Protein AF-0000000071017410 (afdb_homodimer)

Nearest PDB structures (foldseek):
  7uuz-assembly1_A  TM=9.069E-01  e=2.187E-22  Rattus norvegicus
  7sl9-assembly1_A  TM=8.962E-01  e=2.802E-22  Homo sapiens
  7uv0-assembly1_A  TM=9.048E-01  e=1.664E-20  Rattus norvegicus
  7uuy-assembly1_A  TM=8.857E-01  e=5.464E-21  Rattus norvegicus
  5nv9-assembly1_A  TM=8.971E-01  e=2.182E-17  Proteus mirabilis HI4320

Solvent-accessible surface area (backbone atoms only — not comparable to full-atom values): 42891 Å² total; per-residue (Å²): 124,83,79,53,55,72,46,73,48,14,52,49,42,30,50,48,58,51,45,52,42,36,47,45,5,50,52,37,23,62,71,52,43,93,74,39,46,56,54,37,37,62,25,37,63,29,60,41,57,41,67,52,44,8,40,19,50,16,21,35,68,45,23,21,56,45,64,40,38,41,14,30,48,18,46,75,69,18,45,41,72,50,56,49,41,58,36,29,65,54,38,33,59,53,33,42,71,66,35,46,56,58,50,45,73,66,66,50,80,42,68,50,58,55,38,35,76,74,55,36,62,65,59,26,50,53,44,52,51,52,51,46,54,49,50,43,54,49,43,5,44,48,45,31,54,52,30,46,33,36,22,75,48,34,64,48,56,49,66,56,46,43,48,52,46,33,50,44,32,26,48,16,35,38,53,15,23,34,55,18,45,32,54,36,11,41,54,26,41,52,38,34,52,48,28,46,48,48,51,36,53,54,36,29,56,73,50,66,12,64,69,48,31,49,52,44,25,43,77,69,68,34,55,58,60,75,40,81,57,80,58,81,81,50,88,80,22,50,55,52,41,52,52,53,42,33,54,52,49,41,45,46,62,53,57,34,49,52,49,47,33,50,38,44,12,22,60,40,72,68,39,21,34,49,18,46,38,48,8,32,42,45,35,29,52,56,48,44,48,20,34,50,34,7,48,32,54,35,35,59,32,63,90,61,44,45,64,82,71,57,78,35,94,52,63,66,30,50,52,44,38,48,42,38,73,73,28,56,73,30,74,31,51,42,12,45,41,52,32,15,44,49,29,16,31,32,28,27,46,34,38,49,43,52,34,47,30,43,40,46,40,59,65,44,46,36,65,76,42,69,80,61,50,63,65,61,48,34,52,48,38,34,51,47,26,39,50,51,29,50,48,32,42,52,38,19,62,48,40,68,71,56,61,73,41,66,69,43,46,58,56,43,53,62,52,60,42,47,64,46,44,54,63,45,43,42,73,74,35,78,81,67,49,65,66,56,53,49,48,47,53,64,61,68,95,125,82,80,52,55,72,47,72,48,13,52,50,42,30,51,49,57,51,46,52,41,35,48,44,5,50,53,37,23,60,71,52,44,92,74,38,45,57,55,37,37,61,26,37,63,29,59,41,57,43,66,52,45,9,40,20,50,15,18,37,68,46,21,22,57,44,64,40,40,41,16,29,49,18,45,75,69,18,47,40,70,52,56,48,40,58,36,31,64,52,37,32,59,53,33,38,71,65,34,47,56,58,49,46,74,67,66,49,80,41,68,52,59,53,40,32,76,72,54,34,64,65,58,25,50,51,45,51,52,53,52,46,53,49,50,43,53,49,45,4,45,48,46,31,53,53,31,46,32,38,21,76,46,33,64,47,55,49,66,55,46,44,48,51,46,31,51,43,30,26,50,15,35,38,53,15,23,34,55,15,45,33,54,36,11,42,55,25,40,52,39,35,52,49,27,45,47,48,52,36,52,54,37,27,57,73,51,66,11,64,69,48,30,48,50,46,26,44,75,69,68,35,55,60,60,74,39,81,58,81,59,80,82,52,89,80,22,50,54,51,42,55,52,54,41,32,52,51,49,41,44,46,62,53,54,33,48,52,48,48,32,50,39,43,12,22,60,40,69,67,40,20,34,49,18,47,38,49,9,32,43,44,35,28,52,55,48,45,48,20,32,51,35,7,48,33,54,37,35,59,30,63,90,61,45,45,65,82,74,57,79,34,93,52,64,64,29,50,52,44,38,48,41,37,74,74,29,55,74,30,73,32,51,41,12,47,42,51,34,14,45,49,28,16,31,32,27,26,47,34,38,48,44,52,34,49,28,45,41,46,40,59,65,44,46,37,66,76,43,69,81,60,51,62,65,61,48,33,51,49,38,33,50,47,27,39,50,52,29,52,49,32,41,53,39,19,63,48,38,69,70,59,56,73,42,64,69,44,44,56,54,43,50,62,50,60,43,45,64,45,44,54,62,45,43,42,73,73,36,78,79,67,49,64,66,58,53,49,48,47,52,64,62,68,93

Foldseek 3Di:
DPQLAADPLLVVLLVVLLVVLLVLLVVLLVVCPLLRFPCCQQQVVQADFLVLLLLLLLLQVCFLCLLLVLLLVCLVAALQLLLLLVLLQCLLVCQLPPFLCVLQVVLDSWLLVVCCVQANLVLSVVLLVLLLVLLLLLLLCRQQVSLVLLCVRHVDDSLCSLCSLLVSLLNSCLRNHPSSLSVLSVSLLVLSVVLLVVLLVLLQVLLPHVVLLQVLCVVVVRNDRAACDPDPVDPGHPCCSNPVVSVVVNLCCRHPGLNSSSLNSHNDSVSSSSSSSSSSSSNSVSSNSSSSSSSSLSSSCSPPDCCVVVVDVDSSNSSSNSLSVRCSVPHNSSSSNVSSNSSSSSSNVSSSLSRSLSSCLPSPVCVVVVPDDRSVSSVVSSVSSSVSSVSSSVSSVVVVVVPPCVVVSVVSVQLSCLSSVLVVVCVVPVPDHNVNSVCSNVVVD/DPQLAADPLLVVLLVVLLVVLLVLLVVLLVVCPLLRFPCCQQQVVQADFLVLLLLLLLLQVCFLCLLLVLLLVCLVAALQLLLLLVLLQCLLVCQLPPFLCVLQVVLDSWLLVVCCVQANLVLSVVLLVLLLVLLLLLLLCRQQVSLVLLCVRHVDDSLCSLCSLLVSLLNSCLRRHPSSLSVLSVSLLVLSVVLLVVLLVLLQVLLPHVVLLQVLCVVVVRNDRAACDPPPPDPGHPCCSNPVVSVVVNLCCRHPGLNSSSLNSHNDSVSSSSSSSSSSSSNSVSSVSSSSSSSSLSSSCSPPDCCVVVVDVDSSNSVSNSLSVRCSVPHNSSSSNVSSNSSSSSSNVSSSLSRSLSSCLPSPVCVVVVPDDRSVSSVVSSVSSSVSSVSSSVSSVVVVVVPPCVVVSVVSVQLSCLSSVLVVCCVVPVPDHNVNSVCSNVVVD

Radius of gyration: 28.23 Å; Cα contacts (8 Å, |Δi|>4): 1506; chains: 2; bounding box: 70×79×68 Å

Structure (mmCIF, N/CA/C/O backbone):
data_AF-0000000071017410-model_v1
#
loop_
_entity.id
_entity.type
_entity.pdbx_description
1 polymer 'Putative sodium-coupled monocarboxylate transporter 2'
#
loop_
_atom_site.group_PDB
_atom_site.id
_atom_site.type_symbol
_atom_site.label_atom_id
_atom_site.label_alt_id
_atom_site.label_comp_id
_atom_site.label_asym_id
_atom_site.label_entity_id
_atom_site.label_seq_id
_atom_site.pdbx_PDB_ins_code
_atom_site.Cartn_x
_atom_site.Cartn_y
_atom_site.Cartn_z
_atom_site.occupancy
_atom_site.B_iso_or_equiv
_atom_site.auth_seq_id
_atom_site.auth_comp_id
_atom_site.auth_asym_id
_atom_site.auth_atom_id
_atom_site.pdbx_PDB_model_num
ATOM 1 N N . MET A 1 1 ? 35.125 -17.141 0.703 1 38.59 1 MET A N 1
ATOM 2 C CA . MET A 1 1 ? 34 -16.234 0.546 1 38.59 1 MET A CA 1
ATOM 3 C C . MET A 1 1 ? 33.312 -15.984 1.883 1 38.59 1 MET A C 1
ATOM 5 O O . MET A 1 1 ? 33 -16.922 2.613 1 38.59 1 MET A O 1
ATOM 9 N N . GLU A 1 2 ? 33.531 -15.008 2.498 1 49.72 2 GLU A N 1
ATOM 10 C CA . GLU A 1 2 ? 32.969 -14.734 3.805 1 49.72 2 GLU A CA 1
ATOM 11 C C . GLU A 1 2 ? 31.469 -15.055 3.816 1 49.72 2 GLU A C 1
ATOM 13 O O . GLU A 1 2 ? 30.75 -14.742 2.863 1 49.72 2 GLU A O 1
ATOM 18 N N . THR A 1 3 ? 31.078 -16.047 4.531 1 60.47 3 THR A N 1
ATOM 19 C CA . THR A 1 3 ? 29.719 -16.562 4.617 1 60.47 3 THR A CA 1
ATOM 20 C C . THR A 1 3 ? 28.734 -15.43 4.879 1 60.47 3 THR A C 1
ATOM 22 O O . THR A 1 3 ? 28.875 -14.688 5.855 1 60.47 3 THR A O 1
ATOM 25 N N . LEU A 1 4 ? 27.984 -14.969 3.805 1 78.94 4 LEU A N 1
ATOM 26 C CA . LEU A 1 4 ? 26.953 -13.938 3.881 1 78.94 4 LEU A CA 1
ATOM 27 C C . LEU A 1 4 ? 25.797 -14.383 4.762 1 78.94 4 LEU A C 1
ATOM 29 O O . LEU A 1 4 ? 25.016 -15.258 4.371 1 78.94 4 LEU A O 1
ATOM 33 N N . VAL A 1 5 ? 25.953 -13.906 6.129 1 83.88 5 VAL A N 1
ATOM 34 C CA . VAL A 1 5 ? 24.891 -14.336 7.031 1 83.88 5 VAL A CA 1
ATOM 35 C C . VAL A 1 5 ? 24.016 -13.141 7.41 1 83.88 5 VAL A C 1
ATOM 37 O O . VAL A 1 5 ? 24.484 -12 7.438 1 83.88 5 VAL A O 1
ATOM 40 N N . LEU A 1 6 ? 22.812 -13.445 7.656 1 91.88 6 LEU A N 1
ATOM 41 C CA . LEU A 1 6 ? 21.828 -12.438 8.047 1 91.88 6 LEU A CA 1
ATOM 42 C C . LEU A 1 6 ? 22.156 -11.867 9.422 1 91.88 6 LEU A C 1
ATOM 44 O O . LEU A 1 6 ? 22.594 -12.602 10.312 1 91.88 6 LEU A O 1
ATOM 48 N N . SER A 1 7 ? 21.969 -10.68 9.641 1 88.19 7 SER A N 1
ATOM 49 C CA . SER A 1 7 ? 22.125 -10.039 10.945 1 88.19 7 SER A CA 1
ATOM 50 C C . SER A 1 7 ? 20.859 -10.18 11.781 1 88.19 7 SER A C 1
ATOM 52 O O . SER A 1 7 ? 19.812 -10.594 11.266 1 88.19 7 SER A O 1
ATOM 54 N N . ILE A 1 8 ? 20.953 -9.875 13 1 87.38 8 ILE A N 1
ATOM 55 C CA . ILE A 1 8 ? 19.812 -9.953 13.898 1 87.38 8 ILE A CA 1
ATOM 56 C C . ILE A 1 8 ? 18.719 -8.992 13.438 1 87.38 8 ILE A C 1
ATOM 58 O O . ILE A 1 8 ? 17.516 -9.289 13.57 1 87.38 8 ILE A O 1
ATOM 62 N N . PHE A 1 9 ? 19.094 -7.906 12.812 1 87.25 9 PHE A N 1
ATOM 63 C CA . PHE A 1 9 ? 18.125 -6.906 12.344 1 87.25 9 PHE A CA 1
ATOM 64 C C . PHE A 1 9 ? 17.312 -7.445 11.18 1 87.25 9 PHE A C 1
ATOM 66 O O . PHE A 1 9 ? 16.141 -7.105 11.023 1 87.25 9 PHE A O 1
ATOM 73 N N . ASP A 1 10 ? 17.953 -8.25 10.422 1 93 10 ASP A N 1
ATOM 74 C CA . ASP A 1 10 ? 17.234 -8.883 9.32 1 93 10 ASP A CA 1
ATOM 75 C C . ASP A 1 10 ? 16.141 -9.805 9.836 1 93 10 ASP A C 1
ATOM 77 O O . ASP A 1 10 ? 15 -9.758 9.352 1 93 10 ASP A O 1
ATOM 81 N N . TYR A 1 11 ? 16.438 -10.492 10.891 1 91.81 11 TYR A N 1
ATOM 82 C CA . TYR A 1 11 ? 15.461 -11.391 11.492 1 91.81 11 TYR A CA 1
ATOM 83 C C . TYR A 1 11 ? 14.32 -10.609 12.133 1 91.81 11 TYR A C 1
ATOM 85 O O . TYR A 1 11 ? 13.156 -11.016 12.047 1 91.81 11 TYR A O 1
ATOM 93 N N . ILE A 1 12 ? 14.648 -9.562 12.664 1 90.69 12 ILE A N 1
ATOM 94 C CA . ILE A 1 12 ? 13.641 -8.734 13.32 1 90.69 12 ILE A CA 1
ATOM 95 C C . ILE A 1 12 ? 12.648 -8.211 12.281 1 90.69 12 ILE A C 1
ATOM 97 O O . ILE A 1 12 ? 11.438 -8.234 12.5 1 90.69 12 ILE A O 1
ATOM 101 N N . ILE A 1 13 ? 13.141 -7.781 11.18 1 91.75 13 ILE A N 1
ATOM 102 C CA . ILE A 1 13 ? 12.289 -7.242 10.117 1 91.75 13 ILE A CA 1
ATOM 103 C C . ILE A 1 13 ? 11.406 -8.352 9.555 1 91.75 13 ILE A C 1
ATOM 105 O O . ILE A 1 13 ? 10.203 -8.156 9.352 1 91.75 13 ILE A O 1
ATOM 109 N N . ILE A 1 14 ? 11.984 -9.484 9.367 1 94.88 14 ILE A N 1
ATOM 110 C CA . ILE A 1 14 ? 11.227 -10.625 8.844 1 94.88 14 ILE A CA 1
ATOM 111 C C . ILE A 1 14 ? 10.102 -10.977 9.812 1 94.88 14 ILE A C 1
ATOM 113 O O . ILE A 1 14 ? 8.945 -11.125 9.406 1 94.88 14 ILE A O 1
ATOM 117 N N . VAL A 1 15 ? 10.383 -11.039 11.047 1 93.31 15 VAL A N 1
ATOM 118 C CA . VAL A 1 15 ? 9.406 -11.406 12.062 1 93.31 15 VAL A CA 1
ATOM 119 C C . VAL A 1 15 ? 8.336 -10.32 12.18 1 93.31 15 VAL A C 1
ATOM 121 O O . VAL A 1 15 ? 7.156 -10.617 12.367 1 93.31 15 VAL A O 1
ATOM 124 N N . ALA A 1 16 ? 8.75 -9.133 12.047 1 92.12 16 ALA A N 1
ATOM 125 C CA . ALA A 1 16 ? 7.801 -8.023 12.094 1 92.12 16 ALA A CA 1
ATOM 126 C C . ALA A 1 16 ? 6.805 -8.102 10.945 1 92.12 16 ALA A C 1
ATOM 128 O O . ALA A 1 16 ? 5.605 -7.891 11.133 1 92.12 16 ALA A O 1
ATOM 129 N N . MET A 1 17 ? 7.328 -8.359 9.805 1 93.88 17 MET A N 1
ATOM 130 C CA . MET A 1 17 ? 6.461 -8.469 8.641 1 93.88 17 MET A CA 1
ATOM 131 C C . MET A 1 17 ? 5.492 -9.641 8.789 1 93.88 17 MET A C 1
ATOM 133 O O . MET A 1 17 ? 4.316 -9.523 8.445 1 93.88 17 MET A O 1
ATOM 137 N N . LEU A 1 18 ? 5.977 -10.734 9.352 1 95.62 18 LEU A N 1
ATOM 138 C CA . LEU A 1 18 ? 5.117 -11.883 9.617 1 95.62 18 LEU A CA 1
ATOM 139 C C . LEU A 1 18 ? 4.09 -11.555 10.695 1 95.62 18 LEU A C 1
ATOM 141 O O . LEU A 1 18 ? 2.932 -11.969 10.602 1 95.62 18 LEU A O 1
ATOM 145 N N . ALA A 1 19 ? 4.488 -10.82 11.648 1 93.69 19 ALA A N 1
ATOM 146 C CA . ALA A 1 19 ? 3.613 -10.438 12.758 1 93.69 19 ALA A CA 1
ATOM 147 C C . ALA A 1 19 ? 2.486 -9.531 12.281 1 93.69 19 ALA A C 1
ATOM 149 O O . ALA A 1 19 ? 1.368 -9.594 12.797 1 93.69 19 ALA A O 1
ATOM 150 N N . VAL A 1 20 ? 2.789 -8.68 11.344 1 93.19 20 VAL A N 1
ATOM 151 C CA . VAL A 1 20 ? 1.753 -7.82 10.781 1 93.19 20 VAL A CA 1
ATOM 152 C C . VAL A 1 20 ? 0.662 -8.68 10.141 1 93.19 20 VAL A C 1
ATOM 154 O O . VAL A 1 20 ? -0.529 -8.422 10.336 1 93.19 20 VAL A O 1
ATOM 157 N N . SER A 1 21 ? 1.058 -9.672 9.398 1 94.5 21 SER A N 1
ATOM 158 C CA . SER A 1 21 ? 0.088 -10.57 8.781 1 94.5 21 SER A CA 1
ATOM 159 C C . SER A 1 21 ? -0.729 -11.312 9.836 1 94.5 21 SER A C 1
ATOM 161 O O . SER A 1 21 ? -1.949 -11.43 9.711 1 94.5 21 SER A O 1
ATOM 163 N N . ALA A 1 22 ? -0.053 -11.773 10.852 1 95.19 22 ALA A N 1
ATOM 164 C CA . ALA A 1 22 ? -0.756 -12.438 11.945 1 95.19 22 ALA A CA 1
ATOM 165 C C . ALA A 1 22 ? -1.719 -11.477 12.641 1 95.19 22 ALA A C 1
ATOM 167 O O . ALA A 1 22 ? -2.828 -11.867 13.016 1 95.19 22 ALA A O 1
ATOM 168 N N . GLY A 1 23 ? -1.283 -10.273 12.805 1 93.31 23 GLY A N 1
ATOM 169 C CA . GLY A 1 23 ? -2.115 -9.266 13.453 1 93.31 23 GLY A CA 1
ATOM 170 C C . GLY A 1 23 ? -3.385 -8.961 12.68 1 93.31 23 GLY A C 1
ATOM 171 O O . GLY A 1 23 ? -4.453 -8.789 13.273 1 93.31 23 GLY A O 1
ATOM 172 N N . ILE A 1 24 ? -3.307 -8.875 11.406 1 92.38 24 ILE A N 1
ATOM 173 C CA . ILE A 1 24 ? -4.48 -8.68 10.562 1 92.38 24 ILE A CA 1
ATOM 174 C C . ILE A 1 24 ? -5.445 -9.852 10.742 1 92.38 24 ILE A C 1
ATOM 176 O O . ILE A 1 24 ? -6.66 -9.656 10.812 1 92.38 24 ILE A O 1
ATOM 180 N N . GLY A 1 25 ? -4.898 -11.062 10.789 1 92.12 25 GLY A N 1
ATOM 181 C CA . GLY A 1 25 ? -5.719 -12.234 11.047 1 92.12 25 GLY A CA 1
ATOM 182 C C . GLY A 1 25 ? -6.469 -12.148 12.359 1 92.12 25 GLY A C 1
ATOM 183 O O . GLY A 1 25 ? -7.668 -12.438 12.414 1 92.12 25 GLY A O 1
ATOM 184 N N . VAL A 1 26 ? -5.797 -11.75 13.359 1 89.75 26 VAL A N 1
ATOM 185 C CA . VAL A 1 26 ? -6.402 -11.609 14.68 1 89.75 26 VAL A CA 1
ATOM 186 C C . VAL A 1 26 ? -7.484 -10.531 14.641 1 89.75 26 VAL A C 1
ATOM 188 O O . VAL A 1 26 ? -8.562 -10.703 15.219 1 89.75 26 VAL A O 1
ATOM 191 N N . PHE A 1 27 ? -7.176 -9.492 14.031 1 90.44 27 PHE A N 1
ATOM 192 C CA . PHE A 1 27 ? -8.109 -8.383 13.93 1 90.44 27 PHE A CA 1
ATOM 193 C C . PHE A 1 27 ? -9.438 -8.836 13.344 1 90.44 27 PHE A C 1
ATOM 195 O O . PHE A 1 27 ? -10.5 -8.602 13.922 1 90.44 27 PHE A O 1
ATOM 202 N N . PHE A 1 28 ? -9.414 -9.492 12.258 1 90.12 28 PHE A N 1
ATOM 203 C CA . PHE A 1 28 ? -10.648 -9.906 11.594 1 90.12 28 PHE A CA 1
ATOM 204 C C . PHE A 1 28 ? -11.258 -11.125 12.289 1 90.12 28 PHE A C 1
ATOM 206 O O . PHE A 1 28 ? -12.477 -11.312 12.266 1 90.12 28 PHE A O 1
ATOM 213 N N . GLY A 1 29 ? -10.438 -11.938 12.914 1 88.69 29 GLY A N 1
ATOM 214 C CA . GLY A 1 29 ? -10.961 -13.039 13.719 1 88.69 29 GLY A CA 1
ATOM 215 C C . GLY A 1 29 ? -11.797 -12.578 14.891 1 88.69 29 GLY A C 1
ATOM 216 O O . GLY A 1 29 ? -12.891 -13.102 15.125 1 88.69 29 GLY A O 1
ATOM 217 N N . VAL A 1 30 ? -11.359 -11.594 15.539 1 84.19 30 VAL A N 1
ATOM 218 C CA . VAL A 1 30 ? -12.07 -11.055 16.703 1 84.19 30 VAL A CA 1
ATOM 219 C C . VAL A 1 30 ? -13.32 -10.312 16.234 1 84.19 30 VAL A C 1
ATOM 221 O O . VAL A 1 30 ? -14.367 -10.383 16.891 1 84.19 30 VAL A O 1
ATOM 224 N N . ARG A 1 31 ? -13.219 -9.625 15.195 1 82.12 31 ARG A N 1
ATOM 225 C CA . ARG A 1 31 ? -14.336 -8.844 14.68 1 82.12 31 ARG A CA 1
ATOM 226 C C . ARG A 1 31 ? -15.477 -9.758 14.234 1 82.12 31 ARG A C 1
ATOM 228 O O . ARG A 1 31 ? -16.656 -9.414 14.391 1 82.12 31 ARG A O 1
ATOM 235 N N . SER A 1 32 ? -15.102 -10.758 13.547 1 81.94 32 SER A N 1
ATOM 236 C CA . SER A 1 32 ? -16.125 -11.68 13.07 1 81.94 32 SER A CA 1
ATOM 237 C C . SER A 1 32 ? -16.719 -12.484 14.219 1 81.94 32 SER A C 1
ATOM 239 O O . SER A 1 32 ? -17.891 -12.891 14.156 1 81.94 32 SER A O 1
ATOM 241 N N . GLY A 1 33 ? -16.016 -12.711 15.25 1 77.75 33 GLY A N 1
ATOM 242 C CA . GLY A 1 33 ? -16.516 -13.383 16.438 1 77.75 33 GLY A CA 1
ATOM 243 C C . GLY A 1 33 ? -16.672 -14.883 16.25 1 77.75 33 GLY A C 1
ATOM 244 O O . GLY A 1 33 ? -16.391 -15.414 15.172 1 77.75 33 GLY A O 1
ATOM 245 N N . ARG A 1 34 ? -17.234 -15.422 17.234 1 69.38 34 ARG A N 1
ATOM 246 C CA . ARG A 1 34 ? -17.375 -16.875 17.312 1 69.38 34 ARG A CA 1
ATOM 247 C C . ARG A 1 34 ? -18.531 -17.359 16.453 1 69.38 34 ARG A C 1
ATOM 249 O O . ARG A 1 34 ? -18.578 -18.516 16.047 1 69.38 34 ARG A O 1
ATOM 256 N N . HIS A 1 35 ? -19.344 -16.516 16.109 1 73.94 35 HIS A N 1
ATOM 257 C CA . HIS A 1 35 ? -20.531 -16.922 15.359 1 73.94 35 HIS A CA 1
ATOM 258 C C . HIS A 1 35 ? -20.438 -16.5 13.898 1 73.94 35 HIS A C 1
ATOM 260 O O . HIS A 1 35 ? -21.469 -16.266 13.25 1 73.94 35 HIS A O 1
ATOM 266 N N . GLN A 1 36 ? -19.281 -16.5 13.477 1 83.56 36 GLN A N 1
ATOM 267 C CA . GLN A 1 36 ? -19.078 -16.125 12.078 1 83.56 36 GLN A CA 1
ATOM 268 C C . GLN A 1 36 ? -19.75 -17.125 11.141 1 83.56 36 GLN A C 1
ATOM 270 O O . GLN A 1 36 ? -19.562 -18.344 11.289 1 83.56 36 GLN A O 1
ATOM 275 N N . SER A 1 37 ? -20.594 -16.625 10.258 1 84.56 37 SER A N 1
ATOM 276 C CA . SER A 1 37 ? -21.219 -17.5 9.273 1 84.56 37 SER A CA 1
ATOM 277 C C . SER A 1 37 ? -20.219 -17.984 8.234 1 84.56 37 SER A C 1
ATOM 279 O O . SER A 1 37 ? -19.172 -17.359 8.039 1 84.56 37 SER A O 1
ATOM 281 N N . SER A 1 38 ? -20.578 -19.094 7.621 1 84.06 38 SER A N 1
ATOM 282 C CA . SER A 1 38 ? -19.719 -19.625 6.578 1 84.06 38 SER A CA 1
ATOM 283 C C . SER A 1 38 ? -19.625 -18.672 5.395 1 84.06 38 SER A C 1
ATOM 285 O O . SER A 1 38 ? -18.578 -18.578 4.738 1 84.06 38 SER A O 1
ATOM 287 N N . ASN A 1 39 ? -20.656 -18 5.156 1 87.25 39 ASN A N 1
ATOM 288 C CA . ASN A 1 39 ? -20.641 -17.016 4.086 1 87.25 39 ASN A CA 1
ATOM 289 C C . ASN A 1 39 ? -19.672 -15.875 4.379 1 87.25 39 ASN A C 1
ATOM 291 O O . ASN A 1 39 ? -18.984 -15.383 3.477 1 87.25 39 ASN A O 1
ATOM 295 N N . ASP A 1 40 ? -19.672 -15.523 5.535 1 89.75 40 ASP A N 1
ATOM 296 C CA . ASP A 1 40 ? -18.703 -14.508 5.953 1 89.75 40 ASP A CA 1
ATOM 297 C C . ASP A 1 40 ? -17.281 -15.047 5.914 1 89.75 40 ASP A C 1
ATOM 299 O O . ASP A 1 40 ? -16.375 -14.375 5.438 1 89.75 40 ASP A O 1
ATOM 303 N N . TYR A 1 41 ? -17.125 -16.203 6.352 1 90.69 41 TYR A N 1
ATOM 304 C CA . TYR A 1 41 ? -15.812 -16.828 6.445 1 90.69 41 TYR A CA 1
ATOM 305 C C . TYR A 1 41 ? -15.219 -17.047 5.062 1 90.69 41 TYR A C 1
ATOM 307 O O . TYR A 1 41 ? -14.023 -16.797 4.844 1 90.69 41 TYR A O 1
ATOM 315 N N . PHE A 1 42 ? -16.016 -17.469 4.094 1 91.19 42 PHE A N 1
ATOM 316 C CA . PHE A 1 42 ? -15.477 -17.875 2.797 1 91.19 42 PHE A CA 1
ATOM 317 C C . PHE A 1 42 ? -15.578 -16.719 1.798 1 91.19 42 PHE A C 1
ATOM 319 O O . PHE A 1 42 ? -14.773 -16.641 0.864 1 91.19 42 PHE A O 1
ATOM 326 N N . LEU A 1 43 ? -16.562 -15.805 2.014 1 91.31 43 LEU A N 1
ATOM 327 C CA . LEU A 1 43 ? -16.812 -14.82 0.964 1 91.31 43 LEU A CA 1
ATOM 328 C C . LEU A 1 43 ? -16.797 -13.406 1.531 1 91.31 43 LEU A C 1
ATOM 330 O O . LEU A 1 43 ? -17 -12.438 0.794 1 91.31 43 LEU A O 1
ATOM 334 N N . GLY A 1 44 ? -16.625 -13.234 2.824 1 89.75 44 GLY A N 1
ATOM 335 C CA . GLY A 1 44 ? -16.672 -11.914 3.434 1 89.75 44 GLY A CA 1
ATOM 336 C C . GLY A 1 44 ? -18.031 -11.242 3.301 1 89.75 44 GLY A C 1
ATOM 337 O O . GLY A 1 44 ? -18.109 -10.039 3.033 1 89.75 44 GLY A O 1
ATOM 338 N N . ASN A 1 45 ? -19.047 -11.984 3.314 1 87.94 45 ASN A N 1
ATOM 339 C CA . ASN A 1 45 ? -20.438 -11.547 3.186 1 87.94 45 ASN A CA 1
ATOM 340 C C . ASN A 1 45 ? -20.672 -10.836 1.856 1 87.94 45 ASN A C 1
ATOM 342 O O . ASN A 1 45 ? -21.5 -9.922 1.776 1 87.94 45 ASN A O 1
ATOM 346 N N . ARG A 1 46 ? -19.875 -11.141 0.867 1 90.88 46 ARG A N 1
ATOM 347 C CA . ARG A 1 46 ? -19.984 -10.57 -0.47 1 90.88 46 ARG A CA 1
ATOM 348 C C . ARG A 1 46 ? -20.047 -9.047 -0.408 1 90.88 46 ARG A C 1
ATOM 350 O O . ARG A 1 46 ? -20.875 -8.422 -1.066 1 90.88 46 ARG A O 1
ATOM 357 N N . GLY A 1 47 ? -19.281 -8.523 0.431 1 89.88 47 GLY A N 1
ATOM 358 C CA . GLY A 1 47 ? -19.281 -7.09 0.648 1 89.88 47 GLY A CA 1
ATOM 359 C C . GLY A 1 47 ? -17.906 -6.465 0.48 1 89.88 47 GLY A C 1
ATOM 360 O O . GLY A 1 47 ? -17.688 -5.332 0.908 1 89.88 47 GLY A O 1
ATOM 361 N N . MET A 1 48 ? -17.078 -7.203 -0.169 1 91.44 48 MET A N 1
ATOM 362 C CA . MET A 1 48 ? -15.703 -6.703 -0.302 1 91.44 48 MET A CA 1
ATOM 363 C C . MET A 1 48 ? -15.609 -5.668 -1.418 1 91.44 48 MET A C 1
ATOM 365 O O . MET A 1 48 ? -16.297 -5.777 -2.432 1 91.44 48 MET A O 1
ATOM 369 N N . SER A 1 49 ? -14.703 -4.695 -1.207 1 90.25 49 SER A N 1
ATOM 370 C CA . SER A 1 49 ? -14.531 -3.625 -2.182 1 90.25 49 SER A CA 1
ATOM 371 C C . SER A 1 49 ? -13.602 -4.059 -3.314 1 90.25 49 SER A C 1
ATOM 373 O O . SER A 1 49 ? -12.805 -4.977 -3.15 1 90.25 49 SER A O 1
ATOM 375 N N . VAL A 1 50 ? -13.68 -3.359 -4.41 1 93.06 50 VAL A N 1
ATOM 376 C CA . VAL A 1 50 ? -13.008 -3.701 -5.66 1 93.06 50 VAL A CA 1
ATOM 377 C C . VAL A 1 50 ? -11.5 -3.666 -5.465 1 93.06 50 VAL A C 1
ATOM 379 O O . VAL A 1 50 ? -10.789 -4.598 -5.855 1 93.06 50 VAL A O 1
ATOM 382 N N . ILE A 1 51 ? -10.938 -2.664 -4.797 1 91.38 51 ILE A N 1
ATOM 383 C CA . ILE A 1 51 ? -9.5 -2.406 -4.781 1 91.38 51 ILE A CA 1
ATOM 384 C C . ILE A 1 51 ? -8.789 -3.477 -3.955 1 91.38 51 ILE A C 1
ATOM 386 O O . ILE A 1 51 ? -7.855 -4.125 -4.434 1 91.38 51 ILE A O 1
ATOM 390 N N . PRO A 1 52 ? -9.312 -3.764 -2.744 1 94.12 52 PRO A N 1
ATOM 391 C CA . PRO A 1 52 ? -8.641 -4.832 -1.996 1 94.12 52 PRO A CA 1
ATOM 392 C C . PRO A 1 52 ? -8.734 -6.188 -2.691 1 94.12 52 PRO A C 1
ATOM 394 O O . PRO A 1 52 ? -7.781 -6.969 -2.662 1 94.12 52 PRO A O 1
ATOM 397 N N . VAL A 1 53 ? -9.812 -6.477 -3.33 1 96.88 53 VAL A N 1
ATOM 398 C CA . VAL A 1 53 ? -9.992 -7.754 -4.016 1 96.88 53 VAL A CA 1
ATOM 399 C C . VAL A 1 53 ? -9.047 -7.832 -5.215 1 96.88 53 VAL A C 1
ATOM 401 O O . VAL A 1 53 ? -8.445 -8.875 -5.465 1 96.88 53 VAL A O 1
ATOM 404 N N . ALA A 1 54 ? -8.938 -6.727 -5.926 1 96.81 54 ALA A N 1
ATOM 405 C CA . ALA A 1 54 ? -8.039 -6.695 -7.074 1 96.81 54 ALA A CA 1
ATOM 406 C C . ALA A 1 54 ? -6.598 -6.949 -6.652 1 96.81 54 ALA A C 1
ATOM 408 O O . ALA A 1 54 ? -5.883 -7.73 -7.289 1 96.81 54 ALA A O 1
ATOM 409 N N . ILE A 1 55 ? -6.203 -6.336 -5.613 1 96.31 55 ILE A N 1
ATOM 410 C CA . ILE A 1 55 ? -4.836 -6.492 -5.125 1 96.31 55 ILE A CA 1
ATOM 411 C C . ILE A 1 55 ? -4.629 -7.918 -4.625 1 96.31 55 ILE A C 1
ATOM 413 O O . ILE A 1 55 ? -3.568 -8.508 -4.84 1 96.31 55 ILE A O 1
ATOM 417 N N . SER A 1 56 ? -5.605 -8.445 -3.982 1 97.38 56 SER A N 1
ATOM 418 C CA . SER A 1 56 ? -5.543 -9.828 -3.51 1 97.38 56 SER A CA 1
ATOM 419 C C . SER A 1 56 ? -5.398 -10.805 -4.672 1 97.38 56 SER A C 1
ATOM 421 O O . SER A 1 56 ? -4.648 -11.781 -4.578 1 97.38 56 SER A O 1
ATOM 423 N N . LEU A 1 57 ? -6.109 -10.523 -5.738 1 96.25 57 LEU A N 1
ATOM 424 C CA . LEU A 1 57 ? -5.996 -11.367 -6.926 1 96.25 57 LEU A CA 1
ATOM 425 C C . LEU A 1 57 ? -4.57 -11.359 -7.461 1 96.25 57 LEU A C 1
ATOM 427 O O . LEU A 1 57 ? -4.027 -12.414 -7.801 1 96.25 57 LEU A O 1
ATOM 431 N N . ALA A 1 58 ? -4 -10.242 -7.473 1 95.75 58 ALA A N 1
ATOM 432 C CA . ALA A 1 58 ? -2.627 -10.117 -7.953 1 95.75 58 ALA A CA 1
ATOM 433 C C . ALA A 1 58 ? -1.655 -10.852 -7.031 1 95.75 58 ALA A C 1
ATOM 435 O O . ALA A 1 58 ? -0.785 -11.586 -7.496 1 95.75 58 ALA A O 1
ATOM 436 N N . ALA A 1 59 ? -1.83 -10.664 -5.77 1 94.44 59 ALA A N 1
ATOM 437 C CA . ALA A 1 59 ? -0.923 -11.242 -4.785 1 94.44 59 ALA A CA 1
ATOM 438 C C . ALA A 1 59 ? -1.049 -12.766 -4.758 1 94.44 59 ALA A C 1
ATOM 440 O O . ALA A 1 59 ? -0.063 -13.477 -4.531 1 94.44 59 ALA A O 1
ATOM 441 N N . THR A 1 60 ? -2.203 -13.25 -4.957 1 90.38 60 THR A N 1
ATOM 442 C CA . THR A 1 60 ? -2.484 -14.68 -4.91 1 90.38 60 THR A CA 1
ATOM 443 C C . THR A 1 60 ? -1.738 -15.414 -6.02 1 90.38 60 THR A C 1
ATOM 445 O O . THR A 1 60 ? -1.184 -16.5 -5.797 1 90.38 60 THR A O 1
ATOM 448 N N . ILE A 1 61 ? -1.73 -14.766 -7.078 1 87.75 61 ILE A N 1
ATOM 449 C CA . ILE A 1 61 ? -1.196 -15.445 -8.25 1 87.75 61 ILE A CA 1
ATOM 450 C C . ILE A 1 61 ? 0.315 -15.242 -8.32 1 87.75 61 ILE A C 1
ATOM 452 O O . ILE A 1 61 ? 1.047 -16.141 -8.766 1 87.75 61 ILE A O 1
ATOM 456 N N . MET A 1 62 ? 0.725 -14.078 -7.867 1 88.75 62 MET A N 1
ATOM 457 C CA . MET A 1 62 ? 2.158 -13.797 -7.891 1 88.75 62 MET A CA 1
ATOM 458 C C . MET A 1 62 ? 2.848 -14.398 -6.672 1 88.75 62 MET A C 1
ATOM 460 O O . MET A 1 62 ? 3.139 -13.688 -5.703 1 88.75 62 MET A O 1
ATOM 464 N N . SER A 1 63 ? 3.291 -15.594 -6.812 1 87.69 63 SER A N 1
ATOM 465 C CA . SER A 1 63 ? 3.893 -16.359 -5.723 1 87.69 63 SER A CA 1
ATOM 466 C C . SER A 1 63 ? 5.387 -16.078 -5.605 1 87.69 63 SER A C 1
ATOM 468 O O . SER A 1 63 ? 5.93 -15.273 -6.367 1 87.69 63 SER A O 1
ATOM 470 N N . ALA A 1 64 ? 5.926 -16.703 -4.586 1 88.25 64 ALA A N 1
ATOM 471 C CA . ALA A 1 64 ? 7.367 -16.562 -4.395 1 88.25 64 ALA A CA 1
ATOM 472 C C . ALA A 1 64 ? 8.141 -17.156 -5.578 1 88.25 64 ALA A C 1
ATOM 474 O O . ALA A 1 64 ? 9.266 -16.734 -5.855 1 88.25 64 ALA A O 1
ATOM 475 N N . ILE A 1 65 ? 7.504 -18.031 -6.258 1 80 65 ILE A N 1
ATOM 476 C CA . ILE A 1 65 ? 8.117 -18.594 -7.457 1 80 65 ILE A CA 1
ATOM 477 C C . ILE A 1 65 ? 8.242 -17.516 -8.531 1 80 65 ILE A C 1
ATOM 479 O O . ILE A 1 65 ? 9.266 -17.438 -9.219 1 80 65 ILE A O 1
ATOM 483 N N . THR A 1 66 ? 7.227 -16.688 -8.586 1 83.25 66 THR A N 1
ATOM 484 C CA . THR A 1 66 ? 7.293 -15.578 -9.531 1 83.25 66 THR A CA 1
ATOM 485 C C . THR A 1 66 ? 8.234 -14.484 -9.031 1 83.25 66 THR A C 1
ATOM 487 O O . THR A 1 66 ? 9.039 -13.953 -9.797 1 83.25 66 THR A O 1
ATOM 490 N N . TYR A 1 67 ? 8.172 -14.242 -7.848 1 89.5 67 TYR A N 1
ATOM 491 C CA . TYR A 1 67 ? 8.93 -13.156 -7.234 1 89.5 67 TYR A CA 1
ATOM 492 C C . TYR A 1 67 ? 10.43 -13.422 -7.32 1 89.5 67 TYR A C 1
ATOM 494 O O . TYR A 1 67 ? 11.211 -12.5 -7.562 1 89.5 67 TYR A O 1
ATOM 502 N N . LEU A 1 68 ? 10.867 -14.672 -7.195 1 91.06 68 LEU A N 1
ATOM 503 C CA . LEU A 1 68 ? 12.281 -15.039 -7.242 1 91.06 68 LEU A CA 1
ATOM 504 C C . LEU A 1 68 ? 12.625 -15.727 -8.555 1 91.06 68 LEU A C 1
ATOM 506 O O . LEU A 1 68 ? 13.719 -15.547 -9.094 1 91.06 68 LEU A O 1
ATOM 510 N N . GLY A 1 69 ? 11.711 -16.5 -9.047 1 89.88 69 GLY A N 1
ATOM 511 C CA . GLY A 1 69 ? 11.953 -17.328 -10.219 1 89.88 69 GLY A CA 1
ATOM 512 C C . GLY A 1 69 ? 11.961 -16.547 -11.516 1 89.88 69 GLY A C 1
ATOM 513 O O . GLY A 1 69 ? 12.773 -16.812 -12.406 1 89.88 69 GLY A O 1
ATOM 514 N N . THR A 1 70 ? 11.07 -15.578 -11.609 1 91.44 70 THR A N 1
ATOM 515 C CA . THR A 1 70 ? 10.992 -14.805 -12.844 1 91.44 70 THR A CA 1
ATOM 516 C C . THR A 1 70 ? 12.273 -14.008 -13.062 1 91.44 70 THR A C 1
ATOM 518 O O . THR A 1 70 ? 12.836 -14.008 -14.164 1 91.44 70 THR A O 1
ATOM 521 N N . PRO A 1 71 ? 12.742 -13.375 -12.055 1 95.5 71 PRO A N 1
ATOM 522 C CA . PRO A 1 71 ? 14.023 -12.688 -12.25 1 95.5 71 PRO A CA 1
ATOM 523 C C . PRO A 1 71 ? 15.148 -13.648 -12.648 1 95.5 71 PRO A C 1
ATOM 525 O O . PRO A 1 71 ? 15.992 -13.297 -13.477 1 95.5 71 PRO A O 1
ATOM 528 N N . ALA A 1 72 ? 15.156 -14.789 -12.07 1 93.88 72 ALA A N 1
ATOM 529 C CA . ALA A 1 72 ? 16.172 -15.789 -12.43 1 93.88 72 ALA A CA 1
ATOM 530 C C . ALA A 1 72 ? 16.031 -16.203 -13.891 1 93.88 72 ALA A C 1
ATOM 532 O O . ALA A 1 72 ? 17.031 -16.359 -14.586 1 93.88 72 ALA A O 1
ATOM 533 N N . GLU A 1 73 ? 14.805 -16.406 -14.32 1 90.81 73 GLU A N 1
ATOM 534 C CA . GLU A 1 73 ? 14.547 -16.719 -15.719 1 90.81 73 GLU A CA 1
ATOM 535 C C . GLU A 1 73 ? 15.047 -15.617 -16.641 1 90.81 73 GLU A C 1
ATOM 537 O O . GLU A 1 73 ? 15.648 -15.898 -17.688 1 90.81 73 GLU A O 1
ATOM 542 N N . VAL A 1 74 ? 14.797 -14.43 -16.281 1 93.5 74 VAL A N 1
ATOM 543 C CA . VAL A 1 74 ? 15.195 -13.281 -17.078 1 93.5 74 VAL A CA 1
ATOM 544 C C . VAL A 1 74 ? 16.719 -13.156 -17.078 1 93.5 74 VAL A C 1
ATOM 546 O O . VAL A 1 74 ? 17.312 -12.812 -18.109 1 93.5 74 VAL A O 1
ATOM 549 N N . TYR A 1 75 ? 17.297 -13.477 -15.969 1 95.56 75 TYR A N 1
ATOM 550 C CA . TYR A 1 75 ? 18.75 -13.469 -15.836 1 95.56 75 TYR A CA 1
ATOM 551 C C . TYR A 1 75 ? 19.391 -14.414 -16.844 1 95.56 75 TYR A C 1
ATOM 553 O O . TYR A 1 75 ? 20.422 -14.086 -17.453 1 95.56 75 TYR A O 1
ATOM 561 N N . ILE A 1 76 ? 18.797 -15.531 -17.047 1 92.88 76 ILE A N 1
ATOM 562 C CA . ILE A 1 76 ? 19.375 -16.578 -17.875 1 92.88 76 ILE A CA 1
ATOM 563 C C . ILE A 1 76 ? 19 -16.344 -19.344 1 92.88 76 ILE A C 1
ATOM 565 O O . ILE A 1 76 ? 19.828 -16.5 -20.234 1 92.88 76 ILE A O 1
ATOM 569 N N . HIS A 1 77 ? 17.75 -15.875 -19.578 1 90.56 77 HIS A N 1
ATOM 570 C CA . HIS A 1 77 ? 17.266 -15.984 -20.953 1 90.56 77 HIS A CA 1
ATOM 571 C C . HIS A 1 77 ? 16.938 -14.609 -21.531 1 90.56 77 HIS A C 1
ATOM 573 O O . HIS A 1 77 ? 16.734 -14.469 -22.734 1 90.56 77 HIS A O 1
ATOM 579 N N . GLY A 1 78 ? 16.844 -13.602 -20.719 1 92.94 78 GLY A N 1
ATOM 580 C CA . GLY A 1 78 ? 16.516 -12.273 -21.203 1 92.94 78 GLY A CA 1
ATOM 581 C C . GLY A 1 78 ? 15.102 -11.836 -20.875 1 92.94 78 GLY A C 1
ATOM 582 O O . GLY A 1 78 ? 14.359 -12.578 -20.219 1 92.94 78 GLY A O 1
ATOM 583 N N . PRO A 1 79 ? 14.688 -10.68 -21.297 1 94.81 79 PRO A N 1
ATOM 584 C CA . PRO A 1 79 ? 13.469 -10.039 -20.797 1 94.81 79 PRO A CA 1
ATOM 585 C C . PRO A 1 79 ? 12.227 -10.422 -21.594 1 94.81 79 PRO A C 1
ATOM 587 O O . PRO A 1 79 ? 11.148 -9.852 -21.391 1 94.81 79 PRO A O 1
ATOM 590 N N . GLN A 1 80 ? 12.25 -11.328 -22.484 1 91.94 80 GLN A N 1
ATOM 591 C CA . GLN A 1 80 ? 11.148 -11.648 -23.391 1 91.94 80 GLN A CA 1
ATOM 592 C C . GLN A 1 80 ? 9.906 -12.062 -22.609 1 91.94 80 GLN A C 1
ATOM 594 O O . GLN A 1 80 ? 8.781 -11.852 -23.062 1 91.94 80 GLN A O 1
ATOM 599 N N . TYR A 1 81 ? 10.078 -12.578 -21.469 1 90.31 81 TYR A N 1
ATOM 600 C CA . TYR A 1 81 ? 8.961 -12.961 -20.609 1 90.31 81 TYR A CA 1
ATOM 601 C C . TYR A 1 81 ? 8.102 -11.75 -20.266 1 90.31 81 TYR A C 1
ATOM 603 O O . TYR A 1 81 ? 6.922 -11.898 -19.922 1 90.31 81 TYR A O 1
ATOM 611 N N . GLY A 1 82 ? 8.617 -10.57 -20.375 1 92.19 82 GLY A N 1
ATOM 612 C CA . GLY A 1 82 ? 7.898 -9.336 -20.094 1 92.19 82 GLY A CA 1
ATOM 613 C C . GLY A 1 82 ? 6.715 -9.117 -21.031 1 92.19 82 GLY A C 1
ATOM 614 O O . GLY A 1 82 ? 5.781 -8.391 -20.688 1 92.19 82 GLY A O 1
ATOM 615 N N . LEU A 1 83 ? 6.688 -9.836 -22.109 1 92.06 83 LEU A N 1
ATOM 616 C CA . LEU A 1 83 ? 5.578 -9.734 -23.047 1 92.06 83 LEU A CA 1
ATOM 617 C C . LEU A 1 83 ? 4.285 -10.234 -22.422 1 92.06 83 LEU A C 1
ATOM 619 O O . LEU A 1 83 ? 3.193 -9.945 -22.922 1 92.06 83 LEU A O 1
ATOM 623 N N . MET A 1 84 ? 4.414 -10.914 -21.312 1 91.25 84 MET A N 1
ATOM 624 C CA . MET A 1 84 ? 3.246 -11.414 -20.594 1 91.25 84 MET A CA 1
ATOM 625 C C . MET A 1 84 ? 2.359 -10.258 -20.141 1 91.25 84 MET A C 1
ATOM 627 O O . MET A 1 84 ? 1.163 -10.445 -19.906 1 91.25 84 MET A O 1
ATOM 631 N N . PHE A 1 85 ? 2.891 -9.109 -20.094 1 91.69 85 PHE A N 1
ATOM 632 C CA . PHE A 1 85 ? 2.119 -7.938 -19.688 1 91.69 85 PHE A CA 1
ATOM 633 C C . PHE A 1 85 ? 0.997 -7.66 -20.672 1 91.69 85 PHE A C 1
ATOM 635 O O . PHE A 1 85 ? -0.081 -7.199 -20.281 1 91.69 85 PHE A O 1
ATOM 642 N N . VAL A 1 86 ? 1.253 -7.984 -21.906 1 92.19 86 VAL A N 1
ATOM 643 C CA . VAL A 1 86 ? 0.228 -7.789 -22.922 1 92.19 86 VAL A CA 1
ATOM 644 C C . VAL A 1 86 ? -0.919 -8.773 -22.703 1 92.19 86 VAL A C 1
ATOM 646 O O . VAL A 1 86 ? -2.09 -8.414 -22.844 1 92.19 86 VAL A O 1
ATOM 649 N N . VAL A 1 87 ? -0.495 -9.969 -22.312 1 92.19 87 VAL A N 1
ATOM 650 C CA . VAL A 1 87 ? -1.492 -10.984 -22 1 92.19 87 VAL A CA 1
ATOM 651 C C . VAL A 1 87 ? -2.332 -10.531 -20.797 1 92.19 87 VAL A C 1
ATOM 653 O O . VAL A 1 87 ? -3.549 -10.727 -20.781 1 92.19 87 VAL A O 1
ATOM 656 N N . ARG A 1 88 ? -1.702 -9.859 -19.828 1 92.81 88 ARG A N 1
ATOM 657 C CA . ARG A 1 88 ? -2.383 -9.375 -18.641 1 92.81 88 ARG A CA 1
ATOM 658 C C . ARG A 1 88 ? -3.361 -8.258 -18.969 1 92.81 88 ARG A C 1
ATOM 660 O O . ARG A 1 88 ? -4.309 -8.008 -18.234 1 92.81 88 ARG A O 1
ATOM 667 N N . ALA A 1 89 ? -3.209 -7.695 -20.125 1 91.25 89 ALA A N 1
ATOM 668 C CA . ALA A 1 89 ? -4.043 -6.562 -20.516 1 91.25 89 ALA A CA 1
ATOM 669 C C . ALA A 1 89 ? -5.32 -7.035 -21.203 1 91.25 89 ALA A C 1
ATOM 671 O O . ALA A 1 89 ? -6.391 -6.461 -21 1 91.25 89 ALA A O 1
ATOM 672 N N . HIS A 1 90 ? -5.25 -8.102 -21.938 1 93 90 HIS A N 1
ATOM 673 C CA . HIS A 1 90 ? -6.426 -8.398 -22.734 1 93 90 HIS A CA 1
ATOM 674 C C . HIS A 1 90 ? -7.18 -9.609 -22.203 1 93 90 HIS A C 1
ATOM 676 O O . HIS A 1 90 ? -8.383 -9.742 -22.406 1 93 90 HIS A O 1
ATOM 682 N N . VAL A 1 91 ? -6.574 -10.5 -21.469 1 92.75 91 VAL A N 1
ATOM 683 C CA . VAL A 1 91 ? -7.199 -11.727 -21 1 92.75 91 VAL A CA 1
ATOM 684 C C . VAL A 1 91 ? -8.352 -11.391 -20.047 1 92.75 91 VAL A C 1
ATOM 686 O O . VAL A 1 91 ? -9.383 -12.062 -20.062 1 92.75 91 VAL A O 1
ATOM 689 N N . PRO A 1 92 ? -8.234 -10.352 -19.219 1 94.06 92 PRO A N 1
ATOM 690 C CA . PRO A 1 92 ? -9.336 -10.047 -18.312 1 94.06 92 PRO A CA 1
ATOM 691 C C . PRO A 1 92 ? -10.633 -9.688 -19.047 1 94.06 92 PRO A C 1
ATOM 693 O O . PRO A 1 92 ? -11.727 -9.867 -18.516 1 94.06 92 PRO A O 1
ATOM 696 N N . LEU A 1 93 ? -10.523 -9.242 -20.266 1 93.12 93 LEU A N 1
ATOM 697 C CA . LEU A 1 93 ? -11.727 -8.953 -21.047 1 93.12 93 LEU A CA 1
ATOM 698 C C . LEU A 1 93 ? -12.539 -10.227 -21.266 1 93.12 93 LEU A C 1
ATOM 700 O O . LEU A 1 93 ? -13.766 -10.203 -21.203 1 93.12 93 LEU A O 1
ATOM 704 N N . ILE A 1 94 ? -11.852 -11.289 -21.469 1 90.62 94 ILE A N 1
ATOM 705 C CA . ILE A 1 94 ? -12.516 -12.578 -21.656 1 90.62 94 ILE A CA 1
ATOM 706 C C . ILE A 1 94 ? -13.117 -13.039 -20.328 1 90.62 94 ILE A C 1
ATOM 708 O O . ILE A 1 94 ? -14.266 -13.477 -20.281 1 90.62 94 ILE A O 1
ATOM 712 N N . ILE A 1 95 ? -12.43 -12.883 -19.297 1 91.94 95 ILE A N 1
ATOM 713 C CA . ILE A 1 95 ? -12.852 -13.328 -17.969 1 91.94 95 ILE A CA 1
ATOM 714 C C . ILE A 1 95 ? -14.078 -12.531 -17.531 1 91.94 95 ILE A C 1
ATOM 716 O O . ILE A 1 95 ? -15.039 -13.102 -17.016 1 91.94 95 ILE A O 1
ATOM 720 N N . MET A 1 96 ? -14.047 -11.273 -17.75 1 93.56 96 MET A N 1
ATOM 721 C CA . MET A 1 96 ? -15.094 -10.344 -17.328 1 93.56 96 MET A CA 1
ATOM 722 C C . MET A 1 96 ? -16.422 -10.68 -18 1 93.56 96 MET A C 1
ATOM 724 O O . MET A 1 96 ? -17.484 -10.609 -17.359 1 93.56 96 MET A O 1
ATOM 728 N N . TYR A 1 97 ? -16.391 -11.055 -19.219 1 90.5 97 TYR A N 1
ATOM 729 C CA . TYR A 1 97 ? -17.641 -11.172 -19.969 1 90.5 97 TYR A CA 1
ATOM 730 C C . TYR A 1 97 ? -18.062 -12.625 -20.109 1 90.5 97 TYR A C 1
ATOM 732 O O . TYR A 1 97 ? -19.25 -12.93 -20.25 1 90.5 97 TYR A O 1
ATOM 740 N N . CYS A 1 98 ? -17.109 -13.531 -19.938 1 87.06 98 CYS A N 1
ATOM 741 C CA . CYS A 1 98 ? -17.453 -14.93 -20.203 1 87.06 98 CYS A CA 1
ATOM 742 C C . CYS A 1 98 ? -17.516 -15.719 -18.906 1 87.06 98 CYS A C 1
ATOM 744 O O . CYS A 1 98 ? -18.281 -16.688 -18.797 1 87.06 98 CYS A O 1
ATOM 746 N N . PHE A 1 99 ? -16.828 -15.375 -17.922 1 88.62 99 PHE A N 1
ATOM 747 C CA . PHE A 1 99 ? -16.703 -16.25 -16.75 1 88.62 99 PHE A CA 1
ATOM 748 C C . PHE A 1 99 ? -17.344 -15.594 -15.523 1 88.62 99 PHE A C 1
ATOM 750 O O . PHE A 1 99 ? -18.188 -16.203 -14.867 1 88.62 99 PHE A O 1
ATOM 757 N N . VAL A 1 100 ? -17.047 -14.375 -15.227 1 91.94 100 VAL A N 1
ATOM 758 C CA . VAL A 1 100 ? -17.469 -13.703 -14.008 1 91.94 100 VAL A CA 1
ATOM 759 C C . VAL A 1 100 ? -19 -13.711 -13.914 1 91.94 100 VAL A C 1
ATOM 761 O O . VAL A 1 100 ? -19.562 -14.047 -12.875 1 91.94 100 VAL A O 1
ATOM 764 N N . PRO A 1 101 ? -19.734 -13.406 -15.008 1 90.38 101 PRO A N 1
ATOM 765 C CA . PRO A 1 101 ? -21.203 -13.383 -14.891 1 90.38 101 PRO A CA 1
ATOM 766 C C . PRO A 1 101 ? -21.781 -14.75 -14.523 1 90.38 101 PRO A C 1
ATOM 768 O O . PRO A 1 101 ? -22.75 -14.828 -13.773 1 90.38 101 PRO A O 1
ATOM 771 N N . VAL A 1 102 ? -21.203 -15.773 -14.984 1 86 102 VAL A N 1
ATOM 772 C CA . VAL A 1 102 ? -21.719 -17.109 -14.742 1 86 102 VAL A CA 1
ATOM 773 C C . VAL A 1 102 ? -21.594 -17.453 -13.258 1 86 102 VAL A C 1
ATOM 775 O O . VAL A 1 102 ? -22.562 -17.859 -12.617 1 86 102 VAL A O 1
ATOM 778 N N . PHE A 1 103 ? -20.5 -17.234 -12.727 1 87.12 103 PHE A N 1
ATOM 779 C CA . PHE A 1 103 ? -20.25 -17.656 -11.352 1 87.12 103 PHE A CA 1
ATOM 780 C C . PHE A 1 103 ? -20.891 -16.672 -10.375 1 87.12 103 PHE A C 1
ATOM 782 O O . PHE A 1 103 ? -21.359 -17.078 -9.312 1 87.12 103 PHE A O 1
ATOM 789 N N . TYR A 1 104 ? -20.875 -15.469 -10.703 1 92.06 104 TYR A N 1
ATOM 790 C CA . TYR A 1 104 ? -21.438 -14.469 -9.797 1 92.06 104 TYR A CA 1
ATOM 791 C C . TYR A 1 104 ? -22.953 -14.562 -9.742 1 92.06 104 TYR A C 1
ATOM 793 O O . TYR A 1 104 ? -23.547 -14.508 -8.656 1 92.06 104 TYR A O 1
ATOM 801 N N . ARG A 1 105 ? -23.625 -14.734 -10.836 1 90.94 105 ARG A N 1
ATOM 802 C CA . ARG A 1 105 ? -25.078 -14.758 -10.883 1 90.94 105 ARG A CA 1
ATOM 803 C C . ARG A 1 105 ? -25.641 -16.031 -10.242 1 90.94 105 ARG A C 1
ATOM 805 O O . ARG A 1 105 ? -26.734 -16.016 -9.68 1 90.94 105 ARG A O 1
ATOM 812 N N . LEU A 1 106 ? -24.875 -17.062 -10.273 1 88.06 106 LEU A N 1
ATOM 813 C CA . LEU A 1 106 ? -25.312 -18.312 -9.672 1 88.06 106 LEU A CA 1
ATOM 814 C C . LEU A 1 106 ? -25.062 -18.312 -8.172 1 88.06 106 LEU A C 1
ATOM 816 O O . LEU A 1 106 ? -25.516 -19.219 -7.461 1 88.06 106 LEU A O 1
ATOM 820 N N . LYS A 1 107 ? -24.312 -17.281 -7.68 1 87.12 107 LYS A N 1
ATOM 821 C CA . LYS A 1 107 ? -24.016 -17.078 -6.258 1 87.12 107 LYS A CA 1
ATOM 822 C C . LYS A 1 107 ? -23.375 -18.328 -5.652 1 87.12 107 LYS A C 1
ATOM 824 O O . LYS A 1 107 ? -23.812 -18.797 -4.602 1 87.12 107 LYS A O 1
ATOM 829 N N . LEU A 1 108 ? -22.5 -18.859 -6.414 1 84.56 108 LEU A N 1
ATOM 830 C CA . LEU A 1 108 ? -21.828 -20.078 -5.977 1 84.56 108 LEU A CA 1
ATOM 831 C C . LEU A 1 108 ? -20.719 -19.766 -4.977 1 84.56 108 LEU A C 1
ATOM 833 O O . LEU A 1 108 ? -20.062 -18.719 -5.074 1 84.56 108 LEU A O 1
ATOM 837 N N . THR A 1 109 ? -20.531 -20.625 -4 1 85.62 109 THR A N 1
ATOM 838 C CA . THR A 1 109 ? -19.422 -20.5 -3.055 1 85.62 109 THR A CA 1
ATOM 839 C C . THR A 1 109 ? -18.156 -21.109 -3.635 1 85.62 109 THR A C 1
ATOM 841 O O . THR A 1 109 ? -17.047 -20.609 -3.383 1 85.62 109 THR A O 1
ATOM 844 N N . THR A 1 110 ? -18.375 -22.172 -4.32 1 90.31 110 THR A N 1
ATOM 845 C CA . THR A 1 110 ? -17.25 -22.828 -4.977 1 90.31 110 THR A CA 1
ATOM 846 C C . THR A 1 110 ? -17.531 -23.031 -6.461 1 90.31 110 THR A C 1
ATOM 848 O O . THR A 1 110 ? -18.688 -23.203 -6.863 1 90.31 110 THR A O 1
ATOM 851 N N . MET A 1 111 ? -16.531 -23.031 -7.199 1 86.5 111 MET A N 1
ATOM 852 C CA . MET A 1 111 ? -16.688 -23.234 -8.641 1 86.5 111 MET A CA 1
ATOM 853 C C . MET A 1 111 ? -17.125 -24.656 -8.938 1 86.5 111 MET A C 1
ATOM 855 O O . MET A 1 111 ? -17.719 -24.922 -9.984 1 86.5 111 MET A O 1
ATOM 859 N N . PHE A 1 112 ? -16.984 -25.531 -8.055 1 87.56 112 PHE A N 1
ATOM 860 C CA . PHE A 1 112 ? -17.266 -26.938 -8.266 1 87.56 112 PHE A CA 1
ATOM 861 C C . PHE A 1 112 ? -18.766 -27.219 -8.219 1 87.56 112 PHE A C 1
ATOM 863 O O . PHE A 1 112 ? -19.234 -28.219 -8.75 1 87.56 112 PHE A O 1
ATOM 870 N N . GLU A 1 113 ? -19.422 -26.328 -7.547 1 86.75 113 GLU A N 1
ATOM 871 C CA . GLU A 1 113 ? -20.875 -26.438 -7.543 1 86.75 113 GLU A CA 1
ATOM 872 C C . GLU A 1 113 ? -21.438 -26.391 -8.961 1 86.75 113 GLU A C 1
ATOM 874 O O . GLU A 1 113 ? -22.469 -27 -9.25 1 86.75 113 GLU A O 1
ATOM 879 N N . TYR A 1 114 ? -20.781 -25.672 -9.75 1 84.44 114 TYR A N 1
ATOM 880 C CA . TYR A 1 114 ? -21.203 -25.547 -11.141 1 84.44 114 TYR A CA 1
ATOM 881 C C . TYR A 1 114 ? -21.156 -26.891 -11.852 1 84.44 114 TYR A C 1
ATOM 883 O O . TYR A 1 114 ? -21.984 -27.156 -12.727 1 84.44 114 TYR A O 1
ATOM 891 N N . LEU A 1 115 ? -20.297 -27.734 -11.516 1 81.88 115 LEU A N 1
ATOM 892 C CA . LEU A 1 115 ? -20.156 -29.047 -12.141 1 81.88 115 LEU A CA 1
ATOM 893 C C . LEU A 1 115 ? -21.328 -29.953 -11.797 1 81.88 115 LEU A C 1
ATOM 895 O O . LEU A 1 115 ? -21.719 -30.812 -12.594 1 81.88 115 LEU A O 1
ATOM 899 N N . GLU A 1 116 ? -21.828 -29.688 -10.578 1 82.81 116 GLU A N 1
ATOM 900 C CA . GLU A 1 116 ? -23.016 -30.438 -10.219 1 82.81 116 GLU A CA 1
ATOM 901 C C . GLU A 1 116 ? -24.219 -30 -11.055 1 82.81 116 GLU A C 1
ATOM 903 O O . GLU A 1 116 ? -25.047 -30.828 -11.445 1 82.81 116 GLU A O 1
ATOM 908 N N . LEU A 1 117 ? -24.328 -28.734 -11.25 1 81.31 117 LEU A N 1
ATOM 909 C CA . LEU A 1 117 ? -25.422 -28.203 -12.039 1 81.31 117 LEU A CA 1
ATOM 910 C C . LEU A 1 117 ? -25.344 -28.672 -13.484 1 81.31 117 LEU A C 1
ATOM 912 O O . LEU A 1 117 ? -26.375 -28.891 -14.133 1 81.31 117 LEU A O 1
ATOM 916 N N . ARG A 1 118 ? -24.234 -28.938 -13.969 1 79.25 118 ARG A N 1
ATOM 917 C CA . ARG A 1 118 ? -24.047 -29.25 -15.383 1 79.25 118 ARG A CA 1
ATOM 918 C C . ARG A 1 118 ? -23.922 -30.766 -15.586 1 79.25 118 ARG A C 1
ATOM 920 O O . ARG A 1 118 ? -24.297 -31.281 -16.641 1 79.25 118 ARG A O 1
ATOM 927 N N . PHE A 1 119 ? -23.328 -31.391 -14.633 1 82.88 119 PHE A N 1
ATOM 928 C CA . PHE A 1 119 ? -23.109 -32.844 -14.719 1 82.88 119 PHE A CA 1
ATOM 929 C C . PHE A 1 119 ? -23.797 -33.562 -13.547 1 82.88 119 PHE A C 1
ATOM 931 O O . PHE A 1 119 ? -25.016 -33.594 -13.461 1 82.88 119 PHE A O 1
ATOM 938 N N . ASN A 1 120 ? -23.031 -34.031 -12.602 1 83.12 120 ASN A N 1
ATOM 939 C CA . ASN A 1 120 ? -23.609 -34.688 -11.43 1 83.12 120 ASN A CA 1
ATOM 940 C C . ASN A 1 120 ? -22.672 -34.594 -10.227 1 83.12 120 ASN A C 1
ATOM 942 O O . ASN A 1 120 ? -21.594 -34 -10.32 1 83.12 120 ASN A O 1
ATOM 946 N N . ASN A 1 121 ? -23.109 -35.094 -9.195 1 84.12 121 ASN A N 1
ATOM 947 C CA . ASN A 1 121 ? -22.406 -35 -7.926 1 84.12 121 ASN A CA 1
ATOM 948 C C . ASN A 1 121 ? -21.109 -35.781 -7.938 1 84.12 121 ASN A C 1
ATOM 950 O O . ASN A 1 121 ? -20.125 -35.406 -7.289 1 84.12 121 ASN A O 1
ATOM 954 N N . THR A 1 122 ? -21.125 -36.812 -8.641 1 82.94 122 THR A N 1
ATOM 955 C CA . THR A 1 122 ? -19.938 -37.625 -8.719 1 82.94 122 THR A CA 1
ATOM 956 C C . THR A 1 122 ? -18.797 -36.875 -9.391 1 82.94 122 THR A C 1
ATOM 958 O O . THR A 1 122 ? -17.656 -36.906 -8.906 1 82.94 122 THR A O 1
ATOM 961 N N . VAL A 1 123 ? -19.109 -36.25 -10.477 1 81.44 123 VAL A N 1
ATOM 962 C CA . VAL A 1 123 ? -18.109 -35.438 -11.18 1 81.44 123 VAL A CA 1
ATOM 963 C C . VAL A 1 123 ? -17.609 -34.344 -10.266 1 81.44 123 VAL A C 1
ATOM 965 O O . VAL A 1 123 ? -16.406 -34.062 -10.227 1 81.44 123 VAL A O 1
ATOM 968 N N . ARG A 1 124 ? -18.516 -33.688 -9.594 1 85.5 124 ARG A N 1
ATOM 969 C CA . ARG A 1 124 ? -18.156 -32.656 -8.648 1 85.5 124 ARG A CA 1
ATOM 970 C C . ARG A 1 124 ? -17.172 -33.156 -7.609 1 85.5 124 ARG A C 1
ATOM 972 O O . ARG A 1 124 ? -16.109 -32.562 -7.402 1 85.5 124 ARG A O 1
ATOM 979 N N . PHE A 1 125 ? -17.438 -34.312 -7.062 1 86.44 125 PHE A N 1
ATOM 980 C CA . PHE A 1 125 ? -16.609 -34.875 -6.004 1 86.44 125 PHE A CA 1
ATOM 981 C C . PHE A 1 125 ? -15.227 -35.25 -6.535 1 86.44 125 PHE A C 1
ATOM 983 O O . PHE A 1 125 ? -14.219 -35 -5.875 1 86.44 125 PHE A O 1
ATOM 990 N N . VAL A 1 126 ? -15.18 -35.812 -7.652 1 83.31 126 VAL A N 1
ATOM 991 C CA . VAL A 1 126 ? -13.922 -36.25 -8.234 1 83.31 126 VAL A CA 1
ATOM 992 C C . VAL A 1 126 ? -13.031 -35.062 -8.562 1 83.31 126 VAL A C 1
ATOM 994 O O . VAL A 1 126 ? -11.828 -35.094 -8.305 1 83.31 126 VAL A O 1
ATOM 997 N N . VAL A 1 127 ? -13.633 -34.031 -9.102 1 84.12 127 VAL A N 1
ATOM 998 C CA . VAL A 1 127 ? -12.859 -32.875 -9.492 1 84.12 127 VAL A CA 1
ATOM 999 C C . VAL A 1 127 ? -12.328 -32.156 -8.25 1 84.12 127 VAL A C 1
ATOM 1001 O O . VAL A 1 127 ? -11.203 -31.656 -8.242 1 84.12 127 VAL A O 1
ATOM 1004 N N . VAL A 1 128 ? -13.117 -32.094 -7.207 1 87.81 128 VAL A N 1
ATOM 1005 C CA . VAL A 1 128 ? -12.688 -31.484 -5.949 1 87.81 128 VAL A CA 1
ATOM 1006 C C . VAL A 1 128 ? -11.492 -32.25 -5.387 1 87.81 128 VAL A C 1
ATOM 1008 O O . VAL A 1 128 ? -10.516 -31.656 -4.934 1 87.81 128 VAL A O 1
ATOM 1011 N N . ALA A 1 129 ? -11.586 -33.531 -5.43 1 86 129 ALA A N 1
ATOM 1012 C CA . ALA A 1 129 ? -10.531 -34.375 -4.883 1 86 129 ALA A CA 1
ATOM 1013 C C . ALA A 1 129 ? -9.234 -34.219 -5.672 1 86 129 ALA A C 1
ATOM 1015 O O . ALA A 1 129 ? -8.156 -34.031 -5.09 1 86 129 ALA A O 1
ATOM 1016 N N . ILE A 1 130 ? -9.352 -34.25 -6.961 1 83.25 130 ILE A N 1
ATOM 1017 C CA . ILE A 1 130 ? -8.172 -34.156 -7.812 1 83.25 130 ILE A CA 1
ATOM 1018 C C . ILE A 1 130 ? -7.547 -32.75 -7.668 1 83.25 130 ILE A C 1
ATOM 1020 O O . ILE A 1 130 ? -6.328 -32.625 -7.535 1 83.25 130 ILE A O 1
ATOM 1024 N N . THR A 1 131 ? -8.383 -31.75 -7.719 1 83.94 131 THR A N 1
ATOM 1025 C CA . THR A 1 131 ? -7.898 -30.375 -7.586 1 83.94 131 THR A CA 1
ATOM 1026 C C . THR A 1 131 ? -7.254 -30.156 -6.223 1 83.94 131 THR A C 1
ATOM 1028 O O . THR A 1 131 ? -6.227 -29.484 -6.113 1 83.94 131 THR A O 1
ATOM 1031 N N . GLY A 1 132 ? -7.855 -30.75 -5.227 1 87.62 132 GLY A N 1
ATOM 1032 C CA . GLY A 1 132 ? -7.301 -30.625 -3.887 1 87.62 132 GLY A CA 1
ATOM 1033 C C . GLY A 1 132 ? -5.926 -31.25 -3.754 1 87.62 132 GLY A C 1
ATOM 1034 O O . GLY A 1 132 ? -5.004 -30.625 -3.215 1 87.62 132 GLY A O 1
ATOM 1035 N N . ILE A 1 133 ? -5.773 -32.375 -4.238 1 86.69 133 ILE A N 1
ATOM 1036 C CA . ILE A 1 133 ? -4.492 -33.062 -4.176 1 86.69 133 ILE A CA 1
ATOM 1037 C C . ILE A 1 133 ? -3.43 -32.281 -4.926 1 86.69 133 ILE A C 1
ATOM 1039 O O . ILE A 1 133 ? -2.328 -32.062 -4.414 1 86.69 133 ILE A O 1
ATOM 1043 N N . ASN A 1 134 ? -3.771 -31.828 -6.074 1 84.56 134 ASN A N 1
ATOM 1044 C CA . ASN A 1 134 ? -2.836 -31.047 -6.879 1 84.56 134 ASN A CA 1
ATOM 1045 C C . ASN A 1 134 ? -2.441 -29.75 -6.176 1 84.56 134 ASN A C 1
ATOM 1047 O O . ASN A 1 134 ? -1.272 -29.359 -6.195 1 84.56 134 ASN A O 1
ATOM 1051 N N . ASP A 1 135 ? -3.387 -29.109 -5.605 1 88.88 135 ASP A N 1
ATOM 1052 C CA . ASP A 1 135 ? -3.125 -27.828 -4.953 1 88.88 135 ASP A CA 1
ATOM 1053 C C . ASP A 1 135 ? -2.242 -28 -3.723 1 88.88 135 ASP A C 1
ATOM 1055 O O . ASP A 1 135 ? -1.379 -27.172 -3.443 1 88.88 135 ASP A O 1
ATOM 1059 N N . PHE A 1 136 ? -2.443 -29.094 -3.031 1 88.81 136 PHE A N 1
ATOM 1060 C CA . PHE A 1 136 ? -1.632 -29.344 -1.845 1 88.81 136 PHE A CA 1
ATOM 1061 C C . PHE A 1 136 ? -0.18 -29.609 -2.229 1 88.81 136 PHE A C 1
ATOM 1063 O O . PHE A 1 136 ? 0.739 -29.062 -1.61 1 88.81 136 PHE A O 1
ATOM 1070 N N . ILE A 1 137 ? -0.031 -30.375 -3.184 1 84.5 137 ILE A N 1
ATOM 1071 C CA . ILE A 1 137 ? 1.318 -30.688 -3.641 1 84.5 137 ILE A CA 1
ATOM 1072 C C . ILE A 1 137 ? 1.995 -29.422 -4.156 1 84.5 137 ILE A C 1
ATOM 1074 O O . ILE A 1 137 ? 3.143 -29.141 -3.805 1 84.5 137 ILE A O 1
ATOM 1078 N N . TYR A 1 138 ? 1.266 -28.719 -4.898 1 84.19 138 TYR A N 1
ATOM 1079 C CA . TYR A 1 138 ? 1.8 -27.469 -5.453 1 84.19 138 TYR A CA 1
ATOM 1080 C C . TYR A 1 138 ? 2.18 -26.5 -4.344 1 84.19 138 TYR A C 1
ATOM 1082 O O . TYR A 1 138 ? 3.221 -25.844 -4.418 1 84.19 138 TYR A O 1
ATOM 1090 N N . MET A 1 139 ? 1.393 -26.422 -3.336 1 89.06 139 MET A N 1
ATOM 1091 C CA . MET A 1 139 ? 1.677 -25.484 -2.256 1 89.06 139 MET A CA 1
ATOM 1092 C C . MET A 1 139 ? 2.904 -25.922 -1.464 1 89.06 139 MET A C 1
ATOM 1094 O O . MET A 1 139 ? 3.666 -25.078 -0.98 1 89.06 139 MET A O 1
ATOM 1098 N N . GLY A 1 140 ? 3.049 -27.203 -1.335 1 88.69 140 GLY A N 1
ATOM 1099 C CA . GLY A 1 140 ? 4.281 -27.672 -0.726 1 88.69 140 GLY A CA 1
ATOM 1100 C C . GLY A 1 140 ? 5.527 -27.188 -1.441 1 88.69 140 GLY A C 1
ATOM 1101 O O . GLY A 1 140 ? 6.48 -26.75 -0.803 1 88.69 140 GLY A O 1
ATOM 1102 N N . ILE A 1 141 ? 5.41 -27.203 -2.699 1 84.06 141 ILE A N 1
ATOM 1103 C CA . ILE A 1 141 ? 6.531 -26.781 -3.531 1 84.06 141 ILE A CA 1
ATOM 1104 C C . ILE A 1 141 ? 6.707 -25.266 -3.434 1 84.06 141 ILE A C 1
ATOM 1106 O O . ILE A 1 141 ? 7.828 -24.766 -3.332 1 84.06 141 ILE A O 1
ATOM 1110 N N . VAL A 1 142 ? 5.641 -24.578 -3.451 1 85.94 142 VAL A N 1
ATOM 1111 C CA . VAL A 1 142 ? 5.645 -23.125 -3.441 1 85.94 142 VAL A CA 1
ATOM 1112 C C . VAL A 1 142 ? 6.238 -22.609 -2.129 1 85.94 142 VAL A C 1
ATOM 1114 O O . VAL A 1 142 ? 6.875 -21.547 -2.098 1 85.94 142 VAL A O 1
ATOM 1117 N N . VAL A 1 143 ? 6.082 -23.375 -1.097 1 90.88 143 VAL A N 1
ATOM 1118 C CA . VAL A 1 143 ? 6.625 -22.984 0.199 1 90.88 143 VAL A CA 1
ATOM 1119 C C . VAL A 1 143 ? 8.078 -23.422 0.311 1 90.88 143 VAL A C 1
ATOM 1121 O O . VAL A 1 143 ? 8.938 -22.672 0.753 1 90.88 143 VAL A O 1
ATOM 1124 N N . TYR A 1 144 ? 8.438 -24.484 -0.202 1 90.06 144 TYR A N 1
ATOM 1125 C CA . TYR A 1 144 ? 9.742 -25.125 -0.002 1 90.06 144 TYR A CA 1
ATOM 1126 C C . TYR A 1 144 ? 10.797 -24.484 -0.897 1 90.06 144 TYR A C 1
ATOM 1128 O O . TYR A 1 144 ? 11.891 -24.141 -0.436 1 90.06 144 TYR A O 1
ATOM 1136 N N . THR A 1 145 ? 10.484 -24.359 -2.152 1 84.56 145 THR A N 1
ATOM 1137 C CA . THR A 1 145 ? 11.484 -24 -3.148 1 84.56 145 THR A CA 1
ATOM 1138 C C . THR A 1 145 ? 12.086 -22.641 -2.846 1 84.56 145 THR A C 1
ATOM 1140 O O . THR A 1 145 ? 13.312 -22.484 -2.785 1 84.56 145 THR A O 1
ATOM 1143 N N . PRO A 1 146 ? 11.258 -21.641 -2.59 1 86.38 146 PRO A N 1
ATOM 1144 C CA . PRO A 1 146 ? 11.859 -20.344 -2.246 1 86.38 146 PRO A CA 1
ATOM 1145 C C . PRO A 1 146 ? 12.578 -20.375 -0.899 1 86.38 146 PRO A C 1
ATOM 1147 O O . PRO A 1 146 ? 13.609 -19.719 -0.736 1 86.38 146 PRO A O 1
ATOM 1150 N N . ALA A 1 147 ? 12.07 -21.156 -0.013 1 90.62 147 ALA A N 1
ATOM 1151 C CA . ALA A 1 147 ? 12.727 -21.297 1.287 1 90.62 147 ALA A CA 1
ATOM 1152 C C . ALA A 1 147 ? 14.102 -21.922 1.145 1 90.62 147 ALA A C 1
ATOM 1154 O O . ALA A 1 147 ? 15.055 -21.5 1.803 1 90.62 147 ALA A O 1
ATOM 1155 N N . LEU A 1 148 ? 14.211 -22.844 0.288 1 86 148 LEU A N 1
ATOM 1156 C CA . LEU A 1 148 ? 15.484 -23.516 0.051 1 86 148 LEU A CA 1
ATOM 1157 C C . LEU A 1 148 ? 16.469 -22.578 -0.623 1 86 148 LEU A C 1
ATOM 1159 O O . LEU A 1 148 ? 17.641 -22.516 -0.225 1 86 148 LEU A O 1
ATOM 1163 N N . ALA A 1 149 ? 16.047 -21.938 -1.629 1 84.56 149 ALA A N 1
ATOM 1164 C CA . ALA A 1 149 ? 16.906 -21 -2.34 1 84.56 149 ALA A CA 1
ATOM 1165 C C . ALA A 1 149 ? 17.438 -19.938 -1.396 1 84.56 149 ALA A C 1
ATOM 1167 O O . ALA A 1 149 ? 18.625 -19.578 -1.459 1 84.56 149 ALA A O 1
ATOM 1168 N N . LEU A 1 150 ? 16.641 -19.531 -0.51 1 89.25 150 LEU A N 1
ATOM 1169 C CA . LEU A 1 150 ? 17.031 -18.5 0.444 1 89.25 150 LEU A CA 1
ATOM 1170 C C . LEU A 1 150 ? 17.984 -19.078 1.492 1 89.25 150 LEU A C 1
ATOM 1172 O O . LEU A 1 150 ? 19 -18.469 1.813 1 89.25 150 LEU A O 1
ATOM 1176 N N . SER A 1 151 ? 17.688 -20.234 1.926 1 90.62 151 SER A N 1
ATOM 1177 C CA . SER A 1 151 ? 18.484 -20.844 2.99 1 90.62 151 SER A CA 1
ATOM 1178 C C . SER A 1 151 ? 19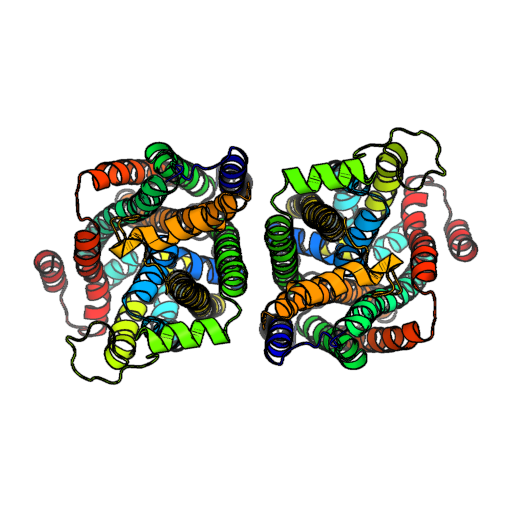.891 -21.156 2.516 1 90.62 151 SER A C 1
ATOM 1180 O O . SER A 1 151 ? 20.859 -21.062 3.289 1 90.62 151 SER A O 1
ATOM 1182 N N . THR A 1 152 ? 20.109 -21.422 1.339 1 85.94 152 THR A N 1
ATOM 1183 C CA . THR A 1 152 ? 21.391 -21.859 0.824 1 85.94 152 THR A CA 1
ATOM 1184 C C . THR A 1 152 ? 22.344 -20.688 0.663 1 85.94 152 THR A C 1
ATOM 1186 O O . THR A 1 152 ? 23.578 -20.859 0.69 1 85.94 152 THR A O 1
ATOM 1189 N N . VAL A 1 153 ? 21.766 -19.531 0.583 1 87.38 153 VAL A N 1
ATOM 1190 C CA . VAL A 1 153 ? 22.656 -18.422 0.254 1 87.38 153 VAL A CA 1
ATOM 1191 C C . VAL A 1 153 ? 22.688 -17.422 1.408 1 87.38 153 VAL A C 1
ATOM 1193 O O . VAL A 1 153 ? 23.641 -16.641 1.552 1 87.38 153 VAL A O 1
ATOM 1196 N N . THR A 1 154 ? 21.688 -17.406 2.209 1 87.5 154 THR A N 1
ATOM 1197 C CA . THR A 1 154 ? 21.594 -16.359 3.221 1 87.5 154 THR A CA 1
ATOM 1198 C C . THR A 1 154 ? 21.953 -16.906 4.602 1 87.5 154 THR A C 1
ATOM 1200 O O . THR A 1 154 ? 22.156 -16.141 5.543 1 87.5 154 THR A O 1
ATOM 1203 N N . GLY A 1 155 ? 21.984 -18.266 4.762 1 86.06 155 GLY A N 1
ATOM 1204 C CA . GLY A 1 155 ? 22.25 -18.891 6.051 1 86.06 155 GLY A CA 1
ATOM 1205 C C . GLY A 1 155 ? 21 -19.047 6.902 1 86.06 155 GLY A C 1
ATOM 1206 O O . GLY A 1 155 ? 21.062 -19.609 8 1 86.06 155 GLY A O 1
ATOM 1207 N N . ILE A 1 156 ? 19.875 -18.562 6.395 1 90.5 156 ILE A N 1
ATOM 1208 C CA . ILE A 1 156 ? 18.641 -18.734 7.152 1 90.5 156 ILE A CA 1
ATOM 1209 C C . ILE A 1 156 ? 18.281 -20.219 7.223 1 90.5 156 ILE A C 1
ATOM 1211 O O . ILE A 1 156 ? 18.438 -20.953 6.246 1 90.5 156 ILE A O 1
ATOM 1215 N N . ASN A 1 157 ? 17.859 -20.609 8.445 1 92.31 157 ASN A N 1
ATOM 1216 C CA . ASN A 1 157 ? 17.484 -22.016 8.641 1 92.31 157 ASN A CA 1
ATOM 1217 C C . ASN A 1 157 ? 16.266 -22.375 7.816 1 92.31 157 ASN A C 1
ATOM 1219 O O . ASN A 1 157 ? 15.25 -21.672 7.844 1 92.31 157 ASN A O 1
ATOM 1223 N N . LEU A 1 158 ? 16.422 -23.453 7.039 1 92.69 158 LEU A N 1
ATOM 1224 C CA . LEU A 1 158 ? 15.344 -23.906 6.168 1 92.69 158 LEU A CA 1
ATOM 1225 C C . LEU A 1 158 ? 14.094 -24.219 6.973 1 92.69 158 LEU A C 1
ATOM 1227 O O . LEU A 1 158 ? 12.984 -23.812 6.59 1 92.69 158 LEU A O 1
ATOM 1231 N N . SER A 1 159 ? 14.227 -24.891 8.086 1 92.94 159 SER A N 1
ATOM 1232 C CA . SER A 1 159 ? 13.094 -25.234 8.93 1 92.94 159 SER A CA 1
ATOM 1233 C C . SER A 1 159 ? 12.406 -23.984 9.477 1 92.94 159 SER A C 1
ATOM 1235 O O . SER A 1 159 ? 11.18 -23.938 9.57 1 92.94 159 SER A O 1
ATOM 1237 N N . PHE A 1 160 ? 13.18 -23.047 9.812 1 92.5 160 PHE A N 1
ATOM 1238 C CA . PHE A 1 160 ? 12.617 -21.797 10.289 1 92.5 160 PHE A CA 1
ATOM 1239 C C . PHE A 1 160 ? 11.758 -21.141 9.211 1 92.5 160 PHE A C 1
ATOM 1241 O O . PHE A 1 160 ? 10.664 -20.656 9.5 1 92.5 160 PHE A O 1
ATOM 1248 N N . SER A 1 161 ? 12.258 -21.125 8.031 1 94.25 161 SER A N 1
ATOM 1249 C CA . SER A 1 161 ? 11.531 -20.5 6.93 1 94.25 161 SER A CA 1
ATOM 1250 C C . SER A 1 161 ? 10.211 -21.203 6.66 1 94.25 161 SER A C 1
ATOM 1252 O O . SER A 1 161 ? 9.156 -20.562 6.605 1 94.25 161 SER A O 1
ATOM 1254 N N . ILE A 1 162 ? 10.25 -22.469 6.551 1 94.38 162 ILE A N 1
ATOM 1255 C CA . ILE A 1 162 ? 9.062 -23.25 6.223 1 94.38 162 ILE A CA 1
ATOM 1256 C C . ILE A 1 162 ? 8.039 -23.141 7.352 1 94.38 162 ILE A C 1
ATOM 1258 O O . ILE A 1 162 ? 6.859 -22.891 7.102 1 94.38 162 ILE A O 1
ATOM 1262 N N . LEU A 1 163 ? 8.484 -23.266 8.57 1 95.31 163 LEU A N 1
ATOM 1263 C CA . LEU A 1 163 ? 7.586 -23.25 9.719 1 95.31 163 LEU A CA 1
ATOM 1264 C C . LEU A 1 163 ? 6.992 -21.859 9.93 1 95.31 163 LEU A C 1
ATOM 1266 O O . LEU A 1 163 ? 5.809 -21.734 10.25 1 95.31 163 LEU A O 1
ATOM 1270 N N . SER A 1 164 ? 7.785 -20.844 9.781 1 95.56 164 SER A N 1
ATOM 1271 C CA . SER A 1 164 ? 7.273 -19.484 9.992 1 95.56 164 SER A CA 1
ATOM 1272 C C . SER A 1 164 ? 6.199 -19.141 8.961 1 95.56 164 SER A C 1
ATOM 1274 O O . SER A 1 164 ? 5.133 -18.641 9.32 1 95.56 164 SER A O 1
ATOM 1276 N N . ILE A 1 165 ? 6.465 -19.453 7.73 1 95.25 165 ILE A N 1
ATOM 1277 C CA . ILE A 1 165 ? 5.496 -19.203 6.668 1 95.25 165 ILE A CA 1
ATOM 1278 C C . ILE A 1 165 ? 4.234 -20.016 6.914 1 95.25 165 ILE A C 1
ATOM 1280 O O . ILE A 1 165 ? 3.123 -19.484 6.898 1 95.25 165 ILE A O 1
ATOM 1284 N N . GLY A 1 166 ? 4.457 -21.328 7.16 1 96.25 166 GLY A N 1
ATOM 1285 C CA . GLY A 1 166 ? 3.334 -22.234 7.32 1 96.25 166 GLY A CA 1
ATOM 1286 C C . GLY A 1 166 ? 2.479 -21.922 8.531 1 96.25 166 GLY A C 1
ATOM 1287 O O . GLY A 1 166 ? 1.251 -21.875 8.438 1 96.25 166 GLY A O 1
ATOM 1288 N N . ILE A 1 167 ? 3.072 -21.656 9.641 1 96.31 167 ILE A N 1
ATOM 1289 C CA . ILE A 1 167 ? 2.35 -21.453 10.891 1 96.31 167 ILE A CA 1
ATOM 1290 C C . ILE A 1 167 ? 1.606 -20.125 10.844 1 96.31 167 ILE A C 1
ATOM 1292 O O . ILE A 1 167 ? 0.428 -20.047 11.203 1 96.31 167 ILE A O 1
ATOM 1296 N N . ILE A 1 168 ? 2.295 -19.125 10.398 1 96.44 168 ILE A N 1
ATOM 1297 C CA . ILE A 1 168 ? 1.68 -17.812 10.367 1 96.44 168 ILE A CA 1
ATOM 1298 C C . ILE A 1 168 ? 0.528 -17.797 9.359 1 96.44 168 ILE A C 1
ATOM 1300 O O . ILE A 1 168 ? -0.545 -17.266 9.641 1 96.44 168 ILE A O 1
ATOM 1304 N N . CYS A 1 169 ? 0.752 -18.391 8.242 1 96.81 169 CYS A N 1
ATOM 1305 C CA . CYS A 1 169 ? -0.288 -18.469 7.219 1 96.81 169 CYS A CA 1
ATOM 1306 C C . CYS A 1 169 ? -1.502 -19.234 7.734 1 96.81 169 CYS A C 1
ATOM 1308 O O . CYS A 1 169 ? -2.639 -18.781 7.559 1 96.81 169 CYS A O 1
ATOM 1310 N N . THR A 1 170 ? -1.226 -20.344 8.32 1 96.94 170 THR A N 1
ATOM 1311 C CA . THR A 1 170 ? -2.301 -21.172 8.859 1 96.94 170 THR A CA 1
ATOM 1312 C C . THR A 1 170 ? -3.078 -20.422 9.938 1 96.94 170 THR A C 1
ATOM 1314 O O . THR A 1 170 ? -4.309 -20.453 9.953 1 96.94 170 THR A O 1
ATOM 1317 N N . PHE A 1 171 ? -2.367 -19.75 10.711 1 96.38 171 PHE A N 1
ATOM 1318 C CA . PHE A 1 171 ? -2.945 -19.031 11.836 1 96.38 171 PHE A CA 1
ATOM 1319 C C . PHE A 1 171 ? -3.898 -17.938 11.359 1 96.38 171 PHE A C 1
ATOM 1321 O O . PHE A 1 171 ? -5.078 -17.938 11.719 1 96.38 171 PHE A O 1
ATOM 1328 N N . TYR A 1 172 ? -3.449 -17.047 10.461 1 95.44 172 TYR A N 1
ATOM 1329 C CA . TYR A 1 172 ? -4.305 -15.922 10.133 1 95.44 172 TYR A CA 1
ATOM 1330 C C . TYR A 1 172 ? -5.426 -16.344 9.188 1 95.44 172 TYR A C 1
ATOM 1332 O O . TYR A 1 172 ? -6.492 -15.734 9.164 1 95.44 172 TYR A O 1
ATOM 1340 N N . THR A 1 173 ? -5.211 -17.375 8.422 1 95.62 173 THR A N 1
ATOM 1341 C CA . THR A 1 173 ? -6.254 -17.859 7.527 1 95.62 173 THR A CA 1
ATOM 1342 C C . THR A 1 173 ? -7.371 -18.531 8.312 1 95.62 173 THR A C 1
ATOM 1344 O O . THR A 1 173 ? -8.555 -18.328 8.031 1 95.62 173 THR A O 1
ATOM 1347 N N . THR A 1 174 ? -6.977 -19.344 9.273 1 94.94 174 THR A N 1
ATOM 1348 C CA . THR A 1 174 ? -7.938 -20.109 10.07 1 94.94 174 THR A CA 1
ATOM 1349 C C . THR A 1 174 ? -8.797 -19.172 10.914 1 94.94 174 THR A C 1
ATOM 1351 O O . THR A 1 174 ? -10.016 -19.328 10.984 1 94.94 174 THR A O 1
ATOM 1354 N N . ILE A 1 175 ? -8.211 -18.203 11.406 1 92.06 175 ILE A N 1
ATOM 1355 C CA . ILE A 1 175 ? -8.914 -17.375 12.383 1 92.06 175 ILE A CA 1
ATOM 1356 C C . ILE A 1 175 ? -9.688 -16.266 11.656 1 92.06 175 ILE A C 1
ATOM 1358 O O . ILE A 1 175 ? -10.797 -15.914 12.055 1 92.06 175 ILE A O 1
ATOM 1362 N N . GLY A 1 176 ? -9.156 -15.758 10.633 1 92.06 176 GLY A N 1
ATOM 1363 C CA . GLY A 1 176 ? -9.703 -14.539 10.062 1 92.06 176 GLY A CA 1
ATOM 1364 C C . GLY A 1 176 ? -10.523 -14.781 8.805 1 92.06 176 GLY A C 1
ATOM 1365 O O . GLY A 1 176 ? -11.305 -13.922 8.391 1 92.06 176 GLY A O 1
ATOM 1366 N N . GLY A 1 177 ? -10.359 -15.883 8.117 1 93.81 177 GLY A N 1
ATOM 1367 C CA . GLY A 1 177 ? -11.141 -16.188 6.93 1 93.81 177 GLY A CA 1
ATOM 1368 C C . GLY A 1 177 ? -10.789 -15.289 5.75 1 93.81 177 GLY A C 1
ATOM 1369 O O . GLY A 1 177 ? -9.656 -14.82 5.637 1 93.81 177 GLY A O 1
ATOM 1370 N N . MET A 1 178 ? -11.781 -15.055 4.91 1 94.5 178 MET A N 1
ATOM 1371 C CA . MET A 1 178 ? -11.586 -14.375 3.631 1 94.5 178 MET A CA 1
ATOM 1372 C C . MET A 1 178 ? -11.148 -12.93 3.846 1 94.5 178 MET A C 1
ATOM 1374 O O . MET A 1 178 ? -10.266 -12.43 3.143 1 94.5 178 MET A O 1
ATOM 1378 N N . LYS A 1 179 ? -11.742 -12.242 4.777 1 94.25 179 LYS A N 1
ATOM 1379 C CA . LYS A 1 179 ? -11.391 -10.844 5.02 1 94.25 179 LYS A CA 1
ATOM 1380 C C . LYS A 1 179 ? -9.922 -10.711 5.426 1 94.25 179 LYS A C 1
ATOM 1382 O O . LYS A 1 179 ? -9.211 -9.836 4.934 1 94.25 179 LYS A O 1
ATOM 1387 N N . ALA A 1 180 ? -9.539 -11.609 6.289 1 94.94 180 ALA A N 1
ATOM 1388 C CA . ALA A 1 180 ? -8.133 -11.609 6.695 1 94.94 180 ALA A CA 1
ATOM 1389 C C . ALA A 1 180 ? -7.219 -11.906 5.508 1 94.94 180 ALA A C 1
ATOM 1391 O O . ALA A 1 180 ? -6.191 -11.258 5.328 1 94.94 180 ALA A O 1
ATOM 1392 N N . VAL A 1 181 ? -7.602 -12.812 4.75 1 96.56 181 VAL A N 1
ATOM 1393 C CA . VAL A 1 181 ? -6.793 -13.227 3.609 1 96.56 181 VAL A CA 1
ATOM 1394 C C . VAL A 1 181 ? -6.633 -12.062 2.637 1 96.56 181 VAL A C 1
ATOM 1396 O O . VAL A 1 181 ? -5.52 -11.75 2.211 1 96.56 181 VAL A O 1
ATOM 1399 N N . ILE A 1 182 ? -7.695 -11.422 2.332 1 96.56 182 ILE A N 1
ATOM 1400 C CA . ILE A 1 182 ? -7.676 -10.336 1.354 1 96.56 182 ILE A CA 1
ATOM 1401 C C . ILE A 1 182 ? -6.84 -9.18 1.886 1 96.56 182 ILE A C 1
ATOM 1403 O O . ILE A 1 182 ? -5.996 -8.633 1.169 1 96.56 182 ILE A O 1
ATOM 1407 N N . TRP A 1 183 ? -6.949 -8.867 3.086 1 94.81 183 TRP A N 1
ATOM 1408 C CA . TRP A 1 183 ? -6.254 -7.695 3.617 1 94.81 183 TRP A CA 1
ATOM 1409 C C . TRP A 1 183 ? -4.789 -8.016 3.891 1 94.81 183 TRP A C 1
ATOM 1411 O O . TRP A 1 183 ? -3.928 -7.137 3.791 1 94.81 183 TRP A O 1
ATOM 1421 N N . THR A 1 184 ? -4.488 -9.234 4.285 1 96.69 184 THR A N 1
ATOM 1422 C CA . THR A 1 184 ? -3.078 -9.609 4.355 1 96.69 184 THR A CA 1
ATOM 1423 C C . THR A 1 184 ? -2.436 -9.562 2.975 1 96.69 184 THR A C 1
ATOM 1425 O O . THR A 1 184 ? -1.278 -9.164 2.834 1 96.69 184 THR A O 1
ATOM 1428 N N . ASP A 1 185 ? -3.186 -9.945 1.986 1 97.44 185 ASP A N 1
ATOM 1429 C CA . ASP A 1 185 ? -2.705 -9.875 0.609 1 97.44 185 ASP A CA 1
ATOM 1430 C C . ASP A 1 185 ? -2.32 -8.453 0.231 1 97.44 185 ASP A C 1
ATOM 1432 O O . ASP A 1 185 ? -1.35 -8.234 -0.497 1 97.44 185 ASP A O 1
ATOM 1436 N N . VAL A 1 186 ? -3.121 -7.523 0.678 1 95.25 186 VAL A N 1
ATOM 1437 C CA . VAL A 1 186 ? -2.83 -6.125 0.382 1 95.25 186 VAL A CA 1
ATOM 1438 C C . VAL A 1 186 ? -1.472 -5.742 0.968 1 95.25 186 VAL A C 1
ATOM 1440 O O . VAL A 1 186 ? -0.622 -5.184 0.271 1 95.25 186 VAL A O 1
ATOM 1443 N N . PHE A 1 187 ? -1.278 -6.07 2.211 1 95 187 PHE A N 1
ATOM 1444 C CA . PHE A 1 187 ? -0.005 -5.793 2.865 1 95 187 PHE A CA 1
ATOM 1445 C C . PHE A 1 187 ? 1.134 -6.527 2.168 1 95 187 PHE A C 1
ATOM 1447 O O . PHE A 1 187 ? 2.205 -5.957 1.948 1 95 187 PHE A O 1
ATOM 1454 N N . GLN A 1 188 ? 0.909 -7.715 1.868 1 96.69 188 GLN A N 1
ATOM 1455 C CA . GLN A 1 188 ? 1.937 -8.562 1.278 1 96.69 188 GLN A CA 1
ATOM 1456 C C . GLN A 1 188 ? 2.297 -8.102 -0.129 1 96.69 188 GLN A C 1
ATOM 1458 O O . GLN A 1 188 ? 3.461 -8.156 -0.53 1 96.69 188 GLN A O 1
ATOM 1463 N N . ALA A 1 189 ? 1.314 -7.625 -0.892 1 95.75 189 ALA A N 1
ATOM 1464 C CA . ALA A 1 189 ? 1.602 -7.055 -2.205 1 95.75 189 ALA A CA 1
ATOM 1465 C C . ALA A 1 189 ? 2.49 -5.82 -2.086 1 95.75 189 ALA A C 1
ATOM 1467 O O . ALA A 1 189 ? 3.445 -5.66 -2.85 1 95.75 189 ALA A O 1
ATOM 1468 N N . VAL A 1 190 ? 2.232 -4.969 -1.146 1 93.75 190 VAL A N 1
ATOM 1469 C CA . VAL A 1 190 ? 3.021 -3.764 -0.915 1 93.75 190 VAL A CA 1
ATOM 1470 C C . VAL A 1 190 ? 4.453 -4.145 -0.542 1 93.75 190 VAL A C 1
ATOM 1472 O O . VAL A 1 190 ? 5.406 -3.521 -1.012 1 93.75 190 VAL A O 1
ATOM 1475 N N . SER A 1 191 ? 4.551 -5.129 0.29 1 94.19 191 SER A N 1
ATOM 1476 C CA . SER A 1 191 ? 5.867 -5.59 0.72 1 94.19 191 SER A CA 1
ATOM 1477 C C . SER A 1 191 ? 6.684 -6.109 -0.459 1 94.19 191 SER A C 1
ATOM 1479 O O . SER A 1 191 ? 7.887 -5.859 -0.544 1 94.19 191 SER A O 1
ATOM 1481 N N . MET A 1 192 ? 6.02 -6.812 -1.367 1 94.94 192 MET A N 1
ATOM 1482 C CA . MET A 1 192 ? 6.699 -7.332 -2.551 1 94.94 192 MET A CA 1
ATOM 1483 C C . MET A 1 192 ? 7.188 -6.195 -3.441 1 94.94 192 MET A C 1
ATOM 1485 O O . MET A 1 192 ? 8.312 -6.234 -3.949 1 94.94 192 MET A O 1
ATOM 1489 N N . ILE A 1 193 ? 6.348 -5.227 -3.6 1 93.94 193 ILE A N 1
ATOM 1490 C CA . ILE A 1 193 ? 6.684 -4.094 -4.453 1 93.94 193 ILE A CA 1
ATOM 1491 C C . ILE A 1 193 ? 7.836 -3.305 -3.838 1 93.94 193 ILE A C 1
ATOM 1493 O O . ILE A 1 193 ? 8.758 -2.887 -4.543 1 93.94 193 ILE A O 1
ATOM 1497 N N . LEU A 1 194 ? 7.785 -3.146 -2.527 1 92.75 194 LEU A N 1
ATOM 1498 C CA . LEU A 1 194 ? 8.852 -2.453 -1.812 1 92.75 194 LEU A CA 1
ATOM 1499 C C . LEU A 1 194 ? 10.188 -3.166 -2.002 1 92.75 194 LEU A C 1
ATOM 1501 O O . LEU A 1 194 ? 11.195 -2.529 -2.316 1 92.75 194 LEU A O 1
ATOM 1505 N N . GLY A 1 195 ? 10.211 -4.457 -1.814 1 94.25 195 GLY A N 1
ATOM 1506 C CA . GLY A 1 195 ? 11.43 -5.23 -1.988 1 94.25 195 GLY A CA 1
ATOM 1507 C C . GLY A 1 195 ? 11.977 -5.168 -3.4 1 94.25 195 GLY A C 1
ATOM 1508 O O . GLY A 1 195 ? 13.18 -4.957 -3.596 1 94.25 195 GLY A O 1
ATOM 1509 N N . ALA A 1 196 ? 11.086 -5.32 -4.367 1 95.06 196 ALA A N 1
ATOM 1510 C CA . ALA A 1 196 ? 11.508 -5.27 -5.766 1 95.06 196 ALA A CA 1
ATOM 1511 C C . ALA A 1 196 ? 12.07 -3.896 -6.117 1 95.06 196 ALA A C 1
ATOM 1513 O O . ALA A 1 196 ? 13.086 -3.795 -6.812 1 95.06 196 ALA A O 1
ATOM 1514 N N . THR A 1 197 ? 11.469 -2.855 -5.613 1 92.56 197 THR A N 1
ATOM 1515 C CA . THR A 1 197 ? 11.906 -1.493 -5.906 1 92.56 197 THR A CA 1
ATOM 1516 C C . THR A 1 197 ? 13.289 -1.226 -5.312 1 92.56 197 THR A C 1
ATOM 1518 O O . THR A 1 197 ? 14.141 -0.628 -5.969 1 92.56 197 THR A O 1
ATOM 1521 N N . VAL A 1 198 ? 13.484 -1.679 -4.145 1 91.88 198 VAL A N 1
ATOM 1522 C CA . VAL A 1 198 ? 14.773 -1.499 -3.492 1 91.88 198 VAL A CA 1
ATOM 1523 C C . VAL A 1 198 ? 15.867 -2.195 -4.305 1 91.88 198 VAL A C 1
ATOM 1525 O O . VAL A 1 198 ? 16.922 -1.62 -4.551 1 91.88 198 VAL A O 1
ATOM 1528 N N . MET A 1 199 ? 15.617 -3.402 -4.75 1 94.88 199 MET A N 1
ATOM 1529 C CA . MET A 1 199 ? 16.594 -4.152 -5.531 1 94.88 199 MET A CA 1
ATOM 1530 C C . MET A 1 199 ? 16.891 -3.451 -6.855 1 94.88 199 MET A C 1
ATOM 1532 O O . MET A 1 199 ? 18.047 -3.346 -7.266 1 94.88 199 MET A O 1
ATOM 1536 N N . ILE A 1 200 ? 15.836 -2.959 -7.469 1 94.12 200 ILE A N 1
ATOM 1537 C CA . ILE A 1 200 ? 15.977 -2.318 -8.773 1 94.12 200 ILE A CA 1
ATOM 1538 C C . ILE A 1 200 ? 16.766 -1.019 -8.625 1 94.12 200 ILE A C 1
ATOM 1540 O O . ILE A 1 200 ? 17.703 -0.768 -9.375 1 94.12 200 ILE A O 1
ATOM 1544 N N . VAL A 1 201 ? 16.422 -0.253 -7.633 1 89.75 201 VAL A N 1
ATOM 1545 C CA . VAL A 1 201 ? 17.016 1.068 -7.48 1 89.75 201 VAL A CA 1
ATOM 1546 C C . VAL A 1 201 ? 18.484 0.927 -7.07 1 89.75 201 VAL A C 1
ATOM 1548 O O . VAL A 1 201 ? 19.375 1.504 -7.703 1 89.75 201 VAL A O 1
ATOM 1551 N N . VAL A 1 202 ? 18.797 0.122 -6.098 1 88.06 202 VAL A N 1
ATOM 1552 C CA . VAL A 1 202 ? 20.156 -0.04 -5.613 1 88.06 202 VAL A CA 1
ATOM 1553 C C . VAL A 1 202 ? 21 -0.75 -6.672 1 88.06 202 VAL A C 1
ATOM 1555 O O . VAL A 1 202 ? 22.156 -0.387 -6.902 1 88.06 202 VAL A O 1
ATOM 1558 N N . GLY A 1 203 ? 20.391 -1.82 -7.312 1 91.25 203 GLY A N 1
ATOM 1559 C CA . GLY A 1 203 ? 21.094 -2.494 -8.391 1 91.25 203 GLY A CA 1
ATOM 1560 C C . GLY A 1 203 ? 21.453 -1.571 -9.539 1 91.25 203 GLY A C 1
ATOM 1561 O O . GLY A 1 203 ? 22.578 -1.598 -10.047 1 91.25 203 GLY A O 1
ATOM 1562 N N . THR A 1 204 ? 20.562 -0.739 -9.945 1 88.19 204 THR A N 1
ATOM 1563 C CA . THR A 1 204 ? 20.766 0.168 -11.07 1 88.19 204 THR A CA 1
ATOM 1564 C C . THR A 1 204 ? 21.828 1.217 -10.734 1 88.19 204 THR A C 1
ATOM 1566 O O . THR A 1 204 ? 22.656 1.553 -11.578 1 88.19 204 THR A O 1
ATOM 1569 N N . VAL A 1 205 ? 21.766 1.632 -9.508 1 81.31 205 VAL A N 1
ATOM 1570 C CA . VAL A 1 205 ? 22.766 2.607 -9.055 1 81.31 205 VAL A CA 1
ATOM 1571 C C . VAL A 1 205 ? 24.141 1.965 -9.031 1 81.31 205 VAL A C 1
ATOM 1573 O O . VAL A 1 205 ? 25.125 2.586 -9.43 1 81.31 205 VAL A O 1
ATOM 1576 N N . SER A 1 206 ? 24.203 0.785 -8.641 1 84.38 206 SER A N 1
ATOM 1577 C CA . SER A 1 206 ? 25.469 0.073 -8.516 1 84.38 206 SER A CA 1
ATOM 1578 C C . SER A 1 206 ? 26.078 -0.198 -9.883 1 84.38 206 SER A C 1
ATOM 1580 O O . SER A 1 206 ? 27.312 -0.295 -10.008 1 84.38 206 SER A O 1
ATOM 1582 N N . ILE A 1 207 ? 25.281 -0.241 -10.93 1 90.69 207 ILE A N 1
ATOM 1583 C CA . ILE A 1 207 ? 25.75 -0.571 -12.266 1 90.69 207 ILE A CA 1
ATOM 1584 C C . ILE A 1 207 ? 26.109 0.709 -13.016 1 90.69 207 ILE A C 1
ATOM 1586 O O . ILE A 1 207 ? 26.781 0.663 -14.055 1 90.69 207 ILE A O 1
ATOM 1590 N N . GLY A 1 208 ? 25.766 1.794 -12.555 1 82.75 208 GLY A N 1
ATOM 1591 C CA . GLY A 1 208 ? 26.078 3.055 -13.203 1 82.75 208 GLY A CA 1
ATOM 1592 C C . GLY A 1 208 ? 24.906 3.635 -13.984 1 82.75 208 GLY A C 1
ATOM 1593 O O . GLY A 1 208 ? 25.094 4.473 -14.867 1 82.75 208 GLY A O 1
ATOM 1594 N N . GLY A 1 209 ? 23.734 3.045 -13.828 1 84.25 209 GLY A N 1
ATOM 1595 C CA . GLY A 1 209 ? 22.547 3.617 -14.453 1 84.25 209 GLY A CA 1
ATOM 1596 C C . GLY A 1 209 ? 21.844 2.654 -15.391 1 84.25 209 GLY A C 1
ATOM 1597 O O . GLY A 1 209 ? 22.375 1.588 -15.711 1 84.25 209 GLY A O 1
ATOM 1598 N N . PRO A 1 210 ? 20.656 3.053 -15.852 1 86.38 210 PRO A N 1
ATOM 1599 C CA . PRO A 1 210 ? 19.891 2.152 -16.719 1 86.38 210 PRO A CA 1
ATOM 1600 C C . PRO A 1 210 ? 20.516 1.992 -18.094 1 86.38 210 PRO A C 1
ATOM 1602 O O . PRO A 1 210 ? 20.406 0.921 -18.703 1 86.38 210 PRO A O 1
ATOM 1605 N N . SER A 1 211 ? 21.109 3.059 -18.609 1 89.38 211 SER A N 1
ATOM 1606 C CA . SER A 1 211 ? 21.75 2.984 -19.922 1 89.38 211 SER A CA 1
ATOM 1607 C C . SER A 1 211 ? 22.875 1.961 -19.938 1 89.38 211 SER A C 1
ATOM 1609 O O . SER A 1 211 ? 23.016 1.181 -20.875 1 89.38 211 SER A O 1
ATOM 1611 N N . GLU A 1 212 ? 23.609 2.012 -18.844 1 92.12 212 GLU A N 1
ATOM 1612 C CA . GLU A 1 212 ? 24.672 1.031 -18.734 1 92.12 212 GLU A CA 1
ATOM 1613 C C . GLU A 1 212 ? 24.125 -0.381 -18.578 1 92.12 212 GLU A C 1
ATOM 1615 O O . GLU A 1 212 ? 24.672 -1.333 -19.141 1 92.12 212 GLU A O 1
ATOM 1620 N N . GLY A 1 213 ? 23.078 -0.488 -17.875 1 93.5 213 GLY A N 1
ATOM 1621 C CA . GLY A 1 213 ? 22.422 -1.782 -17.75 1 93.5 213 GLY A CA 1
ATOM 1622 C C . GLY A 1 213 ? 21.953 -2.355 -19.062 1 93.5 213 GLY A C 1
ATOM 1623 O O . GLY A 1 213 ? 22.156 -3.543 -19.344 1 93.5 213 GLY A O 1
ATOM 1624 N N . TRP A 1 214 ? 21.422 -1.475 -19.859 1 93.06 214 TRP A N 1
ATOM 1625 C CA . TRP A 1 214 ? 20.906 -1.929 -21.141 1 93.06 214 TRP A CA 1
ATOM 1626 C C . TRP A 1 214 ? 22.062 -2.291 -22.078 1 93.06 214 TRP A C 1
ATOM 1628 O O . TRP A 1 214 ? 21.969 -3.26 -22.844 1 93.06 214 TRP A O 1
ATOM 1638 N N . ARG A 1 215 ? 23.078 -1.497 -22.094 1 95.94 215 ARG A N 1
ATOM 1639 C CA . ARG A 1 215 ? 24.25 -1.794 -22.906 1 95.94 215 ARG A CA 1
ATOM 1640 C C . ARG A 1 215 ? 24.812 -3.174 -22.578 1 95.94 215 ARG A C 1
ATOM 1642 O O . ARG A 1 215 ? 25.078 -3.969 -23.484 1 95.94 215 ARG A O 1
ATOM 1649 N N . ARG A 1 216 ? 24.891 -3.494 -21.344 1 96.44 216 ARG A N 1
ATOM 1650 C CA . ARG A 1 216 ? 25.406 -4.781 -20.891 1 96.44 216 ARG A CA 1
ATOM 1651 C C . ARG A 1 216 ? 24.484 -5.918 -21.297 1 96.44 216 ARG A C 1
ATOM 1653 O O . ARG A 1 216 ? 24.938 -7.004 -21.656 1 96.44 216 ARG A O 1
ATOM 1660 N N . ALA A 1 217 ? 23.234 -5.641 -21.188 1 95.5 217 ALA A N 1
ATOM 1661 C CA . ALA A 1 217 ? 22.25 -6.648 -21.594 1 95.5 217 ALA A CA 1
ATOM 1662 C C . ALA A 1 217 ? 22.359 -6.945 -23.094 1 95.5 217 ALA A C 1
ATOM 1664 O O . ALA A 1 217 ? 22.312 -8.109 -23.5 1 95.5 217 ALA A O 1
ATOM 1665 N N . GLU A 1 218 ? 22.531 -5.93 -23.859 1 94.94 218 GLU A N 1
ATOM 1666 C CA . GLU A 1 218 ? 22.641 -6.094 -25.312 1 94.94 218 GLU A CA 1
ATOM 1667 C C . GLU A 1 218 ? 23.922 -6.836 -25.672 1 94.94 218 GLU A C 1
ATOM 1669 O O . GLU A 1 218 ? 23.906 -7.762 -26.484 1 94.94 218 GLU A O 1
ATOM 1674 N N . GLU A 1 219 ? 24.984 -6.418 -25.094 1 96.38 219 GLU A N 1
ATOM 1675 C CA . GLU A 1 219 ? 26.281 -7.031 -25.359 1 96.38 219 GLU A CA 1
ATOM 1676 C C . GLU A 1 219 ? 26.312 -8.484 -24.906 1 96.38 219 GLU A C 1
ATOM 1678 O O . GLU A 1 219 ? 27 -9.32 -25.5 1 96.38 219 GLU A O 1
ATOM 1683 N N . GLY A 1 220 ? 25.578 -8.734 -23.859 1 94.69 220 GLY A N 1
ATOM 1684 C CA . GLY A 1 220 ? 25.547 -10.078 -23.312 1 94.69 220 GLY A CA 1
ATOM 1685 C C . GLY A 1 220 ? 24.5 -10.969 -23.969 1 94.69 220 GLY A C 1
ATOM 1686 O O . GLY A 1 220 ? 24.312 -12.109 -23.547 1 94.69 220 GLY A O 1
ATOM 1687 N N . GLY A 1 221 ? 23.797 -10.445 -24.938 1 92.38 221 GLY A N 1
ATOM 1688 C CA . GLY A 1 221 ? 22.828 -11.242 -25.688 1 92.38 221 GLY A CA 1
ATOM 1689 C C . GLY A 1 221 ? 21.469 -11.281 -25.016 1 92.38 221 GLY A C 1
ATOM 1690 O O . GLY A 1 221 ? 20.656 -12.164 -25.312 1 92.38 221 GLY A O 1
ATOM 1691 N N . ARG A 1 222 ? 21.219 -10.422 -24.062 1 92.75 222 ARG A N 1
ATOM 1692 C CA . ARG A 1 222 ? 19.938 -10.383 -23.359 1 92.75 222 ARG A CA 1
ATOM 1693 C C . ARG A 1 222 ? 19.141 -9.156 -23.766 1 92.75 222 ARG A C 1
ATOM 1695 O O . ARG A 1 222 ? 18.25 -8.719 -23.031 1 92.75 222 ARG A O 1
ATOM 1702 N N . GLY A 1 223 ? 19.438 -8.656 -24.906 1 90.38 223 GLY A N 1
ATOM 1703 C CA . GLY A 1 223 ? 18.797 -7.41 -25.297 1 90.38 223 GLY A CA 1
ATOM 1704 C C . GLY A 1 223 ? 17.562 -7.613 -26.141 1 90.38 223 GLY A C 1
ATOM 1705 O O . GLY A 1 223 ? 16.859 -6.656 -26.469 1 90.38 223 GLY A O 1
ATOM 1706 N N . LYS A 1 224 ? 17.25 -8.82 -26.5 1 90.31 224 LYS A N 1
ATOM 1707 C CA . LYS A 1 224 ? 16.109 -9.086 -27.375 1 90.31 224 LYS A CA 1
ATOM 1708 C C . LYS A 1 224 ? 14.797 -9.031 -26.594 1 90.31 224 LYS A C 1
ATOM 1710 O O . LYS A 1 224 ? 14.547 -9.867 -25.719 1 90.31 224 LYS A O 1
ATOM 1715 N N . LEU A 1 225 ? 13.875 -8.117 -26.922 1 91 225 LEU A N 1
ATOM 1716 C CA . LEU A 1 225 ? 12.625 -7.902 -26.203 1 91 225 LEU A CA 1
ATOM 1717 C C . LEU A 1 225 ? 11.516 -8.781 -26.766 1 91 225 LEU A C 1
ATOM 1719 O O . LEU A 1 225 ? 10.633 -9.227 -26.031 1 91 225 LEU A O 1
ATOM 1723 N N . VAL A 1 226 ? 11.594 -8.969 -28.125 1 91.94 226 VAL A N 1
ATOM 1724 C CA . VAL A 1 226 ? 10.547 -9.742 -28.781 1 91.94 226 VAL A CA 1
ATOM 1725 C C . VAL A 1 226 ? 11.172 -10.695 -29.812 1 91.94 226 VAL A C 1
ATOM 1727 O O . VAL A 1 226 ? 12.07 -10.305 -30.562 1 91.94 226 VAL A O 1
ATOM 1730 N N . ASP A 1 227 ? 10.82 -11.891 -29.734 1 90 227 ASP A N 1
ATOM 1731 C CA . ASP A 1 227 ? 11.18 -12.914 -30.719 1 90 227 ASP A CA 1
ATOM 1732 C C . ASP A 1 227 ? 9.945 -13.391 -31.484 1 90 227 ASP A C 1
ATOM 1734 O O . ASP A 1 227 ? 9.055 -14.023 -30.906 1 90 227 ASP A O 1
ATOM 1738 N N . PHE A 1 228 ? 9.906 -13.172 -32.812 1 91.19 228 PHE A N 1
ATOM 1739 C CA . PHE A 1 228 ? 8.719 -13.484 -33.594 1 91.19 228 PHE A CA 1
ATOM 1740 C C . PHE A 1 228 ? 8.844 -14.852 -34.25 1 91.19 228 PHE A C 1
ATOM 1742 O O . PHE A 1 228 ? 8.148 -15.156 -35.219 1 91.19 228 PHE A O 1
ATOM 1749 N N . ASN A 1 229 ? 9.805 -15.602 -33.719 1 89.31 229 ASN A N 1
ATOM 1750 C CA . ASN A 1 229 ? 9.961 -16.953 -34.25 1 89.31 229 ASN A CA 1
ATOM 1751 C C . ASN A 1 229 ? 8.672 -17.75 -34.125 1 89.31 229 ASN A C 1
ATOM 1753 O O . ASN A 1 229 ? 8.094 -17.859 -33.062 1 89.31 229 ASN A O 1
ATOM 1757 N N . ILE A 1 230 ? 8.219 -18.422 -35.188 1 88.12 230 ILE A N 1
ATOM 1758 C CA . ILE A 1 230 ? 6.93 -19.109 -35.219 1 88.12 230 ILE A CA 1
ATOM 1759 C C . ILE A 1 230 ? 7.09 -20.547 -34.75 1 88.12 230 ILE A C 1
ATOM 1761 O O . ILE A 1 230 ? 6.098 -21.219 -34.469 1 88.12 230 ILE A O 1
ATOM 1765 N N . ASP A 1 231 ? 8.398 -21 -34.562 1 85.88 231 ASP A N 1
ATOM 1766 C CA . ASP A 1 231 ? 8.656 -22.344 -34.062 1 85.88 231 ASP A CA 1
ATOM 1767 C C . ASP A 1 231 ? 8.102 -22.547 -32.656 1 85.88 231 ASP A C 1
ATOM 1769 O O . ASP A 1 231 ? 8.547 -21.891 -31.719 1 85.88 231 ASP A O 1
ATOM 1773 N N . PRO A 1 232 ? 7.215 -23.484 -32.562 1 80 232 PRO A N 1
ATOM 1774 C CA . PRO A 1 232 ? 6.57 -23.656 -31.266 1 80 232 PRO A CA 1
ATOM 1775 C C . PRO A 1 232 ? 7.488 -24.312 -30.234 1 80 232 PRO A C 1
ATOM 1777 O O . PRO A 1 232 ? 7.168 -24.328 -29.047 1 80 232 PRO A O 1
ATOM 1780 N N . THR A 1 233 ? 8.609 -24.719 -30.625 1 77.5 233 THR A N 1
ATOM 1781 C CA . THR A 1 233 ? 9.508 -25.422 -29.703 1 77.5 233 THR A CA 1
ATOM 1782 C C . THR A 1 233 ? 10.422 -24.422 -29 1 77.5 233 THR A C 1
ATOM 1784 O O . THR A 1 233 ? 11.094 -24.766 -28.016 1 77.5 233 THR A O 1
ATOM 1787 N N . VAL A 1 234 ? 10.289 -23.266 -29.562 1 79 234 VAL A N 1
ATOM 1788 C CA . VAL A 1 234 ? 11.086 -22.234 -28.922 1 79 234 VAL A CA 1
ATOM 1789 C C . VAL A 1 234 ? 10.484 -21.891 -27.562 1 79 234 VAL A C 1
ATOM 1791 O O . VAL A 1 234 ? 9.266 -21.844 -27.406 1 79 234 VAL A O 1
ATOM 1794 N N . ARG A 1 235 ? 11.219 -21.797 -26.578 1 78.25 235 ARG A N 1
ATOM 1795 C CA . ARG A 1 235 ? 10.797 -21.609 -25.188 1 78.25 235 ARG A CA 1
ATOM 1796 C C . ARG A 1 235 ? 9.914 -20.391 -25.031 1 78.25 235 ARG A C 1
ATOM 1798 O O . ARG A 1 235 ? 8.812 -20.469 -24.5 1 78.25 235 ARG A O 1
ATOM 1805 N N . ILE A 1 236 ? 10.453 -19.203 -25.5 1 84.5 236 ILE A N 1
ATOM 1806 C CA . ILE A 1 236 ? 9.68 -17.969 -25.359 1 84.5 236 ILE A CA 1
ATOM 1807 C C . ILE A 1 236 ? 9.68 -17.203 -26.688 1 84.5 236 ILE A C 1
ATOM 1809 O O . ILE A 1 236 ? 10.734 -16.859 -27.203 1 84.5 236 ILE A O 1
ATOM 1813 N N . SER A 1 237 ? 8.578 -17.141 -27.344 1 89 237 SER A N 1
ATOM 1814 C CA . SER A 1 237 ? 8.344 -16.312 -28.531 1 89 237 SER A CA 1
ATOM 1815 C C . SER A 1 237 ? 7.082 -15.477 -28.375 1 89 237 SER A C 1
ATOM 1817 O O . SER A 1 237 ? 6.293 -15.695 -27.453 1 89 237 SER A O 1
ATOM 1819 N N . PHE A 1 238 ? 7 -14.523 -29.188 1 91.88 238 PHE A N 1
ATOM 1820 C CA . PHE A 1 238 ? 5.812 -13.672 -29.188 1 91.88 238 PHE A CA 1
ATOM 1821 C C . PHE A 1 238 ? 4.547 -14.516 -29.281 1 91.88 238 PHE A C 1
ATOM 1823 O O . PHE A 1 238 ? 3.594 -14.305 -28.531 1 91.88 238 PHE A O 1
ATOM 1830 N N . TRP A 1 239 ? 4.551 -15.469 -30.078 1 89.75 239 TRP A N 1
ATOM 1831 C CA . TRP A 1 239 ? 3.371 -16.281 -30.359 1 89.75 239 TRP A CA 1
ATOM 1832 C C . TRP A 1 239 ? 3.074 -17.234 -29.188 1 89.75 239 TRP A C 1
ATOM 1834 O O . TRP A 1 239 ? 1.916 -17.391 -28.797 1 89.75 239 TRP A O 1
ATOM 1844 N N . ASN A 1 240 ? 4.102 -17.781 -28.672 1 86.88 240 ASN A N 1
ATOM 1845 C CA . ASN A 1 240 ? 3.92 -18.656 -27.516 1 86.88 240 ASN A CA 1
ATOM 1846 C C . ASN A 1 240 ? 3.334 -17.906 -26.328 1 86.88 240 ASN A C 1
ATOM 1848 O O . ASN A 1 240 ? 2.486 -18.438 -25.609 1 86.88 240 ASN A O 1
ATOM 1852 N N . ILE A 1 241 ? 3.736 -16.734 -26.156 1 89.88 241 ILE A N 1
ATOM 1853 C CA . ILE A 1 241 ? 3.254 -15.945 -25.031 1 89.88 241 ILE A CA 1
ATOM 1854 C C . ILE A 1 241 ? 1.833 -15.461 -25.297 1 89.88 241 ILE A C 1
ATOM 1856 O O . ILE A 1 241 ? 0.947 -15.594 -24.453 1 89.88 241 ILE A O 1
ATOM 1860 N N . MET A 1 242 ? 1.618 -14.992 -26.5 1 90.69 242 MET A N 1
ATOM 1861 C CA . MET A 1 242 ? 0.318 -14.406 -26.812 1 90.69 242 MET A CA 1
ATOM 1862 C C . MET A 1 242 ? -0.765 -15.484 -26.859 1 90.69 242 MET A C 1
ATOM 1864 O O . MET A 1 242 ? -1.841 -15.305 -26.281 1 90.69 242 MET A O 1
ATOM 1868 N N . ILE A 1 243 ? -0.503 -16.578 -27.484 1 88.25 243 ILE A N 1
ATOM 1869 C CA . ILE A 1 243 ? -1.515 -17.625 -27.625 1 88.25 243 ILE A CA 1
ATOM 1870 C C . ILE A 1 243 ? -1.505 -18.531 -26.406 1 88.25 243 ILE A C 1
ATOM 1872 O O . ILE A 1 243 ? -2.529 -18.688 -25.734 1 88.25 243 ILE A O 1
ATOM 1876 N N . GLY A 1 244 ? -0.293 -19.094 -26.172 1 85.31 244 GLY A N 1
ATOM 1877 C CA . GLY A 1 244 ? -0.177 -19.969 -25.031 1 85.31 244 GLY A CA 1
ATOM 1878 C C . GLY A 1 244 ? -0.477 -19.281 -23.719 1 85.31 244 GLY A C 1
ATOM 1879 O O . GLY A 1 244 ? -1.178 -19.828 -22.859 1 85.31 244 GLY A O 1
ATOM 1880 N N . GLY A 1 245 ? 0.026 -18.109 -23.531 1 87.75 245 GLY A N 1
ATOM 1881 C CA . GLY A 1 245 ? -0.242 -17.344 -22.328 1 87.75 245 GLY A CA 1
ATOM 1882 C C . GLY A 1 245 ? -1.703 -16.953 -22.172 1 87.75 245 GLY A C 1
ATOM 1883 O O . GLY A 1 245 ? -2.254 -17.031 -21.062 1 87.75 245 GLY A O 1
ATOM 1884 N N . SER A 1 246 ? -2.338 -16.594 -23.234 1 89.62 246 SER A N 1
ATOM 1885 C CA . SER A 1 246 ? -3.746 -16.219 -23.172 1 89.62 246 SER A CA 1
ATOM 1886 C C . SER A 1 246 ? -4.621 -17.406 -22.766 1 89.62 246 SER A C 1
ATOM 1888 O O . SER A 1 246 ? -5.535 -17.25 -21.953 1 89.62 246 SER A O 1
ATOM 1890 N N . ILE A 1 247 ? -4.324 -18.516 -23.297 1 85.31 247 ILE A N 1
ATOM 1891 C CA . ILE A 1 247 ? -5.09 -19.719 -22.969 1 85.31 247 ILE A CA 1
ATOM 1892 C C . ILE A 1 247 ? -4.863 -20.094 -21.5 1 85.31 247 ILE A C 1
ATOM 1894 O O . ILE A 1 247 ? -5.82 -20.328 -20.766 1 85.31 247 ILE A O 1
ATOM 1898 N N . LEU A 1 248 ? -3.666 -20.078 -21.125 1 84.69 248 LEU A N 1
ATOM 1899 C CA . LEU A 1 248 ? -3.303 -20.453 -19.766 1 84.69 248 LEU A CA 1
ATOM 1900 C C . LEU A 1 248 ? -3.971 -19.531 -18.734 1 84.69 248 LEU A C 1
ATOM 1902 O O . LEU A 1 248 ? -4.59 -20.016 -17.781 1 84.69 248 LEU A O 1
ATOM 1906 N N . TRP A 1 249 ? -3.965 -18.312 -19 1 89.06 249 TRP A N 1
ATOM 1907 C CA . TRP A 1 249 ? -4.414 -17.375 -17.984 1 89.06 249 TRP A CA 1
ATOM 1908 C C . TRP A 1 249 ? -5.93 -17.203 -18.031 1 89.06 249 TRP A C 1
ATOM 1910 O O . TRP A 1 249 ? -6.551 -16.812 -17.031 1 89.06 249 TRP A O 1
ATOM 1920 N N . THR A 1 250 ? -6.461 -17.469 -19.172 1 87.69 250 THR A N 1
ATOM 1921 C CA . THR A 1 250 ? -7.918 -17.578 -19.203 1 87.69 250 THR A CA 1
ATOM 1922 C C . THR A 1 250 ? -8.391 -18.75 -18.359 1 8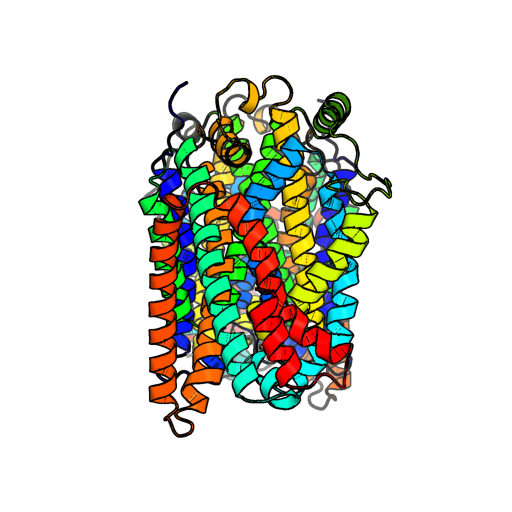7.69 250 THR A C 1
ATOM 1924 O O . THR A 1 250 ? -9.367 -18.641 -17.609 1 87.69 250 THR A O 1
ATOM 1927 N N . MET A 1 251 ? -7.625 -19.781 -18.438 1 83.75 251 MET A N 1
ATOM 1928 C CA . MET A 1 251 ? -7.973 -20.984 -17.672 1 83.75 251 MET A CA 1
ATOM 1929 C C . MET A 1 251 ? -7.797 -20.75 -16.172 1 83.75 251 MET A C 1
ATOM 1931 O O . MET A 1 251 ? -8.672 -21.109 -15.383 1 83.75 251 MET A O 1
ATOM 1935 N N . ILE A 1 252 ? -6.797 -20.141 -15.82 1 85.19 252 ILE A N 1
ATOM 1936 C CA . ILE A 1 252 ? -6.523 -19.891 -14.414 1 85.19 252 ILE A CA 1
ATOM 1937 C C . ILE A 1 252 ? -7.504 -18.859 -13.867 1 85.19 252 ILE A C 1
ATOM 1939 O O . ILE A 1 252 ? -8.125 -19.062 -12.82 1 85.19 252 ILE A O 1
ATOM 1943 N N . GLY A 1 253 ? -7.684 -17.812 -14.625 1 87.94 253 GLY A N 1
ATOM 1944 C CA . GLY A 1 253 ? -8.562 -16.719 -14.195 1 87.94 253 GLY A CA 1
ATOM 1945 C C . GLY A 1 253 ? -10.031 -17.094 -14.227 1 87.94 253 GLY A C 1
ATOM 1946 O O . GLY A 1 253 ? -10.844 -16.5 -13.531 1 87.94 253 GLY A O 1
ATOM 1947 N N . GLY A 1 254 ? -10.312 -18.141 -14.969 1 85.81 254 GLY A N 1
ATOM 1948 C CA . GLY A 1 254 ? -11.719 -18.469 -15.148 1 85.81 254 GLY A CA 1
ATOM 1949 C C . GLY A 1 254 ? -12.148 -19.703 -14.375 1 85.81 254 GLY A C 1
ATOM 1950 O O . GLY A 1 254 ? -13.344 -19.938 -14.203 1 85.81 254 GLY A O 1
ATOM 1951 N N . THR A 1 255 ? -11.148 -20.438 -13.844 1 82.31 255 THR A N 1
ATOM 1952 C CA . THR A 1 255 ? -11.617 -21.703 -13.297 1 82.31 255 THR A CA 1
ATOM 1953 C C . THR A 1 255 ? -10.93 -22 -11.961 1 82.31 255 THR A C 1
ATOM 1955 O O . THR A 1 255 ? -11.32 -22.922 -11.25 1 82.31 255 THR A O 1
ATOM 1958 N N . LYS A 1 256 ? -9.906 -21.312 -11.625 1 88.12 256 LYS A N 1
ATOM 1959 C CA . LYS A 1 256 ? -9.227 -21.578 -10.359 1 88.12 256 LYS A CA 1
ATOM 1960 C C . LYS A 1 256 ? -10.086 -21.125 -9.172 1 88.12 256 LYS A C 1
ATOM 1962 O O . LYS A 1 256 ? -10.555 -19.984 -9.125 1 88.12 256 LYS A O 1
ATOM 1967 N N . GLN A 1 257 ? -10.242 -22.031 -8.266 1 90.5 257 GLN A N 1
ATOM 1968 C CA . GLN A 1 257 ? -11.141 -21.812 -7.145 1 90.5 257 GLN A CA 1
ATOM 1969 C C . GLN A 1 257 ? -10.75 -20.578 -6.352 1 90.5 257 GLN A C 1
ATOM 1971 O O . GLN A 1 257 ? -11.617 -19.781 -5.965 1 90.5 257 GLN A O 1
ATOM 1976 N N . SER A 1 258 ? -9.469 -20.406 -6.082 1 92.25 258 SER A N 1
ATOM 1977 C CA . SER A 1 258 ? -9.008 -19.281 -5.277 1 92.25 258 SER A CA 1
ATOM 1978 C C . SER A 1 258 ? -9.281 -17.953 -5.977 1 92.25 258 SER A C 1
ATOM 1980 O O . SER A 1 258 ? -9.445 -16.922 -5.32 1 92.25 258 SER A O 1
ATOM 1982 N N . VAL A 1 259 ? -9.391 -17.969 -7.266 1 92.88 259 VAL A N 1
ATOM 1983 C CA . VAL A 1 259 ? -9.641 -16.766 -8.047 1 92.88 259 VAL A CA 1
ATOM 1984 C C . VAL A 1 259 ? -11.141 -16.484 -8.117 1 92.88 259 VAL A C 1
ATOM 1986 O O . VAL A 1 259 ? -11.578 -15.359 -7.852 1 92.88 259 VAL A O 1
ATOM 1989 N N . ILE A 1 260 ? -11.922 -17.484 -8.367 1 91.5 260 ILE A N 1
ATOM 1990 C CA . ILE A 1 260 ? -13.367 -17.344 -8.5 1 91.5 260 ILE A CA 1
ATOM 1991 C C . ILE A 1 260 ? -13.961 -16.906 -7.164 1 91.5 260 ILE A C 1
ATOM 1993 O O . ILE A 1 260 ? -14.898 -16.109 -7.129 1 91.5 260 ILE A O 1
ATOM 1997 N N . GLN A 1 261 ? -13.414 -17.469 -6.191 1 93.56 261 GLN A N 1
ATOM 1998 C CA . GLN A 1 261 ? -13.875 -17.109 -4.852 1 93.56 261 GLN A CA 1
ATOM 1999 C C . GLN A 1 261 ? -13.719 -15.617 -4.59 1 93.56 261 GLN A C 1
ATOM 2001 O O . GLN A 1 261 ? -14.555 -15.016 -3.914 1 93.56 261 GLN A O 1
ATOM 2006 N N . ARG A 1 262 ? -12.766 -14.992 -5.078 1 94.94 262 ARG A N 1
ATOM 2007 C CA . ARG A 1 262 ? -12.531 -13.562 -4.914 1 94.94 262 ARG A CA 1
ATOM 2008 C C . ARG A 1 262 ? -13.531 -12.742 -5.727 1 94.94 262 ARG A C 1
ATOM 2010 O O . ARG A 1 262 ? -14.023 -11.711 -5.258 1 94.94 262 ARG A O 1
ATOM 2017 N N . TYR A 1 263 ? -13.844 -13.273 -6.887 1 94.62 263 TYR A N 1
ATOM 2018 C CA . TYR A 1 263 ? -14.891 -12.594 -7.648 1 94.62 263 TYR A CA 1
ATOM 2019 C C . TYR A 1 263 ? -16.203 -12.547 -6.867 1 94.62 263 TYR A C 1
ATOM 2021 O O . TYR A 1 263 ? -16.844 -11.508 -6.785 1 94.62 263 TYR A O 1
ATOM 2029 N N . ASN A 1 264 ? -16.469 -13.625 -6.25 1 94.31 264 ASN A N 1
ATOM 2030 C CA . ASN A 1 264 ? -17.766 -13.789 -5.582 1 94.31 264 ASN A CA 1
ATOM 2031 C C . ASN A 1 264 ? -17.781 -13.086 -4.23 1 94.31 264 ASN A C 1
ATOM 2033 O O . ASN A 1 264 ? -18.844 -12.969 -3.607 1 94.31 264 ASN A O 1
ATOM 2037 N N . SER A 1 265 ? -16.656 -12.633 -3.803 1 95.12 265 SER A N 1
ATOM 2038 C CA . SER A 1 265 ? -16.609 -11.898 -2.541 1 95.12 265 SER A CA 1
ATOM 2039 C C . SER A 1 265 ? -16.984 -10.438 -2.732 1 95.12 265 SER A C 1
ATOM 2041 O O . SER A 1 265 ? -17.234 -9.719 -1.761 1 95.12 265 SER A O 1
ATOM 2043 N N . CYS A 1 266 ? -17.078 -10 -3.967 1 95 266 CYS A N 1
ATOM 2044 C CA . CYS A 1 266 ? -17.438 -8.617 -4.266 1 95 266 CYS A CA 1
ATOM 2045 C C . CYS A 1 266 ? -18.922 -8.367 -4.023 1 95 266 CYS A C 1
ATOM 2047 O O . CYS A 1 266 ? -19.719 -9.305 -4.043 1 95 266 CYS A O 1
ATOM 2049 N N . ALA A 1 267 ? -19.25 -7.133 -3.885 1 91.94 267 ALA A N 1
ATOM 2050 C CA . ALA A 1 267 ? -20.625 -6.77 -3.543 1 91.94 267 ALA A CA 1
ATOM 2051 C C . ALA A 1 267 ? -21.531 -6.852 -4.766 1 91.94 267 ALA A C 1
ATOM 2053 O O . ALA A 1 267 ? -22.703 -7.195 -4.648 1 91.94 267 ALA A O 1
ATOM 2054 N N . THR A 1 268 ? -20.984 -6.469 -5.949 1 93.75 268 THR A N 1
ATOM 2055 C CA . THR A 1 268 ? -21.781 -6.488 -7.172 1 93.75 268 THR A CA 1
ATOM 2056 C C . THR A 1 268 ? -21.016 -7.18 -8.305 1 93.75 268 THR A C 1
ATOM 2058 O O . THR A 1 268 ? -19.797 -7.332 -8.234 1 93.75 268 THR A O 1
ATOM 2061 N N . GLU A 1 269 ? -21.844 -7.621 -9.281 1 94.88 269 GLU A N 1
ATOM 2062 C CA . GLU A 1 269 ? -21.234 -8.219 -10.461 1 94.88 269 GLU A CA 1
ATOM 2063 C C . GLU A 1 269 ? -20.281 -7.246 -11.141 1 94.88 269 GLU A C 1
ATOM 2065 O O . GLU A 1 269 ? -19.219 -7.641 -11.625 1 94.88 269 GLU A O 1
ATOM 2070 N N . ARG A 1 270 ? -20.672 -6.027 -11.211 1 94.31 270 ARG A N 1
ATOM 2071 C CA . ARG A 1 270 ? -19.828 -4.992 -11.805 1 94.31 270 ARG A CA 1
ATOM 2072 C C . ARG A 1 270 ? -18.5 -4.863 -11.062 1 94.31 270 ARG A C 1
ATOM 2074 O O . ARG A 1 270 ? -17.453 -4.723 -11.68 1 94.31 270 ARG A O 1
ATOM 2081 N N . ASP A 1 271 ? -18.562 -4.906 -9.758 1 94.5 271 ASP A N 1
ATOM 2082 C CA . ASP A 1 271 ? -17.359 -4.848 -8.938 1 94.5 271 ASP A CA 1
ATOM 2083 C C . ASP A 1 271 ? -16.469 -6.062 -9.18 1 94.5 271 ASP A C 1
ATOM 2085 O O . ASP A 1 271 ? -15.25 -5.941 -9.227 1 94.5 271 ASP A O 1
ATOM 2089 N N . ALA A 1 272 ? -17.094 -7.16 -9.336 1 96.44 272 ALA A N 1
ATOM 2090 C CA . ALA A 1 272 ? -16.328 -8.383 -9.602 1 96.44 272 ALA A CA 1
ATOM 2091 C C . ALA A 1 272 ? -15.594 -8.289 -10.93 1 96.44 272 ALA A C 1
ATOM 2093 O O . ALA A 1 272 ? -14.43 -8.68 -11.023 1 96.44 272 ALA A O 1
ATOM 2094 N N . LYS A 1 273 ? -16.25 -7.766 -11.945 1 95.56 273 LYS A N 1
ATOM 2095 C CA . LYS A 1 273 ? -15.641 -7.586 -13.258 1 95.56 273 LYS A CA 1
ATOM 2096 C C . LYS A 1 273 ? -14.453 -6.629 -13.18 1 95.56 273 LYS A C 1
ATOM 2098 O O . LYS A 1 273 ? -13.391 -6.906 -13.734 1 95.56 273 LYS A O 1
ATOM 2103 N N . ARG A 1 274 ? -14.648 -5.57 -12.492 1 94.62 274 ARG A N 1
ATOM 2104 C CA . ARG A 1 274 ? -13.578 -4.598 -12.336 1 94.62 274 ARG A CA 1
ATOM 2105 C C . ARG A 1 274 ? -12.406 -5.191 -11.547 1 94.62 274 ARG A C 1
ATOM 2107 O O . ARG A 1 274 ? -11.25 -4.941 -11.875 1 94.62 274 ARG A O 1
ATOM 2114 N N . ALA A 1 275 ? -12.75 -5.918 -10.516 1 96.06 275 ALA A N 1
ATOM 2115 C CA . ALA A 1 275 ? -11.703 -6.559 -9.727 1 96.06 275 ALA A CA 1
ATOM 2116 C C . ALA A 1 275 ? -10.875 -7.512 -10.586 1 96.06 275 ALA A C 1
ATOM 2118 O O . ALA A 1 275 ? -9.648 -7.59 -10.438 1 96.06 275 ALA A O 1
ATOM 2119 N N . ALA A 1 276 ? -11.531 -8.227 -11.445 1 95.38 276 ALA A N 1
ATOM 2120 C CA . ALA A 1 276 ? -10.82 -9.133 -12.352 1 95.38 276 ALA A CA 1
ATOM 2121 C C . ALA A 1 276 ? -9.859 -8.367 -13.258 1 95.38 276 ALA A C 1
ATOM 2123 O O . ALA A 1 276 ? -8.711 -8.781 -13.438 1 95.38 276 ALA A O 1
ATOM 2124 N N . TRP A 1 277 ? -10.32 -7.312 -13.734 1 94.5 277 TRP A N 1
ATOM 2125 C CA . TRP A 1 277 ? -9.492 -6.523 -14.648 1 94.5 277 TRP A CA 1
ATOM 2126 C C . TRP A 1 277 ? -8.32 -5.891 -13.906 1 94.5 277 TRP A C 1
ATOM 2128 O O . TRP A 1 277 ? -7.168 -6.027 -14.328 1 94.5 277 TRP A O 1
ATOM 2138 N N . PHE A 1 278 ? -8.57 -5.223 -12.844 1 93.88 278 PHE A N 1
ATOM 2139 C CA . PHE A 1 278 ? -7.52 -4.547 -12.094 1 93.88 278 PHE A CA 1
ATOM 2140 C C . PHE A 1 278 ? -6.574 -5.562 -11.461 1 93.88 278 PHE A C 1
ATOM 2142 O O . PHE A 1 278 ? -5.379 -5.293 -11.312 1 93.88 278 PHE A O 1
ATOM 2149 N N . GLY A 1 279 ? -7.137 -6.688 -11.117 1 95.88 279 GLY A N 1
ATOM 2150 C CA . GLY A 1 279 ? -6.285 -7.738 -10.586 1 95.88 279 GLY A CA 1
ATOM 2151 C C . GLY A 1 279 ? -5.242 -8.219 -11.57 1 95.88 279 GLY A C 1
ATOM 2152 O O . GLY A 1 279 ? -4.074 -8.398 -11.219 1 95.88 279 GLY A O 1
ATOM 2153 N N . MET A 1 280 ? -5.668 -8.352 -12.766 1 94.56 280 MET A N 1
ATOM 2154 C CA . MET A 1 280 ? -4.75 -8.805 -13.812 1 94.56 280 MET A CA 1
ATOM 2155 C C . MET A 1 280 ? -3.719 -7.723 -14.125 1 94.56 280 MET A C 1
ATOM 2157 O O . MET A 1 280 ? -2.553 -8.031 -14.383 1 94.56 280 MET A O 1
ATOM 2161 N N . ILE A 1 281 ? -4.133 -6.574 -14.078 1 90.69 281 ILE A N 1
ATOM 2162 C CA . ILE A 1 281 ? -3.203 -5.469 -14.297 1 90.69 281 ILE A CA 1
ATOM 2163 C C . ILE A 1 281 ? -2.182 -5.43 -13.164 1 90.69 281 ILE A C 1
ATOM 2165 O O . ILE A 1 281 ? -0.99 -5.219 -13.398 1 90.69 281 ILE A O 1
ATOM 2169 N N . GLY A 1 282 ? -2.695 -5.59 -11.953 1 93.44 282 GLY A N 1
ATOM 2170 C CA . GLY A 1 282 ? -1.791 -5.66 -10.812 1 93.44 282 GLY A CA 1
ATOM 2171 C C . GLY A 1 282 ? -0.763 -6.77 -10.938 1 93.44 282 GLY A C 1
ATOM 2172 O O . GLY A 1 282 ? 0.405 -6.578 -10.586 1 93.44 282 GLY A O 1
ATOM 2173 N N . MET A 1 283 ? -1.194 -7.879 -11.445 1 94.19 283 MET A N 1
ATOM 2174 C CA . MET A 1 283 ? -0.271 -8.977 -11.719 1 94.19 283 MET A CA 1
ATOM 2175 C C . MET A 1 283 ? 0.804 -8.562 -12.711 1 94.19 283 MET A C 1
ATOM 2177 O O . MET A 1 283 ? 1.979 -8.891 -12.539 1 94.19 283 MET A O 1
ATOM 2181 N N . GLY A 1 284 ? 0.331 -7.902 -13.703 1 93.12 284 GLY A N 1
ATOM 2182 C CA . GLY A 1 284 ? 1.27 -7.418 -14.703 1 93.12 284 GLY A CA 1
ATOM 2183 C C . GLY A 1 284 ? 2.322 -6.488 -14.133 1 93.12 284 GLY A C 1
ATOM 2184 O O . GLY A 1 284 ? 3.494 -6.559 -14.508 1 93.12 284 GLY A O 1
ATOM 2185 N N . VAL A 1 285 ? 1.958 -5.688 -13.227 1 91.88 285 VAL A N 1
ATOM 2186 C CA . VAL A 1 285 ? 2.879 -4.734 -12.617 1 91.88 285 VAL A CA 1
ATOM 2187 C C . VAL A 1 285 ? 3.943 -5.48 -11.812 1 91.88 285 VAL A C 1
ATOM 2189 O O . VAL A 1 285 ? 5.137 -5.199 -11.938 1 91.88 285 VAL A O 1
ATOM 2192 N N . ILE A 1 286 ? 3.525 -6.398 -11.031 1 92.69 286 ILE A N 1
ATOM 2193 C CA . ILE A 1 286 ? 4.469 -7.168 -10.227 1 92.69 286 ILE A CA 1
ATOM 2194 C C . ILE A 1 286 ? 5.395 -7.969 -11.141 1 92.69 286 ILE A C 1
ATOM 2196 O O . ILE A 1 286 ? 6.598 -8.062 -10.883 1 92.69 286 ILE A O 1
ATOM 2200 N N . GLU A 1 287 ? 4.84 -8.453 -12.188 1 93.19 287 GLU A N 1
ATOM 2201 C CA . GLU A 1 287 ? 5.625 -9.211 -13.156 1 93.19 287 GLU A CA 1
ATOM 2202 C C . GLU A 1 287 ? 6.656 -8.32 -13.844 1 93.19 287 GLU A C 1
ATOM 2204 O O . GLU A 1 287 ? 7.797 -8.734 -14.062 1 93.19 287 GLU A O 1
ATOM 2209 N N . LEU A 1 288 ? 6.246 -7.191 -14.227 1 94.06 288 LEU A N 1
ATOM 2210 C CA . LEU A 1 288 ? 7.172 -6.258 -14.859 1 94.06 288 LEU A CA 1
ATOM 2211 C C . LEU A 1 288 ? 8.305 -5.887 -13.914 1 94.06 288 LEU A C 1
ATOM 2213 O O . LEU A 1 288 ? 9.461 -5.777 -14.328 1 94.06 288 LEU A O 1
ATOM 2217 N N . LEU A 1 289 ? 7.977 -5.695 -12.695 1 94.75 289 LEU A N 1
ATOM 2218 C CA . LEU A 1 289 ? 9.008 -5.41 -11.703 1 94.75 289 LEU A CA 1
ATOM 2219 C C . LEU A 1 289 ? 9.977 -6.582 -11.57 1 94.75 289 LEU A C 1
ATOM 2221 O O . LEU A 1 289 ? 11.18 -6.383 -11.414 1 94.75 289 LEU A O 1
ATOM 2225 N N . ALA A 1 290 ? 9.43 -7.758 -11.664 1 95.12 290 ALA A N 1
ATOM 2226 C CA . ALA A 1 290 ? 10.281 -8.945 -11.602 1 95.12 290 ALA A CA 1
ATOM 2227 C C . ALA A 1 290 ? 11.211 -9.008 -12.812 1 95.12 290 ALA A C 1
ATOM 2229 O O . ALA A 1 290 ? 12.391 -9.359 -12.672 1 95.12 290 ALA A O 1
ATOM 2230 N N . VAL A 1 291 ? 10.711 -8.672 -13.953 1 95 291 VAL A N 1
ATOM 2231 C CA . VAL A 1 291 ? 11.508 -8.672 -15.18 1 95 291 VAL A CA 1
ATOM 2232 C C . VAL A 1 291 ? 12.625 -7.641 -15.062 1 95 291 VAL A C 1
ATOM 2234 O O . VAL A 1 291 ? 13.781 -7.93 -15.375 1 95 291 VAL A O 1
ATOM 2237 N N . ILE A 1 292 ? 12.273 -6.48 -14.578 1 95.94 292 ILE A N 1
ATOM 2238 C CA . ILE A 1 292 ? 13.266 -5.422 -14.43 1 95.94 292 ILE A CA 1
ATOM 2239 C C . ILE A 1 292 ? 14.305 -5.832 -13.391 1 95.94 292 ILE A C 1
ATOM 2241 O O . ILE A 1 292 ? 15.492 -5.543 -13.547 1 95.94 292 ILE A O 1
ATOM 2245 N N . THR A 1 293 ? 13.859 -6.488 -12.375 1 96.75 293 THR A N 1
ATOM 2246 C CA . THR A 1 293 ? 14.789 -6.996 -11.375 1 96.75 293 THR A CA 1
ATOM 2247 C C . THR A 1 293 ? 15.781 -7.973 -12 1 96.75 293 THR A C 1
ATOM 2249 O O . THR A 1 293 ? 16.984 -7.875 -11.766 1 96.75 293 THR A O 1
ATOM 2252 N N . GLY A 1 294 ? 15.281 -8.898 -12.805 1 96.94 294 GLY A N 1
ATOM 2253 C CA . GLY A 1 294 ? 16.141 -9.859 -13.469 1 96.94 294 GLY A CA 1
ATOM 2254 C C . GLY A 1 294 ? 17.172 -9.211 -14.375 1 96.94 294 GLY A C 1
ATOM 2255 O O . GLY A 1 294 ? 18.344 -9.594 -14.375 1 96.94 294 GLY A O 1
ATOM 2256 N N . MET A 1 295 ? 16.734 -8.211 -15.078 1 97.31 295 MET A N 1
ATOM 2257 C CA . MET A 1 295 ? 17.641 -7.48 -15.961 1 97.31 295 MET A CA 1
ATOM 2258 C C . MET A 1 295 ? 18.703 -6.734 -15.156 1 97.31 295 MET A C 1
ATOM 2260 O O . MET A 1 295 ? 19.859 -6.668 -15.555 1 97.31 295 MET A O 1
ATOM 2264 N N . THR A 1 296 ? 18.266 -6.184 -14.086 1 96.56 296 THR A N 1
ATOM 2265 C CA . THR A 1 296 ? 19.172 -5.449 -13.211 1 96.56 296 THR A CA 1
ATOM 2266 C C . THR A 1 296 ? 20.219 -6.379 -12.609 1 96.56 296 THR A C 1
ATOM 2268 O O . THR A 1 296 ? 21.406 -6.055 -12.586 1 96.56 296 THR A O 1
ATOM 2271 N N . VAL A 1 297 ? 19.797 -7.523 -12.172 1 97.44 297 VAL A N 1
ATOM 2272 C CA . VAL A 1 297 ? 20.703 -8.5 -11.586 1 97.44 297 VAL A CA 1
ATOM 2273 C C . VAL A 1 297 ? 21.672 -9 -12.641 1 97.44 297 VAL A C 1
ATOM 2275 O O . VAL A 1 297 ? 22.859 -9.172 -12.367 1 97.44 297 VAL A O 1
ATOM 2278 N N . TYR A 1 298 ? 21.219 -9.211 -13.812 1 97.81 298 TYR A N 1
ATOM 2279 C CA . TYR A 1 298 ? 22.109 -9.641 -14.898 1 97.81 298 TYR A CA 1
ATOM 2280 C C . TYR A 1 298 ? 23.188 -8.602 -15.172 1 97.81 298 TYR A C 1
ATOM 2282 O O . TYR A 1 298 ? 24.359 -8.938 -15.273 1 97.81 298 TYR A O 1
ATOM 2290 N N . ALA A 1 299 ? 22.75 -7.395 -15.289 1 97.19 299 ALA A N 1
ATOM 2291 C CA . ALA A 1 299 ? 23.688 -6.316 -15.586 1 97.19 299 ALA A CA 1
ATOM 2292 C C . ALA A 1 299 ? 24.719 -6.164 -14.461 1 97.19 299 ALA A C 1
ATOM 2294 O O . ALA A 1 299 ? 25.875 -5.836 -14.719 1 97.19 299 ALA A O 1
ATOM 2295 N N . TYR A 1 300 ? 24.25 -6.402 -13.305 1 96.69 300 TYR A N 1
ATOM 2296 C CA . TYR A 1 300 ? 25.141 -6.285 -12.148 1 96.69 300 TYR A CA 1
ATOM 2297 C C . TYR A 1 300 ? 26.234 -7.336 -12.203 1 96.69 300 TYR A C 1
ATOM 2299 O O . TYR A 1 300 ? 27.391 -7.051 -11.883 1 96.69 300 TYR A O 1
ATOM 2307 N N . TYR A 1 301 ? 25.922 -8.484 -12.641 1 97.19 301 TYR A N 1
ATOM 2308 C CA . TYR A 1 301 ? 26.875 -9.586 -12.641 1 97.19 301 TYR A CA 1
ATOM 2309 C C . TYR A 1 301 ? 27.438 -9.82 -14.039 1 97.19 301 TYR A C 1
ATOM 2311 O O . TYR A 1 301 ? 27.938 -10.914 -14.328 1 97.19 301 TYR A O 1
ATOM 2319 N N . TYR A 1 302 ? 27.328 -8.883 -14.859 1 96.75 302 TYR A N 1
ATOM 2320 C CA . TYR A 1 302 ? 27.766 -8.984 -16.25 1 96.75 302 TYR A CA 1
ATOM 2321 C C . TYR A 1 302 ? 29.25 -9.344 -16.328 1 96.75 302 TYR A C 1
ATOM 2323 O O . TYR A 1 302 ? 29.641 -10.18 -17.141 1 96.75 302 TYR A O 1
ATOM 2331 N N . ASP A 1 303 ? 30.078 -8.797 -15.461 1 94.94 303 ASP A N 1
ATOM 2332 C CA . ASP A 1 303 ? 31.531 -8.984 -15.508 1 94.94 303 ASP A CA 1
ATOM 2333 C C . ASP A 1 303 ? 31.938 -10.289 -14.828 1 94.94 303 ASP A C 1
ATOM 2335 O O . ASP A 1 303 ? 32.938 -10.906 -15.203 1 94.94 303 ASP A O 1
ATOM 2339 N N . CYS A 1 304 ? 31.219 -10.664 -13.82 1 94.69 304 CYS A N 1
ATOM 2340 C CA . CYS A 1 304 ? 31.516 -11.875 -13.062 1 94.69 304 CYS A CA 1
ATOM 2341 C C . CYS A 1 304 ? 30.234 -12.617 -12.695 1 94.69 304 CYS A C 1
ATOM 2343 O O . CYS A 1 304 ? 29.656 -12.375 -11.641 1 94.69 304 CYS A O 1
ATOM 2345 N N . ASP A 1 305 ? 29.906 -13.594 -13.422 1 95.5 305 ASP A N 1
ATOM 2346 C CA . ASP A 1 305 ? 28.703 -14.383 -13.242 1 95.5 305 ASP A CA 1
ATOM 2347 C C . ASP A 1 305 ? 28.859 -15.391 -12.102 1 95.5 305 ASP A C 1
ATOM 2349 O O . ASP A 1 305 ? 29.688 -16.297 -12.18 1 95.5 305 ASP A O 1
ATOM 2353 N N . PRO A 1 306 ? 28 -15.312 -11.156 1 95 306 PRO A N 1
ATOM 2354 C CA . PRO A 1 306 ? 28.141 -16.188 -9.992 1 95 306 PRO A CA 1
ATOM 2355 C C . PRO A 1 306 ? 27.797 -17.641 -10.305 1 95 306 PRO A C 1
ATOM 2357 O O . PRO A 1 306 ? 28.234 -18.547 -9.594 1 95 306 PRO A O 1
ATOM 2360 N N . LEU A 1 307 ? 27.031 -17.859 -11.273 1 92.69 307 LEU A N 1
ATOM 2361 C CA . LEU A 1 307 ? 26.703 -19.219 -11.672 1 92.69 307 LEU A CA 1
ATOM 2362 C C . LEU A 1 307 ? 27.906 -19.922 -12.289 1 92.69 307 LEU A C 1
ATOM 2364 O O . LEU A 1 307 ? 28.219 -21.062 -11.953 1 92.69 307 LEU A O 1
ATOM 2368 N N . THR A 1 308 ? 28.609 -19.234 -13.125 1 93.19 308 THR A N 1
ATOM 2369 C CA . THR A 1 308 ? 29.75 -19.812 -13.82 1 93.19 308 THR A CA 1
ATOM 2370 C C . THR A 1 308 ? 30.984 -19.812 -12.914 1 93.19 308 THR A C 1
ATOM 2372 O O . THR A 1 308 ? 31.828 -20.703 -13.016 1 93.19 308 THR A O 1
ATOM 2375 N N . SER A 1 309 ? 31.062 -18.859 -12 1 94.19 309 SER A N 1
ATOM 2376 C CA . SER A 1 309 ? 32.188 -18.781 -11.094 1 94.19 309 SER A CA 1
ATOM 2377 C C . SER A 1 309 ? 32.062 -19.766 -9.938 1 94.19 309 SER A C 1
ATOM 2379 O O . SER A 1 309 ? 33 -20.016 -9.203 1 94.19 309 SER A O 1
ATOM 2381 N N . GLY A 1 310 ? 30.844 -20.281 -9.758 1 92.12 310 GLY A N 1
ATOM 2382 C CA . GLY A 1 310 ? 30.656 -21.328 -8.766 1 92.12 310 GLY A CA 1
ATOM 2383 C C . GLY A 1 310 ? 30.25 -20.781 -7.406 1 92.12 310 GLY A C 1
ATOM 2384 O O . GLY A 1 310 ? 30.219 -21.531 -6.422 1 92.12 310 GLY A O 1
ATOM 2385 N N . GLU A 1 311 ? 29.984 -19.562 -7.348 1 91.81 311 GLU A N 1
ATOM 2386 C CA . GLU A 1 311 ? 29.516 -18.984 -6.09 1 91.81 311 GLU A CA 1
ATOM 2387 C C . GLU A 1 311 ? 28.125 -19.516 -5.734 1 91.81 311 GLU A C 1
ATOM 2389 O O . GLU A 1 311 ? 27.766 -19.594 -4.559 1 91.81 311 GLU A O 1
ATOM 2394 N N . ILE A 1 312 ? 27.406 -19.703 -6.812 1 92.12 312 ILE A N 1
ATOM 2395 C CA . ILE A 1 312 ? 26.125 -20.375 -6.641 1 92.12 312 ILE A CA 1
ATOM 2396 C C . ILE A 1 312 ? 26.047 -21.578 -7.562 1 92.12 312 ILE A C 1
ATOM 2398 O O . ILE A 1 312 ? 26.75 -21.656 -8.57 1 92.12 312 ILE A O 1
ATOM 2402 N N . SER A 1 313 ? 25.188 -22.562 -7.168 1 89.06 313 SER A N 1
ATOM 2403 C CA . SER A 1 313 ? 25.156 -23.828 -7.895 1 89.06 313 SER A CA 1
ATOM 2404 C C . SER A 1 313 ? 23.922 -23.922 -8.797 1 89.06 313 SER A C 1
ATOM 2406 O O . SER A 1 313 ? 23.922 -24.688 -9.75 1 89.06 313 SER A O 1
ATOM 2408 N N . ARG A 1 314 ? 22.875 -23.078 -8.438 1 89.94 314 ARG A N 1
ATOM 2409 C CA . ARG A 1 314 ? 21.609 -23.156 -9.18 1 89.94 314 ARG A CA 1
ATOM 2410 C C . ARG A 1 314 ? 21.109 -21.766 -9.562 1 89.94 314 ARG A C 1
ATOM 2412 O O . ARG A 1 314 ? 21.328 -20.797 -8.828 1 89.94 314 ARG A O 1
ATOM 2419 N N . PRO A 1 315 ? 20.359 -21.734 -10.648 1 89 315 PRO A N 1
ATOM 2420 C CA . PRO A 1 315 ? 19.859 -20.438 -11.109 1 89 315 PRO A CA 1
ATOM 2421 C C . PRO A 1 315 ? 18.875 -19.812 -10.125 1 89 315 PRO A C 1
ATOM 2423 O O . PRO A 1 315 ? 18.812 -18.578 -10.008 1 89 315 PRO A O 1
ATOM 2426 N N . ASP A 1 316 ? 18.125 -20.609 -9.422 1 87.94 316 ASP A N 1
ATOM 2427 C CA . ASP A 1 316 ? 17.109 -20.078 -8.523 1 87.94 316 ASP A CA 1
ATOM 2428 C C . ASP A 1 316 ? 17.75 -19.375 -7.328 1 87.94 316 ASP A C 1
ATOM 2430 O O . ASP A 1 316 ? 17.078 -18.641 -6.598 1 87.94 316 ASP A O 1
ATOM 2434 N N . GLN A 1 317 ? 19.031 -19.453 -7.25 1 92.44 317 GLN A N 1
ATOM 2435 C CA . GLN A 1 317 ? 19.75 -18.844 -6.137 1 92.44 317 GLN A CA 1
ATOM 2436 C C . GLN A 1 317 ? 20.25 -17.438 -6.496 1 92.44 317 GLN A C 1
ATOM 2438 O O . GLN A 1 317 ? 20.719 -16.703 -5.629 1 92.44 317 GLN A O 1
ATOM 2443 N N . ILE A 1 318 ? 20.047 -17.031 -7.688 1 95 318 ILE A N 1
ATOM 2444 C CA . ILE A 1 318 ? 20.703 -15.828 -8.172 1 95 318 ILE A CA 1
ATOM 2445 C C . ILE A 1 318 ? 20.141 -14.609 -7.449 1 95 318 ILE A C 1
ATOM 2447 O O . ILE A 1 318 ? 20.891 -13.711 -7.051 1 95 318 ILE A O 1
ATOM 2451 N N . VAL A 1 319 ? 18.828 -14.547 -7.242 1 95.31 319 VAL A N 1
ATOM 2452 C CA . VAL A 1 319 ? 18.219 -13.383 -6.617 1 95.31 319 VAL A CA 1
ATOM 2453 C C . VAL A 1 319 ? 18.547 -13.367 -5.125 1 95.31 319 VAL A C 1
ATOM 2455 O O . VAL A 1 319 ? 18.984 -12.344 -4.586 1 95.31 319 VAL A O 1
ATOM 2458 N N . PRO A 1 320 ? 18.406 -14.523 -4.477 1 94.56 320 PRO A N 1
ATOM 2459 C CA . PRO A 1 320 ? 18.844 -14.555 -3.08 1 94.56 320 PRO A CA 1
ATOM 2460 C C . PRO A 1 320 ? 20.312 -14.164 -2.91 1 94.56 320 PRO A C 1
ATOM 2462 O O . PRO A 1 320 ? 20.656 -13.453 -1.96 1 94.56 320 PRO A O 1
ATOM 2465 N N . TYR A 1 321 ? 21.141 -14.602 -3.803 1 95 321 TYR A N 1
ATOM 2466 C CA . TYR A 1 321 ? 22.547 -14.25 -3.75 1 95 321 TYR A CA 1
ATOM 2467 C C . TYR A 1 321 ? 22.75 -12.75 -3.92 1 95 321 TYR A C 1
ATOM 2469 O O . TYR A 1 321 ? 23.547 -12.133 -3.207 1 95 321 TYR A O 1
ATOM 2477 N N . PHE A 1 322 ? 22.062 -12.211 -4.824 1 95.75 322 PHE A N 1
ATOM 2478 C CA . PHE A 1 322 ? 22.125 -10.773 -5.055 1 95.75 322 PHE A CA 1
ATOM 2479 C C . PHE A 1 322 ? 21.703 -10.008 -3.807 1 95.75 322 PHE A C 1
ATOM 2481 O O . PHE A 1 322 ? 22.328 -9 -3.453 1 95.75 322 PHE A O 1
ATOM 2488 N N . MET A 1 323 ? 20.672 -10.461 -3.096 1 93.94 323 MET A N 1
ATOM 2489 C CA . MET A 1 323 ? 20.188 -9.828 -1.872 1 93.94 323 MET A CA 1
ATOM 2490 C C . MET A 1 323 ? 21.281 -9.75 -0.824 1 93.94 323 MET A C 1
ATOM 2492 O O . MET A 1 323 ? 21.391 -8.758 -0.101 1 93.94 323 MET A O 1
ATOM 2496 N N . MET A 1 324 ? 22.031 -10.75 -0.798 1 93 324 MET A N 1
ATOM 2497 C CA . MET A 1 324 ? 23.062 -10.805 0.226 1 93 324 MET A CA 1
ATOM 2498 C C . MET A 1 324 ? 24.328 -10.102 -0.249 1 93 324 MET A C 1
ATOM 2500 O O . MET A 1 324 ? 24.984 -9.391 0.521 1 93 324 MET A O 1
ATOM 2504 N N . ASP A 1 325 ? 24.656 -10.297 -1.449 1 92.75 325 ASP A N 1
ATOM 2505 C CA . ASP A 1 325 ? 25.891 -9.742 -1.997 1 92.75 325 ASP A CA 1
ATOM 2506 C C . ASP A 1 325 ? 25.875 -8.219 -1.954 1 92.75 325 ASP A C 1
ATOM 2508 O O . ASP A 1 325 ? 26.875 -7.59 -1.608 1 92.75 325 ASP A O 1
ATOM 2512 N N . VAL A 1 326 ? 24.781 -7.68 -2.225 1 89.31 326 VAL A N 1
ATOM 2513 C CA . VAL A 1 326 ? 24.703 -6.23 -2.361 1 89.31 326 VAL A CA 1
ATOM 2514 C C . VAL A 1 326 ? 24.312 -5.605 -1.022 1 89.31 326 VAL A C 1
ATOM 2516 O O . VAL A 1 326 ? 24.781 -4.52 -0.676 1 89.31 326 VAL A O 1
ATOM 2519 N N . PHE A 1 327 ? 23.531 -6.352 -0.214 1 89.19 327 PHE A N 1
ATOM 2520 C CA . PHE A 1 327 ? 22.859 -5.656 0.88 1 89.19 327 PHE A CA 1
ATOM 2521 C C . PHE A 1 327 ? 23.328 -6.199 2.227 1 89.19 327 PHE A C 1
ATOM 2523 O O . PHE A 1 327 ? 22.922 -5.695 3.277 1 89.19 327 PHE A O 1
ATOM 2530 N N . HIS A 1 328 ? 24.172 -7.176 2.297 1 85.94 328 HIS A N 1
ATOM 2531 C CA . HIS A 1 328 ? 24.547 -7.812 3.553 1 85.94 328 HIS A CA 1
ATOM 2532 C C . HIS A 1 328 ? 25.156 -6.801 4.52 1 85.94 328 HIS A C 1
ATOM 2534 O O . HIS A 1 328 ? 25.016 -6.941 5.738 1 85.94 328 HIS A O 1
ATOM 2540 N N . SER A 1 329 ? 25.828 -5.844 4.047 1 80.44 329 SER A N 1
ATOM 2541 C CA . SER A 1 329 ? 26.484 -4.852 4.887 1 80.44 329 SER A CA 1
ATOM 2542 C C . SER A 1 329 ? 25.5 -3.818 5.406 1 80.44 329 SER A C 1
ATOM 2544 O O . SER A 1 329 ? 25.859 -2.922 6.168 1 80.44 329 SER A O 1
ATOM 2546 N N . TYR A 1 330 ? 24.281 -3.969 5.023 1 82.88 330 TYR A N 1
ATOM 2547 C CA . TYR A 1 330 ? 23.234 -3.062 5.473 1 82.88 330 TYR A CA 1
ATOM 2548 C C . TYR A 1 330 ? 22.172 -3.805 6.289 1 82.88 330 TYR A C 1
ATOM 2550 O O . TYR A 1 330 ? 21.109 -4.16 5.773 1 82.88 330 TYR A O 1
ATOM 2558 N N . PRO A 1 331 ? 22.422 -3.832 7.59 1 84 331 PRO A N 1
ATOM 2559 C CA . PRO A 1 331 ? 21.516 -4.609 8.422 1 84 331 PRO A CA 1
ATOM 2560 C C . PRO A 1 331 ? 20.062 -4.137 8.312 1 84 331 PRO A C 1
ATOM 2562 O O . PRO A 1 331 ? 19.797 -2.934 8.344 1 84 331 PRO A O 1
ATOM 2565 N N . GLY A 1 332 ? 19.203 -5.125 8.117 1 87.44 332 GLY A N 1
ATOM 2566 C CA . GLY A 1 332 ? 17.797 -4.816 8 1 87.44 332 GLY A CA 1
ATOM 2567 C C . GLY A 1 332 ? 17.281 -4.906 6.574 1 87.44 332 GLY A C 1
ATOM 2568 O O . GLY A 1 332 ? 16.141 -5.344 6.348 1 87.44 332 GLY A O 1
ATOM 2569 N N . VAL A 1 333 ? 18.094 -4.496 5.621 1 90.62 333 VAL A N 1
ATOM 2570 C CA . VAL A 1 333 ? 17.656 -4.434 4.234 1 90.62 333 VAL A CA 1
ATOM 2571 C C . VAL A 1 333 ? 17.438 -5.848 3.697 1 90.62 333 VAL A C 1
ATOM 2573 O O . VAL A 1 333 ? 16.391 -6.137 3.113 1 90.62 333 VAL A O 1
ATOM 2576 N N . PRO A 1 334 ? 18.406 -6.797 3.914 1 93.44 334 PRO A N 1
ATOM 2577 C CA . PRO A 1 334 ? 18.109 -8.164 3.475 1 93.44 334 PRO A CA 1
ATOM 2578 C C . PRO A 1 334 ? 16.812 -8.703 4.09 1 93.44 334 PRO A C 1
ATOM 2580 O O . PRO A 1 334 ? 16.094 -9.477 3.445 1 93.44 334 PRO A O 1
ATOM 2583 N N . GLY A 1 335 ? 16.547 -8.266 5.285 1 92.94 335 GLY A N 1
ATOM 2584 C CA . GLY A 1 335 ? 15.305 -8.672 5.934 1 92.94 335 GLY A CA 1
ATOM 2585 C C . GLY A 1 335 ? 14.07 -8.219 5.188 1 92.94 335 GLY A C 1
ATOM 2586 O O . GLY A 1 335 ? 13.094 -8.969 5.074 1 92.94 335 GLY A O 1
ATOM 2587 N N . ILE A 1 336 ? 14.086 -6.977 4.672 1 92.69 336 ILE A N 1
ATOM 2588 C CA . ILE A 1 336 ? 12.984 -6.434 3.889 1 92.69 336 ILE A CA 1
ATOM 2589 C C . ILE A 1 336 ? 12.805 -7.258 2.615 1 92.69 336 ILE A C 1
ATOM 2591 O O . ILE A 1 336 ? 11.68 -7.609 2.25 1 92.69 336 ILE A O 1
ATOM 2595 N N . LEU A 1 337 ? 13.883 -7.602 2 1 95 337 LEU A N 1
ATOM 2596 C CA . LEU A 1 337 ? 13.859 -8.305 0.721 1 95 337 LEU A CA 1
ATOM 2597 C C . LEU A 1 337 ? 13.391 -9.742 0.902 1 95 337 LEU A C 1
ATOM 2599 O O . LEU A 1 337 ? 12.5 -10.211 0.186 1 95 337 LEU A O 1
ATOM 2603 N N . ILE A 1 338 ? 13.93 -10.406 1.908 1 94.69 338 ILE A N 1
ATOM 2604 C CA . ILE A 1 338 ? 13.539 -11.781 2.211 1 94.69 338 ILE A CA 1
ATOM 2605 C C . ILE A 1 338 ? 12.102 -11.812 2.719 1 94.69 338 ILE A C 1
ATOM 2607 O O . ILE A 1 338 ? 11.336 -12.719 2.385 1 94.69 338 ILE A O 1
ATOM 2611 N N . GLY A 1 339 ? 11.789 -10.844 3.496 1 94.69 339 GLY A N 1
ATOM 2612 C CA . GLY A 1 339 ? 10.406 -10.711 3.93 1 94.69 339 GLY A CA 1
ATOM 2613 C C . GLY A 1 339 ? 9.422 -10.602 2.777 1 94.69 339 GLY A C 1
ATOM 2614 O O . GLY A 1 339 ? 8.312 -11.133 2.844 1 94.69 339 GLY A O 1
ATOM 2615 N N . GLY A 1 340 ? 9.828 -9.867 1.738 1 94.25 340 GLY A N 1
ATOM 2616 C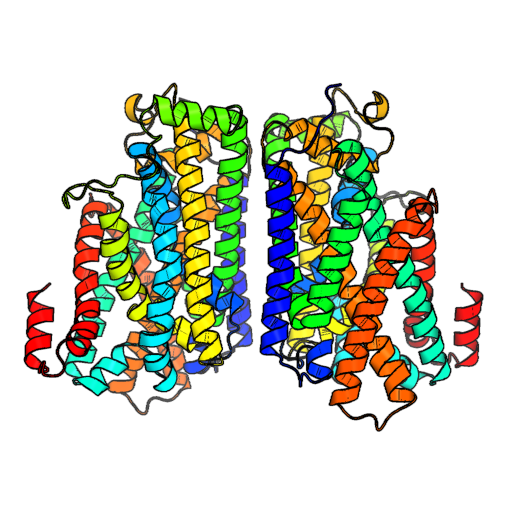 CA . GLY A 1 340 ? 9.008 -9.797 0.541 1 94.25 340 GLY A CA 1
ATOM 2617 C C . GLY A 1 340 ? 8.742 -11.148 -0.089 1 94.25 340 GLY A C 1
ATOM 2618 O O . GLY A 1 340 ? 7.625 -11.438 -0.513 1 94.25 340 GLY A O 1
ATOM 2619 N N . ALA A 1 341 ? 9.719 -12 -0.122 1 94.31 341 ALA A N 1
ATOM 2620 C CA . ALA A 1 341 ? 9.57 -13.352 -0.652 1 94.31 341 ALA A CA 1
ATOM 2621 C C . ALA A 1 341 ? 8.641 -14.188 0.224 1 94.31 341 ALA A C 1
ATOM 2623 O O . ALA A 1 341 ? 7.805 -14.938 -0.286 1 94.31 341 ALA A O 1
ATOM 2624 N N . PHE A 1 342 ? 8.781 -14.016 1.53 1 95.12 342 PHE A N 1
ATOM 2625 C CA . PHE A 1 342 ? 7.902 -14.719 2.455 1 95.12 342 PHE A CA 1
ATOM 2626 C C . PHE A 1 342 ? 6.457 -14.281 2.27 1 95.12 342 PHE A C 1
ATOM 2628 O O . PHE A 1 342 ? 5.543 -15.109 2.279 1 95.12 342 PHE A O 1
ATOM 2635 N N . CYS A 1 343 ? 6.328 -13.023 2.059 1 95.62 343 CYS A N 1
ATOM 2636 C CA . CYS A 1 343 ? 4.992 -12.477 1.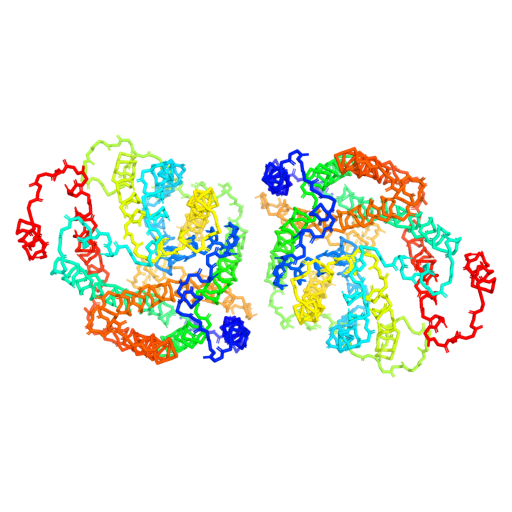861 1 95.62 343 CYS A CA 1
ATOM 2637 C C . CYS A 1 343 ? 4.359 -13.016 0.586 1 95.62 343 CYS A C 1
ATOM 2639 O O . CYS A 1 343 ? 3.158 -13.289 0.551 1 95.62 343 CYS A O 1
ATOM 2641 N N . ALA A 1 344 ? 5.137 -13.188 -0.411 1 95 344 ALA A N 1
ATOM 2642 C CA . ALA A 1 344 ? 4.637 -13.773 -1.649 1 95 344 ALA A CA 1
ATOM 2643 C C . ALA A 1 344 ? 4.164 -15.211 -1.422 1 95 344 ALA A C 1
ATOM 2645 O O . ALA A 1 344 ? 3.125 -15.617 -1.948 1 95 344 ALA A O 1
ATOM 2646 N N . SER A 1 345 ? 4.848 -15.961 -0.635 1 94.62 345 SER A N 1
ATOM 2647 C CA . SER A 1 345 ? 4.457 -17.328 -0.309 1 94.62 345 SER A CA 1
ATOM 2648 C C . SER A 1 345 ? 3.189 -17.359 0.536 1 94.62 345 SER A C 1
ATOM 2650 O O . SER A 1 345 ? 2.303 -18.188 0.308 1 94.62 345 SER A O 1
ATOM 2652 N N . LEU A 1 346 ? 3.133 -16.438 1.481 1 95.69 346 LEU A N 1
ATOM 2653 C CA . LEU A 1 346 ? 1.991 -16.359 2.385 1 95.69 346 LEU A CA 1
ATOM 2654 C C . LEU A 1 346 ? 0.703 -16.094 1.613 1 95.69 346 LEU A C 1
ATOM 2656 O O . LEU A 1 346 ? -0.323 -16.734 1.872 1 95.69 346 LEU A O 1
ATOM 2660 N N . SER A 1 347 ? 0.768 -15.172 0.677 1 96.5 347 SER A N 1
ATOM 2661 C CA . SER A 1 347 ? -0.441 -14.766 -0.036 1 96.5 347 SER A CA 1
ATOM 2662 C C . SER A 1 347 ? -0.973 -15.906 -0.903 1 96.5 347 SER A C 1
ATOM 2664 O O . SER A 1 347 ? -2.186 -16.125 -0.981 1 96.5 347 SER A O 1
ATOM 2666 N N . SER A 1 348 ? -0.07 -16.688 -1.455 1 94.19 348 SER A N 1
ATOM 2667 C CA . SER A 1 348 ? -0.477 -17.812 -2.291 1 94.19 348 SER A CA 1
ATOM 2668 C C . SER A 1 348 ? -1.013 -18.969 -1.445 1 94.19 348 SER A C 1
ATOM 2670 O O . SER A 1 348 ? -2.053 -19.547 -1.765 1 94.19 348 SER A O 1
ATOM 2672 N N . MET A 1 349 ? -0.349 -19.234 -0.421 1 95.06 349 MET A N 1
ATOM 2673 C CA . MET A 1 349 ? -0.731 -20.359 0.429 1 95.06 349 MET A CA 1
ATOM 2674 C C . MET A 1 349 ? -2.086 -20.109 1.085 1 95.06 349 MET A C 1
ATOM 2676 O O . MET A 1 349 ? -2.934 -21 1.13 1 95.06 349 MET A O 1
ATOM 2680 N N . SER A 1 350 ? -2.268 -18.922 1.591 1 96.56 350 SER A N 1
ATOM 2681 C CA . SER A 1 350 ? -3.512 -18.625 2.295 1 96.56 350 SER A CA 1
ATOM 2682 C C . SER A 1 350 ? -4.711 -18.719 1.357 1 96.56 350 SER A C 1
ATOM 2684 O O . SER A 1 350 ? -5.781 -19.188 1.753 1 96.56 350 SER A O 1
ATOM 2686 N N . SER A 1 351 ? -4.543 -18.312 0.159 1 94.75 351 SER A N 1
ATOM 2687 C CA . SER A 1 351 ? -5.621 -18.344 -0.821 1 94.75 351 SER A CA 1
ATOM 2688 C C . SER A 1 351 ? -6.012 -19.781 -1.18 1 94.75 351 SER A C 1
ATOM 2690 O O . SER A 1 351 ? -7.195 -20.094 -1.304 1 94.75 351 SER A O 1
ATOM 2692 N N . VAL A 1 352 ? -5.02 -20.578 -1.36 1 93.25 352 VAL A N 1
ATOM 2693 C CA . VAL A 1 352 ? -5.281 -21.969 -1.688 1 93.25 352 VAL A CA 1
ATOM 2694 C C . VAL A 1 352 ? -5.91 -22.672 -0.489 1 93.25 352 VAL A C 1
ATOM 2696 O O . VAL A 1 352 ? -6.855 -23.453 -0.642 1 93.25 352 VAL A O 1
ATOM 2699 N N . LEU A 1 353 ? -5.414 -22.344 0.669 1 94.81 353 LEU A N 1
ATOM 2700 C CA . LEU A 1 353 ? -5.961 -22.922 1.891 1 94.81 353 LEU A CA 1
ATOM 2701 C C . LEU A 1 353 ? -7.434 -22.562 2.057 1 94.81 353 LEU A C 1
ATOM 2703 O O . LEU A 1 353 ? -8.258 -23.438 2.338 1 94.81 353 LEU A O 1
ATOM 2707 N N . ASN A 1 354 ? -7.691 -21.344 1.887 1 94.69 354 ASN A N 1
ATOM 2708 C CA . ASN A 1 354 ? -9.062 -20.875 2.021 1 94.69 354 ASN A CA 1
ATOM 2709 C C . ASN A 1 354 ? -9.977 -21.484 0.954 1 94.69 354 ASN A C 1
ATOM 2711 O O . ASN A 1 354 ? -11.109 -21.859 1.24 1 94.69 354 ASN A O 1
ATOM 2715 N N . GLY A 1 355 ? -9.508 -21.578 -0.243 1 94.06 355 GLY A N 1
ATOM 2716 C CA . GLY A 1 355 ? -10.273 -22.172 -1.331 1 94.06 355 GLY A CA 1
ATOM 2717 C C . GLY A 1 355 ? -10.555 -23.641 -1.13 1 94.06 355 GLY A C 1
ATOM 2718 O O . GLY A 1 355 ? -11.672 -24.109 -1.372 1 94.06 355 GLY A O 1
ATOM 2719 N N . LEU A 1 356 ? -9.586 -24.328 -0.69 1 93.44 356 LEU A N 1
ATOM 2720 C CA . LEU A 1 356 ? -9.742 -25.75 -0.474 1 93.44 356 LEU A CA 1
ATOM 2721 C C . LEU A 1 356 ? -10.664 -26.031 0.709 1 93.44 356 LEU A C 1
ATOM 2723 O O . LEU A 1 356 ? -11.438 -27 0.692 1 93.44 356 LEU A O 1
ATOM 2727 N N . ALA A 1 357 ? -10.516 -25.25 1.718 1 94.56 357 ALA A N 1
ATOM 2728 C CA . ALA A 1 357 ? -11.43 -25.391 2.85 1 94.56 357 ALA A CA 1
ATOM 2729 C C . ALA A 1 357 ? -12.875 -25.141 2.42 1 94.56 357 ALA A C 1
ATOM 2731 O O . ALA A 1 357 ? -13.789 -25.844 2.867 1 94.56 357 ALA A O 1
ATOM 2732 N N . ALA A 1 358 ? -13.055 -24.188 1.618 1 94.19 358 ALA A N 1
ATOM 2733 C CA . ALA A 1 358 ? -14.391 -23.906 1.096 1 94.19 358 ALA A CA 1
ATOM 2734 C C . ALA A 1 358 ? -14.914 -25.062 0.267 1 94.19 358 ALA A C 1
ATOM 2736 O O . ALA A 1 358 ? -16.094 -25.422 0.366 1 94.19 358 ALA A O 1
ATOM 2737 N N . ALA A 1 359 ? -14.07 -25.594 -0.54 1 93.06 359 ALA A N 1
ATOM 2738 C CA . ALA A 1 359 ? -14.461 -26.719 -1.373 1 93.06 359 ALA A CA 1
ATOM 2739 C C . ALA A 1 359 ? -14.844 -27.922 -0.516 1 93.06 359 ALA A C 1
ATOM 2741 O O . ALA A 1 359 ? -15.859 -28.578 -0.768 1 93.06 359 ALA A O 1
ATOM 2742 N N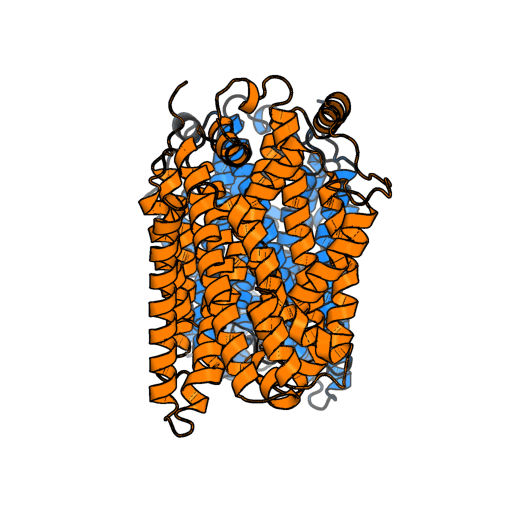 . THR A 1 360 ? -14.078 -28.203 0.467 1 93.44 360 THR A N 1
ATOM 2743 C CA . THR A 1 360 ? -14.375 -29.328 1.347 1 93.44 360 THR A CA 1
ATOM 2744 C C . THR A 1 360 ? -15.656 -29.062 2.141 1 93.44 360 THR A C 1
ATOM 2746 O O . THR A 1 360 ? -16.484 -29.969 2.314 1 93.44 360 THR A O 1
ATOM 2749 N N . GLY A 1 361 ? -15.797 -27.938 2.635 1 92.62 361 GLY A N 1
ATOM 2750 C CA . GLY A 1 361 ? -16.984 -27.578 3.408 1 92.62 361 GLY A CA 1
ATOM 2751 C C . GLY A 1 361 ? -18.266 -27.609 2.592 1 92.62 361 GLY A C 1
ATOM 2752 O O . GLY A 1 361 ? -19.203 -28.328 2.924 1 92.62 361 GLY A O 1
ATOM 2753 N N . GLN A 1 362 ? -18.219 -26.953 1.511 1 90.94 362 GLN A N 1
ATOM 2754 C CA . GLN A 1 362 ? -19.438 -26.766 0.722 1 90.94 362 GLN A CA 1
ATOM 2755 C C . GLN A 1 362 ? -19.719 -27.984 -0.146 1 90.94 362 GLN A C 1
ATOM 2757 O O . GLN A 1 362 ? -20.875 -28.359 -0.329 1 90.94 362 GLN A O 1
ATOM 2762 N N . ASP A 1 363 ? -18.734 -28.531 -0.64 1 90.5 363 ASP A N 1
ATOM 2763 C CA . ASP A 1 363 ? -18.953 -29.547 -1.668 1 90.5 363 ASP A CA 1
ATOM 2764 C C . ASP A 1 363 ? -18.938 -30.953 -1.064 1 90.5 363 ASP A C 1
ATOM 2766 O O . ASP A 1 363 ? -19.484 -31.891 -1.657 1 90.5 363 ASP A O 1
ATOM 2770 N N . ILE A 1 364 ? -18.375 -31.094 0.038 1 90.75 364 ILE A N 1
ATOM 2771 C CA . ILE A 1 364 ? -18.312 -32.438 0.625 1 90.75 364 ILE A CA 1
ATOM 2772 C C . ILE A 1 364 ? -19.156 -32.469 1.905 1 90.75 364 ILE A C 1
ATOM 2774 O O . ILE A 1 364 ? -20.172 -33.156 1.974 1 90.75 364 ILE A O 1
ATOM 2778 N N . ILE A 1 365 ? -18.906 -31.641 2.791 1 91.44 365 ILE A N 1
ATOM 2779 C CA . ILE A 1 365 ? -19.516 -31.719 4.117 1 91.44 365 ILE A CA 1
ATOM 2780 C C . ILE A 1 365 ? -21 -31.375 4.031 1 91.44 365 ILE A C 1
ATOM 2782 O O . ILE A 1 365 ? -21.844 -32.125 4.52 1 91.44 365 ILE A O 1
ATOM 2786 N N . LYS A 1 366 ? -21.281 -30.297 3.436 1 89.75 366 LYS A N 1
ATOM 2787 C CA . LYS A 1 366 ? -22.688 -29.875 3.352 1 89.75 366 LYS A CA 1
ATOM 2788 C C . LYS A 1 366 ? -23.484 -30.828 2.461 1 89.75 366 LYS A C 1
ATOM 2790 O O . LYS A 1 366 ? -24.703 -30.953 2.627 1 89.75 366 LYS A O 1
ATOM 2795 N N . THR A 1 367 ? -22.828 -31.453 1.538 1 86.5 367 THR A N 1
ATOM 2796 C CA . THR A 1 367 ? -23.5 -32.438 0.693 1 86.5 367 THR A CA 1
ATOM 2797 C C . THR A 1 367 ? -23.812 -33.688 1.479 1 86.5 367 THR A C 1
ATOM 2799 O O . THR A 1 367 ? -24.875 -34.281 1.302 1 86.5 367 THR A O 1
ATOM 2802 N N . ILE A 1 368 ? -22.984 -34.094 2.383 1 88.81 368 ILE A N 1
ATOM 2803 C CA . ILE A 1 368 ? -23.156 -35.312 3.182 1 88.81 368 ILE A CA 1
ATOM 2804 C C . ILE A 1 368 ? -24.062 -35 4.375 1 88.81 368 ILE A C 1
ATOM 2806 O O . ILE A 1 368 ? -24.906 -35.844 4.75 1 88.81 368 ILE A O 1
ATOM 2810 N N . TRP A 1 369 ? -23.844 -33.875 4.953 1 93.75 369 TRP A N 1
ATOM 2811 C CA . TRP A 1 369 ? -24.641 -33.438 6.098 1 93.75 369 TRP A CA 1
ATOM 2812 C C . TRP A 1 369 ? -25.297 -32.094 5.832 1 93.75 369 TRP A C 1
ATOM 2814 O O . TRP A 1 369 ? -24.906 -31.078 6.418 1 93.75 369 TRP A O 1
ATOM 2824 N N . PRO A 1 370 ? -26.375 -32.094 5.066 1 90.31 370 PRO A N 1
ATOM 2825 C CA . PRO A 1 370 ? -27.016 -30.828 4.656 1 90.31 370 PRO A CA 1
ATOM 2826 C C . PRO A 1 370 ? -27.656 -30.094 5.828 1 90.31 370 PRO A C 1
ATOM 2828 O O . PRO A 1 370 ? -27.812 -28.875 5.777 1 90.31 370 PRO A O 1
ATOM 2831 N N . ASP A 1 371 ? -28 -30.75 6.965 1 92.81 371 ASP A N 1
ATOM 2832 C CA . ASP A 1 371 ? -28.75 -30.141 8.055 1 92.81 371 ASP A CA 1
ATOM 2833 C C . ASP A 1 371 ? -27.812 -29.703 9.188 1 92.81 371 ASP A C 1
ATOM 2835 O O . ASP A 1 371 ? -28.281 -29.406 10.297 1 92.81 371 ASP A O 1
ATOM 2839 N N . MET A 1 372 ? -26.594 -29.75 8.891 1 91.75 372 MET A N 1
ATOM 2840 C CA . MET A 1 372 ? -25.625 -29.359 9.914 1 91.75 372 MET A CA 1
ATOM 2841 C C . MET A 1 372 ? -25.844 -27.906 10.328 1 91.75 372 MET A C 1
ATOM 2843 O O . MET A 1 372 ? -26.094 -27.047 9.484 1 91.75 372 MET A O 1
ATOM 2847 N N . SER A 1 373 ? -25.828 -27.625 11.602 1 89.75 373 SER A N 1
ATOM 2848 C CA . SER A 1 373 ? -26.031 -26.281 12.109 1 89.75 373 SER A CA 1
ATOM 2849 C C . SER A 1 373 ? -24.906 -25.344 11.68 1 89.75 373 SER A C 1
ATOM 2851 O O . SER A 1 373 ? -23.766 -25.781 11.492 1 89.75 373 SER A O 1
ATOM 2853 N N . ASP A 1 374 ? -25.172 -24.078 11.578 1 86.06 374 ASP A N 1
ATOM 2854 C CA . ASP A 1 374 ? -24.203 -23.078 11.125 1 86.06 374 ASP A CA 1
ATOM 2855 C C . ASP A 1 374 ? -23 -23.016 12.07 1 86.06 374 ASP A C 1
ATOM 2857 O O . ASP A 1 374 ? -21.859 -22.828 11.625 1 86.06 374 ASP A O 1
ATOM 2861 N N . MET A 1 375 ? -23.312 -23.141 13.289 1 86.19 375 MET A N 1
ATOM 2862 C CA . MET A 1 375 ? -22.25 -23.047 14.281 1 86.19 375 MET A CA 1
ATOM 2863 C C . MET A 1 375 ? -21.281 -24.234 14.156 1 86.19 375 MET A C 1
ATOM 2865 O O . MET A 1 375 ? -20.062 -24.031 14.148 1 86.19 375 MET A O 1
ATOM 2869 N N . LYS A 1 376 ? -21.797 -25.391 14.102 1 90.62 376 LYS A N 1
ATOM 2870 C CA . LYS A 1 376 ? -20.969 -26.578 13.938 1 90.62 376 LYS A CA 1
ATOM 2871 C C . LYS A 1 376 ? -20.219 -26.547 12.617 1 90.62 376 LYS A C 1
ATOM 2873 O O . LYS A 1 376 ? -19.031 -26.922 12.562 1 90.62 376 LYS A O 1
ATOM 2878 N N . TYR A 1 377 ? -20.891 -26.141 11.633 1 92.31 377 TYR A N 1
ATOM 2879 C CA . TYR A 1 377 ? -20.281 -26.047 10.312 1 92.31 377 TYR A CA 1
ATOM 2880 C C . TYR A 1 377 ? -19.125 -25.047 10.32 1 92.31 377 TYR A C 1
ATOM 2882 O O . TYR A 1 377 ? -18.047 -25.344 9.781 1 92.31 377 TYR A O 1
ATOM 2890 N N . SER A 1 378 ? -19.359 -23.922 10.922 1 88.5 378 SER A N 1
ATOM 2891 C CA . SER A 1 378 ? -18.328 -22.891 10.992 1 88.5 378 SER A CA 1
ATOM 2892 C C . SER A 1 378 ? -17.094 -23.406 11.719 1 88.5 378 SER A C 1
ATOM 2894 O O . SER A 1 378 ? -15.961 -23.156 11.281 1 88.5 378 SER A O 1
ATOM 2896 N N . MET A 1 379 ? -17.266 -24.094 12.75 1 90.38 379 MET A N 1
ATOM 2897 C CA . MET A 1 379 ? -16.141 -24.625 13.523 1 90.38 379 MET A CA 1
ATOM 2898 C C . MET A 1 379 ? -15.414 -25.719 12.734 1 90.38 379 MET A C 1
ATOM 2900 O O . MET A 1 379 ? -14.188 -25.781 12.758 1 90.38 379 MET A O 1
ATOM 2904 N N . LEU A 1 380 ? -16.156 -26.5 12.094 1 92.62 380 LEU A N 1
ATOM 2905 C CA . LEU A 1 380 ? -15.57 -27.594 11.32 1 92.62 380 LEU A CA 1
ATOM 2906 C C . LEU A 1 380 ? -14.703 -27.047 10.188 1 92.62 380 LEU A C 1
ATOM 2908 O O . LEU A 1 380 ? -13.625 -27.578 9.922 1 92.62 380 LEU A O 1
ATOM 2912 N N . VAL A 1 381 ? -15.172 -26.094 9.523 1 92.38 381 VAL A N 1
ATOM 2913 C CA . VAL A 1 381 ? -14.422 -25.531 8.398 1 92.38 381 VAL A CA 1
ATOM 2914 C C . VAL A 1 381 ? -13.133 -24.906 8.906 1 92.38 381 VAL A C 1
ATOM 2916 O O . VAL A 1 381 ? -12.102 -24.969 8.234 1 92.38 381 VAL A O 1
ATOM 2919 N N . LYS A 1 382 ? -13.18 -24.266 10.039 1 93 382 LYS A N 1
ATOM 2920 C CA . LYS A 1 382 ? -11.977 -23.703 10.633 1 93 382 LYS A CA 1
ATOM 2921 C C . LYS A 1 382 ? -10.969 -24.797 10.984 1 93 382 LYS A C 1
ATOM 2923 O O . LYS A 1 382 ? -9.766 -24.641 10.758 1 93 382 LYS A O 1
ATOM 2928 N N . ILE A 1 383 ? -11.484 -25.844 11.492 1 94.38 383 ILE A N 1
ATOM 2929 C CA . ILE A 1 383 ? -10.633 -26.969 11.836 1 94.38 383 ILE A CA 1
ATOM 2930 C C . ILE A 1 383 ? -10.008 -27.547 10.562 1 94.38 383 ILE A C 1
ATOM 2932 O O . ILE A 1 383 ? -8.82 -27.891 10.547 1 94.38 383 ILE A O 1
ATOM 2936 N N . ILE A 1 384 ? -10.781 -27.672 9.555 1 95.38 384 ILE A N 1
ATOM 2937 C CA . ILE A 1 384 ? -10.289 -28.188 8.281 1 95.38 384 ILE A CA 1
ATOM 2938 C C . ILE A 1 384 ? -9.211 -27.266 7.73 1 95.38 384 ILE A C 1
ATOM 2940 O O . ILE A 1 384 ? -8.18 -27.734 7.234 1 95.38 384 ILE A O 1
ATOM 2944 N N . SER A 1 385 ? -9.477 -25.969 7.797 1 95.25 385 SER A N 1
ATOM 2945 C CA . SER A 1 385 ? -8.477 -25 7.367 1 95.25 385 SER A CA 1
ATOM 2946 C C . SER A 1 385 ? -7.16 -25.203 8.117 1 95.25 385 SER A C 1
ATOM 2948 O O . SER A 1 385 ? -6.086 -25.172 7.512 1 95.25 385 SER A O 1
ATOM 2950 N N . ALA A 1 386 ? -7.254 -25.422 9.391 1 96.12 386 ALA A N 1
ATOM 2951 C CA . ALA A 1 386 ? -6.062 -25.641 10.211 1 96.12 386 ALA A CA 1
ATOM 2952 C C . ALA A 1 386 ? -5.344 -26.922 9.797 1 96.12 386 ALA A C 1
ATOM 2954 O O . ALA A 1 386 ? -4.113 -26.953 9.695 1 96.12 386 ALA A O 1
ATOM 2955 N N . ILE A 1 387 ? -6.074 -27.906 9.594 1 96.56 387 ILE A N 1
ATOM 2956 C CA . ILE A 1 387 ? -5.52 -29.203 9.195 1 96.56 387 ILE A CA 1
ATOM 2957 C C . ILE A 1 387 ? -4.824 -29.062 7.84 1 96.56 387 ILE A C 1
ATOM 2959 O O . ILE A 1 387 ? -3.73 -29.609 7.641 1 96.56 387 ILE A O 1
ATOM 2963 N N . TYR A 1 388 ? -5.43 -28.406 6.926 1 96.12 388 TYR A N 1
ATOM 2964 C CA . TYR A 1 388 ? -4.848 -28.203 5.602 1 96.12 388 TYR A CA 1
ATOM 2965 C C . TYR A 1 388 ? -3.568 -27.391 5.68 1 96.12 388 TYR A C 1
ATOM 2967 O O . TYR A 1 388 ? -2.639 -27.594 4.902 1 96.12 388 TYR A O 1
ATOM 2975 N N . GLY A 1 389 ? -3.57 -26.406 6.57 1 96.75 389 GLY A N 1
ATOM 2976 C CA . GLY A 1 389 ? -2.33 -25.672 6.805 1 96.75 389 GLY A CA 1
ATOM 2977 C C . GLY A 1 389 ? -1.203 -26.562 7.293 1 96.75 389 GLY A C 1
ATOM 2978 O O . GLY A 1 389 ? -0.079 -26.484 6.793 1 96.75 389 GLY A O 1
ATOM 2979 N N . ILE A 1 390 ? -1.515 -27.391 8.203 1 96 390 ILE A N 1
ATOM 2980 C CA . ILE A 1 390 ? -0.533 -28.328 8.734 1 96 390 ILE A CA 1
ATOM 2981 C C . ILE A 1 390 ? -0.088 -29.281 7.641 1 96 390 ILE A C 1
ATOM 2983 O O . ILE A 1 390 ? 1.101 -29.594 7.523 1 96 390 ILE A O 1
ATOM 2987 N N . LEU A 1 391 ? -1.003 -29.734 6.898 1 95.44 391 LEU A N 1
ATOM 2988 C CA . LEU A 1 391 ? -0.689 -30.641 5.793 1 95.44 391 LEU A CA 1
ATOM 2989 C C . LEU A 1 391 ? 0.276 -29.969 4.812 1 95.44 391 LEU A C 1
ATOM 2991 O O . LEU A 1 391 ? 1.196 -30.625 4.309 1 95.44 391 LEU A O 1
ATOM 2995 N N . THR A 1 392 ? 0.045 -28.75 4.539 1 94.38 392 THR A N 1
ATOM 2996 C CA . THR A 1 392 ? 0.924 -28.031 3.627 1 94.38 392 THR A CA 1
ATOM 2997 C C . THR A 1 392 ? 2.338 -27.938 4.195 1 94.38 392 THR A C 1
ATOM 2999 O O . THR A 1 392 ? 3.318 -28.062 3.457 1 94.38 392 THR A O 1
ATOM 3002 N N . ILE A 1 393 ? 2.424 -27.734 5.473 1 94.81 393 ILE A N 1
ATOM 3003 C CA . ILE A 1 393 ? 3.725 -27.688 6.133 1 94.81 393 ILE A CA 1
ATOM 3004 C C . ILE A 1 393 ? 4.434 -29.031 5.984 1 94.81 393 ILE A C 1
ATOM 3006 O O . ILE A 1 393 ? 5.613 -29.078 5.641 1 94.81 393 ILE A O 1
ATOM 3010 N N . VAL A 1 394 ? 3.742 -30.047 6.207 1 94.25 394 VAL A N 1
ATOM 3011 C CA . VAL A 1 394 ? 4.297 -31.391 6.109 1 94.25 394 VAL A CA 1
ATOM 3012 C C . VAL A 1 394 ? 4.762 -31.656 4.68 1 94.25 394 VAL A C 1
ATOM 3014 O O . VAL A 1 394 ? 5.859 -32.188 4.461 1 94.25 394 VAL A O 1
ATOM 3017 N N . LEU A 1 395 ? 3.98 -31.328 3.762 1 92.38 395 LEU A N 1
ATOM 3018 C CA . LEU A 1 395 ? 4.324 -31.562 2.363 1 92.38 395 LEU A CA 1
ATOM 3019 C C . LEU A 1 395 ? 5.523 -30.719 1.951 1 92.38 395 LEU A C 1
ATOM 3021 O O . LEU A 1 395 ? 6.328 -31.141 1.115 1 92.38 395 LEU A O 1
ATOM 3025 N N . ALA A 1 396 ? 5.594 -29.547 2.516 1 93.31 396 ALA A N 1
ATOM 3026 C CA . ALA A 1 396 ? 6.766 -28.719 2.238 1 93.31 396 ALA A CA 1
ATOM 3027 C C . ALA A 1 396 ? 8.047 -29.406 2.707 1 93.31 396 ALA A C 1
ATOM 3029 O O . ALA A 1 396 ? 9.055 -29.406 2 1 93.31 396 ALA A O 1
ATOM 3030 N N . PHE A 1 397 ? 8 -30.031 3.84 1 91.25 397 PHE A N 1
ATOM 3031 C CA . PHE A 1 397 ? 9.164 -30.75 4.344 1 91.25 397 PHE A CA 1
ATOM 3032 C C . PHE A 1 397 ? 9.438 -32 3.502 1 91.25 397 PHE A C 1
ATOM 3034 O O . PHE A 1 397 ? 10.586 -32.375 3.314 1 91.25 397 PHE A O 1
ATOM 3041 N N . LEU A 1 398 ? 8.461 -32.531 2.959 1 88.12 398 LEU A N 1
ATOM 3042 C CA . LEU A 1 398 ? 8.625 -33.719 2.119 1 88.12 398 LEU A CA 1
ATOM 3043 C C . LEU A 1 398 ? 9.141 -33.344 0.738 1 88.12 398 LEU A C 1
ATOM 3045 O O . LEU A 1 398 ? 9.734 -34.156 0.046 1 88.12 398 LEU A O 1
ATOM 3049 N N . ALA A 1 399 ? 8.82 -32.188 0.323 1 84 399 ALA A N 1
ATOM 3050 C CA . ALA A 1 399 ? 9.32 -31.719 -0.969 1 84 399 ALA A CA 1
ATOM 3051 C C . ALA A 1 399 ? 10.844 -31.734 -1.012 1 84 399 ALA A C 1
ATOM 3053 O O . ALA A 1 399 ? 11.438 -31.891 -2.082 1 84 399 ALA A O 1
ATOM 3054 N N . SER A 1 400 ? 11.492 -31.562 0.111 1 73.62 400 SER A N 1
ATOM 3055 C CA . SER A 1 400 ? 12.945 -31.578 0.22 1 73.62 400 SER A CA 1
ATOM 3056 C C . SER A 1 400 ? 13.516 -32.906 -0.245 1 73.62 400 SER A C 1
ATOM 3058 O O . SER A 1 400 ? 14.656 -32.969 -0.714 1 73.62 400 SER A O 1
ATOM 3060 N N . VAL A 1 401 ? 12.766 -33.812 0.065 1 71.5 401 VAL A N 1
ATOM 3061 C CA . VAL A 1 401 ? 13.258 -35.156 -0.26 1 71.5 401 VAL A CA 1
ATOM 3062 C C . VAL A 1 401 ? 12.883 -35.5 -1.7 1 71.5 401 VAL A C 1
ATOM 3064 O O . VAL A 1 401 ? 13.477 -36.406 -2.299 1 71.5 401 VAL A O 1
ATOM 3067 N N . LEU A 1 402 ? 11.844 -34.812 -2.07 1 59.81 402 LEU A N 1
ATOM 3068 C CA . LEU A 1 402 ? 11.414 -35.156 -3.424 1 59.81 402 LEU A CA 1
ATOM 3069 C C . LEU A 1 402 ? 12.328 -34.5 -4.461 1 59.81 402 LEU A C 1
ATOM 3071 O O . LEU A 1 402 ? 12.234 -34.812 -5.652 1 59.81 402 LEU A O 1
ATOM 3075 N N . GLY A 1 403 ? 13.539 -34.438 -4.387 1 50.28 403 GLY A N 1
ATOM 3076 C CA . GLY A 1 403 ? 14.594 -33.906 -5.25 1 50.28 403 GLY A CA 1
ATOM 3077 C C . GLY A 1 403 ? 14.141 -32.75 -6.105 1 50.28 403 GLY A C 1
ATOM 3078 O O . GLY A 1 403 ? 13.812 -31.688 -5.582 1 50.28 403 GLY A O 1
ATOM 3079 N N . ASP A 1 404 ? 14.203 -32.906 -7.562 1 46.19 404 ASP A N 1
ATOM 3080 C CA . ASP A 1 404 ? 13.969 -32.031 -8.703 1 46.19 404 ASP A CA 1
ATOM 3081 C C . ASP A 1 404 ? 12.516 -31.547 -8.734 1 46.19 404 ASP A C 1
ATOM 3083 O O . ASP A 1 404 ? 11.742 -31.969 -9.594 1 46.19 404 ASP A O 1
ATOM 3087 N N . VAL A 1 405 ? 11.953 -31.25 -7.867 1 41.78 405 VAL A N 1
ATOM 3088 C CA . VAL A 1 405 ? 10.562 -30.844 -7.656 1 41.78 405 VAL A CA 1
ATOM 3089 C C . VAL A 1 405 ? 10.195 -29.734 -8.625 1 41.78 405 VAL A C 1
ATOM 3091 O O . VAL A 1 405 ? 9.016 -29.422 -8.812 1 41.78 405 VAL A O 1
ATOM 3094 N N . LEU A 1 406 ? 11.094 -28.844 -8.898 1 44.81 406 LEU A N 1
ATOM 3095 C CA . LEU A 1 406 ? 10.781 -27.844 -9.914 1 44.81 406 LEU A CA 1
ATOM 3096 C C . LEU A 1 406 ? 10.258 -28.5 -11.188 1 44.81 406 LEU A C 1
ATOM 3098 O O . LEU A 1 406 ? 9.273 -28.047 -11.773 1 44.81 406 LEU A O 1
ATOM 3102 N N . GLN A 1 407 ? 11.109 -29.422 -11.695 1 42.34 407 GLN A N 1
ATOM 3103 C CA . GLN A 1 407 ? 10.664 -30.188 -12.859 1 42.34 407 GLN A CA 1
ATOM 3104 C C . GLN A 1 407 ? 9.352 -30.906 -12.57 1 42.34 407 GLN A C 1
ATOM 3106 O O . GLN A 1 407 ? 8.523 -31.078 -13.469 1 42.34 407 GLN A O 1
ATOM 3111 N N . THR A 1 408 ? 9.125 -31.141 -11.414 1 42 408 THR A N 1
ATOM 3112 C CA . THR A 1 408 ? 7.891 -31.781 -10.969 1 42 408 THR A CA 1
ATOM 3113 C C . THR A 1 408 ? 6.746 -30.781 -10.906 1 42 408 THR A C 1
ATOM 3115 O O . THR A 1 408 ? 5.602 -31.109 -11.219 1 42 408 THR A O 1
ATOM 3118 N N . SER A 1 409 ? 6.984 -29.594 -10.516 1 43 409 SER A N 1
ATOM 3119 C CA . SER A 1 409 ? 5.953 -28.578 -10.414 1 43 409 SER A CA 1
ATOM 3120 C C . SER A 1 409 ? 5.359 -28.25 -11.781 1 43 409 SER A C 1
ATOM 3122 O O . SER A 1 409 ? 4.152 -28.047 -11.906 1 43 409 SER A O 1
ATOM 3124 N N . ILE A 1 410 ? 6.367 -28.016 -12.75 1 44.31 410 ILE A N 1
ATOM 3125 C CA . ILE A 1 410 ? 5.836 -27.797 -14.094 1 44.31 410 ILE A CA 1
ATOM 3126 C C . ILE A 1 410 ? 5.027 -29.016 -14.531 1 44.31 410 ILE A C 1
ATOM 3128 O O . ILE A 1 410 ? 3.977 -28.875 -15.164 1 44.31 410 ILE A O 1
ATOM 3132 N N . ALA A 1 411 ? 5.566 -30.172 -14.25 1 40.19 411 ALA A N 1
ATOM 3133 C CA . ALA A 1 411 ? 4.855 -31.406 -14.609 1 40.19 411 ALA A CA 1
ATOM 3134 C C . ALA A 1 411 ? 3.502 -31.484 -13.906 1 40.19 411 ALA A C 1
ATOM 3136 O O . ALA A 1 411 ? 2.518 -31.938 -14.484 1 40.19 411 ALA A O 1
ATOM 3137 N N . ILE A 1 412 ? 3.465 -31.016 -12.805 1 42.25 412 ILE A N 1
ATOM 3138 C CA . ILE A 1 412 ? 2.215 -31.062 -12.055 1 42.25 412 ILE A CA 1
ATOM 3139 C C . ILE A 1 412 ? 1.3 -29.922 -12.516 1 42.25 412 ILE A C 1
ATOM 3141 O O . ILE A 1 412 ? 0.075 -30.062 -12.516 1 42.25 412 ILE A O 1
ATOM 3145 N N . GLY A 1 413 ? 1.832 -28.797 -12.797 1 45.91 413 GLY A N 1
ATOM 3146 C CA . GLY A 1 413 ? 1.008 -27.75 -13.383 1 45.91 413 GLY A CA 1
ATOM 3147 C C . GLY A 1 413 ? 0.227 -28.219 -14.594 1 45.91 413 GLY A C 1
ATOM 3148 O O . GLY A 1 413 ? -0.899 -27.766 -14.828 1 45.91 413 GLY A O 1
ATOM 3149 N N . GLY A 1 414 ? 0.942 -29.031 -15.461 1 41.34 414 GLY A N 1
ATOM 3150 C CA . GLY A 1 414 ? 0.214 -29.688 -16.531 1 41.34 414 GLY A CA 1
ATOM 3151 C C . GLY A 1 414 ? -0.973 -30.5 -16.031 1 41.34 414 GLY A C 1
ATOM 3152 O O . GLY A 1 414 ? -2.002 -30.578 -16.703 1 41.34 414 GLY A O 1
ATOM 3153 N N . ILE A 1 415 ? -0.803 -31.109 -14.992 1 40.69 415 ILE A N 1
ATOM 3154 C CA . ILE A 1 415 ? -1.833 -31.938 -14.383 1 40.69 415 ILE A CA 1
ATOM 3155 C C . ILE A 1 415 ? -2.969 -31.062 -13.867 1 40.69 415 ILE A C 1
ATOM 3157 O O . ILE A 1 415 ? -4.133 -31.469 -13.867 1 40.69 415 ILE A O 1
ATOM 3161 N N . LEU A 1 416 ? -2.621 -29.844 -13.383 1 46.94 416 LEU A N 1
ATOM 3162 C CA . LEU A 1 416 ? -3.541 -28.906 -12.758 1 46.94 416 LEU A CA 1
ATOM 3163 C C . LEU A 1 416 ? -4.578 -28.422 -13.758 1 46.94 416 LEU A C 1
ATOM 3165 O O . LEU A 1 416 ? -5.605 -27.859 -13.367 1 46.94 416 LEU A O 1
ATOM 3169 N N . GLY A 1 417 ? -4.191 -28.719 -15.023 1 50.78 417 GLY A N 1
ATOM 3170 C CA . GLY A 1 417 ? -5.051 -28.234 -16.094 1 50.78 417 GLY A CA 1
ATOM 3171 C C . GLY A 1 417 ? -6.242 -29.125 -16.359 1 50.78 417 GLY A C 1
ATOM 3172 O O . GLY A 1 417 ? -7.184 -28.734 -17.047 1 50.78 417 GLY A O 1
ATOM 3173 N N . GLY A 1 418 ? -6.184 -30.297 -15.742 1 49.69 418 GLY A N 1
ATOM 3174 C CA . GLY A 1 418 ? -7.23 -31.25 -16.062 1 49.69 418 GLY A CA 1
ATOM 3175 C C . GLY A 1 418 ? -8.617 -30.781 -15.68 1 49.69 418 GLY A C 1
ATOM 3176 O O . GLY A 1 418 ? -9.5 -30.672 -16.531 1 49.69 418 GLY A O 1
ATOM 3177 N N . PRO A 1 419 ? -8.742 -30.469 -14.414 1 52.91 419 PRO A N 1
ATOM 3178 C CA . PRO A 1 419 ? -10.078 -30.047 -14 1 52.91 419 PRO A CA 1
ATOM 3179 C C . PRO A 1 419 ? -10.539 -28.766 -14.711 1 52.91 419 PRO A C 1
ATOM 3181 O O . PRO A 1 419 ? -11.727 -28.609 -14.992 1 52.91 419 PRO A O 1
ATOM 3184 N N . ILE A 1 420 ? -9.5 -27.953 -15.062 1 57.34 420 ILE A N 1
ATOM 3185 C CA . ILE A 1 420 ? -9.836 -26.734 -15.781 1 57.34 420 ILE A CA 1
ATOM 3186 C C . ILE A 1 420 ? -10.414 -27.078 -17.156 1 57.34 420 ILE A C 1
ATOM 3188 O O . ILE A 1 420 ? -11.375 -26.453 -17.609 1 57.34 420 ILE A O 1
ATOM 3192 N N . LEU A 1 421 ? -9.914 -28.219 -17.641 1 58 421 LEU A N 1
ATOM 3193 C CA . LEU A 1 421 ? -10.328 -28.625 -18.984 1 58 421 LEU A CA 1
ATOM 3194 C C . LEU A 1 421 ? -11.766 -29.125 -18.969 1 58 421 LEU A C 1
ATOM 3196 O O . LEU A 1 421 ? -12.477 -28.984 -19.969 1 58 421 LEU A O 1
ATOM 3200 N N . VAL A 1 422 ? -12.141 -29.594 -17.875 1 56.28 422 VAL A N 1
ATOM 3201 C CA . VAL A 1 422 ? -13.5 -30.125 -17.797 1 56.28 422 VAL A CA 1
ATOM 3202 C C . VAL A 1 422 ? -14.5 -28.969 -17.922 1 56.28 422 VAL A C 1
ATOM 3204 O O . VAL A 1 422 ? -15.531 -29.109 -18.594 1 56.28 422 VAL A O 1
ATOM 3207 N N . TYR A 1 423 ? -14.133 -27.922 -17.281 1 61.12 423 TYR A N 1
ATOM 3208 C CA . TYR A 1 423 ? -15.023 -26.781 -17.344 1 61.12 423 TYR A CA 1
ATOM 3209 C C . TYR A 1 423 ? -15.164 -26.25 -18.766 1 61.12 423 TYR A C 1
ATOM 3211 O O . TYR A 1 423 ? -16.266 -25.922 -19.203 1 61.12 423 TYR A O 1
ATOM 3219 N N . TYR A 1 424 ? -14.102 -26.344 -19.422 1 58.12 424 TYR A N 1
ATOM 3220 C CA . TYR A 1 424 ? -14.109 -25.797 -20.766 1 58.12 424 TYR A CA 1
ATOM 3221 C C . TYR A 1 424 ? -14.641 -26.828 -21.766 1 58.12 424 TYR A C 1
ATOM 3223 O O . TYR A 1 424 ? -15.195 -26.469 -22.812 1 58.12 424 TYR A O 1
ATOM 3231 N N . PHE A 1 425 ? -14.422 -28 -21.469 1 58.78 425 PHE A N 1
ATOM 3232 C CA . PHE A 1 425 ? -14.906 -29.047 -22.344 1 58.78 425 PHE A CA 1
ATOM 3233 C C . PHE A 1 425 ? -16.422 -28.938 -22.562 1 58.78 425 PHE A C 1
ATOM 3235 O O . PHE A 1 425 ? -16.906 -29.078 -23.672 1 58.78 425 PHE A O 1
ATOM 3242 N N . ARG A 1 426 ? -16.969 -28.625 -21.516 1 57.56 426 ARG A N 1
ATOM 3243 C CA . ARG A 1 426 ? -18.422 -28.516 -21.672 1 57.56 426 ARG A CA 1
ATOM 3244 C C . ARG A 1 426 ? -18.797 -27.219 -22.406 1 57.56 426 ARG A C 1
ATOM 3246 O O . ARG A 1 426 ? -19.828 -27.156 -23.062 1 57.56 426 ARG A O 1
ATOM 3253 N N . LEU A 1 427 ? -18.047 -26.266 -22.109 1 56.41 427 LEU A N 1
ATOM 3254 C CA . LEU A 1 427 ? -18.312 -25.031 -22.828 1 56.41 427 LEU A CA 1
ATOM 3255 C C . LEU A 1 427 ? -18.141 -25.219 -24.328 1 56.41 427 LEU A C 1
ATOM 3257 O O . LEU A 1 427 ? -18.906 -24.656 -25.125 1 56.41 427 LEU A O 1
ATOM 3261 N N . VAL A 1 428 ? -17.219 -26.125 -24.672 1 54.72 428 VAL A N 1
ATOM 3262 C CA . VAL A 1 428 ? -16.906 -26.359 -26.078 1 54.72 428 VAL A CA 1
ATOM 3263 C C . VAL A 1 428 ? -17.75 -27.516 -26.609 1 54.72 428 VAL A C 1
ATOM 3265 O O . VAL A 1 428 ? -18.188 -27.5 -27.766 1 54.72 428 VAL A O 1
ATOM 3268 N N . PHE A 1 429 ? -17.984 -28.484 -25.797 1 57.78 429 PHE A N 1
ATOM 3269 C CA . PHE A 1 429 ? -18.781 -29.625 -26.219 1 57.78 429 PHE A CA 1
ATOM 3270 C C . PHE A 1 429 ? -20.016 -29.797 -25.328 1 57.78 429 PHE A C 1
ATOM 3272 O O . PHE A 1 429 ? -19.984 -30.578 -24.375 1 57.78 429 PHE A O 1
ATOM 3279 N N . PRO A 1 430 ? -21.031 -29.125 -25.656 1 58.94 430 PRO A N 1
ATOM 3280 C CA . PRO A 1 430 ? -22.234 -29.156 -24.828 1 58.94 430 PRO A CA 1
ATOM 3281 C C . PRO A 1 430 ? -22.812 -30.562 -24.672 1 58.94 430 PRO A C 1
ATOM 3283 O O . PRO A 1 430 ? -23.578 -30.812 -23.734 1 58.94 430 PRO A O 1
ATOM 3286 N N . ARG A 1 431 ? -22.438 -31.562 -25.562 1 62.69 431 ARG A N 1
ATOM 3287 C CA . ARG A 1 431 ? -23.031 -32.875 -25.531 1 62.69 431 ARG A CA 1
ATOM 3288 C C . ARG A 1 431 ? -22.156 -33.844 -24.734 1 62.69 431 ARG A C 1
ATOM 3290 O O . ARG A 1 431 ? -22.453 -35.062 -24.672 1 62.69 431 ARG A O 1
ATOM 3297 N N . ALA A 1 432 ? -21.172 -33.281 -24.156 1 60.62 432 ALA A N 1
ATOM 3298 C CA . ALA A 1 432 ? -20.297 -34.188 -23.406 1 60.62 432 ALA A CA 1
ATOM 3299 C C . ALA A 1 432 ? -21.016 -34.781 -22.188 1 60.62 432 ALA A C 1
ATOM 3301 O O . ALA A 1 432 ? -21.672 -34.031 -21.438 1 60.62 432 ALA A O 1
ATOM 3302 N N . ASN A 1 433 ? -21.172 -36.094 -22.156 1 67.12 433 ASN A N 1
ATOM 3303 C CA . ASN A 1 433 ? -21.859 -36.812 -21.078 1 67.12 433 ASN A CA 1
ATOM 3304 C C . ASN A 1 433 ? -20.953 -37.031 -19.875 1 67.12 433 ASN A C 1
ATOM 3306 O O . ASN A 1 433 ? -19.734 -36.938 -20 1 67.12 433 ASN A O 1
ATOM 3310 N N . SER A 1 434 ? -21.484 -37.156 -18.672 1 68.56 434 SER A N 1
ATOM 3311 C CA . SER A 1 434 ? -20.797 -37.344 -17.391 1 68.56 434 SER A CA 1
ATOM 3312 C C . SER A 1 434 ? -19.75 -38.438 -17.469 1 68.56 434 SER A C 1
ATOM 3314 O O . SER A 1 434 ? -18.656 -38.312 -16.906 1 68.56 434 SER A O 1
ATOM 3316 N N . SER A 1 435 ? -20.078 -39.406 -18.156 1 67.94 435 SER A N 1
ATOM 3317 C CA . SER A 1 435 ? -19.172 -40.531 -18.234 1 67.94 435 SER A CA 1
ATOM 3318 C C . SER A 1 435 ? -17.906 -40.188 -19.016 1 67.94 435 SER A C 1
ATOM 3320 O O . SER A 1 435 ? -16.812 -40.625 -18.656 1 67.94 435 SER A O 1
ATOM 3322 N N . GLY A 1 436 ? -18.062 -39.562 -20 1 61.41 436 GLY A N 1
ATOM 3323 C CA . GLY A 1 436 ? -16.922 -39.156 -20.797 1 61.41 436 GLY A CA 1
ATOM 3324 C C . GLY A 1 436 ? -15.977 -38.219 -20.062 1 61.41 436 GLY A C 1
ATOM 3325 O O . GLY A 1 436 ? -14.758 -38.344 -20.156 1 61.41 436 GLY A O 1
ATOM 3326 N N . VAL A 1 437 ? -16.547 -37.406 -19.297 1 64.31 437 VAL A N 1
ATOM 3327 C CA . VAL A 1 437 ? -15.766 -36.406 -18.547 1 64.31 437 VAL A CA 1
ATOM 3328 C C . VAL A 1 437 ? -14.969 -37.125 -17.453 1 64.31 437 VAL A C 1
ATOM 3330 O O . VAL A 1 437 ? -13.797 -36.812 -17.234 1 64.31 437 VAL A O 1
ATOM 3333 N N . LEU A 1 438 ? -15.648 -38.062 -16.938 1 66.81 438 LEU A N 1
ATOM 3334 C CA . LEU A 1 438 ? -14.992 -38.781 -15.852 1 66.81 438 LEU A CA 1
ATOM 3335 C C . LEU A 1 438 ? -13.82 -39.594 -16.375 1 66.81 438 LEU A C 1
ATOM 3337 O O . LEU A 1 438 ? -12.766 -39.656 -15.75 1 66.81 438 LEU A O 1
ATOM 3341 N N . VAL A 1 439 ? -14 -40.094 -17.547 1 60.22 439 VAL A N 1
ATOM 3342 C CA . VAL A 1 439 ? -12.953 -40.906 -18.156 1 60.22 439 VAL A CA 1
ATOM 3343 C C . VAL A 1 439 ? -11.789 -40 -18.578 1 60.22 439 VAL A C 1
ATOM 3345 O O . VAL A 1 439 ? -10.625 -40.375 -18.422 1 60.22 439 VAL A O 1
ATOM 3348 N N . GLY A 1 440 ? -12.109 -38.969 -19.078 1 60.97 440 GLY A N 1
ATOM 3349 C CA . GLY A 1 440 ? -11.086 -38 -19.453 1 60.97 440 GLY A CA 1
ATOM 3350 C C . GLY A 1 440 ? -10.289 -37.5 -18.281 1 60.97 440 GLY A C 1
ATOM 3351 O O . GLY A 1 440 ? -9.07 -37.344 -18.359 1 60.97 440 GLY A O 1
ATOM 3352 N N . LEU A 1 441 ? -11 -37.312 -17.297 1 62.91 441 LEU A N 1
ATOM 3353 C CA . LEU A 1 441 ? -10.375 -36.812 -16.078 1 62.91 441 LEU A CA 1
ATOM 3354 C C . LEU A 1 441 ? -9.43 -37.844 -15.477 1 62.91 441 LEU A C 1
ATOM 3356 O O . LEU A 1 441 ? -8.312 -37.5 -15.07 1 62.91 441 LEU A O 1
ATOM 3360 N N . ILE A 1 442 ? -10.023 -39.031 -15.43 1 57.41 442 ILE A N 1
ATOM 3361 C CA . ILE A 1 442 ? -9.227 -40.094 -14.82 1 57.41 442 ILE A CA 1
ATOM 3362 C C . ILE A 1 442 ? -8.086 -40.5 -15.758 1 57.41 442 ILE A C 1
ATOM 3364 O O . ILE A 1 442 ? -6.977 -40.781 -15.305 1 57.41 442 ILE A O 1
ATOM 3368 N N . GLY A 1 443 ? -8.336 -40.438 -17.062 1 49.88 443 GLY A N 1
ATOM 3369 C CA . GLY A 1 443 ? -7.332 -40.812 -18.062 1 49.88 443 GLY A CA 1
ATOM 3370 C C . GLY A 1 443 ? -6.305 -39.719 -18.297 1 49.88 443 GLY A C 1
ATOM 3371 O O . GLY A 1 443 ? -5.211 -40 -18.797 1 49.88 443 GLY A O 1
ATOM 3372 N N . GLY A 1 444 ? -6.719 -38.594 -18.266 1 48.66 444 GLY A N 1
ATOM 3373 C CA . GLY A 1 444 ? -5.809 -37.5 -18.547 1 48.66 444 GLY A CA 1
ATOM 3374 C C . GLY A 1 444 ? -4.844 -37.219 -17.406 1 48.66 444 GLY A C 1
ATOM 3375 O O . GLY A 1 444 ? -3.998 -36.344 -17.516 1 48.66 444 GLY A O 1
ATOM 3376 N N . PHE A 1 445 ? -5.148 -37.75 -16.312 1 44.12 445 PHE A N 1
ATOM 3377 C CA . PHE A 1 445 ? -4.105 -37.719 -15.297 1 44.12 445 PHE A CA 1
ATOM 3378 C C . PHE A 1 445 ? -2.969 -38.656 -15.633 1 44.12 445 PHE A C 1
ATOM 3380 O O . PHE A 1 445 ? -3.207 -39.781 -16.094 1 44.12 445 PHE A O 1
ATOM 3387 N N . MET B 1 1 ? 29.031 23.641 -10.43 1 38.62 1 MET B N 1
ATOM 3388 C CA . MET B 1 1 ? 28.219 22.531 -9.938 1 38.62 1 MET B CA 1
ATOM 3389 C C . MET B 1 1 ? 27.234 22.062 -11 1 38.62 1 MET B C 1
ATOM 3391 O O . MET B 1 1 ? 26.531 22.891 -11.602 1 38.62 1 MET B O 1
ATOM 3395 N N . GLU B 1 2 ? 27.453 21.109 -11.672 1 49.66 2 GLU B N 1
ATOM 3396 C CA . GLU B 1 2 ? 26.578 20.641 -12.734 1 49.66 2 GLU B CA 1
ATOM 3397 C C . GLU B 1 2 ? 25.109 20.688 -12.297 1 49.66 2 GLU B C 1
ATOM 3399 O O . GLU B 1 2 ? 24.781 20.297 -11.172 1 49.66 2 GLU B O 1
ATOM 3404 N N . THR B 1 3 ? 24.328 21.547 -12.875 1 61.03 3 THR B N 1
ATOM 3405 C CA . THR B 1 3 ? 22.938 21.781 -12.547 1 61.03 3 THR B CA 1
ATOM 3406 C C . THR B 1 3 ? 22.156 20.469 -12.516 1 61.03 3 THR B C 1
ATOM 3408 O O . THR B 1 3 ? 22.156 19.719 -13.492 1 61.03 3 THR B O 1
ATOM 3411 N N . LEU B 1 4 ? 21.859 19.922 -11.281 1 79.5 4 LEU B N 1
ATOM 3412 C CA . LEU B 1 4 ? 21.094 18.703 -11.055 1 79.5 4 LEU B CA 1
ATOM 3413 C C . LEU B 1 4 ? 19.656 18.859 -11.531 1 79.5 4 LEU B C 1
ATOM 3415 O O . LEU B 1 4 ? 18.859 19.547 -10.891 1 79.5 4 LEU B O 1
ATOM 3419 N N . VAL B 1 5 ? 19.5 18.406 -12.914 1 84.31 5 VAL B N 1
ATOM 3420 C CA . VAL B 1 5 ? 18.156 18.578 -13.445 1 84.31 5 VAL B CA 1
ATOM 3421 C C . VAL B 1 5 ? 17.484 17.203 -13.602 1 84.31 5 VAL B C 1
ATOM 3423 O O . VAL B 1 5 ? 18.172 16.203 -13.812 1 84.31 5 VAL B O 1
ATOM 3426 N N . LEU B 1 6 ? 16.219 17.234 -13.484 1 92.12 6 LEU B N 1
ATOM 3427 C CA . LEU B 1 6 ? 15.414 16.031 -13.617 1 92.12 6 LEU B CA 1
ATOM 3428 C C . LEU B 1 6 ? 15.453 15.5 -15.047 1 92.12 6 LEU B C 1
ATOM 3430 O O . LEU B 1 6 ? 15.453 16.281 -16 1 92.12 6 LEU B O 1
ATOM 3434 N N . SER B 1 7 ? 15.469 14.289 -15.234 1 88.31 7 SER B N 1
ATOM 3435 C CA . SER B 1 7 ? 15.367 13.664 -16.547 1 88.31 7 SER B CA 1
ATOM 3436 C C . SER B 1 7 ? 13.914 13.5 -16.969 1 88.31 7 SER B C 1
ATOM 3438 O O . SER B 1 7 ? 13 13.688 -16.172 1 88.31 7 SER B O 1
ATOM 3440 N N . ILE B 1 8 ? 13.711 13.188 -18.188 1 87.94 8 ILE B N 1
ATOM 3441 C CA . ILE B 1 8 ? 12.367 12.984 -18.719 1 87.94 8 ILE B CA 1
ATOM 3442 C C . ILE B 1 8 ? 11.688 11.828 -17.984 1 87.94 8 ILE B C 1
ATOM 3444 O O . ILE B 1 8 ? 10.477 11.852 -17.766 1 87.94 8 ILE B O 1
ATOM 3448 N N . PHE B 1 9 ? 12.469 10.852 -17.531 1 87.62 9 PHE B N 1
ATOM 3449 C CA . PHE B 1 9 ? 11.93 9.688 -16.844 1 87.62 9 PHE B CA 1
ATOM 3450 C C . PHE B 1 9 ? 11.391 10.07 -15.469 1 87.62 9 PHE B C 1
ATOM 3452 O O . PHE B 1 9 ? 10.406 9.492 -15 1 87.62 9 PHE B O 1
ATOM 3459 N N . ASP B 1 10 ? 12.023 11.039 -14.906 1 93.12 10 ASP B N 1
ATOM 3460 C CA . ASP B 1 10 ? 11.531 11.531 -13.617 1 93.12 10 ASP B CA 1
ATOM 3461 C C . ASP B 1 10 ? 10.156 12.172 -13.766 1 93.12 10 ASP B C 1
ATOM 3463 O O . ASP B 1 10 ? 9.25 11.906 -12.969 1 93.12 10 ASP B O 1
ATOM 3467 N N . TYR B 1 11 ? 9.992 12.875 -14.844 1 92.12 11 TYR B N 1
ATOM 3468 C CA . TYR B 1 11 ? 8.711 13.523 -15.102 1 92.12 11 TYR B CA 1
ATOM 3469 C C . TYR B 1 11 ? 7.629 12.492 -15.414 1 92.12 11 TYR B C 1
ATOM 3471 O O . TYR B 1 11 ? 6.484 12.641 -14.977 1 92.12 11 TYR B O 1
ATOM 3479 N N . ILE B 1 12 ? 8.008 11.531 -16.062 1 91.12 12 ILE B N 1
ATOM 3480 C CA . ILE B 1 12 ? 7.062 10.484 -16.422 1 91.12 12 ILE B CA 1
ATOM 3481 C C . ILE B 1 12 ? 6.555 9.789 -15.148 1 91.12 12 ILE B C 1
ATOM 3483 O O . ILE B 1 12 ? 5.355 9.539 -15.008 1 91.12 12 ILE B O 1
ATOM 3487 N N . ILE B 1 13 ? 7.414 9.5 -14.25 1 91.75 13 ILE B N 1
ATOM 3488 C CA . ILE B 1 13 ? 7.043 8.828 -13.016 1 91.75 13 ILE B CA 1
ATOM 3489 C C . ILE B 1 13 ? 6.141 9.734 -12.18 1 91.75 13 ILE B C 1
ATOM 3491 O O . ILE B 1 13 ? 5.125 9.289 -11.648 1 91.75 13 ILE B O 1
ATOM 3495 N N . ILE B 1 14 ? 6.484 10.977 -12.125 1 94.94 14 ILE B N 1
ATOM 3496 C CA . ILE B 1 14 ? 5.684 11.938 -11.375 1 94.94 14 ILE B CA 1
ATOM 3497 C C . ILE B 1 14 ? 4.277 12.008 -11.961 1 94.94 14 ILE B C 1
ATOM 3499 O O . ILE B 1 14 ? 3.285 11.914 -11.234 1 94.94 14 ILE B O 1
ATOM 3503 N N . VAL B 1 15 ? 4.172 12.086 -13.219 1 93.62 15 VAL B N 1
ATOM 3504 C CA . VAL B 1 15 ? 2.887 12.203 -13.898 1 93.62 15 VAL B CA 1
ATOM 3505 C C . VAL B 1 15 ? 2.094 10.906 -13.734 1 93.62 15 VAL B C 1
ATOM 3507 O O . VAL B 1 15 ? 0.874 10.938 -13.562 1 93.62 15 VAL B O 1
ATOM 3510 N N . ALA B 1 16 ? 2.777 9.852 -13.773 1 92.44 16 ALA B N 1
ATOM 3511 C CA . ALA B 1 16 ? 2.119 8.555 -13.578 1 92.44 16 ALA B CA 1
ATOM 3512 C C . ALA B 1 16 ? 1.504 8.453 -12.188 1 92.44 16 ALA B C 1
ATOM 3514 O O . ALA B 1 16 ? 0.378 7.977 -12.031 1 92.44 16 ALA B O 1
ATOM 3515 N N . MET B 1 17 ? 2.268 8.852 -11.242 1 94 17 MET B N 1
ATOM 3516 C CA . MET B 1 17 ? 1.772 8.812 -9.867 1 94 17 MET B CA 1
ATOM 3517 C C . MET B 1 17 ? 0.573 9.742 -9.695 1 94 17 MET B C 1
ATOM 3519 O O . MET B 1 17 ? -0.402 9.383 -9.031 1 94 17 MET B O 1
ATOM 3523 N N . LEU B 1 18 ? 0.616 10.891 -10.336 1 95.69 18 LEU B N 1
ATOM 3524 C CA . LEU B 1 18 ? -0.511 11.82 -10.305 1 95.69 18 LEU B CA 1
ATOM 3525 C C . LEU B 1 18 ? -1.71 11.242 -11.047 1 95.69 18 LEU B C 1
ATOM 3527 O O . LEU B 1 18 ? -2.852 11.398 -10.609 1 95.69 18 LEU B O 1
ATOM 3531 N N . ALA B 1 19 ? -1.454 10.57 -12.102 1 93.94 19 ALA B N 1
ATOM 3532 C CA . ALA B 1 19 ? -2.51 9.977 -12.914 1 93.94 19 ALA B CA 1
ATOM 3533 C C . ALA B 1 19 ? -3.225 8.859 -12.156 1 93.94 19 ALA B C 1
ATOM 3535 O O . ALA B 1 19 ? -4.43 8.664 -12.328 1 93.94 19 ALA B O 1
ATOM 3536 N N . VAL B 1 20 ? -2.482 8.133 -11.375 1 93.19 20 VAL B N 1
ATOM 3537 C CA . VAL B 1 20 ? -3.098 7.094 -10.562 1 93.19 20 VAL B CA 1
ATOM 3538 C C . VAL B 1 20 ? -4.113 7.715 -9.609 1 93.19 20 VAL B C 1
ATOM 3540 O O . VAL B 1 20 ? -5.223 7.199 -9.453 1 93.19 20 VAL B O 1
ATOM 3543 N N . SER B 1 21 ? -3.748 8.797 -8.977 1 94.56 21 SER B N 1
ATOM 3544 C CA . SER B 1 21 ? -4.668 9.492 -8.078 1 94.56 21 SER B CA 1
ATOM 3545 C C . SER B 1 21 ? -5.895 10 -8.828 1 94.56 21 SER B C 1
ATOM 3547 O O . SER B 1 21 ? -7.023 9.859 -8.352 1 94.56 21 SER B O 1
ATOM 3549 N N . ALA B 1 22 ? -5.664 10.555 -9.992 1 95.25 22 ALA B N 1
ATOM 3550 C CA . ALA B 1 22 ? -6.781 11.016 -10.812 1 95.25 22 ALA B CA 1
ATOM 3551 C C . ALA B 1 22 ? -7.676 9.844 -11.227 1 95.25 22 ALA B C 1
ATOM 3553 O O . ALA B 1 22 ? -8.898 9.969 -11.25 1 95.25 22 ALA B O 1
ATOM 3554 N N . GLY B 1 23 ? -7.059 8.758 -11.547 1 93.38 23 GLY B N 1
ATOM 3555 C CA . GLY B 1 23 ? -7.801 7.578 -11.945 1 93.38 23 GLY B CA 1
ATOM 3556 C C . GLY B 1 23 ? -8.703 7.039 -10.852 1 93.38 23 GLY B C 1
ATOM 3557 O O . GLY B 1 23 ? -9.828 6.621 -11.117 1 93.38 23 GLY B O 1
ATOM 3558 N N . ILE B 1 24 ? -8.234 7.016 -9.648 1 92.31 24 ILE B N 1
ATOM 3559 C CA . ILE B 1 24 ? -9.039 6.598 -8.508 1 92.31 24 ILE B CA 1
ATOM 3560 C C . ILE B 1 24 ? -10.242 7.527 -8.367 1 92.31 24 ILE B C 1
ATOM 3562 O O . ILE B 1 24 ? -11.359 7.074 -8.094 1 92.31 24 ILE B O 1
ATOM 3566 N N . GLY B 1 25 ? -10.008 8.828 -8.539 1 92.38 25 GLY B N 1
ATOM 3567 C CA . GLY B 1 25 ? -11.102 9.781 -8.516 1 92.38 25 GLY B CA 1
ATOM 3568 C C . GLY B 1 25 ? -12.164 9.5 -9.555 1 92.38 25 GLY B C 1
ATOM 3569 O O . GLY B 1 25 ? -13.359 9.516 -9.258 1 92.38 25 GLY B O 1
ATOM 3570 N N . VAL B 1 26 ? -11.734 9.211 -10.719 1 90.12 26 VAL B N 1
ATOM 3571 C CA . VAL B 1 26 ? -12.656 8.898 -11.812 1 90.12 26 VAL B CA 1
ATOM 3572 C C . VAL B 1 26 ? -13.422 7.617 -11.492 1 90.12 26 VAL B C 1
ATOM 3574 O O . VAL B 1 26 ? -14.633 7.535 -11.727 1 90.12 26 VAL B O 1
ATOM 3577 N N . PHE B 1 27 ? -12.727 6.684 -11.023 1 90.69 27 PHE B N 1
ATOM 3578 C CA . PHE B 1 27 ? -13.328 5.398 -10.688 1 90.69 27 PHE B CA 1
ATOM 3579 C C . PHE B 1 27 ? -14.5 5.578 -9.727 1 90.69 27 PHE B C 1
ATOM 3581 O O . PHE B 1 27 ? -15.602 5.102 -9.984 1 90.69 27 PHE B O 1
ATOM 3588 N N . PHE B 1 28 ? -14.305 6.277 -8.68 1 90.19 28 PHE B N 1
ATOM 3589 C CA . PHE B 1 28 ? -15.352 6.438 -7.676 1 90.19 28 PHE B CA 1
ATOM 3590 C C . PHE B 1 28 ? -16.375 7.469 -8.133 1 90.19 28 PHE B C 1
ATOM 3592 O O . PHE B 1 28 ? -17.547 7.398 -7.746 1 90.19 28 PHE B O 1
ATOM 3599 N N . GLY B 1 29 ? -15.977 8.422 -8.945 1 89 29 GLY B N 1
ATOM 3600 C CA . GLY B 1 29 ? -16.922 9.352 -9.531 1 89 29 GLY B CA 1
ATOM 3601 C C . GLY B 1 29 ? -17.953 8.68 -10.422 1 89 29 GLY B C 1
ATOM 3602 O O . GLY B 1 29 ? -19.141 8.945 -10.32 1 89 29 GLY B O 1
ATOM 3603 N N . VAL B 1 30 ? -17.531 7.797 -11.203 1 84.88 30 VAL B N 1
ATOM 3604 C CA . VAL B 1 30 ? -18.391 7.078 -12.125 1 84.88 30 VAL B CA 1
ATOM 3605 C C . VAL B 1 30 ? -19.266 6.094 -11.344 1 84.88 30 VAL B C 1
ATOM 3607 O O . VAL B 1 30 ? -20.453 5.918 -11.664 1 84.88 30 VAL B O 1
ATOM 3610 N N . ARG B 1 31 ? -18.734 5.477 -10.398 1 82.31 31 ARG B N 1
ATOM 3611 C CA . ARG B 1 31 ? -19.453 4.492 -9.602 1 82.31 31 ARG B CA 1
ATOM 3612 C C . ARG B 1 31 ? -20.578 5.148 -8.82 1 82.31 31 ARG B C 1
ATOM 3614 O O . ARG B 1 31 ? -21.656 4.559 -8.641 1 82.31 31 ARG B O 1
ATOM 3621 N N . SER B 1 32 ? -20.25 6.234 -8.234 1 82.06 32 SER B N 1
ATOM 3622 C CA . SER B 1 32 ? -21.281 6.93 -7.453 1 82.06 32 SER B CA 1
ATOM 3623 C C . SER B 1 32 ? -22.344 7.547 -8.352 1 82.06 32 SER B C 1
ATOM 3625 O O . SER B 1 32 ? -23.5 7.691 -7.953 1 82.06 32 SER B O 1
ATOM 3627 N N . GLY B 1 33 ? -22.016 7.891 -9.547 1 77.75 33 GLY B N 1
ATOM 3628 C CA . GLY B 1 33 ? -22.969 8.398 -10.516 1 77.75 33 GLY B CA 1
ATOM 3629 C C . GLY B 1 33 ? -23.391 9.836 -10.25 1 77.75 33 GLY B C 1
ATOM 3630 O O . GLY B 1 33 ? -22.938 10.453 -9.281 1 77.75 33 GLY B O 1
ATOM 3631 N N . ARG B 1 34 ? -24.328 10.219 -11.008 1 69.56 34 ARG B N 1
ATOM 3632 C CA . ARG B 1 34 ? -24.781 11.602 -10.992 1 69.56 34 ARG B CA 1
ATOM 3633 C C . ARG B 1 34 ? -25.734 11.852 -9.82 1 69.56 34 ARG B C 1
ATOM 3635 O O . ARG B 1 34 ? -25.891 12.992 -9.383 1 69.56 34 ARG B O 1
ATOM 3642 N N . HIS B 1 35 ? -26.188 10.859 -9.281 1 73.81 35 HIS B N 1
ATOM 3643 C CA . HIS B 1 35 ? -27.172 11.023 -8.219 1 73.81 35 HIS B CA 1
ATOM 3644 C C . HIS B 1 35 ? -26.578 10.68 -6.855 1 73.81 35 HIS B C 1
ATOM 3646 O O . HIS B 1 35 ? -27.297 10.266 -5.945 1 73.81 35 HIS B O 1
ATOM 3652 N N . GLN B 1 36 ? -25.359 10.93 -6.793 1 83.69 36 GLN B N 1
ATOM 3653 C CA . GLN B 1 36 ? -24.703 10.664 -5.523 1 83.69 36 GLN B CA 1
ATOM 3654 C C . GLN B 1 36 ? -25.281 11.523 -4.406 1 83.69 36 GLN B C 1
ATOM 3656 O O . GLN B 1 36 ? -25.406 12.742 -4.562 1 83.69 36 GLN B O 1
ATOM 3661 N N . SER B 1 37 ? -25.688 10.898 -3.322 1 84.56 37 SER B N 1
ATOM 3662 C CA . SER B 1 37 ? -26.188 11.641 -2.17 1 84.56 37 SER B CA 1
ATOM 3663 C C . SER B 1 37 ? -25.062 12.367 -1.451 1 84.56 37 SER B C 1
ATOM 3665 O O . SER B 1 37 ? -23.891 11.992 -1.583 1 84.56 37 SER B O 1
ATOM 3667 N N . SER B 1 38 ? -25.453 13.383 -0.726 1 84 38 SER B N 1
ATOM 3668 C CA . SER B 1 38 ? -24.453 14.133 0.038 1 84 38 SER B CA 1
ATOM 3669 C C . SER B 1 38 ? -23.828 13.258 1.112 1 84 38 SER B C 1
ATOM 3671 O O . SER B 1 38 ? -22.641 13.422 1.433 1 84 38 SER B O 1
ATOM 3673 N N . ASN B 1 39 ? -24.594 12.391 1.62 1 87.19 39 ASN B N 1
ATOM 3674 C CA . ASN B 1 39 ? -24.047 11.461 2.611 1 87.19 39 ASN B CA 1
ATOM 3675 C C . ASN B 1 39 ? -22.969 10.555 2.01 1 87.19 39 ASN B C 1
ATOM 3677 O O . ASN B 1 39 ? -21.969 10.258 2.662 1 87.19 39 ASN B O 1
ATOM 3681 N N . ASP B 1 40 ? -23.219 10.172 0.898 1 89.81 40 ASP B N 1
ATOM 3682 C CA . ASP B 1 40 ? -22.234 9.367 0.19 1 89.81 40 ASP B CA 1
ATOM 3683 C C . ASP B 1 40 ? -21 10.211 -0.171 1 89.81 40 ASP B C 1
ATOM 3685 O O . ASP B 1 40 ? -19.875 9.758 0.002 1 89.81 40 ASP B O 1
ATOM 3689 N N . TYR B 1 41 ? -21.25 11.359 -0.599 1 90.94 41 TYR B N 1
ATOM 3690 C CA . TYR B 1 41 ? -20.172 12.234 -1.049 1 90.94 41 TYR B CA 1
ATOM 3691 C C . TYR B 1 41 ? -19.266 12.625 0.111 1 90.94 41 TYR B C 1
ATOM 3693 O O . TYR B 1 41 ? -18.047 12.648 -0.031 1 90.94 41 TYR B O 1
ATOM 3701 N N . PHE B 1 42 ? -19.828 12.906 1.28 1 91.25 42 PHE B N 1
ATOM 3702 C CA . PHE B 1 42 ? -19.031 13.453 2.377 1 91.25 42 PHE B CA 1
ATOM 3703 C C . PHE B 1 42 ? -18.578 12.344 3.324 1 91.25 42 PHE B C 1
ATOM 3705 O O . PHE B 1 42 ? -17.547 12.461 3.98 1 91.25 42 PHE B O 1
ATOM 3712 N N . LEU B 1 43 ? -19.359 11.234 3.379 1 91.38 43 LEU B N 1
ATOM 3713 C CA . LEU B 1 43 ? -19.078 10.258 4.426 1 91.38 43 LEU B CA 1
ATOM 3714 C C . LEU B 1 43 ? -18.938 8.859 3.84 1 91.38 43 LEU B C 1
ATOM 3716 O O . LEU B 1 43 ? -18.703 7.895 4.57 1 91.38 43 LEU B O 1
ATOM 3720 N N . GLY B 1 44 ? -19.125 8.68 2.541 1 89.81 44 GLY B N 1
ATOM 3721 C CA . GLY B 1 44 ? -19.062 7.363 1.932 1 89.81 44 GLY B CA 1
ATOM 3722 C C . GLY B 1 44 ? -20.141 6.422 2.434 1 89.81 44 GLY B C 1
ATOM 3723 O O . GLY B 1 44 ? -19.875 5.246 2.682 1 89.81 44 GLY B O 1
ATOM 3724 N N . ASN B 1 45 ? -21.25 6.922 2.734 1 88 45 ASN B N 1
ATOM 3725 C CA . ASN B 1 45 ? -22.406 6.203 3.246 1 88 45 ASN B CA 1
ATOM 3726 C C . ASN B 1 45 ? -22.094 5.508 4.57 1 88 45 ASN B C 1
ATOM 3728 O O . ASN B 1 45 ? -22.641 4.441 4.855 1 88 45 ASN B O 1
ATOM 3732 N N . ARG B 1 46 ? -21.125 6.016 5.289 1 90.88 46 ARG B N 1
ATOM 3733 C CA . ARG B 1 46 ? -20.719 5.477 6.582 1 90.88 46 ARG B CA 1
ATOM 3734 C C . ARG B 1 46 ? -20.453 3.977 6.492 1 90.88 46 ARG B C 1
ATOM 3736 O O . ARG B 1 46 ? -20.906 3.209 7.348 1 90.88 46 ARG B O 1
ATOM 3743 N N . GLY B 1 47 ? -19.875 3.609 5.457 1 89.75 47 GLY B N 1
ATOM 3744 C CA . GLY B 1 47 ? -19.625 2.199 5.203 1 89.75 47 GLY B CA 1
ATOM 3745 C C . GLY B 1 47 ? -18.172 1.893 4.949 1 89.75 47 GLY B C 1
ATOM 3746 O O . GLY B 1 47 ? -17.828 0.819 4.445 1 89.75 47 GLY B O 1
ATOM 3747 N N . MET B 1 48 ? -17.359 2.812 5.352 1 91.5 48 MET B N 1
ATOM 3748 C CA . MET B 1 48 ? -15.938 2.623 5.066 1 91.5 48 MET B CA 1
ATOM 3749 C C . MET B 1 48 ? -15.305 1.669 6.074 1 91.5 48 MET B C 1
ATOM 3751 O O . MET B 1 48 ? -15.68 1.659 7.246 1 91.5 48 MET B O 1
ATOM 3755 N N . SER B 1 49 ? -14.32 0.91 5.582 1 90.12 49 SER B N 1
ATOM 3756 C CA . SER B 1 49 ? -13.641 -0.065 6.43 1 90.12 49 SER B CA 1
ATOM 3757 C C . SER B 1 49 ? -12.539 0.594 7.262 1 90.12 49 SER B C 1
ATOM 3759 O O . SER B 1 49 ? -12.039 1.659 6.898 1 90.12 49 SER B O 1
ATOM 3761 N N . VAL B 1 50 ? -12.148 -0.07 8.305 1 93 50 VAL B N 1
ATOM 3762 C CA . VAL B 1 50 ? -11.242 0.451 9.32 1 93 50 VAL B CA 1
ATOM 3763 C C . VAL B 1 50 ? -9.875 0.734 8.695 1 93 50 VAL B C 1
ATOM 3765 O O . VAL B 1 50 ? -9.305 1.808 8.898 1 93 50 VAL B O 1
ATOM 3768 N N . ILE B 1 51 ? -9.336 -0.144 7.852 1 91.19 51 ILE B N 1
ATOM 3769 C CA . ILE B 1 51 ? -7.941 -0.088 7.418 1 91.19 51 ILE B CA 1
ATOM 3770 C C . ILE B 1 51 ? -7.75 1.083 6.453 1 91.19 51 ILE B C 1
ATOM 3772 O O . ILE B 1 51 ? -6.879 1.931 6.664 1 91.19 51 ILE B O 1
ATOM 3776 N N . PRO B 1 52 ? -8.641 1.216 5.453 1 94.19 52 PRO B N 1
ATOM 3777 C CA . PRO B 1 52 ? -8.461 2.377 4.578 1 94.19 52 PRO B CA 1
ATOM 3778 C C . PRO B 1 52 ? -8.641 3.703 5.312 1 94.19 52 PRO B C 1
ATOM 3780 O O . PRO B 1 52 ? -7.922 4.668 5.035 1 94.19 52 PRO B O 1
ATOM 3783 N N . VAL B 1 53 ? -9.523 3.775 6.246 1 96.88 53 VAL B N 1
ATOM 3784 C CA . VAL B 1 53 ? -9.766 5.004 6.996 1 96.88 53 VAL B CA 1
ATOM 3785 C C . VAL B 1 53 ? -8.562 5.324 7.875 1 96.88 53 VAL B C 1
ATOM 3787 O O . VAL B 1 53 ? -8.148 6.48 7.973 1 96.88 53 VAL B O 1
ATOM 3790 N N . ALA B 1 54 ? -8.016 4.289 8.484 1 96.75 54 ALA B N 1
ATOM 3791 C CA . ALA B 1 54 ? -6.836 4.488 9.328 1 96.75 54 ALA B CA 1
ATOM 3792 C C . ALA B 1 54 ? -5.664 5.027 8.516 1 96.75 54 ALA B C 1
ATOM 3794 O O . ALA B 1 54 ? -4.984 5.961 8.945 1 96.75 54 ALA B O 1
ATOM 3795 N N . ILE B 1 55 ? -5.461 4.484 7.383 1 96.25 55 ILE B N 1
ATOM 3796 C CA . ILE B 1 55 ? -4.359 4.914 6.527 1 96.25 55 ILE B CA 1
ATOM 3797 C C . ILE B 1 55 ? -4.617 6.336 6.031 1 96.25 55 ILE B C 1
ATOM 3799 O O . ILE B 1 55 ? -3.691 7.148 5.953 1 96.25 55 ILE B O 1
ATOM 3803 N N . SER B 1 56 ? -5.828 6.621 5.715 1 97.44 56 SER B N 1
ATOM 3804 C CA . SER B 1 56 ? -6.203 7.965 5.289 1 97.44 56 SER B CA 1
ATOM 3805 C C . SER B 1 56 ? -5.941 8.992 6.391 1 97.44 56 SER B C 1
ATOM 3807 O O . SER B 1 56 ? -5.477 10.102 6.113 1 97.44 56 SER B O 1
ATOM 3809 N N . LEU B 1 57 ? -6.238 8.602 7.613 1 96.19 57 LEU B N 1
ATOM 3810 C CA . LEU B 1 57 ? -5.973 9.484 8.742 1 96.19 57 LEU B CA 1
ATOM 3811 C C . LEU B 1 57 ? -4.484 9.805 8.844 1 96.19 57 LEU B C 1
ATOM 3813 O O . LEU B 1 57 ? -4.109 10.961 9.055 1 96.19 57 LEU B O 1
ATOM 3817 N N . ALA B 1 58 ? -3.709 8.828 8.648 1 95.69 58 ALA B N 1
ATOM 3818 C CA . ALA B 1 58 ? -2.262 9.016 8.703 1 95.69 58 ALA B CA 1
ATOM 3819 C C . ALA B 1 58 ? -1.779 9.914 7.566 1 95.69 58 ALA B C 1
ATOM 3821 O O . ALA B 1 58 ? -0.99 10.836 7.785 1 95.69 58 ALA B O 1
ATOM 3822 N N . ALA B 1 59 ? -2.264 9.656 6.41 1 94.44 59 ALA B N 1
ATOM 3823 C CA . ALA B 1 59 ? -1.826 10.391 5.223 1 94.44 59 ALA B CA 1
ATOM 3824 C C . ALA B 1 59 ? -2.279 11.844 5.277 1 94.44 59 ALA B C 1
ATOM 3826 O O . ALA B 1 59 ? -1.574 12.734 4.797 1 94.44 59 ALA B O 1
ATOM 3827 N N . THR B 1 60 ? -3.406 12.078 5.816 1 90.12 60 THR B N 1
ATOM 3828 C CA . THR B 1 60 ? -3.992 13.414 5.895 1 90.12 60 THR B CA 1
ATOM 3829 C C . THR B 1 60 ? -3.137 14.328 6.762 1 90.12 60 THR B C 1
ATOM 3831 O O . THR B 1 60 ? -2.914 15.492 6.418 1 90.12 60 THR B O 1
ATOM 3834 N N . ILE B 1 61 ? -2.682 13.727 7.754 1 87.62 61 ILE B N 1
ATOM 3835 C CA . ILE B 1 61 ? -1.995 14.555 8.742 1 87.62 61 ILE B CA 1
ATOM 3836 C C . ILE B 1 61 ? -0.519 14.68 8.375 1 87.62 61 ILE B C 1
ATOM 3838 O O . ILE B 1 61 ? 0.097 15.727 8.602 1 87.62 61 ILE B O 1
ATOM 3842 N N . MET B 1 62 ? -0.014 13.609 7.785 1 88.62 62 MET B N 1
ATOM 3843 C CA . MET B 1 62 ? 1.391 13.648 7.387 1 88.62 62 MET B CA 1
ATOM 3844 C C . MET B 1 62 ? 1.556 14.336 6.035 1 88.62 62 MET B C 1
ATOM 3846 O O . MET B 1 62 ? 1.722 13.664 5.012 1 88.62 62 MET B O 1
ATOM 3850 N N . SER B 1 63 ? 1.736 15.602 6.074 1 87.81 63 SER B N 1
ATOM 3851 C CA . SER B 1 63 ? 1.817 16.438 4.879 1 87.81 63 SER B CA 1
ATOM 3852 C C . SER B 1 63 ? 3.238 16.469 4.328 1 87.81 63 SER B C 1
ATOM 3854 O O . SER B 1 63 ? 4.141 15.828 4.871 1 87.81 63 SER B O 1
ATOM 3856 N N . ALA B 1 64 ? 3.312 17.188 3.227 1 88.75 64 ALA B N 1
ATOM 3857 C CA . ALA B 1 64 ? 4.633 17.359 2.623 1 88.75 64 ALA B CA 1
ATOM 3858 C C . ALA B 1 64 ? 5.566 18.125 3.553 1 88.75 64 ALA B C 1
ATOM 3860 O O . ALA B 1 64 ? 6.789 17.969 3.477 1 88.75 64 ALA B O 1
ATOM 3861 N N . ILE B 1 65 ? 4.98 18.875 4.414 1 80.5 65 ILE B N 1
ATOM 3862 C CA . ILE B 1 65 ? 5.777 19.594 5.402 1 80.5 65 ILE B CA 1
ATOM 3863 C C . ILE B 1 65 ? 6.441 18.594 6.355 1 80.5 65 ILE B C 1
ATOM 3865 O O . ILE B 1 65 ? 7.609 18.75 6.711 1 80.5 65 ILE B O 1
ATOM 3869 N N . THR B 1 66 ? 5.691 17.547 6.668 1 83.75 66 THR B N 1
ATOM 3870 C CA . THR B 1 66 ? 6.266 16.516 7.516 1 83.75 66 THR B CA 1
ATOM 3871 C C . THR B 1 66 ? 7.234 15.641 6.723 1 83.75 66 THR B C 1
ATOM 3873 O O . THR B 1 66 ? 8.32 15.32 7.199 1 83.75 66 THR B O 1
ATOM 3876 N N . TYR B 1 67 ? 6.891 15.344 5.59 1 90.12 67 TYR B N 1
ATOM 3877 C CA . TYR B 1 67 ? 7.652 14.43 4.75 1 90.12 67 TYR B CA 1
ATOM 3878 C C . TYR B 1 67 ? 9.016 15.016 4.406 1 90.12 67 TYR B C 1
ATOM 3880 O O . TYR B 1 67 ? 10.016 14.297 4.379 1 90.12 67 TYR B O 1
ATOM 3888 N N . LEU B 1 68 ? 9.133 16.344 4.199 1 91.44 68 LEU B N 1
ATOM 3889 C CA . LEU B 1 68 ? 10.375 17.016 3.842 1 91.44 68 LEU B CA 1
ATOM 3890 C C . LEU B 1 68 ? 10.922 17.812 5.023 1 91.44 68 LEU B C 1
ATOM 3892 O O . LEU B 1 68 ? 12.141 17.875 5.223 1 91.44 68 LEU B O 1
ATOM 3896 N N . GLY B 1 69 ? 10.047 18.375 5.785 1 90.25 69 GLY B N 1
ATOM 3897 C CA . GLY B 1 69 ? 10.438 19.281 6.859 1 90.25 69 GLY B CA 1
ATOM 3898 C C . GLY B 1 69 ? 10.984 18.562 8.078 1 90.25 69 GLY B C 1
ATOM 3899 O O . GLY B 1 69 ? 11.945 19.031 8.703 1 90.25 69 GLY B O 1
ATOM 3900 N N . THR B 1 70 ? 10.391 17.422 8.398 1 91.56 70 THR B N 1
ATOM 3901 C CA . THR B 1 70 ? 10.844 16.703 9.578 1 91.56 70 THR B CA 1
ATOM 3902 C C . THR B 1 70 ? 12.273 16.203 9.398 1 91.56 70 THR B C 1
ATOM 3904 O O . THR B 1 70 ? 13.109 16.375 10.289 1 91.56 70 THR B O 1
ATOM 3907 N N . PRO B 1 71 ? 12.555 15.648 8.266 1 95.62 71 PRO B N 1
ATOM 3908 C CA . PRO B 1 71 ? 13.953 15.266 8.07 1 95.62 71 PRO B CA 1
ATOM 3909 C C . PRO B 1 71 ? 14.906 16.453 8.148 1 95.62 71 PRO B C 1
ATOM 3911 O O . PRO B 1 71 ? 16.016 16.328 8.688 1 95.62 71 PRO B O 1
ATOM 3914 N N . ALA B 1 72 ? 14.5 17.562 7.625 1 94.06 72 ALA B N 1
ATOM 3915 C CA . ALA B 1 72 ? 15.328 18.75 7.707 1 94.06 72 ALA B CA 1
ATOM 3916 C C . ALA B 1 72 ? 15.539 19.172 9.156 1 94.06 72 ALA B C 1
ATOM 3918 O O . ALA B 1 72 ? 16.641 19.578 9.539 1 94.06 72 ALA B O 1
ATOM 3919 N N . GLU B 1 73 ? 14.484 19.125 9.93 1 91.06 73 GLU B N 1
ATOM 3920 C CA . GLU B 1 73 ? 14.57 19.438 11.352 1 91.06 73 GLU B CA 1
ATOM 3921 C C . GLU B 1 73 ? 15.547 18.5 12.062 1 91.06 73 GLU B C 1
ATOM 3923 O O . GLU B 1 73 ? 16.344 18.938 12.898 1 91.06 73 GLU B O 1
ATOM 3928 N N . VAL B 1 74 ? 15.469 17.266 11.75 1 93.69 74 VAL B N 1
ATOM 3929 C CA . VAL B 1 74 ? 16.312 16.25 12.359 1 93.69 74 VAL B CA 1
ATOM 3930 C C . VAL B 1 74 ? 17.766 16.469 11.922 1 93.69 74 VAL B C 1
ATOM 3932 O O . VAL B 1 74 ? 18.688 16.297 12.719 1 93.69 74 VAL B O 1
ATOM 3935 N N . TYR B 1 75 ? 17.922 16.859 10.703 1 95.69 75 TYR B N 1
ATOM 3936 C CA . TYR B 1 75 ? 19.234 17.156 10.156 1 95.69 75 TYR B CA 1
ATOM 3937 C C . TYR B 1 75 ? 19.922 18.266 10.953 1 95.69 75 TYR B C 1
ATOM 3939 O O . TYR B 1 75 ? 21.125 18.188 11.242 1 95.69 75 TYR B O 1
ATOM 3947 N N . ILE B 1 76 ? 19.188 19.234 11.352 1 93.19 76 ILE B N 1
ATOM 3948 C CA . ILE B 1 76 ? 19.75 20.406 12.008 1 93.19 76 ILE B CA 1
ATOM 3949 C C . ILE B 1 76 ? 19.859 20.141 13.508 1 93.19 76 ILE B C 1
ATOM 3951 O O . ILE B 1 76 ? 20.859 20.516 14.133 1 93.19 76 ILE B O 1
ATOM 3955 N N . HIS B 1 77 ? 18.891 19.422 14.094 1 90.88 77 HIS B N 1
ATOM 3956 C CA . HIS B 1 77 ? 18.797 19.469 15.555 1 90.88 77 HIS B CA 1
ATOM 3957 C C . HIS B 1 77 ? 18.969 18.078 16.156 1 90.88 77 HIS B C 1
ATOM 3959 O O . HIS B 1 77 ? 19.156 17.953 17.375 1 90.88 77 HIS B O 1
ATOM 3965 N N . GLY B 1 78 ? 18.844 17.047 15.367 1 93.12 78 GLY B N 1
ATOM 3966 C CA . GLY B 1 78 ? 18.969 15.703 15.898 1 93.12 78 GLY B CA 1
ATOM 3967 C C . GLY B 1 78 ? 17.641 14.961 15.969 1 93.12 78 GLY B C 1
ATOM 3968 O O . GLY B 1 78 ? 16.609 15.508 15.586 1 93.12 78 GLY B O 1
ATOM 3969 N N . PRO B 1 79 ? 17.625 13.75 16.469 1 94.94 79 PRO B N 1
ATOM 3970 C CA . PRO B 1 79 ? 16.484 12.852 16.312 1 94.94 79 PRO B CA 1
ATOM 3971 C C . PRO B 1 79 ? 15.477 12.984 17.469 1 94.94 79 PRO B C 1
ATOM 3973 O O . PRO B 1 79 ? 14.539 12.195 17.562 1 94.94 79 PRO B O 1
ATOM 3976 N N . GLN B 1 80 ? 15.562 13.906 18.344 1 92.06 80 GLN B N 1
ATOM 3977 C CA . GLN B 1 80 ? 14.727 14.016 19.531 1 92.06 80 GLN B CA 1
ATOM 3978 C C . GLN B 1 80 ? 13.25 14.117 19.156 1 92.06 80 GLN B C 1
ATOM 3980 O O . GLN B 1 80 ? 12.383 13.688 19.906 1 92.06 80 GLN B O 1
ATOM 3985 N N . TYR B 1 81 ? 12.969 14.625 18.031 1 90.5 81 TYR B N 1
ATOM 3986 C CA . TYR B 1 81 ? 11.594 14.727 17.547 1 90.5 81 TYR B CA 1
ATOM 3987 C C . TYR B 1 81 ? 10.953 13.352 17.438 1 90.5 81 TYR B C 1
ATOM 3989 O O . TYR B 1 81 ? 9.727 13.227 17.453 1 90.5 81 TYR B O 1
ATOM 3997 N N . GLY B 1 82 ? 11.711 12.312 17.344 1 92.31 82 GLY B N 1
ATOM 3998 C CA . GLY B 1 82 ? 11.227 10.945 17.266 1 92.31 82 GLY B CA 1
ATOM 3999 C C . GLY B 1 82 ? 10.445 10.508 18.484 1 92.31 82 GLY B C 1
ATOM 4000 O O . GLY B 1 82 ? 9.633 9.586 18.406 1 92.31 82 GLY B O 1
ATOM 4001 N N . LEU B 1 83 ? 10.578 11.234 19.547 1 92.19 83 LEU B N 1
ATOM 4002 C CA . LEU B 1 83 ? 9.836 10.93 20.766 1 92.19 83 LEU B CA 1
ATOM 4003 C C . LEU B 1 83 ? 8.336 11.117 20.547 1 92.19 83 LEU B C 1
ATOM 4005 O O . LEU B 1 83 ? 7.531 10.609 21.328 1 92.19 83 LEU B O 1
ATOM 4009 N N . MET B 1 84 ? 7.996 11.773 19.484 1 91.31 84 MET B N 1
ATOM 4010 C CA . MET B 1 84 ? 6.594 11.984 19.141 1 91.31 84 MET B CA 1
ATOM 4011 C C . MET B 1 84 ? 5.879 10.648 18.922 1 91.31 84 MET B C 1
ATOM 4013 O O . MET B 1 84 ? 4.656 10.57 19.047 1 91.31 84 MET B O 1
ATOM 4017 N N . PHE B 1 85 ? 6.598 9.648 18.688 1 91.75 85 PHE B N 1
ATOM 4018 C CA . PHE B 1 85 ? 6.012 8.328 18.484 1 91.75 85 PHE B CA 1
ATOM 4019 C C . PHE B 1 85 ? 5.309 7.844 19.75 1 91.75 85 PHE B C 1
ATOM 4021 O O . PHE B 1 85 ? 4.293 7.152 19.672 1 91.75 85 PHE B O 1
ATOM 4028 N N . VAL B 1 86 ? 5.844 8.258 20.859 1 92.25 86 VAL B N 1
ATOM 4029 C CA . VAL B 1 86 ? 5.227 7.879 22.125 1 92.25 86 VAL B CA 1
ATOM 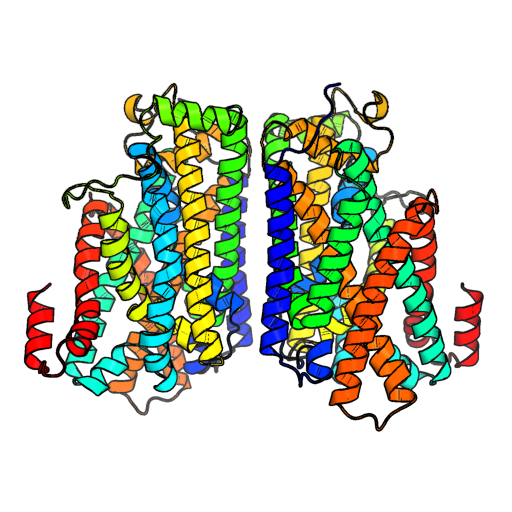4030 C C . VAL B 1 86 ? 3.877 8.578 22.266 1 92.25 86 VAL B C 1
ATOM 4032 O O . VAL B 1 86 ? 2.906 7.98 22.734 1 92.25 86 VAL B O 1
ATOM 4035 N N . VAL B 1 87 ? 3.896 9.82 21.828 1 92.19 87 VAL B N 1
ATOM 4036 C CA . VAL B 1 87 ? 2.656 10.586 21.844 1 92.19 87 VAL B CA 1
ATOM 4037 C C . VAL B 1 87 ? 1.627 9.93 20.922 1 92.19 87 VAL B C 1
ATOM 4039 O O . VAL B 1 87 ? 0.444 9.852 21.266 1 92.19 87 VAL B O 1
ATOM 4042 N N . ARG B 1 88 ? 2.08 9.383 19.797 1 92.94 88 ARG B N 1
ATOM 4043 C CA . ARG B 1 88 ? 1.205 8.727 18.828 1 92.94 88 ARG B CA 1
ATOM 4044 C C . ARG B 1 88 ? 0.627 7.438 19.406 1 92.94 88 ARG B C 1
ATOM 4046 O O . ARG B 1 88 ? -0.421 6.969 18.953 1 92.94 88 ARG B O 1
ATOM 4053 N N . ALA B 1 89 ? 1.225 6.961 20.438 1 91.25 89 ALA B N 1
ATOM 4054 C CA . ALA B 1 89 ? 0.801 5.688 21.016 1 91.25 89 ALA B CA 1
ATOM 4055 C C . ALA B 1 89 ? -0.296 5.898 22.047 1 91.25 89 ALA B C 1
ATOM 4057 O O . ALA B 1 89 ? -1.234 5.102 22.141 1 91.25 89 ALA B O 1
ATOM 4058 N N . HIS B 1 90 ? -0.244 6.973 22.766 1 93.06 90 HIS B N 1
ATOM 4059 C CA . HIS B 1 90 ? -1.172 7.035 23.891 1 93.06 90 HIS B CA 1
ATOM 4060 C C . HIS B 1 90 ? -2.289 8.039 23.625 1 93.06 90 HIS B C 1
ATOM 4062 O O . HIS B 1 90 ? -3.381 7.922 24.188 1 93.06 90 HIS B O 1
ATOM 4068 N N . VAL B 1 91 ? -2.127 9.008 22.797 1 92.81 91 VAL B N 1
ATOM 4069 C CA . VAL B 1 91 ? -3.109 10.062 22.562 1 92.81 91 VAL B CA 1
ATOM 4070 C C . VAL B 1 91 ? -4.383 9.461 21.969 1 92.81 91 VAL B C 1
ATOM 4072 O O . VAL B 1 91 ? -5.492 9.891 22.297 1 92.81 91 VAL B O 1
ATOM 4075 N N . PRO B 1 92 ? -4.297 8.453 21.109 1 94.12 92 PRO B N 1
ATOM 4076 C CA . PRO B 1 92 ? -5.523 7.883 20.547 1 94.12 92 PRO B CA 1
ATOM 4077 C C . PRO B 1 92 ? -6.438 7.285 21.609 1 94.12 92 PRO B C 1
ATOM 4079 O O . PRO B 1 92 ? -7.652 7.195 21.422 1 94.12 92 PRO B O 1
ATOM 4082 N N . LEU B 1 93 ? -5.887 6.906 22.734 1 93.06 93 LEU B N 1
ATOM 4083 C CA . LEU B 1 93 ? -6.727 6.391 23.797 1 93.06 93 LEU B CA 1
ATOM 4084 C C . LEU B 1 93 ? -7.691 7.461 24.297 1 93.06 93 LEU B C 1
ATOM 4086 O O . LEU B 1 93 ? -8.852 7.172 24.594 1 93.06 93 LEU B O 1
ATOM 4090 N N . ILE B 1 94 ? -7.223 8.656 24.344 1 90.69 94 ILE B N 1
ATOM 4091 C CA . ILE B 1 94 ? -8.07 9.773 24.75 1 90.69 94 ILE B CA 1
ATOM 4092 C C . ILE B 1 94 ? -9.109 10.047 23.656 1 90.69 94 ILE B C 1
ATOM 4094 O O . ILE B 1 94 ? -10.289 10.234 23.953 1 90.69 94 ILE B O 1
ATOM 4098 N N . ILE B 1 95 ? -8.727 10.016 22.469 1 91.94 95 ILE B N 1
ATOM 4099 C CA . ILE B 1 95 ? -9.602 10.312 21.344 1 91.94 95 ILE B CA 1
ATOM 4100 C C . ILE B 1 95 ? -10.695 9.258 21.234 1 91.94 95 ILE B C 1
ATOM 4102 O O . ILE B 1 95 ? -11.867 9.586 21.047 1 91.94 95 ILE B O 1
ATOM 4106 N N . MET B 1 96 ? -10.344 8.039 21.406 1 93.56 96 MET B N 1
ATOM 4107 C CA . MET B 1 96 ? -11.242 6.898 21.281 1 93.56 96 MET B CA 1
ATOM 4108 C C . MET B 1 96 ? -12.359 6.965 22.312 1 93.56 96 MET B C 1
ATOM 4110 O O . MET B 1 96 ? -13.508 6.641 22 1 93.56 96 MET B O 1
ATOM 4114 N N . TYR B 1 97 ? -12.055 7.371 23.484 1 90.44 97 TYR B N 1
ATOM 4115 C CA . TYR B 1 97 ? -13.031 7.234 24.562 1 90.44 97 TYR B CA 1
ATOM 4116 C C . TYR B 1 97 ? -13.695 8.57 24.859 1 90.44 97 TYR B C 1
ATOM 4118 O O . TYR B 1 97 ? -14.828 8.609 25.344 1 90.44 97 TYR B O 1
ATOM 4126 N N . CYS B 1 98 ? -13.047 9.664 24.453 1 87.06 98 CYS B N 1
ATOM 4127 C CA . CYS B 1 98 ? -13.602 10.961 24.844 1 87.06 98 CYS B CA 1
ATOM 4128 C C . CYS B 1 98 ? -14.211 11.672 23.641 1 87.06 98 CYS B C 1
ATOM 4130 O O . CYS B 1 98 ? -15.148 12.453 23.797 1 87.06 98 CYS B O 1
ATOM 4132 N N . PHE B 1 99 ? -13.773 11.445 22.484 1 88.62 99 PHE B N 1
ATOM 4133 C CA . PHE B 1 99 ? -14.188 12.281 21.375 1 88.62 99 PHE B CA 1
ATOM 4134 C C . PHE B 1 99 ? -14.992 11.469 20.359 1 88.62 99 PHE B C 1
ATOM 4136 O O . PHE B 1 99 ? -16.109 11.852 20 1 88.62 99 PHE B O 1
ATOM 4143 N N . VAL B 1 100 ? -14.539 10.336 19.953 1 91.94 100 VAL B N 1
ATOM 4144 C CA . VAL B 1 100 ? -15.141 9.547 18.891 1 91.94 100 VAL B CA 1
ATOM 4145 C C . VAL B 1 100 ? -16.594 9.227 19.234 1 91.94 100 VAL B C 1
ATOM 4147 O O . VAL B 1 100 ? -17.484 9.391 18.406 1 91.94 100 VAL B O 1
ATOM 4150 N N . PRO B 1 101 ? -16.906 8.805 20.484 1 90.38 101 PRO B N 1
ATOM 4151 C CA . PRO B 1 101 ? -18.297 8.461 20.797 1 90.38 101 PRO B CA 1
ATOM 4152 C C . PRO B 1 101 ? -19.234 9.656 20.656 1 90.38 101 PRO B C 1
ATOM 4154 O O . PRO B 1 101 ? -20.375 9.5 20.234 1 90.38 101 PRO B O 1
ATOM 4157 N N . VAL B 1 102 ? -18.781 10.797 20.969 1 86.06 102 VAL B N 1
ATOM 4158 C CA . VAL B 1 102 ? -19.625 11.992 20.922 1 86.06 102 VAL B CA 1
ATOM 4159 C C . VAL B 1 102 ? -20.016 12.297 19.484 1 86.06 102 VAL B C 1
ATOM 4161 O O . VAL B 1 102 ? -21.188 12.469 19.172 1 86.06 102 VAL B O 1
ATOM 4164 N N . PHE B 1 103 ? -19.094 12.305 18.641 1 87.12 103 PHE B N 1
ATOM 4165 C CA . PHE B 1 103 ? -19.344 12.711 17.266 1 87.12 103 PHE B CA 1
ATOM 4166 C C . PHE B 1 103 ? -20.016 11.586 16.484 1 87.12 103 PHE B C 1
ATOM 4168 O O . PHE B 1 103 ? -20.859 11.844 15.625 1 87.12 103 PHE B O 1
ATOM 4175 N N . TYR B 1 104 ? -19.656 10.422 16.766 1 91.94 104 TYR B N 1
ATOM 4176 C CA . TYR B 1 104 ? -20.219 9.297 16.031 1 91.94 104 TYR B CA 1
ATOM 4177 C C . TYR B 1 104 ? -21.672 9.062 16.422 1 91.94 104 TYR B C 1
ATOM 4179 O O . TYR B 1 104 ? -22.516 8.844 15.547 1 91.94 104 TYR B O 1
ATOM 4187 N N . ARG B 1 105 ? -22.016 9.117 17.656 1 90.88 105 ARG B N 1
ATOM 4188 C CA . ARG B 1 105 ? -23.375 8.828 18.125 1 90.88 105 ARG B CA 1
ATOM 4189 C C . ARG B 1 105 ? -24.344 9.93 17.719 1 90.88 105 ARG B C 1
ATOM 4191 O O . ARG B 1 105 ? -25.531 9.664 17.484 1 90.88 105 ARG B O 1
ATOM 4198 N N . LEU B 1 106 ? -23.859 11.109 17.562 1 88 106 LEU B N 1
ATOM 4199 C CA . LEU B 1 106 ? -24.703 12.227 17.156 1 88 106 LEU B CA 1
ATOM 4200 C C . LEU B 1 106 ? -24.906 12.227 15.641 1 88 106 LEU B C 1
ATOM 4202 O O . LEU B 1 106 ? -25.734 12.984 15.117 1 88 106 LEU B O 1
ATOM 4206 N N . LYS B 1 107 ? -24.125 11.352 14.922 1 87 107 LYS B N 1
ATOM 4207 C CA . LYS B 1 107 ? -24.234 11.172 13.477 1 87 107 LYS B CA 1
ATOM 4208 C C . LYS B 1 107 ? -24.078 12.508 12.75 1 87 107 LYS B C 1
ATOM 4210 O O . LYS B 1 107 ? -24.875 12.844 11.883 1 87 107 LYS B O 1
ATOM 4215 N N . LEU B 1 108 ? -23.125 13.234 13.242 1 84.5 108 LEU B N 1
ATOM 4216 C CA . LEU B 1 108 ? -22.891 14.555 12.664 1 84.5 108 LEU B CA 1
ATOM 4217 C C . LEU B 1 108 ? -22.078 14.445 11.375 1 84.5 108 LEU B C 1
ATOM 4219 O O . LEU B 1 108 ? -21.219 13.57 11.25 1 84.5 108 LEU B O 1
ATOM 4223 N N . THR B 1 109 ? -22.375 15.297 10.422 1 85.81 109 THR B N 1
ATOM 4224 C CA . THR B 1 109 ? -21.594 15.383 9.195 1 85.81 109 THR B CA 1
ATOM 4225 C C . THR B 1 109 ? -20.359 16.266 9.398 1 85.81 109 THR B C 1
ATOM 4227 O O . THR B 1 109 ? -19.297 16 8.82 1 85.81 109 THR B O 1
ATOM 4230 N N . THR B 1 110 ? -20.594 17.266 10.156 1 90.5 110 THR B N 1
ATOM 4231 C CA . THR B 1 110 ? -19.5 18.172 10.477 1 90.5 110 THR B CA 1
ATOM 4232 C C . THR B 1 110 ? -19.375 18.359 11.984 1 90.5 110 THR B C 1
ATOM 4234 O O . THR B 1 110 ? -20.375 18.297 12.711 1 90.5 110 THR B O 1
ATOM 4237 N N . MET B 1 111 ? -18.234 18.609 12.406 1 86.62 111 MET B N 1
ATOM 4238 C CA . MET B 1 111 ? -18 18.828 13.828 1 86.62 111 MET B CA 1
ATOM 4239 C C . MET B 1 111 ? -18.625 20.141 14.289 1 86.62 111 MET B C 1
ATOM 4241 O O . MET B 1 111 ? -18.938 20.297 15.469 1 86.62 111 MET B O 1
ATOM 4245 N N . PHE B 1 112 ? -18.938 20.984 13.422 1 87.5 112 PHE B N 1
ATOM 4246 C CA . PHE B 1 112 ? -19.453 22.312 13.742 1 87.5 112 PHE B CA 1
ATOM 4247 C C . PHE B 1 112 ? -20.922 22.25 14.148 1 87.5 112 PHE B C 1
ATOM 4249 O O . PHE B 1 112 ? -21.422 23.156 14.82 1 87.5 112 PHE B O 1
ATOM 4256 N N . GLU B 1 113 ? -21.547 21.234 13.672 1 86.69 113 GLU B N 1
ATOM 4257 C CA . GLU B 1 113 ? -22.922 21.016 14.086 1 86.69 113 GLU B CA 1
ATOM 4258 C C . GLU B 1 113 ? -23.031 20.891 15.602 1 86.69 113 GLU B C 1
ATOM 4260 O O . GLU B 1 113 ? -24.047 21.281 16.188 1 86.69 113 GLU B O 1
ATOM 4265 N N . TYR B 1 114 ? -22.047 20.375 16.141 1 84.06 114 TYR B N 1
ATOM 4266 C CA . TYR B 1 114 ? -22 20.203 17.594 1 84.06 114 TYR B CA 1
ATOM 4267 C C . TYR B 1 114 ? -22.062 21.547 18.297 1 84.06 114 TYR B C 1
ATOM 4269 O O . TYR B 1 114 ? -22.641 21.672 19.391 1 84.06 114 TYR B O 1
ATOM 4277 N N . LEU B 1 115 ? -21.531 22.562 17.766 1 81.75 115 LEU B N 1
ATOM 4278 C CA . LEU B 1 115 ? -21.5 23.891 18.359 1 81.75 115 LEU B CA 1
ATOM 4279 C C . LEU B 1 115 ? -22.906 24.5 18.391 1 81.75 115 LEU B C 1
ATOM 4281 O O . LEU B 1 115 ? -23.219 25.281 19.297 1 81.75 115 LEU B O 1
ATOM 4285 N N . GLU B 1 116 ? -23.641 24.094 17.359 1 82.81 116 GLU B N 1
ATOM 4286 C CA . GLU B 1 116 ? -25.031 24.547 17.375 1 82.81 116 GLU B CA 1
ATOM 4287 C C . GLU B 1 116 ? -25.812 23.891 18.516 1 82.81 116 GLU B C 1
ATOM 4289 O O . GLU B 1 116 ? -26.656 24.531 19.156 1 82.81 116 GLU B O 1
ATOM 4294 N N . LEU B 1 117 ? -25.578 22.641 18.688 1 81.12 117 LEU B N 1
ATOM 4295 C CA . LEU B 1 117 ? -26.25 21.906 19.75 1 81.12 117 LEU B CA 1
ATOM 4296 C C . LEU B 1 117 ? -25.875 22.438 21.125 1 81.12 117 LEU B C 1
ATOM 4298 O O . LEU B 1 117 ? -26.688 22.438 22.047 1 81.12 117 LEU B O 1
ATOM 4302 N N . ARG B 1 118 ? -24.75 22.938 21.266 1 79.06 118 ARG B N 1
ATOM 4303 C CA . ARG B 1 118 ? -24.25 23.359 22.578 1 79.06 118 ARG B CA 1
ATOM 4304 C C . ARG B 1 118 ? -24.406 24.859 22.781 1 79.06 118 ARG B C 1
ATOM 4306 O O . ARG B 1 118 ? -24.578 25.328 23.906 1 79.06 118 ARG B O 1
ATOM 4313 N N . PHE B 1 119 ? -24.266 25.578 21.703 1 82.81 119 PHE B N 1
ATOM 4314 C CA . PHE B 1 119 ? -24.359 27.031 21.781 1 82.81 119 PHE B CA 1
ATOM 4315 C C . PHE B 1 119 ? -25.484 27.531 20.875 1 82.81 119 PHE B C 1
ATOM 4317 O O . PHE B 1 119 ? -26.656 27.281 21.141 1 82.81 119 PHE B O 1
ATOM 4324 N N . ASN B 1 120 ? -25.141 28.141 19.766 1 83.06 120 ASN B N 1
ATOM 4325 C CA . ASN B 1 120 ? -26.156 28.609 18.828 1 83.06 120 ASN B CA 1
ATOM 4326 C C . ASN B 1 120 ? -25.609 28.672 17.406 1 83.06 120 ASN B C 1
ATOM 4328 O O . ASN B 1 120 ? -24.453 28.344 17.156 1 83.06 120 ASN B O 1
ATOM 4332 N N . ASN B 1 121 ? -26.422 29.031 16.562 1 84.12 121 ASN B N 1
ATOM 4333 C CA . ASN B 1 121 ? -26.109 29.047 15.141 1 84.12 121 ASN B CA 1
ATOM 4334 C C . ASN B 1 121 ? -25.078 30.109 14.797 1 84.12 121 ASN B C 1
ATOM 4336 O O . ASN B 1 121 ? -24.266 29.922 13.883 1 84.12 121 ASN B O 1
ATOM 4340 N N . THR B 1 122 ? -25.109 31.125 15.508 1 82.69 122 THR B N 1
ATOM 4341 C CA . THR B 1 122 ? -24.141 32.188 15.266 1 82.69 122 THR B CA 1
ATOM 4342 C C . THR B 1 122 ? -22.719 31.719 15.555 1 82.69 122 THR B C 1
ATOM 4344 O O . THR B 1 122 ? -21.812 31.969 14.766 1 82.69 122 THR B O 1
ATOM 4347 N N . VAL B 1 123 ? -22.578 31.078 16.656 1 81.44 123 VAL B N 1
ATOM 4348 C CA . VAL B 1 123 ? -21.266 30.531 17.031 1 81.44 123 VAL B CA 1
ATOM 4349 C C . VAL B 1 123 ? -20.812 29.516 15.977 1 81.44 123 VAL B C 1
ATOM 4351 O O . VAL B 1 123 ? -19.656 29.5 15.586 1 81.44 123 VAL B O 1
ATOM 4354 N N . ARG B 1 124 ? -21.719 28.672 15.57 1 85.44 124 ARG B N 1
ATOM 4355 C CA . ARG B 1 124 ? -21.438 27.688 14.531 1 85.44 124 ARG B CA 1
ATOM 4356 C C . ARG B 1 124 ? -20.922 28.375 13.266 1 85.44 124 ARG B C 1
ATOM 4358 O O . ARG B 1 124 ? -19.859 28 12.742 1 85.44 124 ARG B O 1
ATOM 4365 N N . PHE B 1 125 ? -21.562 29.406 12.859 1 86.5 125 PHE B N 1
ATOM 4366 C CA . PHE B 1 125 ? -21.219 30.109 11.617 1 86.5 125 PHE B CA 1
ATOM 4367 C C . PHE B 1 125 ? -19.859 30.781 11.742 1 86.5 125 PHE B C 1
ATOM 4369 O O . PHE B 1 125 ? -19.047 30.75 10.812 1 86.5 125 PHE B O 1
ATOM 4376 N N . VAL B 1 126 ? -19.609 31.375 12.812 1 83.38 126 VAL B N 1
ATOM 4377 C CA . VAL B 1 126 ? -18.375 32.125 13.023 1 83.38 126 VAL B CA 1
ATOM 4378 C C . VAL B 1 126 ? -17.188 31.156 13.055 1 83.38 126 VAL B C 1
ATOM 4380 O O . VAL B 1 126 ? -16.141 31.422 12.461 1 83.38 126 VAL B O 1
ATOM 4383 N N . VAL B 1 127 ? -17.375 30.047 13.703 1 84.06 127 VAL B N 1
ATOM 4384 C CA . VAL B 1 127 ? -16.281 29.094 13.82 1 84.06 127 VAL B CA 1
ATOM 4385 C C . VAL B 1 127 ? -15.992 28.469 12.453 1 84.06 127 VAL B C 1
ATOM 4387 O O . VAL B 1 127 ? -14.836 28.219 12.109 1 84.06 127 VAL B O 1
ATOM 4390 N N . VAL B 1 128 ? -17.016 28.188 11.68 1 87.75 128 VAL B N 1
ATOM 4391 C CA . VAL B 1 128 ? -16.844 27.641 10.328 1 87.75 128 VAL B CA 1
ATOM 4392 C C . VAL B 1 128 ? -16.062 28.641 9.469 1 87.75 128 VAL B C 1
ATOM 4394 O O . VAL B 1 128 ? -15.148 28.25 8.734 1 87.75 128 VAL B O 1
ATOM 4397 N N . ALA B 1 129 ? -16.406 29.859 9.586 1 86.06 129 ALA B N 1
ATOM 4398 C CA . ALA B 1 129 ? -15.758 30.891 8.781 1 86.06 129 ALA B CA 1
ATOM 4399 C C . ALA B 1 129 ? -14.289 31.031 9.156 1 86.06 129 ALA B C 1
ATOM 4401 O O . ALA B 1 129 ? -13.422 31.094 8.281 1 86.06 129 ALA B O 1
ATOM 4402 N N . ILE B 1 130 ? -14.039 31.094 10.422 1 83.19 130 ILE B N 1
ATOM 4403 C CA . ILE B 1 130 ? -12.672 31.281 10.891 1 83.19 130 ILE B CA 1
ATOM 4404 C C . ILE B 1 130 ? -11.828 30.047 10.531 1 83.19 130 ILE B C 1
ATOM 4406 O O . ILE B 1 130 ? -10.703 30.188 10.055 1 83.19 130 ILE B O 1
ATOM 4410 N N . THR B 1 131 ? -12.367 28.891 10.797 1 84 131 THR B N 1
ATOM 4411 C CA . THR B 1 131 ? -11.656 27.656 10.484 1 84 131 THR B CA 1
ATOM 4412 C C . THR B 1 131 ? -11.406 27.531 8.984 1 84 131 THR B C 1
ATOM 4414 O O . THR B 1 131 ? -10.336 27.078 8.57 1 84 131 THR B O 1
ATOM 4417 N N . GLY B 1 132 ? -12.383 27.938 8.227 1 87.81 132 GLY B N 1
ATOM 4418 C CA . GLY B 1 132 ? -12.227 27.891 6.781 1 87.81 132 GLY B CA 1
ATOM 4419 C C . GLY B 1 132 ? -11.117 28.797 6.273 1 87.81 132 GLY B C 1
ATOM 4420 O O . GLY B 1 132 ? -10.289 28.375 5.469 1 87.81 132 GLY B O 1
ATOM 4421 N N . ILE B 1 133 ? -11.078 29.938 6.73 1 86.75 133 ILE B N 1
ATOM 4422 C CA . ILE B 1 133 ? -10.062 30.891 6.32 1 86.75 133 ILE B CA 1
ATOM 4423 C C . ILE B 1 133 ? -8.68 30.375 6.703 1 86.75 133 ILE B C 1
ATOM 4425 O O . ILE B 1 133 ? -7.75 30.391 5.891 1 86.75 133 ILE B O 1
ATOM 4429 N N . ASN B 1 134 ? -8.57 29.906 7.891 1 84.56 134 ASN B N 1
ATOM 4430 C CA . ASN B 1 134 ? -7.301 29.375 8.367 1 84.56 134 ASN B CA 1
ATOM 4431 C C . ASN B 1 134 ? -6.855 28.172 7.539 1 84.56 134 ASN B C 1
ATOM 4433 O O . ASN B 1 134 ? -5.676 28.047 7.207 1 84.56 134 ASN B O 1
ATOM 4437 N N . ASP B 1 135 ? -7.758 27.312 7.242 1 89.12 135 ASP B N 1
ATOM 4438 C CA . ASP B 1 135 ? -7.426 26.094 6.508 1 89.12 135 ASP B CA 1
ATOM 4439 C C . ASP B 1 135 ? -6.996 26.422 5.078 1 89.12 135 ASP B C 1
ATOM 4441 O O . ASP B 1 135 ? -6.094 25.781 4.535 1 89.12 135 ASP B O 1
ATOM 4445 N N . PHE B 1 136 ? -7.625 27.422 4.512 1 89 136 PHE B N 1
ATOM 4446 C CA . PHE B 1 136 ? -7.262 27.797 3.15 1 89 136 PHE B CA 1
ATOM 4447 C C . PHE B 1 136 ? -5.852 28.375 3.105 1 89 136 PHE B C 1
ATOM 4449 O O . PHE B 1 136 ? -5.059 28.031 2.232 1 89 136 PHE B O 1
ATOM 4456 N N . ILE B 1 137 ? -5.594 29.188 4 1 84.69 137 ILE B N 1
ATOM 4457 C CA . ILE B 1 137 ? -4.27 29.797 4.059 1 84.69 137 ILE B CA 1
ATOM 4458 C C . ILE B 1 137 ? -3.217 28.719 4.316 1 84.69 137 ILE B C 1
ATOM 4460 O O . ILE B 1 137 ? -2.188 28.672 3.637 1 84.69 137 ILE B O 1
ATOM 4464 N N . TYR B 1 138 ? -3.531 27.906 5.23 1 84.31 138 TYR B N 1
ATOM 4465 C CA . TYR B 1 138 ? -2.607 26.828 5.57 1 84.31 138 TYR B CA 1
ATOM 4466 C C . TYR B 1 138 ? -2.365 25.922 4.367 1 84.31 138 TYR B C 1
ATOM 4468 O O . TYR B 1 138 ? -1.231 25.5 4.113 1 84.31 138 TYR B O 1
ATOM 4476 N N . MET B 1 139 ? -3.383 25.641 3.625 1 89.5 139 MET B N 1
ATOM 4477 C CA . MET B 1 139 ? -3.229 24.75 2.48 1 89.5 139 MET B CA 1
ATOM 4478 C C . MET B 1 139 ? -2.404 25.406 1.38 1 89.5 139 MET B C 1
ATOM 4480 O O . MET B 1 139 ? -1.655 24.734 0.67 1 89.5 139 MET B O 1
ATOM 4484 N N . GLY B 1 140 ? -2.576 26.703 1.252 1 88.94 140 GLY B N 1
ATOM 4485 C CA . GLY B 1 140 ? -1.706 27.406 0.326 1 88.94 140 GLY B CA 1
ATOM 4486 C C . GLY B 1 140 ? -0.232 27.219 0.637 1 88.94 140 GLY B C 1
ATOM 4487 O O . GLY B 1 140 ? 0.571 26.969 -0.263 1 88.94 140 GLY B O 1
ATOM 4488 N N . ILE B 1 141 ? 0.03 27.266 1.884 1 84.25 141 ILE B N 1
ATOM 4489 C CA . ILE B 1 141 ? 1.408 27.125 2.342 1 84.25 141 ILE B CA 1
ATOM 4490 C C . ILE B 1 141 ? 1.869 25.672 2.154 1 84.25 141 ILE B C 1
ATOM 4492 O O . ILE B 1 141 ? 2.994 25.422 1.717 1 84.25 141 ILE B O 1
ATOM 4496 N N . VAL B 1 142 ? 1.028 24.766 2.451 1 86.31 142 VAL B N 1
ATOM 4497 C CA . VAL B 1 142 ? 1.343 23.344 2.398 1 86.31 142 VAL B CA 1
ATOM 4498 C C . VAL B 1 142 ? 1.626 22.938 0.955 1 86.31 142 VAL B C 1
ATOM 4500 O O . VAL B 1 142 ? 2.439 22.047 0.707 1 86.31 142 VAL B O 1
ATOM 4503 N N . VAL B 1 143 ? 1.005 23.609 0.039 1 91.25 143 VAL B N 1
ATOM 4504 C CA . VAL B 1 143 ? 1.221 23.297 -1.369 1 91.25 143 VAL B CA 1
ATOM 4505 C C . VAL B 1 143 ? 2.447 24.047 -1.885 1 91.25 143 VAL B C 1
ATOM 4507 O O . VAL B 1 143 ? 3.285 23.469 -2.582 1 91.25 143 VAL B O 1
ATOM 4510 N N . TYR B 1 144 ? 2.705 25.172 -1.468 1 90.56 144 TYR B N 1
ATOM 4511 C CA . TYR B 1 144 ? 3.725 26.062 -2.018 1 90.56 144 TYR B CA 1
ATOM 4512 C C . TYR B 1 144 ? 5.105 25.703 -1.486 1 90.56 144 TYR B C 1
ATOM 4514 O O . TYR B 1 144 ? 6.066 25.594 -2.254 1 90.56 144 TYR B O 1
ATOM 4522 N N . THR B 1 145 ? 5.203 25.562 -0.192 1 84.94 145 THR B N 1
ATOM 4523 C CA . THR B 1 145 ? 6.504 25.469 0.461 1 84.94 145 THR B CA 1
ATOM 4524 C C . THR B 1 145 ? 7.277 24.25 -0.045 1 84.94 145 THR B C 1
ATOM 4526 O O . THR B 1 145 ? 8.43 24.375 -0.458 1 84.94 145 THR B O 1
ATOM 4529 N N . PRO B 1 146 ? 6.648 23.078 -0.088 1 86.75 146 PRO B N 1
ATOM 4530 C CA . PRO B 1 146 ? 7.387 21.938 -0.628 1 86.75 146 PRO B CA 1
ATOM 4531 C C . PRO B 1 146 ? 7.664 22.078 -2.125 1 86.75 146 PRO B C 1
ATOM 4533 O O . PRO B 1 146 ? 8.719 21.656 -2.6 1 86.75 146 PRO B O 1
ATOM 4536 N N . ALA B 1 147 ? 6.762 22.688 -2.805 1 90.94 147 ALA B N 1
ATOM 4537 C CA . ALA B 1 147 ? 6.965 22.906 -4.234 1 90.94 147 ALA B CA 1
ATOM 4538 C C . ALA B 1 147 ? 8.156 23.828 -4.477 1 90.94 147 ALA B C 1
ATOM 4540 O O . ALA B 1 147 ? 8.945 23.609 -5.395 1 90.94 147 ALA B O 1
ATOM 4541 N N . LEU B 1 148 ? 8.305 24.797 -3.664 1 86.75 148 LEU B N 1
ATOM 4542 C CA . LEU B 1 148 ? 9.414 25.734 -3.787 1 86.75 148 LEU B CA 1
ATOM 4543 C C . LEU B 1 148 ? 10.742 25.062 -3.457 1 86.75 148 LEU B C 1
ATOM 4545 O O . LEU B 1 148 ? 11.727 25.234 -4.176 1 86.75 148 LEU B O 1
ATOM 4549 N N . ALA B 1 149 ? 10.773 24.375 -2.385 1 85.12 149 ALA B N 1
ATOM 4550 C CA . ALA B 1 149 ? 11.984 23.672 -1.983 1 85.12 149 ALA B CA 1
ATOM 4551 C C . ALA B 1 149 ? 12.445 22.703 -3.072 1 85.12 149 ALA B C 1
ATOM 4553 O O . ALA B 1 149 ? 13.641 22.609 -3.361 1 85.12 149 ALA B O 1
ATOM 4554 N N . LEU B 1 150 ? 11.516 22.109 -3.699 1 89.75 150 LEU B N 1
ATOM 4555 C CA . LEU B 1 150 ? 11.844 21.156 -4.758 1 89.75 150 LEU B CA 1
ATOM 4556 C C . LEU B 1 150 ? 12.297 21.891 -6.02 1 89.75 150 LEU B C 1
ATOM 4558 O O . LEU B 1 150 ? 13.289 21.5 -6.645 1 89.75 150 LEU B O 1
ATOM 4562 N N . SER B 1 151 ? 11.648 22.938 -6.316 1 90.88 151 SER B N 1
ATOM 4563 C CA . SER B 1 151 ? 11.938 23.672 -7.543 1 90.88 151 SER B CA 1
ATOM 4564 C C . SER B 1 151 ? 13.328 24.297 -7.492 1 90.88 151 SER B C 1
ATOM 4566 O O . SER B 1 151 ? 14.016 24.391 -8.516 1 90.88 151 SER B O 1
ATOM 4568 N N . THR B 1 152 ? 13.82 24.641 -6.426 1 86.44 152 THR B N 1
ATOM 4569 C CA . THR B 1 152 ? 15.07 25.359 -6.289 1 86.44 152 THR B CA 1
ATOM 4570 C C . THR B 1 152 ? 16.266 24.422 -6.449 1 86.44 152 THR B C 1
ATOM 4572 O O . THR B 1 152 ? 17.359 24.859 -6.824 1 86.44 152 THR B O 1
ATOM 4575 N N . VAL B 1 153 ? 16 23.188 -6.238 1 87.81 153 VAL B N 1
ATOM 4576 C CA . VAL B 1 153 ? 17.156 22.297 -6.215 1 87.81 153 VAL B CA 1
ATOM 4577 C C . VAL B 1 153 ? 17.062 21.281 -7.355 1 87.81 153 VAL B C 1
ATOM 4579 O O . VAL B 1 153 ? 18.078 20.734 -7.793 1 87.81 153 VAL B O 1
ATOM 4582 N N . THR B 1 154 ? 15.898 21.031 -7.84 1 87.88 154 THR B N 1
ATOM 4583 C CA . THR B 1 154 ? 15.758 19.953 -8.812 1 87.88 154 THR B CA 1
ATOM 4584 C C . THR B 1 154 ? 15.555 20.516 -10.211 1 87.88 154 THR B C 1
ATOM 4586 O O . THR B 1 154 ? 15.633 19.781 -11.195 1 87.88 154 THR B O 1
ATOM 4589 N N . GLY B 1 155 ? 15.242 21.844 -10.336 1 86.56 155 GLY B N 1
ATOM 4590 C CA . GLY B 1 155 ? 14.984 22.469 -11.633 1 86.56 155 GLY B CA 1
ATOM 4591 C C . GLY B 1 155 ? 13.539 22.328 -12.078 1 86.56 155 GLY B C 1
ATOM 4592 O O . GLY B 1 155 ? 13.164 22.844 -13.133 1 86.56 155 GLY B O 1
ATOM 4593 N N . ILE B 1 156 ? 12.75 21.625 -11.289 1 90.75 156 ILE B N 1
ATOM 4594 C CA . ILE B 1 156 ? 11.344 21.5 -11.648 1 90.75 156 ILE B CA 1
ATOM 4595 C C . ILE B 1 156 ? 10.664 22.875 -11.57 1 90.75 156 ILE B C 1
ATOM 4597 O O . ILE B 1 156 ? 10.945 23.656 -10.656 1 90.75 156 ILE B O 1
ATOM 4601 N N . ASN B 1 157 ? 9.844 23.125 -12.594 1 92.56 157 ASN B N 1
ATOM 4602 C CA . ASN B 1 157 ? 9.133 24.406 -12.633 1 92.56 157 ASN B CA 1
ATOM 4603 C C . ASN B 1 157 ? 8.141 24.531 -11.469 1 92.56 157 ASN B C 1
ATOM 4605 O O . ASN B 1 157 ? 7.348 23.609 -11.227 1 92.56 157 ASN B O 1
ATOM 4609 N N . LEU B 1 158 ? 8.281 25.625 -10.75 1 93 158 LEU B N 1
ATOM 4610 C CA . LEU B 1 158 ? 7.434 25.875 -9.586 1 93 158 LEU B CA 1
ATOM 4611 C C . LEU B 1 158 ? 5.961 25.875 -9.984 1 93 158 LEU B C 1
ATOM 4613 O O . LEU B 1 158 ? 5.129 25.266 -9.305 1 93 158 LEU B O 1
ATOM 4617 N N . SER B 1 159 ? 5.613 26.531 -11.062 1 93.19 159 SER B N 1
ATOM 4618 C CA . SER B 1 159 ? 4.234 26.594 -11.531 1 93.19 159 SER B CA 1
ATOM 4619 C C . SER B 1 159 ? 3.707 25.203 -11.898 1 93.19 159 SER B C 1
ATOM 4621 O O . SER B 1 159 ? 2.549 24.891 -11.625 1 93.19 159 SER B O 1
ATOM 4623 N N . PHE B 1 160 ? 4.531 24.453 -12.477 1 92.69 160 PHE B N 1
ATOM 4624 C CA . PHE B 1 160 ? 4.148 23.094 -12.812 1 92.69 160 PHE B CA 1
ATOM 4625 C C . PHE B 1 160 ? 3.795 22.312 -11.555 1 92.69 160 PHE B C 1
ATOM 4627 O O . PHE B 1 160 ? 2.801 21.578 -11.531 1 92.69 160 PHE B O 1
ATOM 4634 N N . SER B 1 161 ? 4.613 22.422 -10.562 1 94.44 161 SER B N 1
ATOM 4635 C CA . SER B 1 161 ? 4.398 21.688 -9.32 1 94.44 161 SER B CA 1
ATOM 4636 C C . SER B 1 161 ? 3.09 22.094 -8.656 1 94.44 161 SER B C 1
ATOM 4638 O O . SER B 1 161 ? 2.266 21.25 -8.32 1 94.44 161 SER B O 1
ATOM 4640 N N . ILE B 1 162 ? 2.885 23.359 -8.523 1 94.62 162 ILE B N 1
ATOM 4641 C CA . ILE B 1 162 ? 1.704 23.875 -7.844 1 94.62 162 ILE B CA 1
ATOM 4642 C C . ILE B 1 162 ? 0.449 23.516 -8.633 1 94.62 162 ILE B C 1
ATOM 4644 O O . ILE B 1 162 ? -0.527 23.016 -8.055 1 94.62 162 ILE B O 1
ATOM 4648 N N . LEU B 1 163 ? 0.477 23.688 -9.922 1 95.44 163 LEU B N 1
ATOM 4649 C CA . LEU B 1 163 ? -0.692 23.438 -10.758 1 95.44 163 LEU B CA 1
ATOM 4650 C C . LEU B 1 163 ? -1.005 21.953 -10.836 1 95.44 163 LEU B C 1
ATOM 4652 O O . LEU B 1 163 ? -2.172 21.547 -10.805 1 95.44 163 LEU B O 1
ATOM 4656 N N . SER B 1 164 ? 0.002 21.125 -10.953 1 95.69 164 SER B N 1
ATOM 4657 C CA . SER B 1 164 ? -0.245 19.703 -11.047 1 95.69 164 SER B CA 1
ATOM 4658 C C . SER B 1 164 ? -0.872 19.156 -9.758 1 95.69 164 SER B C 1
ATOM 4660 O O . SER B 1 164 ? -1.857 18.422 -9.805 1 95.69 164 SER B O 1
ATOM 4662 N N . ILE B 1 165 ? -0.334 19.562 -8.648 1 95.38 165 ILE B N 1
ATOM 4663 C CA . ILE B 1 165 ? -0.871 19.141 -7.355 1 95.38 165 ILE B CA 1
ATOM 4664 C C . ILE B 1 165 ? -2.299 19.656 -7.195 1 95.38 165 ILE B C 1
ATOM 4666 O O . ILE B 1 165 ? -3.213 18.891 -6.879 1 95.38 165 ILE B O 1
ATOM 4670 N N . GLY B 1 166 ? -2.447 20.984 -7.461 1 96.38 166 GLY B N 1
ATOM 4671 C CA . GLY B 1 166 ? -3.738 21.609 -7.258 1 96.38 166 GLY B CA 1
ATOM 4672 C C . GLY B 1 166 ? -4.816 21.078 -8.18 1 96.38 166 GLY B C 1
ATOM 4673 O O . GLY B 1 166 ? -5.926 20.781 -7.742 1 96.38 166 GLY B O 1
ATOM 4674 N N . ILE B 1 167 ? -4.531 20.922 -9.43 1 96.5 167 ILE B N 1
ATOM 4675 C CA . ILE B 1 167 ? -5.523 20.516 -10.422 1 96.5 167 ILE B CA 1
ATOM 4676 C C . ILE B 1 167 ? -5.914 19.062 -10.203 1 96.5 167 ILE B C 1
ATOM 4678 O O . ILE B 1 167 ? -7.102 18.719 -10.211 1 96.5 167 ILE B O 1
ATOM 4682 N N . ILE B 1 168 ? -4.926 18.25 -10 1 96.62 168 ILE B N 1
ATOM 4683 C CA . ILE B 1 168 ? -5.203 16.828 -9.836 1 96.62 168 ILE B CA 1
ATOM 4684 C C . ILE B 1 168 ? -5.984 16.609 -8.539 1 96.62 168 ILE B C 1
ATOM 4686 O O . ILE B 1 168 ? -6.949 15.836 -8.516 1 96.62 168 ILE B O 1
ATOM 4690 N N . CYS B 1 169 ? -5.578 17.266 -7.508 1 96.88 169 CYS B N 1
ATOM 4691 C CA . CYS B 1 169 ? -6.27 17.156 -6.23 1 96.88 169 CYS B CA 1
ATOM 4692 C C . CYS B 1 169 ? -7.715 17.625 -6.348 1 96.88 169 CYS B C 1
ATOM 4694 O O . CYS B 1 169 ? -8.633 16.953 -5.867 1 96.88 169 CYS B O 1
ATOM 4696 N N . THR B 1 170 ? -7.875 18.75 -6.961 1 97.06 170 THR B N 1
ATOM 4697 C CA . THR B 1 170 ? -9.211 19.312 -7.141 1 97.06 170 THR B CA 1
ATOM 4698 C C . THR B 1 170 ? -10.086 18.375 -7.965 1 97.06 170 THR B C 1
ATOM 4700 O O . THR B 1 170 ? -11.242 18.141 -7.629 1 97.06 170 THR B O 1
ATOM 4703 N N . PHE B 1 171 ? -9.5 17.844 -8.938 1 96.56 171 PHE B N 1
ATOM 4704 C CA . PHE B 1 171 ? -10.211 16.984 -9.867 1 96.56 171 PHE B CA 1
ATOM 4705 C C . PHE B 1 171 ? -10.727 15.734 -9.172 1 96.56 171 PHE B C 1
ATOM 4707 O O . PHE B 1 171 ? -11.93 15.461 -9.172 1 96.56 171 PHE B O 1
ATOM 4714 N N . TYR B 1 172 ? -9.852 14.992 -8.461 1 95.56 172 TYR B N 1
ATOM 4715 C CA . TYR B 1 172 ? -10.312 13.711 -7.93 1 95.56 172 TYR B CA 1
ATOM 4716 C C . TYR B 1 172 ? -11.172 13.922 -6.688 1 95.56 172 TYR B C 1
ATOM 4718 O O . TYR B 1 172 ? -12.031 13.086 -6.375 1 95.56 172 TYR B O 1
ATOM 4726 N N . THR B 1 173 ? -10.969 14.992 -5.996 1 95.69 173 THR B N 1
ATOM 4727 C CA . THR B 1 173 ? -11.789 15.273 -4.82 1 95.69 173 THR B CA 1
ATOM 4728 C C . THR B 1 173 ? -13.203 15.672 -5.23 1 95.69 173 THR B C 1
ATOM 4730 O O . THR B 1 173 ? -14.18 15.234 -4.617 1 95.69 173 THR B O 1
ATOM 4733 N N . THR B 1 174 ? -13.297 16.516 -6.242 1 95.12 174 THR B N 1
ATOM 4734 C CA . THR B 1 174 ? -14.586 17.016 -6.699 1 95.12 174 THR B CA 1
ATOM 4735 C C . THR B 1 174 ? -15.43 15.891 -7.289 1 95.12 174 THR B C 1
ATOM 4737 O O . THR B 1 174 ? -16.625 15.781 -6.992 1 95.12 174 THR B O 1
ATOM 4740 N N . ILE B 1 175 ? -14.812 15.055 -7.965 1 92.31 175 ILE B N 1
ATOM 4741 C CA . ILE B 1 175 ? -15.57 14.055 -8.711 1 92.31 175 ILE B CA 1
ATOM 4742 C C . ILE B 1 175 ? -15.844 12.844 -7.828 1 92.31 175 ILE B C 1
ATOM 4744 O O . ILE B 1 175 ? -16.922 12.242 -7.902 1 92.31 175 ILE B O 1
ATOM 4748 N N . GLY B 1 176 ? -14.938 12.492 -7.012 1 92.19 176 GLY B N 1
ATOM 4749 C CA . GLY B 1 176 ? -15.023 11.203 -6.344 1 92.19 176 GLY B CA 1
ATOM 4750 C C . GLY B 1 176 ? -15.477 11.305 -4.898 1 92.19 176 GLY B C 1
ATOM 4751 O O . GLY B 1 176 ? -15.898 10.312 -4.305 1 92.19 176 GLY B O 1
ATOM 4752 N N . GLY B 1 177 ? -15.375 12.438 -4.258 1 93.88 177 GLY B N 1
ATOM 4753 C CA . GLY B 1 177 ? -15.82 12.602 -2.885 1 93.88 177 GLY B CA 1
ATOM 4754 C C . GLY B 1 177 ? -14.961 11.852 -1.885 1 93.88 177 GLY B C 1
ATOM 4755 O O . GLY B 1 177 ? -13.766 11.641 -2.119 1 93.88 177 GLY B O 1
ATOM 4756 N N . MET B 1 178 ? -15.586 11.438 -0.797 1 94.5 178 MET B N 1
ATOM 4757 C CA . MET B 1 178 ? -14.891 10.867 0.348 1 94.5 178 MET B CA 1
ATOM 4758 C C . MET B 1 178 ? -14.227 9.539 -0.027 1 94.5 178 MET B C 1
ATOM 4760 O O . MET B 1 178 ? -13.094 9.273 0.381 1 94.5 178 MET B O 1
ATOM 4764 N N . LYS B 1 179 ? -14.906 8.719 -0.768 1 94.25 179 LYS B N 1
ATOM 4765 C CA . LYS B 1 179 ? -14.344 7.422 -1.146 1 94.25 179 LYS B CA 1
ATOM 4766 C C . LYS B 1 179 ? -13.062 7.594 -1.96 1 94.25 179 LYS B C 1
ATOM 4768 O O . LYS B 1 179 ? -12.07 6.906 -1.72 1 94.25 179 LYS B O 1
ATOM 4773 N N . ALA B 1 180 ? -13.148 8.516 -2.873 1 95 180 ALA B N 1
ATOM 4774 C CA . ALA B 1 180 ? -11.953 8.797 -3.664 1 95 180 ALA B CA 1
ATOM 4775 C C . ALA B 1 180 ? -10.828 9.336 -2.785 1 95 180 ALA B C 1
ATOM 4777 O O . ALA B 1 180 ? -9.672 8.93 -2.934 1 95 180 ALA B O 1
ATOM 4778 N N . VAL B 1 181 ? -11.156 10.164 -1.916 1 96.62 181 VAL B N 1
ATOM 4779 C CA . VAL B 1 181 ? -10.164 10.781 -1.046 1 96.62 181 VAL B CA 1
ATOM 4780 C C . VAL B 1 181 ? -9.484 9.711 -0.195 1 96.62 181 VAL B C 1
ATOM 4782 O O . VAL B 1 181 ? -8.25 9.664 -0.119 1 96.62 181 VAL B O 1
ATOM 4785 N N . ILE B 1 182 ? -10.242 8.867 0.381 1 96.5 182 ILE B N 1
ATOM 4786 C CA . ILE B 1 182 ? -9.711 7.848 1.277 1 96.5 182 ILE B CA 1
ATOM 4787 C C . ILE B 1 182 ? -8.828 6.879 0.491 1 96.5 182 ILE B C 1
ATOM 4789 O O . ILE B 1 182 ? -7.723 6.555 0.917 1 96.5 182 ILE B O 1
ATOM 4793 N N . TRP B 1 183 ? -9.219 6.496 -0.633 1 94.81 183 TRP B N 1
ATOM 4794 C CA . TRP B 1 183 ? -8.469 5.488 -1.378 1 94.81 183 TRP B CA 1
ATOM 4795 C C . TRP B 1 183 ? -7.25 6.105 -2.055 1 94.81 183 TRP B C 1
ATOM 4797 O O . TRP B 1 183 ? -6.23 5.438 -2.234 1 94.81 183 TRP B O 1
ATOM 4807 N N . THR B 1 184 ? -7.336 7.348 -2.482 1 96.69 184 THR B N 1
ATOM 4808 C CA . THR B 1 184 ? -6.125 8.016 -2.947 1 96.69 184 THR B CA 1
ATOM 4809 C C . THR B 1 184 ? -5.113 8.148 -1.811 1 96.69 184 THR B C 1
ATOM 4811 O O . THR B 1 184 ? -3.908 8.008 -2.025 1 96.69 184 THR B O 1
ATOM 4814 N N . ASP B 1 185 ? -5.617 8.398 -0.635 1 97.44 185 ASP B N 1
ATOM 4815 C CA . ASP B 1 185 ? -4.754 8.477 0.54 1 97.44 185 ASP B CA 1
ATOM 4816 C C . ASP B 1 185 ? -3.984 7.176 0.746 1 97.44 185 ASP B C 1
ATOM 4818 O O . ASP B 1 185 ? -2.82 7.195 1.155 1 97.44 185 ASP B O 1
ATOM 4822 N N . VAL B 1 186 ? -4.641 6.074 0.524 1 95.19 186 VAL B N 1
ATOM 4823 C CA . VAL B 1 186 ? -3.986 4.781 0.679 1 95.19 186 VAL B CA 1
ATOM 4824 C C . VAL B 1 186 ? -2.807 4.684 -0.285 1 95.19 186 VAL B C 1
ATOM 4826 O O . VAL B 1 186 ? -1.693 4.336 0.119 1 95.19 186 VAL B O 1
ATOM 4829 N N . PHE B 1 187 ? -3.059 5.012 -1.545 1 95 187 PHE B N 1
ATOM 4830 C CA . PHE B 1 187 ? -2 5.004 -2.547 1 95 187 PHE B CA 1
ATOM 4831 C C . PHE B 1 187 ? -0.895 5.984 -2.174 1 95 187 PHE B C 1
ATOM 4833 O O . PHE B 1 187 ? 0.29 5.668 -2.293 1 95 187 PHE B O 1
ATOM 4840 N N . GLN B 1 188 ? -1.268 7.109 -1.752 1 96.81 188 GLN B N 1
ATOM 4841 C CA . GLN B 1 188 ? -0.322 8.18 -1.461 1 96.81 188 GLN B CA 1
ATOM 4842 C C . GLN B 1 188 ? 0.52 7.852 -0.231 1 96.81 188 GLN B C 1
ATOM 4844 O O . GLN B 1 188 ? 1.709 8.172 -0.182 1 96.81 188 GLN B O 1
ATOM 4849 N N . ALA B 1 189 ? -0.084 7.203 0.75 1 95.75 189 ALA B N 1
ATOM 4850 C CA . ALA B 1 189 ? 0.686 6.754 1.907 1 95.75 189 ALA B CA 1
ATOM 4851 C C . ALA B 1 189 ? 1.746 5.734 1.497 1 95.75 189 ALA B C 1
ATOM 4853 O O . ALA B 1 189 ? 2.891 5.809 1.948 1 95.75 189 ALA B O 1
ATOM 4854 N N . VAL B 1 190 ? 1.414 4.809 0.635 1 93.56 190 VAL B N 1
ATOM 4855 C CA . VAL B 1 190 ? 2.344 3.791 0.152 1 93.56 190 VAL B CA 1
ATOM 4856 C C . VAL B 1 190 ? 3.488 4.457 -0.607 1 93.56 190 VAL B C 1
ATOM 4858 O O . VAL B 1 190 ? 4.652 4.074 -0.452 1 93.56 190 VAL B O 1
ATOM 4861 N N . SER B 1 191 ? 3.127 5.414 -1.406 1 94.38 191 SER B N 1
ATOM 4862 C CA . SER B 1 191 ? 4.133 6.133 -2.184 1 94.38 191 SER B CA 1
ATOM 4863 C C . SER B 1 191 ? 5.121 6.855 -1.276 1 94.38 191 SER B C 1
ATOM 4865 O O . SER B 1 191 ? 6.324 6.871 -1.551 1 94.38 191 SER B O 1
ATOM 4867 N N . MET B 1 192 ? 4.617 7.43 -0.196 1 95 192 MET B N 1
ATOM 4868 C CA . MET B 1 192 ? 5.48 8.125 0.756 1 95 192 MET B CA 1
ATOM 4869 C C . MET B 1 192 ? 6.438 7.148 1.432 1 95 192 MET B C 1
ATOM 4871 O O . MET B 1 192 ? 7.621 7.445 1.595 1 95 192 MET B O 1
ATOM 4875 N N . ILE B 1 193 ? 5.902 6.027 1.787 1 93.88 193 ILE B N 1
ATOM 4876 C CA . ILE B 1 193 ? 6.707 5.023 2.475 1 93.88 193 ILE B CA 1
ATOM 4877 C C . ILE B 1 193 ? 7.773 4.48 1.525 1 93.88 193 ILE B C 1
ATOM 4879 O O . ILE B 1 193 ? 8.93 4.293 1.92 1 93.88 193 ILE B O 1
ATOM 4883 N N . LEU B 1 194 ? 7.387 4.27 0.279 1 92.75 194 LEU B N 1
ATOM 4884 C CA . LEU B 1 194 ? 8.32 3.799 -0.733 1 92.75 194 LEU B CA 1
ATOM 4885 C C . LEU B 1 194 ? 9.469 4.789 -0.916 1 92.75 194 LEU B C 1
ATOM 4887 O O . LEU B 1 194 ? 10.641 4.395 -0.924 1 92.75 194 LEU B O 1
ATOM 4891 N N . GLY B 1 195 ? 9.156 6.051 -1.067 1 94.44 195 GLY B N 1
ATOM 4892 C CA . GLY B 1 195 ? 10.18 7.074 -1.229 1 94.44 195 GLY B CA 1
ATOM 4893 C C . GLY B 1 195 ? 11.117 7.18 -0.04 1 94.44 195 GLY B C 1
ATOM 4894 O O . GLY B 1 195 ? 12.336 7.238 -0.207 1 94.44 195 GLY B O 1
ATOM 4895 N N . ALA B 1 196 ? 10.531 7.168 1.15 1 95.12 196 ALA B N 1
ATOM 4896 C CA . ALA B 1 196 ? 11.344 7.258 2.361 1 95.12 196 ALA B CA 1
ATOM 4897 C C . ALA B 1 196 ? 12.273 6.051 2.492 1 95.12 196 ALA B C 1
ATOM 4899 O O . ALA B 1 196 ? 13.438 6.195 2.861 1 95.12 196 ALA B O 1
ATOM 4900 N N . THR B 1 197 ? 11.781 4.891 2.15 1 92.31 197 THR B N 1
ATOM 4901 C CA . THR B 1 197 ? 12.562 3.666 2.262 1 92.31 197 THR B CA 1
ATOM 4902 C C . THR B 1 197 ? 13.742 3.684 1.286 1 92.31 197 THR B C 1
ATOM 4904 O O . THR B 1 197 ? 14.859 3.305 1.644 1 92.31 197 THR B O 1
ATOM 4907 N N . VAL B 1 198 ? 13.477 4.125 0.124 1 92 198 VAL B N 1
ATOM 4908 C CA . VAL B 1 198 ? 14.531 4.207 -0.879 1 92 198 VAL B CA 1
ATOM 4909 C C . VAL B 1 198 ? 15.633 5.148 -0.395 1 92 198 VAL B C 1
ATOM 4911 O O . VAL B 1 198 ? 16.828 4.824 -0.485 1 92 198 VAL B O 1
ATOM 4914 N N . MET B 1 199 ? 15.273 6.289 0.148 1 94.94 199 MET B N 1
ATOM 4915 C CA . MET B 1 199 ? 16.25 7.258 0.637 1 94.94 199 MET B CA 1
ATOM 4916 C C . MET B 1 199 ? 17.062 6.68 1.796 1 94.94 199 MET B C 1
ATOM 4918 O O . MET B 1 199 ? 18.281 6.836 1.851 1 94.94 199 MET B O 1
ATOM 4922 N N . ILE B 1 200 ? 16.359 5.996 2.67 1 94.06 200 ILE B N 1
ATOM 4923 C CA . ILE B 1 200 ? 17.016 5.445 3.855 1 94.06 200 ILE B CA 1
ATOM 4924 C C . ILE B 1 200 ? 17.984 4.336 3.449 1 94.06 200 ILE B C 1
ATOM 4926 O O . ILE B 1 200 ? 19.125 4.316 3.893 1 94.06 200 ILE B O 1
ATOM 4930 N N . VAL B 1 201 ? 17.547 3.488 2.568 1 89.62 201 VAL B N 1
ATOM 4931 C CA . VAL B 1 201 ? 18.344 2.322 2.209 1 89.62 201 VAL B CA 1
ATOM 4932 C C . VAL B 1 201 ? 19.562 2.762 1.396 1 89.62 201 VAL B C 1
ATOM 4934 O O . VAL B 1 201 ? 20.688 2.408 1.725 1 89.62 201 VAL B O 1
ATOM 4937 N N . VAL B 1 202 ? 19.391 3.574 0.403 1 88.19 202 VAL B N 1
ATOM 4938 C CA . VAL B 1 202 ? 20.484 4.008 -0.45 1 88.19 202 VAL B CA 1
ATOM 4939 C C . VAL B 1 202 ? 21.422 4.918 0.34 1 88.19 202 VAL B C 1
ATOM 4941 O O . VAL B 1 202 ? 22.641 4.82 0.213 1 88.19 202 VAL B O 1
ATOM 4944 N N . GLY B 1 203 ? 20.812 5.855 1.168 1 91.31 203 GLY B N 1
ATOM 4945 C CA . GLY B 1 203 ? 21.641 6.699 2.014 1 91.31 203 GLY B CA 1
ATOM 4946 C C . GLY B 1 203 ? 22.5 5.91 2.984 1 91.31 203 GLY B C 1
ATOM 4947 O O . GLY B 1 203 ? 23.688 6.191 3.143 1 91.31 203 GLY B O 1
ATOM 4948 N N . THR B 1 204 ? 21.969 4.918 3.6 1 88.06 204 THR B N 1
ATOM 4949 C CA . THR B 1 204 ? 22.672 4.113 4.586 1 88.06 204 THR B CA 1
ATOM 4950 C C . THR B 1 204 ? 23.797 3.307 3.928 1 88.06 204 THR B C 1
ATOM 4952 O O . THR B 1 204 ? 24.891 3.184 4.48 1 88.06 204 THR B O 1
ATOM 4955 N N . VAL B 1 205 ? 23.469 2.848 2.75 1 81.19 205 VAL B N 1
ATOM 4956 C CA . VAL B 1 205 ? 24.469 2.096 2.002 1 81.19 205 VAL B CA 1
ATOM 4957 C C . VAL B 1 205 ? 25.625 3.02 1.598 1 81.19 205 VAL B C 1
ATOM 4959 O O . VAL B 1 205 ? 26.797 2.641 1.675 1 81.19 205 VAL B O 1
ATOM 4962 N N . SER B 1 206 ? 25.312 4.176 1.255 1 84.5 206 SER B N 1
ATOM 4963 C CA . SER B 1 206 ? 26.312 5.137 0.795 1 84.5 206 SER B CA 1
ATOM 4964 C C . SER B 1 206 ? 27.219 5.578 1.936 1 84.5 206 SER B C 1
ATOM 4966 O O . SER B 1 206 ? 28.375 5.941 1.708 1 84.5 206 SER B O 1
ATOM 4968 N N . ILE B 1 207 ? 26.75 5.484 3.174 1 90.62 207 ILE B N 1
ATOM 4969 C CA . ILE B 1 207 ? 27.516 5.953 4.328 1 90.62 207 ILE B CA 1
ATOM 4970 C C . ILE B 1 207 ? 28.328 4.805 4.906 1 90.62 207 ILE B C 1
ATOM 4972 O O . ILE B 1 207 ? 29.25 5.023 5.707 1 90.62 207 ILE B O 1
ATOM 4976 N N . GLY B 1 208 ? 28.109 3.652 4.52 1 82.69 208 GLY B N 1
ATOM 4977 C CA . GLY B 1 208 ? 28.875 2.51 5.012 1 82.69 208 GLY B CA 1
ATOM 4978 C C . GLY B 1 208 ? 28.125 1.723 6.074 1 82.69 208 GLY B C 1
ATOM 4979 O O . GLY B 1 208 ? 28.734 0.977 6.844 1 82.69 208 GLY B O 1
ATOM 4980 N N . GLY B 1 209 ? 26.844 2.035 6.281 1 84.12 209 GLY B N 1
ATOM 4981 C CA . GLY B 1 209 ? 26.047 1.249 7.207 1 84.12 209 GLY B CA 1
ATOM 4982 C C . GLY B 1 209 ? 25.469 2.072 8.336 1 84.12 209 GLY B C 1
ATOM 4983 O O . GLY B 1 209 ? 25.828 3.236 8.516 1 84.12 209 GLY B O 1
ATOM 4984 N N . PRO B 1 210 ? 24.578 1.44 9.117 1 86.19 210 PRO B N 1
ATOM 4985 C CA . PRO B 1 210 ? 23.922 2.184 10.195 1 86.19 210 PRO B CA 1
ATOM 4986 C C . PRO B 1 210 ? 24.859 2.521 11.344 1 86.19 210 PRO B C 1
ATOM 4988 O O . PRO B 1 210 ? 24.719 3.564 11.984 1 86.19 210 PRO B O 1
ATOM 4991 N N . SER B 1 211 ? 25.797 1.629 11.633 1 89.19 211 SER B N 1
ATOM 4992 C CA . SER B 1 211 ? 26.75 1.882 12.703 1 89.19 211 SER B CA 1
ATOM 4993 C C . SER B 1 211 ? 27.594 3.123 12.414 1 89.19 211 SER B C 1
ATOM 4995 O O . SER B 1 211 ? 27.828 3.943 13.305 1 89.19 211 SER B O 1
ATOM 4997 N N . GLU B 1 212 ? 27.969 3.191 11.164 1 92.12 212 GLU B N 1
ATOM 4998 C CA . GLU B 1 212 ? 28.719 4.375 10.773 1 92.12 212 GLU B CA 1
ATOM 4999 C C . GLU B 1 212 ? 27.859 5.629 10.828 1 92.12 212 GLU B C 1
ATOM 5001 O O . GLU B 1 212 ? 28.328 6.695 11.242 1 92.12 212 GLU B O 1
ATOM 5006 N N . GLY B 1 213 ? 26.656 5.48 10.469 1 93.5 213 GLY B N 1
ATOM 5007 C CA . GLY B 1 213 ? 25.734 6.598 10.562 1 93.5 213 GLY B CA 1
ATOM 5008 C C . GLY B 1 213 ? 25.562 7.102 11.984 1 93.5 213 GLY B C 1
ATOM 5009 O O . GLY B 1 213 ? 25.562 8.312 12.227 1 93.5 213 GLY B O 1
ATOM 5010 N N . TRP B 1 214 ? 25.469 6.16 12.867 1 93 214 TRP B N 1
ATOM 5011 C CA . TRP B 1 214 ? 25.266 6.539 14.266 1 93 214 TRP B CA 1
ATOM 5012 C C . TRP B 1 214 ? 26.531 7.168 14.844 1 93 214 TRP B C 1
ATOM 5014 O O . TRP B 1 214 ? 26.453 8.125 15.617 1 93 214 TRP B O 1
ATOM 5024 N N . ARG B 1 215 ? 27.656 6.613 14.523 1 95.94 215 ARG B N 1
ATOM 5025 C CA . ARG B 1 215 ? 28.922 7.18 14.977 1 95.94 215 ARG B CA 1
ATOM 5026 C C . ARG B 1 215 ? 29.047 8.641 14.539 1 95.94 215 ARG B C 1
ATOM 5028 O O . ARG B 1 215 ? 29.391 9.5 15.352 1 95.94 215 ARG B O 1
ATOM 5035 N N . ARG B 1 216 ? 28.703 8.922 13.336 1 96.44 216 ARG B N 1
ATOM 5036 C CA . ARG B 1 216 ? 28.781 10.273 12.797 1 96.44 216 ARG B CA 1
ATOM 5037 C C . ARG B 1 216 ? 27.797 11.203 13.484 1 96.44 216 ARG B C 1
ATOM 5039 O O . ARG B 1 216 ? 28.094 12.367 13.742 1 96.44 216 ARG B O 1
ATOM 5046 N N . ALA B 1 217 ? 26.656 10.656 13.742 1 95.62 217 ALA B N 1
ATOM 5047 C CA . ALA B 1 217 ? 25.641 11.453 14.438 1 95.62 217 ALA B CA 1
ATOM 5048 C C . ALA B 1 217 ? 26.109 11.82 15.844 1 95.62 217 ALA B C 1
ATOM 5050 O O . ALA B 1 217 ? 25.938 12.953 16.297 1 95.62 217 ALA B O 1
ATOM 5051 N N . GLU B 1 218 ? 26.703 10.883 16.5 1 94.81 218 GLU B N 1
ATOM 5052 C CA . GLU B 1 218 ? 27.203 11.117 17.859 1 94.81 218 GLU B CA 1
ATOM 5053 C C . GLU B 1 218 ? 28.344 12.125 17.859 1 94.81 218 GLU B C 1
ATOM 5055 O O . GLU B 1 218 ? 28.359 13.055 18.672 1 94.81 218 GLU B O 1
ATOM 5060 N N . GLU B 1 219 ? 29.25 11.922 16.984 1 96.38 219 GLU B N 1
ATOM 5061 C CA . GLU B 1 219 ? 30.406 12.805 16.891 1 96.38 219 GLU B CA 1
ATOM 5062 C C . GLU B 1 219 ? 30 14.211 16.484 1 96.38 219 GLU B C 1
ATOM 5064 O O . GLU B 1 219 ? 30.625 15.195 16.891 1 96.38 219 GLU B O 1
ATOM 5069 N N . GLY B 1 220 ? 28.953 14.258 15.711 1 94.81 220 GLY B N 1
ATOM 5070 C CA . GLY B 1 220 ? 28.484 15.547 15.234 1 94.81 220 GLY B CA 1
ATOM 5071 C C . GLY B 1 220 ? 27.516 16.219 16.188 1 94.81 220 GLY B C 1
ATOM 5072 O O . GLY B 1 220 ? 26.969 17.281 15.875 1 94.81 220 GLY B O 1
ATOM 5073 N N . GLY B 1 221 ? 27.25 15.594 17.297 1 92.44 221 GLY B N 1
ATOM 5074 C CA . GLY B 1 221 ? 26.391 16.188 18.312 1 92.44 221 GLY B CA 1
ATOM 5075 C C . GLY B 1 221 ? 24.922 15.922 18.078 1 92.44 221 GLY B C 1
ATOM 5076 O O . GLY B 1 221 ? 24.062 16.625 18.625 1 92.44 221 GLY B O 1
ATOM 5077 N N . ARG B 1 222 ? 24.594 15 17.219 1 92.75 222 ARG B N 1
ATOM 5078 C CA . ARG B 1 222 ? 23.203 14.664 16.922 1 92.75 222 ARG B CA 1
ATOM 5079 C C . ARG B 1 222 ? 22.828 13.305 17.516 1 92.75 222 ARG B C 1
ATOM 5081 O O . ARG B 1 222 ? 21.891 12.664 17.047 1 92.75 222 ARG B O 1
ATOM 5088 N N . GLY B 1 223 ? 23.531 12.922 18.5 1 90.31 223 GLY B N 1
ATOM 5089 C CA . GLY B 1 223 ? 23.312 11.586 19.016 1 90.31 223 GLY B CA 1
ATOM 5090 C C . GLY B 1 223 ? 22.359 11.555 20.188 1 90.31 223 GLY B C 1
ATOM 5091 O O . GLY B 1 223 ? 22 10.477 20.672 1 90.31 223 GLY B O 1
ATOM 5092 N N . LYS B 1 224 ? 21.922 12.672 20.656 1 90.19 224 LYS B N 1
ATOM 5093 C CA . LYS B 1 224 ? 21.047 12.719 21.828 1 90.19 224 LYS B CA 1
ATOM 5094 C C . LYS B 1 224 ? 19.609 12.352 21.469 1 90.19 224 LYS B C 1
ATOM 5096 O O . LYS B 1 224 ? 18.953 13.078 20.719 1 90.19 224 LYS B O 1
ATOM 5101 N N . LEU B 1 225 ? 19.047 11.289 22.016 1 91 225 LEU B N 1
ATOM 5102 C CA . LEU B 1 225 ? 17.719 10.781 21.688 1 91 225 LEU B CA 1
ATOM 5103 C C . LEU B 1 225 ? 16.656 11.422 22.578 1 91 225 LEU B C 1
ATOM 5105 O O . LEU B 1 225 ? 15.523 11.633 22.141 1 91 225 LEU B O 1
ATOM 5109 N N . VAL B 1 226 ? 17.094 11.672 23.859 1 91.94 226 VAL B N 1
ATOM 5110 C CA . VAL B 1 226 ? 16.125 12.227 24.812 1 91.94 226 VAL B CA 1
ATOM 5111 C C . VAL B 1 226 ? 16.797 13.32 25.641 1 91.94 226 VAL B C 1
ATOM 5113 O O . VAL B 1 226 ? 17.938 13.172 26.078 1 91.94 226 VAL B O 1
ATOM 5116 N N . ASP B 1 227 ? 16.188 14.414 25.719 1 89.94 227 ASP B N 1
ATOM 5117 C CA . ASP B 1 227 ? 16.578 15.516 26.594 1 89.94 227 ASP B CA 1
ATOM 5118 C C . ASP B 1 227 ? 15.539 15.734 27.688 1 89.94 227 ASP B C 1
ATOM 5120 O O . ASP B 1 227 ? 14.406 16.141 27.422 1 89.94 227 ASP B O 1
ATOM 5124 N N . PHE B 1 228 ? 15.93 15.562 28.969 1 91.12 228 PHE B N 1
ATOM 5125 C CA . PHE B 1 228 ? 14.984 15.633 30.078 1 91.12 228 PHE B CA 1
ATOM 5126 C C . PHE B 1 228 ? 15 17.016 30.703 1 91.12 228 PHE B C 1
ATOM 5128 O O . PHE B 1 228 ? 14.562 17.203 31.844 1 91.12 228 PHE B O 1
ATOM 5135 N N . ASN B 1 229 ? 15.578 17.938 29.953 1 89.31 229 ASN B N 1
ATOM 5136 C CA . ASN B 1 229 ? 15.586 19.312 30.453 1 89.31 229 ASN B CA 1
ATOM 5137 C C . ASN B 1 229 ? 14.172 19.797 30.734 1 89.31 229 ASN B C 1
ATOM 5139 O O . ASN B 1 229 ? 13.297 19.734 29.875 1 89.31 229 ASN B O 1
ATOM 5143 N N . ILE B 1 230 ? 13.891 20.391 31.875 1 88.25 230 ILE B N 1
ATOM 5144 C CA . ILE B 1 230 ? 12.555 20.781 32.312 1 88.25 230 ILE B CA 1
ATOM 5145 C C . ILE B 1 230 ? 12.25 22.203 31.859 1 88.25 230 ILE B C 1
ATOM 5147 O O . ILE B 1 230 ? 11.094 22.641 31.906 1 88.25 230 ILE B O 1
ATOM 5151 N N . ASP B 1 231 ? 13.32 22.922 31.328 1 85.88 231 ASP B N 1
ATOM 5152 C CA . ASP B 1 231 ? 13.125 24.281 30.828 1 85.88 231 ASP B CA 1
ATOM 5153 C C . ASP B 1 231 ? 12.164 24.297 29.641 1 85.88 231 ASP B C 1
ATOM 5155 O O . ASP B 1 231 ? 12.453 23.719 28.594 1 85.88 231 ASP B O 1
ATOM 5159 N N . PRO B 1 232 ? 11.109 25.016 29.828 1 80.12 232 PRO B N 1
ATOM 5160 C CA . PRO B 1 232 ? 10.094 25 28.781 1 80.12 232 PRO B CA 1
ATOM 5161 C C . PRO B 1 232 ? 10.508 25.797 27.547 1 80.12 232 PRO B C 1
ATOM 5163 O O . PRO B 1 232 ? 9.859 25.719 26.5 1 80.12 232 PRO B O 1
ATOM 5166 N N . THR B 1 233 ? 11.57 26.469 27.609 1 77.81 233 THR B N 1
ATOM 5167 C CA . THR B 1 233 ? 11.992 27.312 26.484 1 77.81 233 THR B CA 1
ATOM 5168 C C . THR B 1 233 ? 12.859 26.516 25.516 1 77.81 233 THR B C 1
ATOM 5170 O O . THR B 1 233 ? 13.117 26.969 24.406 1 77.81 233 THR B O 1
ATOM 5173 N N . VAL B 1 234 ? 13.156 25.375 26.062 1 79.38 234 VAL B N 1
ATOM 5174 C CA . VAL B 1 234 ? 13.938 24.531 25.172 1 79.38 234 VAL B CA 1
ATOM 5175 C C . VAL B 1 234 ? 13.055 24.016 24.031 1 79.38 234 VAL B C 1
ATOM 5177 O O . VAL B 1 234 ? 11.883 23.688 24.25 1 79.38 234 VAL B O 1
ATOM 5180 N N . ARG B 1 235 ? 13.477 24.047 22.891 1 78.5 235 ARG B N 1
ATOM 5181 C CA . ARG B 1 235 ? 12.727 23.734 21.672 1 78.5 235 ARG B CA 1
ATOM 5182 C C . ARG B 1 235 ? 12.117 22.344 21.75 1 78.5 235 ARG B C 1
ATOM 5184 O O . ARG B 1 235 ? 10.914 22.172 21.547 1 78.5 235 ARG B O 1
ATOM 5191 N N . ILE B 1 236 ? 13.023 21.312 21.984 1 84.75 236 ILE B N 1
ATOM 5192 C CA . ILE B 1 236 ? 12.523 19.938 22.047 1 84.75 236 ILE B CA 1
ATOM 5193 C C . ILE B 1 236 ? 13.07 19.234 23.297 1 84.75 236 ILE B C 1
ATOM 5195 O O . ILE B 1 236 ? 14.289 19.156 23.484 1 84.75 236 ILE B O 1
ATOM 5199 N N . SER B 1 237 ? 12.266 18.969 24.25 1 89.12 237 SER B N 1
ATOM 5200 C CA . SER B 1 237 ? 12.562 18.156 25.422 1 89.12 237 SER B CA 1
ATOM 5201 C C . SER B 1 237 ? 11.523 17.062 25.609 1 89.12 237 SER B C 1
ATOM 5203 O O . SER B 1 237 ? 10.477 17.062 24.969 1 89.12 237 SER B O 1
ATOM 5205 N N . PHE B 1 238 ? 11.891 16.125 26.375 1 91.88 238 PHE B N 1
ATOM 5206 C CA . PHE B 1 238 ? 10.969 15.039 26.688 1 91.88 238 PHE B CA 1
ATOM 5207 C C . PHE B 1 238 ? 9.633 15.594 27.172 1 91.88 238 PHE B C 1
ATOM 5209 O O . PHE B 1 238 ? 8.57 15.148 26.734 1 91.88 238 PHE B O 1
ATOM 5216 N N . TRP B 1 239 ? 9.648 16.562 27.969 1 89.75 239 TRP B N 1
ATOM 5217 C CA . TRP B 1 239 ? 8.453 17.109 28.594 1 89.75 239 TRP B CA 1
ATOM 5218 C C . TRP B 1 239 ? 7.641 17.922 27.594 1 89.75 239 TRP B C 1
ATOM 5220 O O . TRP B 1 239 ? 6.41 17.828 27.562 1 89.75 239 TRP B O 1
ATOM 5230 N N . ASN B 1 240 ? 8.336 18.656 26.812 1 87.12 240 ASN B N 1
ATOM 5231 C CA . ASN B 1 240 ? 7.645 19.438 25.797 1 87.12 240 ASN B CA 1
ATOM 5232 C C . ASN B 1 240 ? 6.914 18.531 24.812 1 87.12 240 ASN B C 1
ATOM 5234 O O . ASN B 1 240 ? 5.801 18.844 24.375 1 87.12 240 ASN B O 1
ATOM 5238 N N . ILE B 1 241 ? 7.492 17.469 24.484 1 90 241 ILE B N 1
ATOM 5239 C CA . ILE B 1 241 ? 6.883 16.562 23.531 1 90 241 ILE B CA 1
ATOM 5240 C C . ILE B 1 241 ? 5.746 15.789 24.188 1 90 241 ILE B C 1
ATOM 5242 O O . ILE B 1 241 ? 4.648 15.688 23.641 1 90 241 ILE B O 1
ATOM 5246 N N . MET B 1 242 ? 5.984 15.328 25.375 1 90.75 242 MET B N 1
ATOM 5247 C CA . MET B 1 242 ? 4.988 14.492 26.047 1 90.75 242 MET B CA 1
ATOM 5248 C C . MET B 1 242 ? 3.762 15.305 26.422 1 90.75 242 MET B C 1
ATOM 5250 O O . MET B 1 242 ? 2.629 14.883 26.188 1 90.75 242 MET B O 1
ATOM 5254 N N . ILE B 1 243 ? 3.955 16.469 26.984 1 88.38 243 ILE B N 1
ATOM 5255 C CA . ILE B 1 243 ? 2.83 17.266 27.453 1 88.38 243 ILE B CA 1
ATOM 5256 C C . ILE B 1 243 ? 2.285 18.109 26.297 1 88.38 243 ILE B C 1
ATOM 5258 O O . ILE B 1 243 ? 1.103 18.031 25.953 1 88.38 243 ILE B O 1
ATOM 5262 N N . GLY B 1 244 ? 3.234 18.906 25.75 1 85.44 244 GLY B N 1
ATOM 5263 C CA . GLY B 1 244 ? 2.818 19.766 24.641 1 85.44 244 GLY B CA 1
ATOM 5264 C C . GLY B 1 244 ? 2.311 18.969 23.453 1 85.44 244 GLY B C 1
ATOM 5265 O O . GLY B 1 244 ? 1.294 19.328 22.859 1 85.44 244 GLY B O 1
ATOM 5266 N N . GLY B 1 245 ? 2.979 17.922 23.094 1 87.81 245 GLY B N 1
ATOM 5267 C CA . GLY B 1 245 ? 2.547 17.078 22 1 87.81 245 GLY B CA 1
ATOM 5268 C C . GLY B 1 245 ? 1.224 16.391 22.266 1 87.81 245 GLY B C 1
ATOM 5269 O O . GLY B 1 245 ? 0.379 16.281 21.375 1 87.81 245 GLY B O 1
ATOM 5270 N N . SER B 1 246 ? 1.015 15.922 23.438 1 89.56 246 SER B N 1
ATOM 5271 C CA . SER B 1 246 ? -0.233 15.25 23.781 1 89.56 246 SER B CA 1
ATOM 5272 C C . SER B 1 246 ? -1.421 16.203 23.688 1 89.56 246 SER B C 1
ATOM 5274 O O . SER B 1 246 ? -2.477 15.836 23.156 1 89.56 246 SER B O 1
ATOM 5276 N N . ILE B 1 247 ? -1.232 17.375 24.125 1 85.44 247 ILE B N 1
ATOM 5277 C CA . ILE B 1 247 ? -2.301 18.375 24.078 1 85.44 247 ILE B CA 1
ATOM 5278 C C . ILE B 1 247 ? -2.594 18.75 22.625 1 85.44 247 ILE B C 1
ATOM 5280 O O . ILE B 1 247 ? -3.752 18.75 22.203 1 85.44 247 ILE B O 1
ATOM 5284 N N . LEU B 1 248 ? -1.588 18.953 21.922 1 84.88 248 LEU B N 1
ATOM 5285 C CA . LEU B 1 248 ? -1.726 19.359 20.516 1 84.88 248 LEU B CA 1
ATOM 5286 C C . LEU B 1 248 ? -2.439 18.297 19.703 1 84.88 248 LEU B C 1
ATOM 5288 O O . LEU B 1 248 ? -3.396 18.578 18.984 1 84.88 248 LEU B O 1
ATOM 5292 N N . TRP B 1 249 ? -2.098 17.109 19.906 1 89.06 249 TRP B N 1
ATOM 5293 C CA . TRP B 1 249 ? -2.605 16.062 19.031 1 89.06 249 TRP B CA 1
ATOM 5294 C C . TRP B 1 249 ? -3.967 15.57 19.516 1 89.06 249 TRP B C 1
ATOM 5296 O O . TRP B 1 249 ? -4.746 15.023 18.734 1 89.06 249 TRP B O 1
ATOM 5306 N N . THR B 1 250 ? -4.191 15.758 20.766 1 87.62 250 THR B N 1
ATOM 5307 C CA . THR B 1 250 ? -5.562 15.547 21.219 1 87.62 250 THR B CA 1
ATOM 5308 C C . THR B 1 250 ? -6.504 16.562 20.594 1 87.62 250 THR B C 1
ATOM 5310 O O . THR B 1 250 ? -7.605 16.219 20.156 1 87.62 250 THR B O 1
ATOM 5313 N N . MET B 1 251 ? -5.988 17.75 20.469 1 83.69 251 MET B N 1
ATOM 5314 C CA . MET B 1 251 ? -6.793 18.812 19.875 1 83.69 251 MET B CA 1
ATOM 5315 C C . MET B 1 251 ? -7.008 18.578 18.391 1 83.69 251 MET B C 1
ATOM 5317 O O . MET B 1 251 ? -8.125 18.703 17.891 1 83.69 251 MET B O 1
ATOM 5321 N N . ILE B 1 252 ? -6.043 18.172 17.734 1 85.31 252 ILE B N 1
ATOM 5322 C CA . ILE B 1 252 ? -6.137 17.938 16.297 1 85.31 252 ILE B CA 1
ATOM 5323 C C . ILE B 1 252 ? -6.984 16.703 16.031 1 85.31 252 ILE B C 1
ATOM 5325 O O . ILE B 1 252 ? -7.906 16.734 15.219 1 85.31 252 ILE B O 1
ATOM 5329 N N . GLY B 1 253 ? -6.711 15.664 16.781 1 87.94 253 GLY B N 1
ATOM 5330 C CA . GLY B 1 253 ? -7.418 14.406 16.594 1 87.94 253 GLY B CA 1
ATOM 5331 C C . GLY B 1 253 ? -8.859 14.461 17.062 1 87.94 253 GLY B C 1
ATOM 5332 O O . GLY B 1 253 ? -9.695 13.672 16.609 1 87.94 253 GLY B O 1
ATOM 5333 N N . GLY B 1 254 ? -9.141 15.43 17.875 1 85.75 254 GLY B N 1
ATOM 5334 C CA . GLY B 1 254 ? -10.469 15.469 18.469 1 85.75 254 GLY B CA 1
ATOM 5335 C C . GLY B 1 254 ? -11.352 16.547 17.891 1 85.75 254 GLY B C 1
ATOM 5336 O O . GLY B 1 254 ? -12.57 16.531 18.062 1 85.75 254 GLY B O 1
ATOM 5337 N N . THR B 1 255 ? -10.734 17.469 17.109 1 82.12 255 THR B N 1
ATOM 5338 C CA . THR B 1 255 ? -11.602 18.578 16.75 1 82.12 255 THR B CA 1
ATOM 5339 C C . THR B 1 255 ? -11.406 18.969 15.281 1 82.12 255 THR B C 1
ATOM 5341 O O . THR B 1 255 ? -12.18 19.75 14.734 1 82.12 255 THR B O 1
ATOM 5344 N N . LYS B 1 256 ? -10.406 18.5 14.648 1 88.31 256 LYS B N 1
ATOM 5345 C CA . LYS B 1 256 ? -10.195 18.859 13.25 1 88.31 256 LYS B CA 1
ATOM 5346 C C . LYS B 1 256 ? -11.242 18.203 12.352 1 88.31 256 LYS B C 1
ATOM 5348 O O . LYS B 1 256 ? -11.445 16.984 12.414 1 88.31 256 LYS B O 1
ATOM 5353 N N . GLN B 1 257 ? -11.844 19.016 11.562 1 90.56 257 GLN B N 1
ATOM 5354 C CA . GLN B 1 257 ? -12.961 18.562 10.742 1 90.56 257 GLN B CA 1
ATOM 5355 C C . GLN B 1 257 ? -12.562 17.406 9.828 1 90.56 257 GLN B C 1
ATOM 5357 O O . GLN B 1 257 ? -13.305 16.438 9.688 1 90.56 257 GLN B O 1
ATOM 5362 N N . SER B 1 258 ? -11.406 17.516 9.203 1 92.31 258 SER B N 1
ATOM 5363 C CA . SER B 1 258 ? -10.969 16.484 8.266 1 92.31 258 SER B CA 1
ATOM 5364 C C . SER B 1 258 ? -10.734 15.156 8.977 1 92.31 258 SER B C 1
ATOM 5366 O O . SER B 1 258 ? -10.859 14.094 8.367 1 92.31 258 SER B O 1
ATOM 5368 N N . VAL B 1 259 ? -10.469 15.195 10.242 1 92.81 259 VAL B N 1
ATOM 5369 C CA . VAL B 1 259 ? -10.211 13.992 11.031 1 92.81 259 VAL B CA 1
ATOM 5370 C C . VAL B 1 259 ? -11.531 13.398 11.516 1 92.81 259 VAL B C 1
ATOM 5372 O O . VAL B 1 259 ? -11.773 12.203 11.359 1 92.81 259 VAL B O 1
ATOM 5375 N N . ILE B 1 260 ? -12.398 14.219 12.016 1 91.5 260 ILE B N 1
ATOM 5376 C CA . ILE B 1 260 ? -13.688 13.781 12.555 1 91.5 260 ILE B CA 1
ATOM 5377 C C . ILE B 1 260 ? -14.531 13.18 11.43 1 91.5 260 ILE B C 1
ATOM 5379 O O . ILE B 1 260 ? -15.242 12.195 11.648 1 91.5 260 ILE B O 1
ATOM 5383 N N . GLN B 1 261 ? -14.414 13.805 10.359 1 93.56 261 GLN B N 1
ATOM 5384 C CA . GLN B 1 261 ? -15.156 13.312 9.203 1 93.56 261 GLN B CA 1
ATOM 5385 C C . GLN B 1 261 ? -14.766 11.883 8.859 1 93.56 261 GLN B C 1
ATOM 5387 O O . GLN B 1 261 ? -15.609 11.086 8.438 1 93.56 261 GLN B O 1
ATOM 5392 N N . ARG B 1 262 ? -13.602 11.484 9.031 1 94.94 262 ARG B N 1
ATOM 5393 C CA . ARG B 1 262 ? -13.117 10.133 8.766 1 94.94 262 ARG B CA 1
ATOM 5394 C C . ARG B 1 262 ? -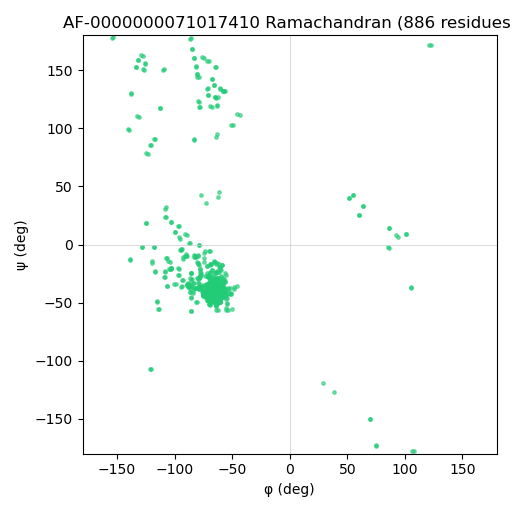13.648 9.156 9.812 1 94.94 262 ARG B C 1
ATOM 5396 O O . ARG B 1 262 ? -14.023 8.031 9.477 1 94.94 262 ARG B O 1
ATOM 5403 N N . TYR B 1 263 ? -13.711 9.648 11.023 1 94.62 263 TYR B N 1
ATOM 5404 C CA . TYR B 1 263 ? -14.32 8.789 12.039 1 94.62 263 TYR B CA 1
ATOM 5405 C C . TYR B 1 263 ? -15.758 8.445 11.664 1 94.62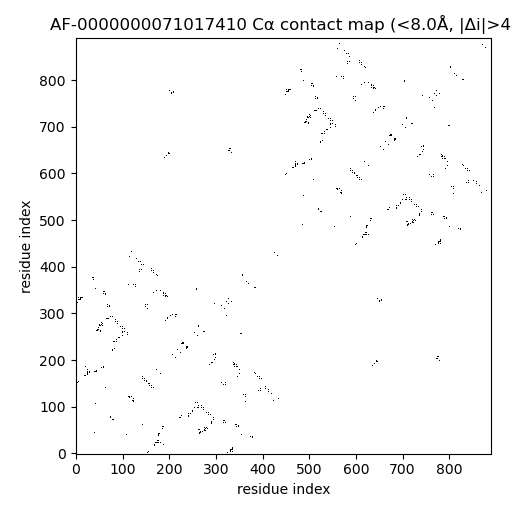 263 TYR B C 1
ATOM 5407 O O . TYR B 1 263 ? -16.156 7.281 11.75 1 94.62 263 TYR B O 1
ATOM 5415 N N . ASN B 1 264 ? -16.422 9.406 11.188 1 94.31 264 ASN B N 1
ATOM 5416 C CA . ASN B 1 264 ? -17.859 9.281 10.93 1 94.31 264 ASN B CA 1
ATOM 5417 C C . ASN B 1 264 ? -18.125 8.531 9.625 1 94.31 264 ASN B C 1
ATOM 5419 O O . ASN B 1 264 ? -19.266 8.164 9.336 1 94.31 264 ASN B O 1
ATOM 5423 N N . SER B 1 265 ? -17.109 8.312 8.867 1 95.19 265 SER B N 1
ATOM 5424 C CA . SER B 1 265 ? -17.266 7.566 7.625 1 95.19 265 SER B CA 1
ATOM 5425 C C . SER B 1 265 ? -17.234 6.062 7.871 1 95.19 265 SER B C 1
ATOM 5427 O O . SER B 1 265 ? -17.609 5.277 6.996 1 95.19 265 SER B O 1
ATOM 5429 N N . CYS B 1 266 ? -16.891 5.664 9.07 1 94.94 266 CYS B N 1
ATOM 5430 C CA . CYS B 1 266 ? -16.828 4.25 9.414 1 94.94 266 CYS B CA 1
ATOM 5431 C C . CYS B 1 266 ? -18.234 3.678 9.609 1 94.94 266 CYS B C 1
ATOM 5433 O O . CYS B 1 266 ? -19.172 4.418 9.891 1 94.94 266 CYS B O 1
ATOM 5435 N N . ALA B 1 267 ? -18.312 2.398 9.539 1 91.88 267 ALA B N 1
ATOM 5436 C CA . ALA B 1 267 ? -19.609 1.737 9.602 1 91.88 267 ALA B CA 1
ATOM 5437 C C . ALA B 1 267 ? -20.125 1.663 11.039 1 91.88 267 ALA B C 1
ATOM 5439 O O . ALA B 1 267 ? -21.328 1.742 11.273 1 91.88 267 ALA B O 1
ATOM 5440 N N . THR B 1 268 ? -19.188 1.449 11.992 1 93.69 268 THR B N 1
ATOM 5441 C CA . THR B 1 268 ? -19.578 1.341 13.391 1 93.69 268 THR B CA 1
ATOM 5442 C C . THR B 1 268 ? -18.688 2.215 14.273 1 93.69 268 THR B C 1
ATOM 5444 O O . THR B 1 268 ? -17.594 2.619 13.859 1 93.69 268 THR B O 1
ATOM 5447 N N . GLU B 1 269 ? -19.281 2.504 15.453 1 94.88 269 GLU B N 1
ATOM 5448 C CA . GLU B 1 269 ? -18.484 3.264 16.422 1 94.88 269 GLU B CA 1
ATOM 5449 C C . GLU B 1 269 ? -17.188 2.537 16.781 1 94.88 269 GLU B C 1
ATOM 5451 O O . GLU B 1 269 ? -16.141 3.166 16.938 1 94.88 269 GLU B O 1
ATOM 5456 N N . ARG B 1 270 ? -17.281 1.256 16.906 1 94.19 270 ARG B N 1
ATOM 5457 C CA . ARG B 1 270 ? -16.094 0.447 17.203 1 94.19 270 ARG B CA 1
ATOM 5458 C C . ARG B 1 270 ? -15.047 0.579 16.109 1 94.19 270 ARG B C 1
ATOM 5460 O O . ARG B 1 270 ? -13.852 0.69 16.391 1 94.19 270 ARG B O 1
ATOM 5467 N N . ASP B 1 271 ? -15.492 0.574 14.883 1 94.5 271 ASP B N 1
ATOM 5468 C CA . ASP B 1 271 ? -14.594 0.746 13.742 1 94.5 271 ASP B CA 1
ATOM 5469 C C . ASP B 1 271 ? -13.953 2.133 13.758 1 94.5 271 ASP B C 1
ATOM 5471 O O . ASP B 1 271 ? -12.773 2.279 13.438 1 94.5 271 ASP B O 1
ATOM 5475 N N . ALA B 1 272 ? -14.719 3.07 14.117 1 96.44 272 ALA B N 1
ATOM 5476 C CA . ALA B 1 272 ? -14.203 4.434 14.195 1 96.44 272 ALA B CA 1
ATOM 5477 C C . ALA B 1 272 ? -13.109 4.547 15.242 1 96.44 272 ALA B C 1
ATOM 5479 O O . ALA B 1 272 ? -12.078 5.188 15.016 1 96.44 272 ALA B O 1
ATOM 5480 N N . LYS B 1 273 ? -13.32 3.934 16.391 1 95.56 273 LYS B N 1
ATOM 5481 C CA . LYS B 1 273 ? -12.328 3.934 17.469 1 95.56 273 LYS B CA 1
ATOM 5482 C C . LYS B 1 273 ? -11.039 3.254 17.016 1 95.56 273 LYS B C 1
ATOM 5484 O O . LYS B 1 273 ? -9.945 3.773 17.25 1 95.56 273 LYS B O 1
ATOM 5489 N N . ARG B 1 274 ? -11.188 2.158 16.391 1 94.56 274 ARG B N 1
ATOM 5490 C CA . ARG B 1 274 ? -10.016 1.434 15.898 1 94.56 274 ARG B CA 1
ATOM 5491 C C . ARG B 1 274 ? -9.289 2.234 14.828 1 94.56 274 ARG B C 1
ATOM 5493 O O . ARG B 1 274 ? -8.055 2.254 14.789 1 94.56 274 ARG B O 1
ATOM 5500 N N . ALA B 1 275 ? -10.062 2.83 13.961 1 96.06 275 ALA B N 1
ATOM 5501 C CA . ALA B 1 275 ? -9.453 3.656 12.922 1 96.06 275 ALA B CA 1
ATOM 5502 C C . ALA B 1 275 ? -8.633 4.793 13.531 1 96.06 275 ALA B C 1
ATOM 5504 O O . ALA B 1 275 ? -7.559 5.129 13.031 1 96.06 275 ALA B O 1
ATOM 5505 N N . ALA B 1 276 ? -9.148 5.387 14.57 1 95.44 276 ALA B N 1
ATOM 5506 C CA . ALA B 1 276 ? -8.422 6.453 15.266 1 95.44 276 ALA B CA 1
ATOM 5507 C C . ALA B 1 276 ? -7.098 5.945 15.82 1 95.44 276 ALA B C 1
ATOM 5509 O O . ALA B 1 276 ? -6.066 6.602 15.68 1 95.44 276 ALA B O 1
ATOM 5510 N N . TRP B 1 277 ? -7.156 4.828 16.375 1 94.44 277 TRP B N 1
ATOM 5511 C CA . TRP B 1 277 ? -5.957 4.27 16.984 1 94.44 277 TRP B CA 1
ATOM 5512 C C . TRP B 1 277 ? -4.938 3.879 15.914 1 94.44 277 TRP B C 1
ATOM 5514 O O . TRP B 1 277 ? -3.771 4.273 15.984 1 94.44 277 TRP B O 1
ATOM 5524 N N . PHE B 1 278 ? -5.332 3.137 14.961 1 93.75 278 PHE B N 1
ATOM 5525 C CA . PHE B 1 278 ? -4.422 2.68 13.914 1 93.75 278 PHE B CA 1
ATOM 5526 C C . PHE B 1 278 ? -3.941 3.85 13.062 1 93.75 278 PHE B C 1
ATOM 5528 O O . PHE B 1 278 ? -2.811 3.842 12.57 1 93.75 278 PHE B O 1
ATOM 5535 N N . GLY B 1 279 ? -4.812 4.812 12.93 1 95.94 279 GLY B N 1
ATOM 5536 C CA . GLY B 1 279 ? -4.398 6.004 12.203 1 95.94 279 GLY B CA 1
ATOM 5537 C C . GLY B 1 279 ? -3.248 6.734 12.867 1 95.94 279 GLY B C 1
ATOM 5538 O O . GLY B 1 279 ? -2.301 7.152 12.195 1 95.94 279 GLY B O 1
ATOM 5539 N N . MET B 1 280 ? -3.332 6.816 14.141 1 94.62 280 MET B N 1
ATOM 5540 C CA . MET B 1 280 ? -2.271 7.488 14.883 1 94.62 280 MET B CA 1
ATOM 5541 C C . MET B 1 280 ? -0.985 6.668 14.859 1 94.62 280 MET B C 1
ATOM 5543 O O . MET B 1 280 ? 0.11 7.23 14.773 1 94.62 280 MET B O 1
ATOM 5547 N N . ILE B 1 281 ? -1.137 5.457 14.891 1 90.69 281 ILE B N 1
ATOM 5548 C CA . ILE B 1 281 ? 0.034 4.594 14.797 1 90.69 281 ILE B CA 1
ATOM 5549 C C . ILE B 1 281 ? 0.667 4.73 13.414 1 90.69 281 ILE B C 1
ATOM 5551 O O . ILE B 1 281 ? 1.893 4.793 13.289 1 90.69 281 ILE B O 1
ATOM 5555 N N . GLY B 1 282 ? -0.189 4.734 12.414 1 93.56 282 GLY B N 1
ATOM 5556 C CA . GLY B 1 282 ? 0.31 4.957 11.062 1 93.56 282 GLY B CA 1
ATOM 5557 C C . GLY B 1 282 ? 1.062 6.27 10.914 1 93.56 282 GLY B C 1
ATOM 5558 O O . GLY B 1 282 ? 2.09 6.324 10.234 1 93.56 282 GLY B O 1
ATOM 5559 N N . MET B 1 283 ? 0.563 7.281 11.57 1 94.31 283 MET B N 1
ATOM 5560 C CA . MET B 1 283 ? 1.262 8.562 11.594 1 94.31 283 MET B CA 1
ATOM 5561 C C . MET B 1 283 ? 2.645 8.422 12.219 1 94.31 283 MET B C 1
ATOM 5563 O O . MET B 1 283 ? 3.615 8.992 11.727 1 94.31 283 MET B O 1
ATOM 5567 N N . GLY B 1 284 ? 2.633 7.711 13.289 1 93.19 284 GLY B N 1
ATOM 5568 C CA . GLY B 1 284 ? 3.902 7.473 13.953 1 93.19 284 GLY B CA 1
ATOM 5569 C C . GLY B 1 284 ? 4.918 6.773 13.078 1 93.19 284 GLY B C 1
ATOM 5570 O O . GLY B 1 284 ? 6.105 7.109 13.102 1 93.19 284 GLY B O 1
ATOM 5571 N N . VAL B 1 285 ? 4.488 5.883 12.281 1 91.94 285 VAL B N 1
ATOM 5572 C CA . VAL B 1 285 ? 5.379 5.129 11.406 1 91.94 285 VAL B CA 1
ATOM 5573 C C . VAL B 1 285 ? 5.977 6.062 10.352 1 91.94 285 VAL B C 1
ATOM 5575 O O . VAL B 1 285 ? 7.188 6.047 10.117 1 91.94 285 VAL B O 1
ATOM 5578 N N . ILE B 1 286 ? 5.164 6.836 9.758 1 92.88 286 ILE B N 1
ATOM 5579 C CA . ILE B 1 286 ? 5.645 7.766 8.734 1 92.88 286 ILE B CA 1
ATOM 5580 C C . ILE B 1 286 ? 6.602 8.773 9.367 1 92.88 286 ILE B C 1
ATOM 5582 O O . ILE B 1 286 ? 7.625 9.117 8.773 1 92.88 286 ILE B O 1
ATOM 5586 N N . GLU B 1 287 ? 6.277 9.172 10.547 1 93.31 287 GLU B N 1
ATOM 5587 C CA . GLU B 1 287 ? 7.129 10.109 11.273 1 93.31 287 GLU B CA 1
ATOM 5588 C C . GLU B 1 287 ? 8.477 9.484 11.602 1 93.31 287 GLU B C 1
ATOM 5590 O O . GLU B 1 287 ? 9.516 10.141 11.492 1 93.31 287 GLU B O 1
ATOM 5595 N N . LEU B 1 288 ? 8.453 8.305 12.047 1 94.06 288 LEU B N 1
ATOM 5596 C CA . LEU B 1 288 ? 9.695 7.613 12.359 1 94.06 288 LEU B CA 1
ATOM 5597 C C . LEU B 1 288 ? 10.562 7.465 11.109 1 94.06 288 LEU B C 1
ATOM 5599 O O . LEU B 1 288 ? 11.789 7.613 11.18 1 94.06 288 LEU B O 1
ATOM 5603 N N . LEU B 1 289 ? 9.945 7.156 10.031 1 94.81 289 LEU B N 1
ATOM 5604 C CA . LEU B 1 289 ? 10.688 7.07 8.773 1 94.81 289 LEU B CA 1
ATOM 5605 C C . LEU B 1 289 ? 11.297 8.414 8.406 1 94.81 289 LEU B C 1
ATOM 5607 O O . LEU B 1 289 ? 12.422 8.477 7.898 1 94.81 289 LEU B O 1
ATOM 5611 N N . ALA B 1 290 ? 10.562 9.453 8.695 1 95.31 290 ALA B N 1
ATOM 5612 C CA . ALA B 1 290 ? 11.078 10.789 8.43 1 95.31 290 ALA B CA 1
ATOM 5613 C C . ALA B 1 290 ? 12.289 11.094 9.312 1 95.31 290 ALA B C 1
ATOM 5615 O O . ALA B 1 290 ? 13.266 11.688 8.852 1 95.31 290 ALA B O 1
ATOM 5616 N N . VAL B 1 291 ? 12.227 10.695 10.539 1 95.12 291 VAL B N 1
ATOM 5617 C CA . VAL B 1 291 ? 13.32 10.906 11.477 1 95.12 291 VAL B CA 1
ATOM 5618 C C . VAL B 1 291 ? 14.555 10.133 11.016 1 95.12 291 VAL B C 1
ATOM 5620 O O . VAL B 1 291 ? 15.656 10.68 10.984 1 95.12 291 VAL B O 1
ATOM 5623 N N . ILE B 1 292 ? 14.328 8.914 10.617 1 95.94 292 ILE B N 1
ATOM 5624 C CA . ILE B 1 292 ? 15.438 8.086 10.156 1 95.94 292 ILE B CA 1
ATOM 5625 C C . ILE B 1 292 ? 16.016 8.672 8.867 1 95.94 292 ILE B C 1
ATOM 5627 O O . ILE B 1 292 ? 17.234 8.648 8.672 1 95.94 292 ILE B O 1
ATOM 5631 N N . THR B 1 293 ? 15.172 9.188 8.055 1 96.88 293 THR B N 1
ATOM 5632 C CA . THR B 1 293 ? 15.641 9.844 6.84 1 96.88 293 THR B CA 1
ATOM 5633 C C . THR B 1 293 ? 16.531 11.031 7.18 1 96.88 293 THR B C 1
ATOM 5635 O O . THR B 1 293 ? 17.609 11.188 6.598 1 96.88 293 THR B O 1
ATOM 5638 N N . GLY B 1 294 ? 16.109 11.859 8.125 1 97 294 GLY B N 1
ATOM 5639 C CA . GLY B 1 294 ? 16.906 13.008 8.539 1 97 294 GLY B CA 1
ATOM 5640 C C . GLY B 1 294 ? 18.266 12.617 9.086 1 97 294 GLY B C 1
ATOM 5641 O O . GLY B 1 294 ? 19.266 13.25 8.758 1 97 294 GLY B O 1
ATOM 5642 N N . MET B 1 295 ? 18.266 11.57 9.859 1 97.31 295 MET B N 1
ATOM 5643 C CA . MET B 1 295 ? 19.531 11.086 10.414 1 97.31 295 MET B CA 1
ATOM 5644 C C . MET B 1 295 ? 20.438 10.555 9.312 1 97.31 295 MET B C 1
ATOM 5646 O O . MET B 1 295 ? 21.656 10.75 9.359 1 97.31 295 MET B O 1
ATOM 5650 N N . THR B 1 296 ? 19.844 9.883 8.398 1 96.5 296 THR B N 1
ATOM 5651 C CA . THR B 1 296 ? 20.594 9.328 7.273 1 96.5 296 THR B CA 1
ATOM 5652 C C . THR B 1 296 ? 21.203 10.445 6.422 1 96.5 296 THR B C 1
ATOM 5654 O O . THR B 1 296 ? 22.375 10.383 6.051 1 96.5 296 THR B O 1
ATOM 5657 N N . VAL B 1 297 ? 20.422 11.461 6.176 1 97.5 297 VAL B N 1
ATOM 5658 C CA . VAL B 1 297 ? 20.891 12.586 5.375 1 97.5 297 VAL B CA 1
ATOM 5659 C C . VAL B 1 297 ? 22 13.32 6.121 1 97.5 297 VAL B C 1
ATOM 5661 O O . VAL B 1 297 ? 23 13.734 5.516 1 97.5 297 VAL B O 1
ATOM 5664 N N . TYR B 1 298 ? 21.891 13.477 7.371 1 97.88 298 TYR B N 1
ATOM 5665 C CA . TYR B 1 298 ? 22.922 14.117 8.164 1 97.88 298 TYR B CA 1
ATOM 5666 C C . TYR B 1 298 ? 24.234 13.344 8.078 1 97.88 298 TYR B C 1
ATOM 5668 O O . TYR B 1 298 ? 25.297 13.93 7.852 1 97.88 298 TYR B O 1
ATOM 5676 N N . ALA B 1 299 ? 24.109 12.07 8.297 1 97.19 299 ALA B N 1
ATOM 5677 C CA . ALA B 1 299 ? 25.312 11.234 8.273 1 97.19 299 ALA B CA 1
ATOM 5678 C C . ALA B 1 299 ? 25.969 11.266 6.898 1 97.19 299 ALA B C 1
ATOM 5680 O O . ALA B 1 299 ? 27.203 11.195 6.797 1 97.19 299 ALA B O 1
ATOM 5681 N N . TYR B 1 300 ? 25.141 11.359 5.922 1 96.69 300 TYR B N 1
ATOM 5682 C CA . TYR B 1 300 ? 25.672 11.391 4.562 1 96.69 300 TYR B CA 1
ATOM 5683 C C . TYR B 1 300 ? 26.484 12.656 4.324 1 96.69 300 TYR B C 1
ATOM 5685 O O . TYR B 1 300 ? 27.531 12.609 3.678 1 96.69 300 TYR B O 1
ATOM 5693 N N . TYR B 1 301 ? 26.078 13.734 4.867 1 97.25 301 TYR B N 1
ATOM 5694 C CA . TYR B 1 301 ? 26.734 15.016 4.625 1 97.25 301 TYR B CA 1
ATOM 5695 C C . TYR B 1 301 ? 27.609 15.414 5.805 1 97.25 301 TYR B C 1
ATOM 5697 O O . TYR B 1 301 ? 27.922 16.594 5.98 1 97.25 301 TYR B O 1
ATOM 5705 N N . TYR B 1 302 ? 27.953 14.492 6.594 1 96.69 302 TYR B N 1
ATOM 5706 C CA . TYR B 1 302 ? 28.734 14.727 7.797 1 96.69 302 TYR B CA 1
ATOM 5707 C C . TYR B 1 302 ? 30.062 15.398 7.461 1 96.69 302 TYR B C 1
ATOM 5709 O O . TYR B 1 302 ? 30.484 16.328 8.156 1 96.69 302 TYR B O 1
ATOM 5717 N N . ASP B 1 303 ? 30.703 15.016 6.379 1 95 303 ASP B N 1
ATOM 5718 C CA . ASP B 1 303 ? 32.031 15.508 6.016 1 95 303 ASP B CA 1
ATOM 5719 C C . ASP B 1 303 ? 31.938 16.844 5.285 1 95 303 ASP B C 1
ATOM 5721 O O . ASP B 1 303 ? 32.844 17.688 5.391 1 95 303 ASP B O 1
ATOM 5725 N N . CYS B 1 304 ? 30.891 17.031 4.535 1 94.69 304 CYS B N 1
ATOM 5726 C CA . CYS B 1 304 ? 30.703 18.25 3.764 1 94.69 304 CYS B CA 1
ATOM 5727 C C . CYS B 1 304 ? 29.234 18.688 3.807 1 94.69 304 CYS B C 1
ATOM 5729 O O . CYS B 1 304 ? 28.438 18.281 2.961 1 94.69 304 CYS B O 1
ATOM 5731 N N . ASP B 1 305 ? 28.938 19.594 4.621 1 95.5 305 ASP B N 1
ATOM 5732 C CA . ASP B 1 305 ? 27.578 20.094 4.824 1 95.5 305 ASP B CA 1
ATOM 5733 C C . ASP B 1 305 ? 27.188 21.078 3.717 1 95.5 305 ASP B C 1
ATOM 5735 O O . ASP B 1 305 ? 27.797 22.141 3.58 1 95.5 305 ASP B O 1
ATOM 5739 N N . PRO B 1 306 ? 26.141 20.781 3.062 1 95.12 306 PRO B N 1
ATOM 5740 C CA . PRO B 1 306 ? 25.734 21.625 1.933 1 95.12 306 PRO B CA 1
ATOM 5741 C C . PRO B 1 306 ? 25.203 22.984 2.375 1 95.12 306 PRO B C 1
ATOM 5743 O O . PRO B 1 306 ? 25.219 23.953 1.594 1 95.12 306 PRO B O 1
ATOM 5746 N N . LEU B 1 307 ? 24.703 23.078 3.523 1 92.94 307 LEU B N 1
ATOM 5747 C CA . LEU B 1 307 ? 24.219 24.344 4.035 1 92.94 307 LEU B CA 1
ATOM 5748 C C . LEU B 1 307 ? 25.375 25.312 4.297 1 92.94 307 LEU B C 1
ATOM 5750 O O . LEU B 1 307 ? 25.328 26.484 3.916 1 92.94 307 LEU B O 1
ATOM 5754 N N . THR B 1 308 ? 26.422 24.812 4.883 1 93.38 308 THR B N 1
ATOM 5755 C CA . THR B 1 308 ? 27.578 25.641 5.227 1 93.38 308 THR B CA 1
ATOM 5756 C C . THR B 1 308 ? 28.453 25.875 4 1 93.38 308 THR B C 1
ATOM 5758 O O . THR B 1 308 ? 29.078 26.938 3.885 1 93.38 308 THR B O 1
ATOM 5761 N N . SER B 1 309 ? 28.469 24.938 3.072 1 94.25 309 SER B N 1
ATOM 5762 C CA . SER B 1 309 ? 29.281 25.078 1.869 1 94.25 309 SER B CA 1
ATOM 5763 C C . SER B 1 309 ? 28.609 25.969 0.838 1 94.25 309 SER B C 1
ATOM 5765 O O . SER B 1 309 ? 29.234 26.391 -0.138 1 94.25 309 SER B O 1
ATOM 5767 N N . GLY B 1 310 ? 27.297 26.188 1.022 1 92.19 310 GLY B N 1
ATOM 5768 C CA . GLY B 1 310 ? 26.609 27.125 0.161 1 92.19 310 GLY B CA 1
ATOM 5769 C C . GLY B 1 310 ? 25.938 26.469 -1.034 1 92.19 310 GLY B C 1
ATOM 5770 O O . GLY B 1 310 ? 25.469 27.141 -1.948 1 92.19 310 GLY B O 1
ATOM 5771 N N . GLU B 1 311 ? 25.953 25.219 -1.045 1 91.94 311 GLU B N 1
ATOM 5772 C CA . GLU B 1 311 ? 25.266 24.516 -2.125 1 91.94 311 GLU B CA 1
ATOM 5773 C C . GLU B 1 311 ? 23.766 24.703 -2.041 1 91.94 311 GLU B C 1
ATOM 5775 O O . GLU B 1 311 ? 23.062 24.672 -3.061 1 91.94 311 GLU B O 1
ATOM 5780 N N . ILE B 1 312 ? 23.359 24.781 -0.805 1 92.31 312 ILE B N 1
ATOM 5781 C CA . ILE B 1 312 ? 21.969 25.156 -0.578 1 92.31 312 ILE B CA 1
ATOM 5782 C C . ILE B 1 312 ? 21.906 26.359 0.361 1 92.31 312 ILE B C 1
ATOM 5784 O O . ILE B 1 312 ? 22.844 26.625 1.117 1 92.31 312 ILE B O 1
ATOM 5788 N N . SER B 1 313 ? 20.781 27.109 0.27 1 89.25 313 SER B N 1
ATOM 5789 C CA . SER B 1 313 ? 20.703 28.359 1.008 1 89.25 313 SER B CA 1
ATOM 5790 C C . SER B 1 313 ? 19.812 28.234 2.232 1 89.25 313 SER B C 1
ATOM 5792 O O . SER B 1 313 ? 19.891 29.031 3.168 1 89.25 313 SER B O 1
ATOM 5794 N N . ARG B 1 314 ? 18.906 27.156 2.164 1 90.19 314 ARG B N 1
ATOM 5795 C CA . ARG B 1 314 ? 17.922 27 3.242 1 90.19 314 ARG B CA 1
ATOM 5796 C C . ARG B 1 314 ? 17.875 25.547 3.711 1 90.19 314 ARG B C 1
ATOM 5798 O O . ARG B 1 314 ? 18.062 24.625 2.918 1 90.19 314 ARG B O 1
ATOM 5805 N N . PRO B 1 315 ? 17.484 25.391 4.98 1 89.25 315 PRO B N 1
ATOM 5806 C CA . PRO B 1 315 ? 17.422 24.047 5.527 1 89.25 315 PRO B CA 1
ATOM 5807 C C . PRO B 1 315 ? 16.359 23.172 4.855 1 89.25 315 PRO B C 1
ATOM 5809 O O . PRO B 1 315 ? 16.547 21.969 4.719 1 89.25 315 PRO B O 1
ATOM 5812 N N . ASP B 1 316 ? 15.289 23.781 4.426 1 88.19 316 ASP B N 1
ATOM 5813 C CA . ASP B 1 316 ? 14.195 23 3.85 1 88.19 316 ASP B CA 1
ATOM 5814 C C . ASP B 1 316 ? 14.586 22.406 2.496 1 88.19 316 ASP B C 1
ATOM 5816 O O . ASP B 1 316 ? 13.898 21.531 1.97 1 88.19 316 ASP B O 1
ATOM 5820 N N . GLN B 1 317 ? 15.742 22.766 2.041 1 92.69 317 GLN B N 1
ATOM 5821 C CA . GLN B 1 317 ? 16.219 22.297 0.747 1 92.69 317 GLN B CA 1
ATOM 5822 C C . GLN B 1 317 ? 17.078 21.047 0.903 1 92.69 317 GLN B C 1
ATOM 5824 O O . GLN B 1 317 ? 17.422 20.391 -0.086 1 92.69 317 GLN B O 1
ATOM 5829 N N . ILE B 1 318 ? 17.328 20.641 2.09 1 95.12 318 ILE B N 1
ATOM 5830 C CA . ILE B 1 318 ? 18.344 19.625 2.326 1 95.12 318 ILE B CA 1
ATOM 5831 C C . ILE B 1 318 ? 17.859 18.281 1.758 1 95.12 318 ILE B C 1
ATOM 5833 O O . ILE B 1 318 ? 18.641 17.562 1.134 1 95.12 318 ILE B O 1
ATOM 5837 N N . VAL B 1 319 ? 16.594 17.938 1.939 1 95.5 319 VAL B N 1
ATOM 5838 C CA . VAL B 1 319 ? 16.094 16.641 1.482 1 95.5 319 VAL B CA 1
ATOM 5839 C C . VAL B 1 319 ? 15.969 16.656 -0.04 1 95.5 319 VAL B C 1
ATOM 5841 O O . VAL B 1 319 ? 16.453 15.727 -0.711 1 95.5 319 VAL B O 1
ATOM 5844 N N . PRO B 1 320 ? 15.406 17.734 -0.583 1 94.81 320 PRO B N 1
ATOM 5845 C CA . PRO B 1 320 ? 15.406 17.797 -2.047 1 94.81 320 PRO B CA 1
ATOM 5846 C C . PRO B 1 320 ? 16.812 17.734 -2.645 1 94.81 320 PRO B C 1
ATOM 5848 O O . PRO B 1 320 ? 17.016 17.078 -3.676 1 94.81 320 PRO B O 1
ATOM 5851 N N . TYR B 1 321 ? 17.75 18.375 -2.016 1 95.19 321 TYR B N 1
ATOM 5852 C CA . TYR B 1 321 ? 19.125 18.328 -2.486 1 95.19 321 TYR B CA 1
ATOM 5853 C C . TYR B 1 321 ? 19.672 16.906 -2.426 1 95.19 321 TYR B C 1
ATOM 5855 O O . TYR B 1 321 ? 20.344 16.453 -3.357 1 95.19 321 TYR B O 1
ATOM 5863 N N . PHE B 1 322 ? 19.422 16.266 -1.385 1 95.88 322 PHE B N 1
ATOM 5864 C CA . PHE B 1 322 ? 19.844 14.883 -1.223 1 95.88 322 PHE B CA 1
ATOM 5865 C C . PHE B 1 322 ? 19.266 14 -2.32 1 95.88 322 PHE B C 1
ATOM 5867 O O . PHE B 1 322 ? 19.953 13.141 -2.869 1 95.88 322 PHE B O 1
ATOM 5874 N N . MET B 1 323 ? 17.984 14.203 -2.688 1 94.06 323 MET B N 1
ATOM 5875 C CA . MET B 1 323 ? 17.312 13.438 -3.736 1 94.06 323 MET B CA 1
ATOM 5876 C C . MET B 1 323 ? 18.062 13.562 -5.062 1 94.06 323 MET B C 1
ATOM 5878 O O . MET B 1 323 ? 18.172 12.594 -5.812 1 94.06 323 MET B O 1
ATOM 5882 N N . MET B 1 324 ? 18.531 14.711 -5.27 1 93.19 324 MET B N 1
ATOM 5883 C CA . MET B 1 324 ? 19.188 14.953 -6.547 1 93.19 324 MET B CA 1
ATOM 5884 C C . MET B 1 324 ? 20.656 14.555 -6.484 1 93.19 324 MET B C 1
ATOM 5886 O O . MET B 1 324 ? 21.188 13.969 -7.434 1 93.19 324 MET B O 1
ATOM 5890 N N . ASP B 1 325 ? 21.281 14.852 -5.426 1 92.81 325 ASP B N 1
ATOM 5891 C CA . ASP B 1 325 ? 22.703 14.594 -5.277 1 92.81 325 ASP B CA 1
ATOM 5892 C C . ASP B 1 325 ? 23 13.094 -5.359 1 92.81 325 ASP B C 1
ATOM 5894 O O . ASP B 1 325 ? 23.969 12.688 -6 1 92.81 325 ASP B O 1
ATOM 5898 N N . VAL B 1 326 ? 22.172 12.344 -4.805 1 89.38 326 VAL B N 1
ATOM 5899 C CA . VAL B 1 326 ? 22.453 10.914 -4.695 1 89.38 326 VAL B CA 1
ATOM 5900 C C . VAL B 1 326 ? 21.828 10.18 -5.883 1 89.38 326 VAL B C 1
ATOM 5902 O O . VAL B 1 326 ? 22.406 9.211 -6.387 1 89.38 326 VAL B O 1
ATOM 5905 N N . PHE B 1 327 ? 20.703 10.711 -6.398 1 89.25 327 PHE B N 1
ATOM 5906 C CA . PHE B 1 327 ? 19.922 9.852 -7.273 1 89.25 327 PHE B CA 1
ATOM 5907 C C . PHE B 1 327 ? 19.844 10.438 -8.68 1 89.25 327 PHE B C 1
ATOM 5909 O O . PHE B 1 327 ? 19.266 9.828 -9.578 1 89.25 327 PHE B O 1
ATOM 5916 N N . HIS B 1 328 ? 20.391 11.57 -8.961 1 86.19 328 HIS B N 1
ATOM 5917 C CA . HIS B 1 328 ? 20.25 12.234 -10.25 1 86.19 328 HIS B CA 1
ATOM 5918 C C . HIS B 1 328 ? 20.75 11.344 -11.391 1 86.19 328 HIS B C 1
ATOM 5920 O O . HIS B 1 328 ? 20.219 11.406 -12.508 1 86.19 328 HIS B O 1
ATOM 5926 N N . SER B 1 329 ? 21.719 10.578 -11.164 1 80.62 329 SER B N 1
ATOM 5927 C CA . SER B 1 329 ? 22.297 9.727 -12.195 1 80.62 329 SER B CA 1
ATOM 5928 C C . SER B 1 329 ? 21.453 8.484 -12.438 1 80.62 329 SER B C 1
ATOM 5930 O O . SER B 1 329 ? 21.781 7.66 -13.297 1 80.62 329 SER B O 1
ATOM 5932 N N . TYR B 1 330 ? 20.391 8.383 -11.703 1 82.94 330 TYR B N 1
ATOM 5933 C CA . TYR B 1 330 ? 19.484 7.258 -11.859 1 82.94 330 TYR B CA 1
ATOM 5934 C C . TYR B 1 330 ? 18.109 7.73 -12.312 1 82.94 330 TYR B C 1
ATOM 5936 O O . TYR B 1 330 ? 17.188 7.855 -11.5 1 82.94 330 TYR B O 1
ATOM 5944 N N . PRO B 1 331 ? 17.953 7.773 -13.633 1 84.19 331 PRO B N 1
ATOM 5945 C CA . PRO B 1 331 ? 16.688 8.305 -14.141 1 84.19 331 PRO B CA 1
ATOM 5946 C C . PRO B 1 331 ? 15.477 7.539 -13.633 1 84.19 331 PRO B C 1
ATOM 5948 O O . PRO B 1 331 ? 15.477 6.305 -13.633 1 84.19 331 PRO B O 1
ATOM 5951 N N . GLY B 1 332 ? 14.523 8.32 -13.164 1 87.5 332 GLY B N 1
ATOM 5952 C CA . GLY B 1 332 ? 13.297 7.723 -12.656 1 87.5 332 GLY B CA 1
ATOM 5953 C C . GLY B 1 332 ? 13.211 7.746 -11.141 1 87.5 332 GLY B C 1
ATOM 5954 O O . GLY B 1 332 ? 12.133 7.938 -10.578 1 87.5 332 GLY B O 1
ATOM 5955 N N . VAL B 1 333 ? 14.352 7.551 -10.477 1 90.62 333 VAL B N 1
ATOM 5956 C CA . VAL B 1 333 ? 14.352 7.438 -9.023 1 90.62 333 VAL B CA 1
ATOM 5957 C C . VAL B 1 333 ? 14 8.781 -8.398 1 90.62 333 VAL B C 1
ATOM 5959 O O . VAL B 1 333 ? 13.133 8.859 -7.523 1 90.62 333 VAL B O 1
ATOM 5962 N N . PRO B 1 334 ? 14.641 9.914 -8.859 1 93.56 334 PRO B N 1
ATOM 5963 C CA . PRO B 1 334 ? 14.188 11.195 -8.305 1 93.56 334 PRO B CA 1
ATOM 5964 C C . PRO B 1 334 ? 12.688 11.43 -8.5 1 93.56 334 PRO B C 1
ATOM 5966 O O . PRO B 1 334 ? 12.039 12.047 -7.652 1 93.56 334 PRO B O 1
ATOM 5969 N N . GLY B 1 335 ? 12.188 10.898 -9.578 1 93.12 335 GLY B N 1
ATOM 5970 C CA . GLY B 1 335 ? 10.758 11.008 -9.828 1 93.12 335 GLY B CA 1
ATOM 5971 C C . GLY B 1 335 ? 9.914 10.32 -8.773 1 93.12 335 GLY B C 1
ATOM 5972 O O . GLY B 1 335 ? 8.883 10.844 -8.352 1 93.12 335 GLY B O 1
ATOM 5973 N N . ILE B 1 336 ? 10.352 9.133 -8.328 1 92.75 336 ILE B N 1
ATOM 5974 C CA . ILE B 1 336 ? 9.664 8.391 -7.27 1 92.75 336 ILE B CA 1
ATOM 5975 C C . ILE B 1 336 ? 9.688 9.195 -5.973 1 92.75 336 ILE B C 1
ATOM 5977 O O . ILE B 1 336 ? 8.672 9.312 -5.289 1 92.75 336 ILE B O 1
ATOM 5981 N N . LEU B 1 337 ? 10.805 9.789 -5.691 1 95.12 337 LEU B N 1
ATOM 5982 C CA . LEU B 1 337 ? 10.992 10.508 -4.434 1 95.12 337 LEU B CA 1
ATOM 5983 C C . LEU B 1 337 ? 10.195 11.812 -4.426 1 95.12 337 LEU B C 1
ATOM 5985 O O . LEU B 1 337 ? 9.477 12.094 -3.465 1 95.12 337 LEU B O 1
ATOM 5989 N N . ILE B 1 338 ? 10.266 12.547 -5.52 1 94.94 338 ILE B N 1
ATOM 5990 C CA . ILE B 1 338 ? 9.516 13.789 -5.648 1 94.94 338 ILE B CA 1
ATOM 5991 C C . ILE B 1 338 ? 8.023 13.492 -5.719 1 94.94 338 ILE B C 1
ATOM 5993 O O . ILE B 1 338 ? 7.211 14.227 -5.148 1 94.94 338 ILE B O 1
ATOM 5997 N N . GLY B 1 339 ? 7.711 12.445 -6.402 1 94.94 339 GLY B N 1
ATOM 5998 C CA . GLY B 1 339 ? 6.328 12.008 -6.422 1 94.94 339 GLY B CA 1
ATOM 5999 C C . GLY B 1 339 ? 5.77 11.727 -5.039 1 94.94 339 GLY B C 1
ATOM 6000 O O . GLY B 1 339 ? 4.602 12 -4.766 1 94.94 339 GLY B O 1
ATOM 6001 N N . GLY B 1 340 ? 6.602 11.133 -4.188 1 94.31 340 GLY B N 1
ATOM 6002 C CA . GLY B 1 340 ? 6.199 10.922 -2.805 1 94.31 340 GLY B CA 1
ATOM 6003 C C . GLY B 1 340 ? 5.848 12.211 -2.082 1 94.31 340 GLY B C 1
ATOM 6004 O O . GLY B 1 340 ? 4.867 12.266 -1.339 1 94.31 340 GLY B O 1
ATOM 6005 N N . ALA B 1 341 ? 6.586 13.25 -2.305 1 94.44 341 ALA B N 1
ATOM 6006 C CA . ALA B 1 341 ? 6.312 14.555 -1.712 1 94.44 341 ALA B CA 1
ATOM 6007 C C . ALA B 1 341 ? 5.008 15.141 -2.25 1 94.44 341 ALA B C 1
ATOM 6009 O O . ALA B 1 341 ? 4.215 15.703 -1.495 1 94.44 341 ALA B O 1
ATOM 6010 N N . PHE B 1 342 ? 4.793 14.969 -3.553 1 95.31 342 PHE B N 1
ATOM 6011 C CA . PHE B 1 342 ? 3.551 15.438 -4.156 1 95.31 342 PHE B CA 1
ATOM 6012 C C . PHE B 1 342 ? 2.352 14.695 -3.572 1 95.31 342 PHE B C 1
ATOM 6014 O O . PHE B 1 342 ? 1.32 15.305 -3.289 1 95.31 342 PHE B O 1
ATOM 6021 N N . CYS B 1 343 ? 2.568 13.445 -3.377 1 95.75 343 CYS B N 1
ATOM 6022 C CA . CYS B 1 343 ? 1.499 12.625 -2.814 1 95.75 343 CYS B CA 1
ATOM 6023 C C . CYS B 1 343 ? 1.163 13.07 -1.396 1 95.75 343 CYS B C 1
ATOM 6025 O O . CYS B 1 343 ? -0.005 13.07 -1.003 1 95.75 343 CYS B O 1
ATOM 6027 N N . ALA B 1 344 ? 2.135 13.438 -0.663 1 95.06 344 ALA B N 1
ATOM 6028 C CA . ALA B 1 344 ? 1.901 13.953 0.686 1 95.06 344 ALA B CA 1
ATOM 6029 C C . ALA B 1 344 ? 1.086 15.242 0.651 1 95.06 344 ALA B C 1
ATOM 6031 O O . ALA B 1 344 ? 0.185 15.438 1.47 1 95.06 344 ALA B O 1
ATOM 6032 N N . SER B 1 345 ? 1.334 16.094 -0.284 1 94.81 345 SER B N 1
ATOM 6033 C CA . SER B 1 345 ? 0.581 17.328 -0.442 1 94.81 345 SER B CA 1
ATOM 6034 C C . SER B 1 345 ? -0.854 17.062 -0.88 1 94.81 345 SER B C 1
ATOM 6036 O O . SER B 1 345 ? -1.792 17.672 -0.379 1 94.81 345 SER B O 1
ATOM 6038 N N . LEU B 1 346 ? -0.982 16.125 -1.79 1 95.81 346 LEU B N 1
ATOM 6039 C CA . LEU B 1 346 ? -2.291 15.773 -2.33 1 95.81 346 LEU B CA 1
ATOM 6040 C C . LEU B 1 346 ? -3.213 15.258 -1.228 1 95.81 346 LEU B C 1
ATOM 6042 O O . LEU B 1 346 ? -4.383 15.648 -1.161 1 95.81 346 LEU B O 1
ATOM 6046 N N . SER B 1 347 ? -2.674 14.391 -0.38 1 96.5 347 SER B N 1
ATOM 6047 C CA . SER B 1 347 ? -3.508 13.766 0.641 1 96.5 347 SER B CA 1
ATOM 6048 C C . SER B 1 347 ? -3.998 14.789 1.659 1 96.5 347 SER B C 1
ATOM 6050 O O . SER B 1 347 ? -5.148 14.734 2.096 1 96.5 347 SER B O 1
ATOM 6052 N N . SER B 1 348 ? -3.172 15.773 1.943 1 94.25 348 SER B N 1
ATOM 6053 C CA . SER B 1 348 ? -3.551 16.812 2.895 1 94.25 348 SER B CA 1
ATOM 6054 C C . SER B 1 348 ? -4.543 17.797 2.277 1 94.25 348 SER B C 1
ATOM 6056 O O . SER B 1 348 ? -5.547 18.141 2.9 1 94.25 348 SER B O 1
ATOM 6058 N N . MET B 1 349 ? -4.285 18.156 1.111 1 95.19 349 MET B N 1
ATOM 6059 C CA . MET B 1 349 ? -5.129 19.141 0.443 1 95.19 349 MET B CA 1
ATOM 6060 C C . MET B 1 349 ? -6.527 18.578 0.2 1 95.19 349 MET B C 1
ATOM 6062 O O . MET B 1 349 ? -7.523 19.266 0.434 1 95.19 349 MET B O 1
ATOM 6066 N N . SER B 1 350 ? -6.594 17.375 -0.269 1 96.69 350 SER B N 1
ATOM 6067 C CA . SER B 1 350 ? -7.891 16.797 -0.591 1 96.69 350 SER B CA 1
ATOM 6068 C C . SER B 1 350 ? -8.758 16.656 0.656 1 96.69 350 SER B C 1
ATOM 6070 O O . SER B 1 350 ? -9.969 16.859 0.604 1 96.69 350 SER B O 1
ATOM 6072 N N . SER B 1 351 ? -8.164 16.344 1.74 1 94.69 351 SER B N 1
ATOM 6073 C CA . SER B 1 351 ? -8.891 16.156 2.992 1 94.69 351 SER B CA 1
ATOM 6074 C C . SER B 1 351 ? -9.461 17.484 3.492 1 94.69 351 SER B C 1
ATOM 6076 O O . SER B 1 351 ? -10.602 17.547 3.965 1 94.69 351 SER B O 1
ATOM 6078 N N . VAL B 1 352 ? -8.656 18.484 3.412 1 93.25 352 VAL B N 1
ATOM 6079 C CA . VAL B 1 352 ? -9.109 19.797 3.848 1 93.25 352 VAL B CA 1
ATOM 6080 C C . VAL B 1 352 ? -10.195 20.312 2.902 1 93.25 352 VAL B C 1
ATOM 6082 O O . VAL B 1 352 ? -11.195 20.875 3.346 1 93.25 352 VAL B O 1
ATOM 6085 N N . LEU B 1 353 ? -9.992 20.062 1.642 1 94.94 353 LEU B N 1
ATOM 6086 C CA . LEU B 1 353 ? -10.977 20.469 0.647 1 94.94 353 LEU B CA 1
ATOM 6087 C C . LEU B 1 353 ? -12.32 19.797 0.902 1 94.94 353 LEU B C 1
ATOM 6089 O O . LEU B 1 353 ? -13.359 20.453 0.896 1 94.94 353 LEU B O 1
ATOM 6093 N N . ASN B 1 354 ? -12.258 18.562 1.103 1 94.81 354 ASN B N 1
ATOM 6094 C CA . ASN B 1 354 ? -13.477 17.797 1.357 1 94.81 354 ASN B CA 1
ATOM 6095 C C . ASN B 1 354 ? -14.141 18.234 2.658 1 94.81 354 ASN B C 1
ATOM 6097 O O . ASN B 1 354 ? -15.367 18.328 2.729 1 94.81 354 ASN B O 1
ATOM 6101 N N . GLY B 1 355 ? -13.383 18.469 3.668 1 94.12 355 GLY B N 1
ATOM 6102 C CA . GLY B 1 355 ? -13.906 18.906 4.949 1 94.12 355 GLY B CA 1
ATOM 6103 C C . GLY B 1 355 ? -14.547 20.281 4.883 1 94.12 355 GLY B C 1
ATOM 6104 O O . GLY B 1 355 ? -15.617 20.5 5.453 1 94.12 355 GLY B O 1
ATOM 6105 N N . LEU B 1 356 ? -13.922 21.141 4.199 1 93.44 356 LEU B N 1
ATOM 6106 C CA . LEU B 1 356 ? -14.438 22.484 4.078 1 93.44 356 LEU B CA 1
ATOM 6107 C C . LEU B 1 356 ? -15.703 22.516 3.225 1 93.44 356 LEU B C 1
ATOM 6109 O O . LEU B 1 356 ? -16.625 23.297 3.496 1 93.44 356 LEU B O 1
ATOM 6113 N N . ALA B 1 357 ? -15.688 21.766 2.199 1 94.62 357 ALA B N 1
ATOM 6114 C CA . ALA B 1 357 ? -16.891 21.656 1.386 1 94.62 357 ALA B CA 1
ATOM 6115 C C . ALA B 1 357 ? -18.062 21.125 2.207 1 94.62 357 ALA B C 1
ATOM 6117 O O . ALA B 1 357 ? -19.203 21.594 2.066 1 94.62 357 ALA B O 1
ATOM 6118 N N . ALA B 1 358 ? -17.797 20.172 2.992 1 94.25 358 ALA B N 1
ATOM 6119 C CA . ALA B 1 358 ? -18.828 19.625 3.869 1 94.25 358 ALA B CA 1
ATOM 6120 C C . ALA B 1 358 ? -19.328 20.688 4.848 1 94.25 358 ALA B C 1
ATOM 6122 O O . ALA B 1 358 ? -20.531 20.781 5.109 1 94.25 358 ALA B O 1
ATOM 6123 N N . ALA B 1 359 ? -18.422 21.406 5.391 1 93.06 359 ALA B N 1
ATOM 6124 C CA . ALA B 1 359 ? -18.781 22.469 6.336 1 93.06 359 ALA B CA 1
ATOM 6125 C C . ALA B 1 359 ? -19.656 23.531 5.664 1 93.06 359 ALA B C 1
ATOM 6127 O O . ALA B 1 359 ? -20.672 23.953 6.219 1 93.06 359 ALA B O 1
ATOM 6128 N N . THR B 1 360 ? -19.281 23.938 4.516 1 93.38 360 THR B N 1
ATOM 6129 C CA . THR B 1 360 ? -20.047 24.938 3.793 1 93.38 360 THR B CA 1
ATOM 6130 C C . THR B 1 360 ? -21.422 24.375 3.395 1 93.38 360 THR B C 1
ATOM 6132 O O . THR B 1 360 ? -22.438 25.062 3.492 1 93.38 360 THR B O 1
ATOM 6135 N N . GLY B 1 361 ? -21.453 23.203 2.934 1 92.69 361 GLY B N 1
ATOM 6136 C CA . GLY B 1 361 ? -22.703 22.578 2.523 1 92.69 361 GLY B CA 1
ATOM 6137 C C . GLY B 1 361 ? -23.656 22.359 3.674 1 92.69 361 GLY B C 1
ATOM 6138 O O . GLY B 1 361 ? -24.797 22.859 3.648 1 92.69 361 GLY B O 1
ATOM 6139 N N . GLN B 1 362 ? -23.172 21.766 4.676 1 90.88 362 GLN B N 1
ATOM 6140 C CA . GLN B 1 362 ? -24.031 21.359 5.777 1 90.88 362 GLN B CA 1
ATOM 6141 C C . GLN B 1 362 ? -24.312 22.516 6.727 1 90.88 362 GLN B C 1
ATOM 6143 O O . GLN B 1 362 ? -25.422 22.641 7.25 1 90.88 362 GLN B O 1
ATOM 6148 N N . ASP B 1 363 ? -23.359 23.297 6.922 1 90.5 363 ASP B N 1
ATOM 6149 C CA . ASP B 1 363 ? -23.484 24.266 7.996 1 90.5 363 ASP B CA 1
ATOM 6150 C C . ASP B 1 363 ? -23.953 25.625 7.461 1 90.5 363 ASP B C 1
ATOM 6152 O O . ASP B 1 363 ? -24.484 26.438 8.219 1 90.5 363 ASP B O 1
ATOM 6156 N N . ILE B 1 364 ? -23.781 25.828 6.258 1 90.88 364 ILE B N 1
ATOM 6157 C CA . ILE B 1 364 ? -24.188 27.125 5.719 1 90.88 364 ILE B CA 1
ATOM 6158 C C . ILE B 1 364 ? -25.344 26.938 4.738 1 90.88 364 ILE B C 1
ATOM 6160 O O . ILE B 1 364 ? -26.453 27.406 4.992 1 90.88 364 ILE B O 1
ATOM 6164 N N . ILE B 1 365 ? -25.188 26.172 3.793 1 91.5 365 ILE B N 1
ATOM 6165 C CA . ILE B 1 365 ? -26.156 26.078 2.699 1 91.5 365 ILE B CA 1
ATOM 6166 C C . ILE B 1 365 ? -27.438 25.422 3.199 1 91.5 365 ILE B C 1
ATOM 6168 O O . ILE B 1 365 ? -28.531 25.953 3.002 1 91.5 365 ILE B O 1
ATOM 6172 N N . LYS B 1 366 ? -27.312 24.328 3.814 1 89.69 366 LYS B N 1
ATOM 6173 C CA . LYS B 1 366 ? -28.5 23.609 4.289 1 89.69 366 LYS B CA 1
ATOM 6174 C C . LYS B 1 366 ? -29.188 24.391 5.402 1 89.69 366 LYS B C 1
ATOM 6176 O O . LYS B 1 366 ? -30.406 24.25 5.598 1 89.69 366 LYS B O 1
ATOM 6181 N N . THR B 1 367 ? -28.422 25.172 6.121 1 86.5 367 THR B N 1
ATOM 6182 C CA . THR B 1 367 ? -29.031 26 7.156 1 86.5 367 THR B CA 1
ATOM 6183 C C . THR B 1 367 ? -29.812 27.156 6.535 1 86.5 367 THR B C 1
ATOM 6185 O O . THR B 1 367 ? -30.891 27.516 7.031 1 86.5 367 THR B O 1
ATOM 6188 N N . ILE B 1 368 ? -29.406 27.703 5.453 1 88.75 368 ILE B N 1
ATOM 6189 C CA . ILE B 1 368 ? -30.062 28.812 4.777 1 88.75 368 ILE B CA 1
ATOM 6190 C C . ILE B 1 368 ? -31.188 28.297 3.887 1 88.75 368 ILE B C 1
ATOM 6192 O O . ILE B 1 368 ? -32.25 28.891 3.799 1 88.75 368 ILE B O 1
ATOM 6196 N N . TRP B 1 369 ? -30.906 27.188 3.234 1 93.75 369 TRP B N 1
ATOM 6197 C CA . TRP B 1 369 ? -31.891 26.562 2.355 1 93.75 369 TRP B CA 1
ATOM 6198 C C . TRP B 1 369 ? -32.125 25.109 2.758 1 93.75 369 TRP B C 1
ATOM 6200 O O . TRP B 1 369 ? -31.719 24.188 2.055 1 93.75 369 TRP B O 1
ATOM 6210 N N . PRO B 1 370 ? -32.906 24.906 3.797 1 90.31 370 PRO B N 1
ATOM 6211 C CA . PRO B 1 370 ? -33.125 23.547 4.336 1 90.31 370 PRO B CA 1
ATOM 6212 C C . PRO B 1 370 ? -33.906 22.656 3.383 1 90.31 370 PRO B C 1
ATOM 6214 O O . PRO B 1 370 ? -33.75 21.422 3.436 1 90.31 370 PRO B O 1
ATOM 6217 N N . ASP B 1 371 ? -34.688 23.188 2.414 1 92.81 371 ASP B N 1
ATOM 6218 C CA . ASP B 1 371 ? -35.562 22.391 1.572 1 92.81 371 ASP B CA 1
ATOM 6219 C C . ASP B 1 371 ? -34.938 22.125 0.203 1 92.81 371 ASP B C 1
ATOM 6221 O O . ASP B 1 371 ? -35.625 21.703 -0.729 1 92.81 371 ASP B O 1
ATOM 6225 N N . MET B 1 372 ? -33.719 22.453 0.135 1 91.75 372 MET B N 1
ATOM 6226 C CA . MET B 1 372 ? -33.031 22.234 -1.136 1 91.75 372 MET B CA 1
ATOM 6227 C C . MET B 1 372 ? -33.031 20.75 -1.512 1 91.75 372 MET B C 1
ATOM 6229 O O . MET B 1 372 ? -32.844 19.891 -0.656 1 91.75 372 MET B O 1
ATOM 6233 N N . SER B 1 373 ? -33.344 20.438 -2.748 1 89.81 373 SER B N 1
ATOM 6234 C CA . SER B 1 373 ? -33.375 19.062 -3.219 1 89.81 373 SER B CA 1
ATOM 6235 C C . SER B 1 373 ? -32 18.422 -3.166 1 89.81 373 SER B C 1
ATOM 6237 O O . SER B 1 373 ? -30.984 19.094 -3.299 1 89.81 373 SER B O 1
ATOM 6239 N N . ASP B 1 374 ? -31.938 17.125 -3.02 1 86 374 ASP B N 1
ATOM 6240 C CA . ASP B 1 374 ? -30.688 16.375 -2.896 1 86 374 ASP B CA 1
ATOM 6241 C C . ASP B 1 374 ? -29.828 16.531 -4.148 1 86 374 ASP B C 1
ATOM 6243 O O . ASP B 1 374 ? -28.609 16.609 -4.062 1 86 374 ASP B O 1
ATOM 6247 N N . MET B 1 375 ? -30.5 16.562 -5.223 1 86.31 375 MET B N 1
ATOM 6248 C CA . MET B 1 375 ? -29.781 16.656 -6.484 1 86.31 375 MET B CA 1
ATOM 6249 C C . MET B 1 375 ? -29.109 18.016 -6.609 1 86.31 375 MET B C 1
ATOM 6251 O O . MET B 1 375 ? -27.922 18.109 -6.961 1 86.31 375 MET B O 1
ATOM 6255 N N . LYS B 1 376 ? -29.812 19.047 -6.367 1 90.69 376 LYS B N 1
ATOM 6256 C CA . LYS B 1 376 ? -29.25 20.406 -6.41 1 90.69 376 LYS B CA 1
ATOM 6257 C C . LYS B 1 376 ? -28.156 20.578 -5.371 1 90.69 376 LYS B C 1
ATOM 6259 O O . LYS B 1 376 ? -27.125 21.203 -5.645 1 90.69 376 LYS B O 1
ATOM 6264 N N . TYR B 1 377 ? -28.422 20.062 -4.258 1 92.31 377 TYR B N 1
ATOM 6265 C CA . TYR B 1 377 ? -27.438 20.141 -3.174 1 92.31 377 TYR B CA 1
ATOM 6266 C C . TYR B 1 377 ? -26.156 19.438 -3.543 1 92.31 377 TYR B C 1
ATOM 6268 O O . TYR B 1 377 ? -25.062 19.969 -3.33 1 92.31 377 TYR B O 1
ATOM 6276 N N . SER B 1 378 ? -26.297 18.25 -4.082 1 88.56 378 SER B N 1
ATOM 6277 C CA . SER B 1 378 ? -25.125 17.469 -4.477 1 88.56 378 SER B CA 1
ATOM 6278 C C . SER B 1 378 ? -24.297 18.203 -5.52 1 88.56 378 SER B C 1
ATOM 6280 O O . SER B 1 378 ? -23.062 18.234 -5.434 1 88.56 378 SER B O 1
ATOM 6282 N N . MET B 1 379 ? -24.906 18.797 -6.438 1 90.5 379 MET B N 1
ATOM 6283 C CA . MET B 1 379 ? -24.219 19.547 -7.48 1 90.5 379 MET B CA 1
ATOM 6284 C C . MET B 1 379 ? -23.531 20.781 -6.902 1 90.5 379 MET B C 1
ATOM 6286 O O . MET B 1 379 ? -22.406 21.109 -7.277 1 90.5 379 MET B O 1
ATOM 6290 N N . LEU B 1 380 ? -24.219 21.422 -6.039 1 92.69 380 LEU B N 1
ATOM 6291 C CA . LEU B 1 380 ? -23.672 22.641 -5.438 1 92.69 380 LEU B CA 1
ATOM 6292 C C . LEU B 1 380 ? -22.422 22.328 -4.621 1 92.69 380 LEU B C 1
ATOM 6294 O O . LEU B 1 380 ? -21.453 23.078 -4.656 1 92.69 380 LEU B O 1
ATOM 6298 N N . VAL B 1 381 ? -22.469 21.312 -3.885 1 92.5 381 VAL B N 1
ATOM 6299 C CA . VAL B 1 381 ? -21.328 20.969 -3.045 1 92.5 381 VAL B CA 1
ATOM 6300 C C . VAL B 1 381 ? -20.125 20.609 -3.92 1 92.5 381 VAL B C 1
ATOM 6302 O O . VAL B 1 381 ? -18.984 20.922 -3.572 1 92.5 381 VAL B O 1
ATOM 6305 N N . LYS B 1 382 ? -20.375 19.953 -5.02 1 93.06 382 LYS B N 1
ATOM 6306 C CA . LYS B 1 382 ? -19.281 19.641 -5.953 1 93.06 382 LYS B CA 1
ATOM 6307 C C . LYS B 1 382 ? -18.688 20.922 -6.547 1 93.06 382 LYS B C 1
ATOM 6309 O O . LYS B 1 382 ? -17.469 21.031 -6.691 1 93.06 382 LYS B O 1
ATOM 6314 N N . ILE B 1 383 ? -19.531 21.797 -6.855 1 94.5 383 ILE B N 1
ATOM 6315 C CA . ILE B 1 383 ? -19.078 23.078 -7.395 1 94.5 383 ILE B CA 1
ATOM 6316 C C . ILE B 1 383 ? -18.266 23.828 -6.344 1 94.5 383 ILE B C 1
ATOM 6318 O O . ILE B 1 383 ? -17.219 24.406 -6.66 1 94.5 383 ILE B O 1
ATOM 6322 N N . ILE B 1 384 ? -18.719 23.812 -5.141 1 95.44 384 ILE B N 1
ATOM 6323 C CA . ILE B 1 384 ? -18.016 24.453 -4.047 1 95.44 384 ILE B CA 1
ATOM 6324 C C . ILE B 1 384 ? -16.641 23.812 -3.865 1 95.44 384 ILE B C 1
ATOM 6326 O O . ILE B 1 384 ? -15.641 24.5 -3.668 1 95.44 384 ILE B O 1
ATOM 6330 N N . SER B 1 385 ? -16.625 22.484 -3.893 1 95.31 385 SER B N 1
ATOM 6331 C CA . SER B 1 385 ? -15.359 21.766 -3.801 1 95.31 385 SER B CA 1
ATOM 6332 C C . SER B 1 385 ? -14.391 22.219 -4.891 1 95.31 385 SER B C 1
ATOM 6334 O O . SER B 1 385 ? -13.203 22.438 -4.625 1 95.31 385 SER B O 1
ATOM 6336 N N . ALA B 1 386 ? -14.898 22.391 -6.082 1 96.12 386 ALA B N 1
ATOM 6337 C CA . ALA B 1 386 ? -14.07 22.828 -7.199 1 96.12 386 ALA B CA 1
ATOM 6338 C C . ALA B 1 386 ? -13.562 24.25 -6.977 1 96.12 386 ALA B C 1
ATOM 6340 O O . ALA B 1 386 ? -12.391 24.547 -7.234 1 96.12 386 ALA B O 1
ATOM 6341 N N . ILE B 1 387 ? -14.391 25.047 -6.535 1 96.56 387 ILE B N 1
ATOM 6342 C CA . ILE B 1 387 ? -14.039 26.438 -6.273 1 96.56 387 ILE B CA 1
ATOM 6343 C C . ILE B 1 387 ? -12.969 26.516 -5.188 1 96.56 387 ILE B C 1
ATOM 6345 O O . ILE B 1 387 ? -12.008 27.281 -5.297 1 96.56 387 ILE B O 1
ATOM 6349 N N . TYR B 1 388 ? -13.125 25.766 -4.156 1 96.19 388 TYR B N 1
ATOM 6350 C CA . TYR B 1 388 ? -12.164 25.75 -3.062 1 96.19 388 TYR B CA 1
ATOM 6351 C C . TYR B 1 388 ? -10.812 25.219 -3.535 1 96.19 388 TYR B C 1
ATOM 6353 O O . TYR B 1 388 ? -9.766 25.656 -3.055 1 96.19 388 TYR B O 1
ATOM 6361 N N . GLY B 1 389 ? -10.859 24.219 -4.418 1 96.88 389 GLY B N 1
ATOM 6362 C CA . GLY B 1 389 ? -9.617 23.766 -5.023 1 96.88 389 GLY B CA 1
ATOM 6363 C C . GLY B 1 389 ? -8.898 24.859 -5.793 1 96.88 389 GLY B C 1
ATOM 6364 O O . GLY B 1 389 ? -7.684 25.031 -5.648 1 96.88 389 GLY B O 1
ATOM 6365 N N . ILE B 1 390 ? -9.625 25.562 -6.543 1 96.12 390 ILE B N 1
ATOM 6366 C CA . ILE B 1 390 ? -9.07 26.672 -7.316 1 96.12 390 ILE B CA 1
ATOM 6367 C C . ILE B 1 390 ? -8.547 27.75 -6.371 1 96.12 390 ILE B C 1
ATOM 6369 O O . ILE B 1 390 ? -7.469 28.312 -6.59 1 96.12 390 ILE B O 1
ATOM 6373 N N . LEU B 1 391 ? -9.281 28.031 -5.371 1 95.44 391 LEU B N 1
ATOM 6374 C CA . LEU B 1 391 ? -8.859 29.016 -4.379 1 95.44 391 LEU B CA 1
ATOM 6375 C C . LEU B 1 391 ? -7.539 28.609 -3.742 1 95.44 391 LEU B C 1
ATOM 6377 O O . LEU B 1 391 ? -6.672 29.453 -3.508 1 95.44 391 LEU B O 1
ATOM 6381 N N . THR B 1 392 ? -7.414 27.359 -3.459 1 94.56 392 THR B N 1
ATOM 6382 C CA . THR B 1 392 ? -6.176 26.875 -2.863 1 94.56 392 THR B CA 1
ATOM 6383 C C . THR B 1 392 ? -5.004 27.078 -3.818 1 94.56 392 THR B C 1
ATOM 6385 O O . THR B 1 392 ? -3.902 27.438 -3.395 1 94.56 392 THR B O 1
ATOM 6388 N N . ILE B 1 393 ? -5.254 26.844 -5.078 1 94.94 393 ILE B N 1
ATOM 6389 C CA . ILE B 1 393 ? -4.219 27.062 -6.086 1 94.94 393 ILE B CA 1
ATOM 6390 C C . ILE B 1 393 ? -3.807 28.531 -6.113 1 94.94 393 ILE B C 1
ATOM 6392 O O . ILE B 1 393 ? -2.615 28.844 -6.125 1 94.94 393 ILE B O 1
ATOM 6396 N N . VAL B 1 394 ? -4.727 29.375 -6.09 1 94.31 394 VAL B N 1
ATOM 6397 C CA . VAL B 1 394 ? -4.469 30.812 -6.113 1 94.31 394 VAL B CA 1
ATOM 6398 C C . VAL B 1 394 ? -3.68 31.219 -4.871 1 94.31 394 VAL B C 1
ATOM 6400 O O . VAL B 1 394 ? -2.701 31.953 -4.965 1 94.31 394 VAL B O 1
ATOM 6403 N N . LEU B 1 395 ? -4.07 30.766 -3.775 1 92.56 395 LEU B N 1
ATOM 6404 C CA . LEU B 1 395 ? -3.395 31.109 -2.529 1 92.56 395 LEU B CA 1
ATOM 6405 C C . LEU B 1 395 ? -1.975 30.547 -2.506 1 92.56 395 LEU B C 1
ATOM 6407 O O . LEU B 1 395 ? -1.073 31.156 -1.926 1 92.56 395 LEU B O 1
ATOM 6411 N N . ALA B 1 396 ? -1.826 29.406 -3.1 1 93.56 396 ALA B N 1
ATOM 6412 C CA . ALA B 1 396 ? -0.475 28.859 -3.197 1 93.56 396 ALA B CA 1
ATOM 6413 C C . ALA B 1 396 ? 0.438 29.781 -3.992 1 93.56 396 ALA B C 1
ATOM 6415 O O . ALA B 1 396 ? 1.586 30.016 -3.607 1 93.56 396 ALA B O 1
ATOM 6416 N N . PHE B 1 397 ? -0.068 30.344 -5.043 1 91.56 397 PHE B N 1
ATOM 6417 C CA . PHE B 1 397 ? 0.715 31.281 -5.84 1 91.56 397 PHE B CA 1
ATOM 6418 C C . PHE B 1 397 ? 0.943 32.594 -5.074 1 91.56 397 PHE B C 1
ATOM 6420 O O . PHE B 1 397 ? 1.99 33.219 -5.211 1 91.56 397 PHE B O 1
ATOM 6427 N N . LEU B 1 398 ? 0.083 32.906 -4.254 1 88.31 398 LEU B N 1
ATOM 6428 C CA . LEU B 1 398 ? 0.213 34.125 -3.463 1 88.31 398 LEU B CA 1
ATOM 6429 C C . LEU B 1 398 ? 1.179 33.938 -2.301 1 88.31 398 LEU B C 1
ATOM 6431 O O . LEU B 1 398 ? 1.753 34.906 -1.785 1 88.31 398 LEU B O 1
ATOM 6435 N N . ALA B 1 399 ? 1.252 32.75 -1.844 1 84.25 399 ALA B N 1
ATOM 6436 C CA . ALA B 1 399 ? 2.186 32.438 -0.762 1 84.25 399 ALA B CA 1
ATOM 6437 C C . ALA B 1 399 ? 3.615 32.812 -1.155 1 84.25 399 ALA B C 1
ATOM 6439 O O . ALA B 1 399 ? 4.441 33.125 -0.295 1 84.25 399 ALA B O 1
ATOM 6440 N N . SER B 1 400 ? 3.928 32.75 -2.42 1 74 400 SER B N 1
ATOM 6441 C CA . SER B 1 400 ? 5.25 33.094 -2.938 1 74 400 SER B CA 1
ATOM 6442 C C . SER B 1 400 ? 5.613 34.531 -2.609 1 74 400 SER B C 1
ATOM 6444 O O . SER B 1 400 ? 6.789 34.875 -2.475 1 74 400 SER B O 1
ATOM 6446 N N . VAL B 1 401 ? 4.621 35.219 -2.65 1 71.94 401 VAL B N 1
ATOM 6447 C CA . VAL B 1 401 ? 4.863 36.656 -2.434 1 71.94 401 VAL B CA 1
ATOM 6448 C C . VAL B 1 401 ? 4.852 36.969 -0.937 1 71.94 401 VAL B C 1
ATOM 6450 O O . VAL B 1 401 ? 5.383 37.969 -0.502 1 71.94 401 VAL B O 1
ATOM 6453 N N . LEU B 1 402 ? 4.082 36.125 -0.294 1 60.16 402 LEU B N 1
ATOM 6454 C CA . LEU B 1 402 ? 3.98 36.406 1.133 1 60.16 402 LEU B CA 1
ATOM 6455 C C . LEU B 1 402 ? 5.273 36.031 1.854 1 60.16 402 LEU B C 1
ATOM 6457 O O . LEU B 1 402 ? 5.465 36.406 3.02 1 60.16 402 LEU B O 1
ATOM 6461 N N . GLY B 1 403 ? 6.379 36.156 1.396 1 49.91 403 GLY B N 1
ATOM 6462 C CA . GLY B 1 403 ? 7.699 35.906 1.965 1 49.91 403 GLY B CA 1
ATOM 6463 C C . GLY B 1 403 ? 7.777 34.688 2.826 1 49.91 403 GLY B C 1
ATOM 6464 O O . GLY B 1 403 ? 7.207 33.625 2.48 1 49.91 403 GLY B O 1
ATOM 6465 N N . ASP B 1 404 ? 8.32 34.812 4.211 1 45.84 404 ASP B N 1
ATOM 6466 C CA . ASP B 1 404 ? 8.609 33.875 5.281 1 45.84 404 ASP B CA 1
ATOM 6467 C C . ASP B 1 404 ? 7.336 33.156 5.738 1 45.84 404 ASP B C 1
ATOM 6469 O O . ASP B 1 404 ? 6.754 33.531 6.766 1 45.84 404 ASP B O 1
ATOM 6473 N N . VAL B 1 405 ? 6.621 32.75 5.078 1 41.38 405 VAL B N 1
ATOM 6474 C CA . VAL B 1 405 ? 5.34 32.062 5.254 1 41.38 405 VAL B CA 1
ATOM 6475 C C . VAL B 1 405 ? 5.469 30.984 6.328 1 41.38 405 VAL B C 1
ATOM 6477 O O . VAL B 1 405 ? 4.461 30.516 6.867 1 41.38 405 VAL B O 1
ATOM 6480 N N . LEU B 1 406 ? 6.574 30.328 6.414 1 44.38 406 LEU B N 1
ATOM 6481 C CA . LEU B 1 406 ? 6.758 29.344 7.477 1 44.38 406 LEU B CA 1
ATOM 6482 C C . LEU B 1 406 ? 6.48 29.969 8.844 1 44.38 406 LEU B C 1
ATOM 6484 O O . LEU B 1 406 ? 5.805 29.359 9.68 1 44.38 406 LEU B O 1
ATOM 6488 N N . GLN B 1 407 ? 7.254 31.062 9.094 1 42.19 407 GLN B N 1
ATOM 6489 C CA . GLN B 1 407 ? 6.996 31.766 10.344 1 42.19 407 GLN B CA 1
ATOM 6490 C C . GLN B 1 407 ? 5.531 32.188 10.453 1 42.19 407 GLN B C 1
ATOM 6492 O O . GLN B 1 407 ? 4.961 32.188 11.547 1 42.19 407 GLN B O 1
ATOM 6497 N N . THR B 1 408 ? 4.961 32.344 9.398 1 42.16 408 THR B N 1
ATOM 6498 C CA . THR B 1 408 ? 3.547 32.688 9.336 1 42.16 408 THR B CA 1
ATOM 6499 C C . THR B 1 408 ? 2.672 31.453 9.57 1 42.16 408 THR B C 1
ATOM 6501 O O . THR B 1 408 ? 1.623 31.547 10.211 1 42.16 408 THR B O 1
ATOM 6504 N N . SER B 1 409 ? 3.053 30.344 9.078 1 43.44 409 SER B N 1
ATOM 6505 C CA . SER B 1 409 ? 2.264 29.125 9.234 1 43.44 409 SER B CA 1
ATOM 6506 C C . SER B 1 409 ? 2.164 28.719 10.695 1 43.44 409 SER B C 1
ATOM 6508 O O . SER B 1 409 ? 1.11 28.266 11.156 1 43.44 409 SER B O 1
ATOM 6510 N N . ILE B 1 410 ? 3.416 28.75 11.336 1 43.84 410 ILE B N 1
ATOM 6511 C CA . ILE B 1 410 ? 3.355 28.453 12.766 1 43.84 410 ILE B CA 1
ATOM 6512 C C . ILE B 1 410 ? 2.471 29.484 13.461 1 43.84 410 ILE B C 1
ATOM 6514 O O . ILE B 1 410 ? 1.697 29.141 14.359 1 43.84 410 ILE B O 1
ATOM 6518 N N . ALA B 1 411 ? 2.656 30.719 13.062 1 40.16 411 ALA B N 1
ATOM 6519 C CA . ALA B 1 411 ? 1.835 31.766 13.648 1 40.16 411 ALA B CA 1
ATOM 6520 C C . ALA B 1 411 ? 0.354 31.531 13.359 1 40.16 411 ALA B C 1
ATOM 6522 O O . ALA B 1 411 ? -0.498 31.781 14.219 1 40.16 411 ALA B O 1
ATOM 6523 N N . ILE B 1 412 ? 0.116 31.062 12.297 1 42.78 412 ILE B N 1
ATOM 6524 C CA . ILE B 1 412 ? -1.271 30.797 11.93 1 42.78 412 ILE B CA 1
ATOM 6525 C C . ILE B 1 412 ? -1.746 29.516 12.602 1 42.78 412 ILE B C 1
ATOM 6527 O O . ILE B 1 412 ? -2.918 29.391 12.969 1 42.78 412 ILE B O 1
ATOM 6531 N N . GLY B 1 413 ? -0.904 28.516 12.688 1 45.94 413 GLY B N 1
ATOM 6532 C CA . GLY B 1 413 ? -1.265 27.344 13.445 1 45.94 413 GLY B CA 1
ATOM 6533 C C . GLY B 1 413 ? -1.724 27.656 14.859 1 45.94 413 GLY B C 1
ATOM 6534 O O . GLY B 1 413 ? -2.609 26.984 15.398 1 45.94 413 GLY B O 1
ATOM 6535 N N . GLY B 1 414 ? -0.975 28.609 15.484 1 41.47 414 GLY B N 1
ATOM 6536 C CA . GLY B 1 414 ? -1.474 29.125 16.75 1 41.47 414 GLY B CA 1
ATOM 6537 C C . GLY B 1 414 ? -2.902 29.641 16.672 1 41.47 414 GLY B C 1
ATOM 6538 O O . GLY B 1 414 ? -3.674 29.484 17.625 1 41.47 414 GLY B O 1
ATOM 6539 N N . ILE B 1 415 ? -3.174 30.219 15.641 1 40.81 415 ILE B N 1
ATOM 6540 C CA . ILE B 1 415 ? -4.5 30.781 15.398 1 40.81 415 ILE B CA 1
ATOM 6541 C C . ILE B 1 415 ? -5.5 29.641 15.188 1 40.81 415 ILE B C 1
ATOM 6543 O O . ILE B 1 415 ? -6.676 29.766 15.547 1 40.81 415 ILE B O 1
ATOM 6547 N N . LEU B 1 416 ? -5.027 28.547 14.562 1 46.97 416 LEU B N 1
ATOM 6548 C CA . LEU B 1 416 ? -5.844 27.391 14.195 1 46.97 416 LEU B CA 1
ATOM 6549 C C . LEU B 1 416 ? -6.402 26.703 15.445 1 46.97 416 LEU B C 1
ATOM 6551 O O . LEU B 1 416 ? -7.363 25.938 15.359 1 46.97 416 LEU B O 1
ATOM 6555 N N . GLY B 1 417 ? -5.715 27.094 16.531 1 50.38 417 GLY B N 1
ATOM 6556 C CA . GLY B 1 417 ? -6.086 26.469 17.781 1 50.38 417 GLY B CA 1
ATOM 6557 C C . GLY B 1 417 ? -7.312 27.094 18.422 1 50.38 417 GLY B C 1
ATOM 6558 O O . GLY B 1 417 ? -7.906 26.516 19.344 1 50.38 417 GLY B O 1
ATOM 6559 N N . GLY B 1 418 ? -7.699 28.219 17.859 1 49.22 418 GLY B N 1
ATOM 6560 C CA . GLY B 1 418 ? -8.789 28.938 18.516 1 49.22 418 GLY B CA 1
ATOM 6561 C C . GLY B 1 418 ? -10.094 28.156 18.516 1 49.22 418 GLY B C 1
ATOM 6562 O O . GLY B 1 418 ? -10.648 27.875 19.578 1 49.22 418 GLY B O 1
ATOM 6563 N N . PRO B 1 419 ? -10.508 27.797 17.328 1 52.75 419 PRO B N 1
ATOM 6564 C CA . PRO B 1 419 ? -11.781 27.062 17.297 1 52.75 419 PRO B CA 1
ATOM 6565 C C . PRO B 1 419 ? -11.727 25.75 18.062 1 52.75 419 PRO B C 1
ATOM 6567 O O . PRO B 1 419 ? -12.719 25.344 18.672 1 52.75 419 PRO B O 1
ATOM 6570 N N . ILE B 1 420 ? -10.477 25.203 18.078 1 57.06 420 ILE B N 1
ATOM 6571 C CA . ILE B 1 420 ? -10.32 23.953 18.828 1 57.06 420 ILE B CA 1
ATOM 6572 C C . ILE B 1 420 ? -10.539 24.219 20.312 1 57.06 420 ILE B C 1
ATOM 6574 O O . ILE B 1 420 ? -11.172 23.406 21 1 57.06 420 ILE B O 1
ATOM 6578 N N . LEU B 1 421 ? -10.172 25.453 20.672 1 57.5 421 LEU B N 1
ATOM 6579 C CA . LEU B 1 421 ? -10.266 25.812 22.078 1 57.5 421 LEU B CA 1
ATOM 6580 C C . LEU B 1 421 ? -11.727 25.984 22.5 1 57.5 421 LEU B C 1
ATOM 6582 O O . LEU B 1 421 ? -12.078 25.734 23.656 1 57.5 421 LEU B O 1
ATOM 6586 N N . VAL B 1 422 ? -12.484 26.328 21.562 1 55.75 422 VAL B N 1
ATOM 6587 C CA . VAL B 1 422 ? -13.891 26.547 21.891 1 55.75 422 VAL B CA 1
ATOM 6588 C C . VAL B 1 422 ? -14.539 25.219 22.266 1 55.75 422 VAL B C 1
ATOM 6590 O O . VAL B 1 422 ? -15.336 25.156 23.203 1 55.75 422 VAL B O 1
ATOM 6593 N N . TYR B 1 423 ? -14.148 24.25 21.516 1 60.69 423 TYR B N 1
ATOM 6594 C CA . TYR B 1 423 ? -14.719 22.938 21.797 1 60.69 423 TYR B CA 1
ATOM 6595 C C . TYR B 1 423 ? -14.328 22.453 23.188 1 60.69 423 TYR B C 1
ATOM 6597 O O . TYR B 1 423 ? -15.164 21.906 23.922 1 60.69 423 TYR B O 1
ATOM 6605 N N . TYR B 1 424 ? -13.164 22.797 23.5 1 57.5 424 TYR B N 1
ATOM 6606 C CA . TYR B 1 424 ? -12.664 22.312 24.781 1 57.5 424 TYR B CA 1
ATOM 6607 C C . TYR B 1 424 ? -13.109 23.234 25.922 1 57.5 424 TYR B C 1
ATOM 6609 O O . TYR B 1 424 ? -13.25 22.797 27.062 1 57.5 424 TYR B O 1
ATOM 6617 N N . PHE B 1 425 ? -13.25 24.391 25.594 1 58.12 425 PHE B N 1
ATOM 6618 C CA . PHE B 1 425 ? -13.688 25.344 26.625 1 58.12 425 PHE B CA 1
ATOM 6619 C C . PHE B 1 425 ? -15.008 24.906 27.234 1 58.12 425 PHE B C 1
ATOM 6621 O O . PHE B 1 425 ? -15.18 24.969 28.453 1 58.12 425 PHE B O 1
ATOM 6628 N N . ARG B 1 426 ? -15.758 24.453 26.391 1 57.06 426 ARG B N 1
ATOM 6629 C CA . ARG B 1 426 ? -17.031 24.031 26.953 1 57.06 426 ARG B CA 1
ATOM 6630 C C . ARG B 1 426 ? -16.906 22.719 27.719 1 57.06 426 ARG B C 1
ATOM 6632 O O . ARG B 1 426 ? -17.672 22.453 28.641 1 57.06 426 ARG B O 1
ATOM 6639 N N . LEU B 1 427 ? -16.062 21.953 27.188 1 56.03 427 LEU B N 1
ATOM 6640 C CA . LEU B 1 427 ? -15.859 20.703 27.906 1 56.03 427 LEU B CA 1
ATOM 6641 C C . LEU B 1 427 ? -15.297 20.969 29.297 1 56.03 427 LEU B C 1
ATOM 6643 O O . LEU B 1 427 ? -15.672 20.297 30.25 1 56.03 427 LEU B O 1
ATOM 6647 N N . VAL B 1 428 ? -14.539 22.078 29.406 1 54.06 428 VAL B N 1
ATOM 6648 C CA . VAL B 1 428 ? -13.898 22.406 30.672 1 54.06 428 VAL B CA 1
ATOM 6649 C C . VAL B 1 428 ? -14.781 23.359 31.469 1 54.06 428 VAL B C 1
ATOM 6651 O O . VAL B 1 428 ? -14.852 23.281 32.688 1 54.06 428 VAL B O 1
ATOM 6654 N N . PHE B 1 429 ? -15.438 24.25 30.781 1 57.09 429 PHE B N 1
ATOM 6655 C CA . PHE B 1 429 ? -16.297 25.203 31.453 1 57.09 429 PHE B CA 1
ATOM 6656 C C . PHE B 1 429 ? -17.734 25.078 30.969 1 57.09 429 PHE B C 1
ATOM 6658 O O . PHE B 1 429 ? -18.172 25.828 30.078 1 57.09 429 PHE B O 1
ATOM 6665 N N . PRO B 1 430 ? -18.453 24.203 31.547 1 58.16 430 PRO B N 1
ATOM 6666 C CA . PRO B 1 430 ? -19.828 23.953 31.094 1 58.16 430 PRO B CA 1
ATOM 6667 C C . PRO B 1 430 ? -20.703 25.188 31.156 1 58.16 430 PRO B C 1
ATOM 6669 O O . PRO B 1 430 ? -21.75 25.25 30.484 1 58.16 430 PRO B O 1
ATOM 6672 N N . ARG B 1 431 ? -20.328 26.266 31.922 1 61.91 431 ARG B N 1
ATOM 6673 C CA . ARG B 1 431 ? -21.172 27.438 32.125 1 61.91 431 ARG B CA 1
ATOM 6674 C C . ARG B 1 431 ? -20.812 28.547 31.125 1 61.91 431 ARG B C 1
ATOM 6676 O O . ARG B 1 431 ? -21.359 29.656 31.203 1 61.91 431 ARG B O 1
ATOM 6683 N N . ALA B 1 432 ? -19.938 28.203 30.266 1 59.81 432 ALA B N 1
ATOM 6684 C CA . ALA B 1 432 ? -19.531 29.266 29.344 1 59.81 432 ALA B CA 1
ATOM 6685 C C . ALA B 1 432 ? -20.672 29.625 28.391 1 59.81 432 ALA B C 1
ATOM 6687 O O . ALA B 1 432 ? -21.344 28.75 27.859 1 59.81 432 ALA B O 1
ATOM 6688 N N . ASN B 1 433 ? -21.109 30.875 28.453 1 66.62 433 ASN B N 1
ATOM 6689 C CA . ASN B 1 433 ? -22.219 31.391 27.641 1 66.62 433 ASN B CA 1
ATOM 6690 C C . ASN B 1 433 ? -21.75 31.766 26.25 1 66.62 433 ASN B C 1
ATOM 6692 O O . ASN B 1 433 ? -20.562 31.938 26 1 66.62 433 ASN B O 1
ATOM 6696 N N . SER B 1 434 ? -22.609 31.734 25.234 1 68 434 SER B N 1
ATOM 6697 C CA . SER B 1 434 ? -22.391 32 23.828 1 68 434 SER B CA 1
ATOM 6698 C C . SER B 1 434 ? -21.625 33.312 23.625 1 68 434 SER B C 1
ATOM 6700 O O . SER B 1 434 ? -20.734 33.406 22.781 1 68 434 SER B O 1
ATOM 6702 N N . SER B 1 435 ? -21.922 34.188 24.406 1 66.94 435 SER B N 1
ATOM 6703 C CA . SER B 1 435 ? -21.297 35.5 24.25 1 66.94 435 SER B CA 1
ATOM 6704 C C . SER B 1 435 ? -19.828 35.469 24.625 1 66.94 435 SER B C 1
ATOM 6706 O O . SER B 1 435 ? -19 36.125 23.984 1 66.94 435 SER B O 1
ATOM 6708 N N . GLY B 1 436 ? -19.547 34.844 25.594 1 60.06 436 GLY B N 1
ATOM 6709 C CA . GLY B 1 436 ? -18.156 34.719 26.016 1 60.06 436 GLY B CA 1
ATOM 6710 C C . GLY B 1 436 ? -17.297 34 25.016 1 60.06 436 GLY B C 1
ATOM 6711 O O . GLY B 1 436 ? -16.156 34.406 24.75 1 60.06 436 GLY B O 1
ATOM 6712 N N . VAL B 1 437 ? -17.875 33.062 24.422 1 63.44 437 VAL B N 1
ATOM 6713 C CA . VAL B 1 437 ? -17.156 32.25 23.453 1 63.44 437 VAL B CA 1
ATOM 6714 C C . VAL B 1 437 ? -16.859 33.062 22.188 1 63.44 437 VAL B C 1
ATOM 6716 O O . VAL B 1 437 ? -15.766 33 21.641 1 63.44 437 VAL B O 1
ATOM 6719 N N . LEU B 1 438 ? -17.844 33.812 21.922 1 66.12 438 LEU B N 1
ATOM 6720 C CA . LEU B 1 438 ? -17.703 34.625 20.719 1 66.12 438 LEU B CA 1
ATOM 6721 C C . LEU B 1 438 ? -16.625 35.688 20.906 1 66.12 438 LEU B C 1
ATOM 6723 O O . LEU B 1 438 ? -15.836 35.938 20 1 66.12 438 LEU B O 1
ATOM 6727 N N . VAL B 1 439 ? -16.578 36.188 22.094 1 59.28 439 VAL B N 1
ATOM 6728 C CA . VAL B 1 439 ? -15.586 37.219 22.406 1 59.28 439 VAL B CA 1
ATOM 6729 C C . VAL B 1 439 ? -14.188 36.594 22.438 1 59.28 439 VAL B C 1
ATOM 6731 O O . VAL B 1 439 ? -13.227 37.188 21.969 1 59.28 439 VAL B O 1
ATOM 6734 N N . GLY B 1 440 ? -14.133 35.531 22.984 1 60.28 440 GLY B N 1
ATOM 6735 C CA . GLY B 1 440 ? -12.867 34.812 23.016 1 60.28 440 GLY B CA 1
ATOM 6736 C C . GLY B 1 440 ? -12.352 34.438 21.641 1 60.28 440 GLY B C 1
ATOM 6737 O O . GLY B 1 440 ? -11.148 34.531 21.375 1 60.28 440 GLY B O 1
ATOM 6738 N N . LEU B 1 441 ? -13.258 34.094 20.906 1 62.59 441 LEU B N 1
ATOM 6739 C CA . LEU B 1 441 ? -12.906 33.688 19.547 1 62.59 441 LEU B CA 1
ATOM 6740 C C . LEU B 1 441 ? -12.414 34.875 18.734 1 62.59 441 LEU B C 1
ATOM 6742 O O . LEU B 1 441 ? -11.414 34.781 18.016 1 62.59 441 LEU B O 1
ATOM 6746 N N . ILE B 1 442 ? -13.234 35.906 18.891 1 57 442 ILE B N 1
ATOM 6747 C CA . ILE B 1 442 ? -12.891 37.094 18.125 1 57 442 ILE B CA 1
ATOM 6748 C C . ILE B 1 442 ? -11.641 37.75 18.719 1 57 442 ILE B C 1
ATOM 6750 O O . ILE B 1 442 ? -10.805 38.281 17.984 1 57 442 ILE B O 1
ATOM 6754 N N . GLY B 1 443 ? -11.516 37.719 20.047 1 49.06 443 GLY B N 1
ATOM 6755 C CA . GLY B 1 443 ? -10.383 38.312 20.719 1 49.06 443 GLY B CA 1
ATOM 6756 C C . GLY B 1 443 ? -9.109 37.5 20.625 1 49.06 443 GLY B C 1
ATOM 6757 O O . GLY B 1 443 ? -8.008 38.031 20.797 1 49.06 443 GLY B O 1
ATOM 6758 N N . GLY B 1 444 ? -9.258 36.281 20.672 1 48.34 444 GLY B N 1
ATOM 6759 C CA . GLY B 1 444 ? -8.086 35.438 20.641 1 48.34 444 GLY B CA 1
ATOM 6760 C C . GLY B 1 444 ? -7.441 35.344 19.266 1 48.34 444 GLY B C 1
ATOM 6761 O O . GLY B 1 444 ? -6.434 34.656 19.094 1 48.34 444 GLY B O 1
ATOM 6762 N N . PHE B 1 445 ? -8.156 35.812 18.344 1 43.69 445 PHE B N 1
ATOM 6763 C CA . PHE B 1 445 ? -7.457 35.969 17.062 1 43.69 445 PHE B CA 1
ATOM 6764 C C . PHE B 1 445 ? -6.508 37.156 17.125 1 43.69 445 PHE B C 1
ATOM 6766 O O . PHE B 1 445 ? -6.848 38.188 17.688 1 43.69 445 PHE B O 1
#

Sequence (890 aa):
METLVLSIFDYIIIVAMLAVSAGIGVFFGVRSGRHQSSNDYFLGNRGMSVIPVAISLAATIMSAITYLGTPAEVYIHGPQYGLMFVVRAHVPLIIMYCFVPVFYRLKLTTMFEYLELRFNNTVRFVVVAITGINDFIYMGIVVYTPALALSTVTGINLSFSILSIGIICTFYTTIGGMKAVIWTDVFQAVSMILGATVMIVVGTVSIGGPSEGWRRAEEGGRGKLVDFNIDPTVRISFWNIMIGGSILWTMIGGTKQSVIQRYNSCATERDAKRAAWFGMIGMGVIELLAVITGMTVYAYYYDCDPLTSGEISRPDQIVPYFMMDVFHSYPGVPGILIGGAFCASLSSMSSVLNGLAAATGQDIIKTIWPDMSDMKYSMLVKIISAIYGILTIVLAFLASVLGDVLQTSIAIGGILGGPILVYYFRLVFPRANSSGVLVGLIGGFMETLVLSIFDYIIIVAMLAVSAGIGVFFGVRSGRHQSSNDYFLGNRGMSVIPVAISLAATIMSAITYLGTPAEVYIHGPQYGLMFVVRAHVPLIIMYCFVPVFYRLKLTTMFEYLELRFNNTVRFVVVAITGINDFIYMGIVVYTPALALSTVTGINLSFSILSIGIICTFYTTIGGMKAVIWTDVFQAVSMILGATVMIVVGTVSIGGPSEGWRRAEEGGRGKLVDFNIDPTVRISFWNIMIGGSILWTMIGGTKQSVIQRYNSCATERDAKRAAWFGMIGMGVIELLAVITGMTVYAYYYDCDPLTSGEISRPDQIVPYFMMDVFHSYPGVPGILIGGAFCASLSSMSSVLNGLAAATGQDIIKTIWPDMSDMKYSMLVKIISAIYGILTIVLAFLASVLGDVLQTSIAIGGILGGPILVYYFRLVFPRANSSGVLVGLIGGF

Secondary structure (DSSP, 8-state):
-------HHHHHHHHHHHHHHHHHHHHHHHHH-TT--HHHHHHGGG-B-HHHHHHHHHHHHS-HIIIIIHHHHHHHH-GGGGGHHHHHHHHHHHIIIIIHHHHHHTT-SSTTHHHHHHS-HHHHHHHHHHHHHHHHHHHHHHHHHHHHHHHHHH---HHHHHHHHHHHHHHHHHHHHHHHHHHHHHHHHHHHHHHHHHHHHHHHHHHT-HHHHHHHHHHTT----------TTSSS-HHIIIIIIHHHHHHHHHH-HHHHHHHHTBSSHHHHHHHHHHHHHHHHHHHHHHHHHHHHHHHHTSSS-HHHHTS-SSGGGHHHHHHHHHHTTSTTHHHHHHHHHHHHHHHHHHHHHHHHHHHIIIIIIHHH-TT--HHHHHHHHHHHHHHHHHHHHHHHHHHTTS-SHHHHHHHHHHHTHHHHHHHHHHHH-TT--HHHHHHHHHH--/-------HHHHHHHHHHHHHHHHHHHHHHHHH-TT--HHHHHHGGG-B-HHHHHHHHHHHHS-HIIIIIHHHHHHHH-GGGGGHHHHHHHHHHHIIIIIHHHHHHTT-SSTTHHHHHHS-HHHHHHHHHHHHHHHHHHHHHHHHHHHHHHHHHH---HHHHHHHHHHHHHHHHHHHHHHHHHHHHHHHHHHHHHHHHHHHHHHHHHHT-HHHHHHHHHHTT----------TTSSS-HHIIIIIIHHHHHHHHHH-HHHHHHHHTBSSHHHHHHHHHHHHHHHHHHHHHHHHHHHHHHHHTSSS-HHHHTS-SSGGGHHHHHHHHHHTTSTTHHHHHHHHHHHHHHHHHHHHHHHHHHHIIIIIIHHH-TT--HHHHHHHHHHHHHHHHHHHHHHHHHHTTS-SHHHHHHHHHHHHHHHHHHHHHHHH-TT--HHHHHHHHHH--

InterPro domains:
  IPR001734 Sodium/solute symporter [PF00474] (41-444)
  IPR001734 Sodium/solute symporter [PS50283] (7-445)
  IPR001734 Sodium/solute symporter [TIGR00813] (41-444)
  IPR018212 Sodium/solute symporter, conserved site [PS00456] (155-180)
  IPR038377 Sodium/glucose symporter superfamily [G3DSA:1.20.1730.10] (34-445)
  IPR051163 Sodium:Solute Symporter (SSF) [PTHR42985] (5-445)

pLDDT: mean 86.98, std 12.71, range [38.59, 97.88]

Organism: Stichopus japonicus (NCBI:txid307972)